Protein AF-A0A8J2H6S5-F1 (afdb_monomer)

Structure (mmCIF, N/CA/C/O backbone):
data_AF-A0A8J2H6S5-F1
#
_entry.id   AF-A0A8J2H6S5-F1
#
loop_
_atom_site.group_PDB
_atom_site.id
_atom_site.type_symbol
_atom_site.label_atom_id
_atom_site.label_alt_id
_atom_site.label_comp_id
_atom_site.label_asym_id
_atom_site.label_entity_id
_atom_site.label_seq_id
_atom_site.pdbx_PDB_ins_code
_atom_site.Cartn_x
_atom_site.Cartn_y
_atom_site.Cartn_z
_atom_site.occupancy
_atom_site.B_iso_or_equiv
_atom_site.auth_seq_id
_atom_site.auth_comp_id
_atom_site.auth_asym_id
_atom_site.auth_atom_id
_atom_site.pdbx_PDB_model_num
ATOM 1 N N . MET A 1 1 ? 31.602 -41.693 37.699 1.00 39.41 1 MET A N 1
ATOM 2 C CA . MET A 1 1 ? 32.352 -42.307 36.583 1.00 39.41 1 MET A CA 1
ATOM 3 C C . MET A 1 1 ? 31.848 -41.700 35.277 1.00 39.41 1 MET A C 1
ATOM 5 O O . MET A 1 1 ? 31.032 -42.323 34.613 1.00 39.41 1 MET A O 1
ATOM 9 N N . ALA A 1 2 ? 32.236 -40.463 34.949 1.00 42.19 2 ALA A N 1
ATOM 10 C CA . ALA A 1 2 ? 31.738 -39.774 33.745 1.00 42.19 2 ALA A CA 1
ATOM 11 C C . ALA A 1 2 ? 32.781 -38.849 33.075 1.00 42.19 2 ALA A C 1
ATOM 13 O O . ALA A 1 2 ? 32.456 -38.093 32.164 1.00 42.19 2 ALA A O 1
ATOM 14 N N . ASP A 1 3 ? 34.038 -38.912 33.518 1.00 46.69 3 ASP A N 1
ATOM 15 C CA . ASP A 1 3 ? 34.960 -37.771 33.472 1.00 46.69 3 ASP A CA 1
ATOM 16 C C . ASP A 1 3 ? 36.115 -37.959 32.470 1.00 46.69 3 ASP A C 1
ATOM 18 O O . ASP A 1 3 ? 37.206 -37.430 32.660 1.00 46.69 3 ASP A O 1
ATOM 22 N N . ASN A 1 4 ? 35.904 -38.759 31.412 1.00 59.97 4 ASN A N 1
ATOM 23 C CA . ASN A 1 4 ? 36.888 -38.946 30.330 1.00 59.97 4 ASN A CA 1
ATOM 24 C C . ASN A 1 4 ? 36.289 -39.444 28.987 1.00 59.97 4 ASN A C 1
ATOM 26 O O . ASN A 1 4 ? 36.904 -40.220 28.255 1.00 59.97 4 ASN A O 1
ATOM 30 N N . LEU A 1 5 ? 35.069 -39.012 28.641 1.00 70.00 5 LEU A N 1
ATOM 31 C CA . LEU A 1 5 ? 34.443 -39.340 27.349 1.00 70.00 5 LEU A CA 1
ATOM 32 C C . LEU A 1 5 ? 35.153 -38.621 26.189 1.00 70.00 5 LEU A C 1
ATOM 34 O O . LEU A 1 5 ? 35.110 -37.396 26.103 1.00 70.00 5 LEU A O 1
ATOM 38 N N . LYS A 1 6 ? 35.753 -39.374 25.257 1.00 75.38 6 LYS A N 1
ATOM 39 C CA . LYS A 1 6 ? 36.427 -38.819 24.066 1.00 75.38 6 LYS A CA 1
ATOM 40 C C . LYS A 1 6 ? 35.506 -38.735 22.843 1.00 75.38 6 LYS A C 1
ATOM 42 O O . LYS A 1 6 ? 34.565 -39.514 22.686 1.00 75.38 6 LYS A O 1
ATOM 47 N N . CYS A 1 7 ? 35.791 -37.774 21.960 1.00 85.00 7 CYS A N 1
ATOM 48 C CA . CYS A 1 7 ? 35.035 -37.532 20.729 1.00 85.00 7 CYS A CA 1
ATOM 49 C C . CYS A 1 7 ? 35.547 -38.390 19.559 1.00 85.00 7 CYS A C 1
ATOM 51 O O . CYS A 1 7 ? 36.599 -38.092 18.987 1.00 85.00 7 CYS A O 1
ATOM 53 N N . VAL A 1 8 ? 34.774 -39.393 19.129 1.00 85.19 8 VAL A N 1
ATOM 54 C CA . VAL A 1 8 ? 35.199 -40.351 18.078 1.00 85.19 8 VAL A CA 1
ATOM 55 C C . VAL A 1 8 ? 35.451 -39.728 16.702 1.00 85.19 8 VAL A C 1
ATOM 57 O O . VAL A 1 8 ? 36.177 -40.284 15.886 1.00 85.19 8 VAL A O 1
ATOM 60 N N . ILE A 1 9 ? 34.868 -38.558 16.426 1.00 84.38 9 ILE A N 1
ATOM 61 C CA . ILE A 1 9 ? 34.928 -37.916 15.102 1.00 84.38 9 ILE A CA 1
ATOM 62 C C . ILE A 1 9 ? 36.233 -37.126 14.896 1.00 84.38 9 ILE A C 1
ATOM 64 O O . ILE A 1 9 ? 36.659 -36.938 13.754 1.00 84.38 9 ILE A O 1
ATOM 68 N N . CYS A 1 10 ? 36.859 -36.628 15.970 1.00 83.38 10 CYS A N 1
ATOM 69 C CA . CYS A 1 10 ? 38.106 -35.856 15.878 1.00 83.38 10 CYS A CA 1
ATOM 70 C C . CYS A 1 10 ? 39.283 -36.417 16.679 1.00 83.38 10 CYS A C 1
ATOM 72 O O . CYS A 1 10 ? 40.400 -35.997 16.397 1.00 83.38 10 CYS A O 1
ATOM 74 N N . ALA A 1 11 ? 39.056 -37.321 17.641 1.00 70.00 11 ALA A N 1
ATOM 75 C CA . ALA A 1 11 ? 40.040 -37.897 18.573 1.00 70.00 11 ALA A CA 1
ATOM 76 C C . ALA A 1 11 ? 40.820 -36.895 19.460 1.00 70.00 11 ALA A C 1
ATOM 78 O O . ALA A 1 11 ? 41.312 -37.281 20.516 1.00 70.00 11 ALA A O 1
ATOM 79 N N . SER A 1 12 ? 40.885 -35.615 19.081 1.00 63.41 12 SER A N 1
ATOM 80 C CA . SER A 1 12 ? 41.415 -34.518 19.885 1.00 63.41 12 SER A CA 1
ATOM 81 C C . SER A 1 12 ? 40.428 -34.062 20.959 1.00 63.41 12 SER A C 1
ATOM 83 O O . SER A 1 12 ? 39.209 -34.050 20.748 1.00 63.41 12 SER A O 1
ATOM 85 N N . GLU A 1 13 ? 40.979 -33.572 22.063 1.00 59.38 13 GLU A N 1
ATOM 86 C CA . GLU A 1 13 ? 40.270 -32.721 23.017 1.00 59.38 13 GLU A CA 1
ATOM 87 C C . GLU A 1 13 ? 39.914 -31.361 22.378 1.00 59.38 13 GLU A C 1
ATOM 89 O O . GLU A 1 13 ? 40.477 -30.966 21.347 1.00 59.38 13 GLU A O 1
ATOM 94 N N . LYS A 1 14 ? 38.902 -30.695 22.945 1.00 64.88 14 LYS A N 1
ATOM 95 C CA . LYS A 1 14 ? 38.407 -29.351 22.605 1.00 64.88 14 LYS A CA 1
ATOM 96 C C . LYS A 1 14 ? 37.646 -28.784 23.806 1.00 64.88 14 LYS A C 1
ATOM 98 O O . LYS A 1 14 ? 37.027 -29.556 24.534 1.00 64.88 14 LYS A O 1
ATOM 103 N N . ASP A 1 15 ? 37.531 -27.461 23.891 1.00 66.19 15 ASP A N 1
ATOM 104 C CA . ASP A 1 15 ? 36.617 -26.760 24.812 1.00 66.19 15 ASP A CA 1
ATOM 105 C C . ASP A 1 15 ? 35.136 -26.847 24.371 1.00 66.19 15 ASP A C 1
ATOM 107 O O . ASP A 1 15 ? 34.416 -25.855 24.269 1.00 66.19 15 ASP A O 1
ATOM 111 N N . GLU A 1 16 ? 34.657 -28.052 24.054 1.00 74.88 16 GLU A N 1
ATOM 112 C CA . GLU A 1 16 ? 33.266 -28.319 23.690 1.00 74.88 16 GLU A CA 1
ATOM 113 C C . GLU A 1 16 ? 32.785 -29.586 24.404 1.00 74.88 16 GLU A C 1
ATOM 115 O O . GLU A 1 16 ? 33.409 -30.638 24.301 1.00 74.88 16 GLU A O 1
ATOM 120 N N . LYS A 1 17 ? 31.655 -29.519 25.120 1.00 80.38 17 LYS A N 1
ATOM 121 C CA . LYS A 1 17 ? 31.150 -30.672 25.881 1.00 80.38 17 LYS A CA 1
ATOM 122 C C . LYS A 1 17 ? 30.851 -31.862 24.959 1.00 80.38 17 LYS A C 1
ATOM 124 O O . LYS A 1 17 ? 30.017 -31.762 24.057 1.00 80.38 17 LYS A O 1
ATOM 129 N N . VAL A 1 18 ? 31.492 -32.999 25.232 1.00 82.56 18 VAL A N 1
ATOM 130 C CA . VAL A 1 18 ? 31.218 -34.277 24.563 1.00 82.56 18 VAL A CA 1
ATOM 131 C C . VAL A 1 18 ? 29.822 -34.773 24.951 1.00 82.56 18 VAL A C 1
ATOM 133 O O . VAL A 1 18 ? 29.458 -34.811 26.126 1.00 82.56 18 VAL A O 1
ATOM 136 N N . LEU A 1 19 ? 29.027 -35.132 23.944 1.00 85.12 19 LEU A N 1
ATOM 137 C CA . LEU A 1 19 ? 27.677 -35.672 24.080 1.00 85.12 19 LEU A CA 1
ATOM 138 C C . LEU A 1 19 ? 27.692 -37.170 23.766 1.00 85.12 19 LEU A C 1
ATOM 140 O O . LEU A 1 19 ? 28.264 -37.567 22.753 1.00 85.12 19 LEU A O 1
ATOM 144 N N . LEU A 1 20 ? 27.047 -37.985 24.603 1.00 85.25 20 LEU A N 1
ATOM 145 C CA . LEU A 1 20 ? 26.824 -39.405 24.315 1.00 85.25 20 LEU A CA 1
ATOM 146 C C . LEU A 1 20 ? 25.934 -39.595 23.079 1.00 85.25 20 LEU A C 1
ATOM 148 O O . LEU A 1 20 ? 25.151 -38.713 22.706 1.00 85.25 20 LEU A O 1
ATOM 152 N N . PHE A 1 21 ? 26.039 -40.767 22.458 1.00 81.88 21 PHE A N 1
ATOM 153 C CA . PHE A 1 21 ? 25.150 -41.149 21.369 1.00 81.88 21 PHE A CA 1
ATOM 154 C C . PHE A 1 21 ? 23.755 -41.522 21.887 1.00 81.88 21 PHE A C 1
ATOM 156 O O . PHE A 1 21 ? 23.602 -42.163 22.923 1.00 81.88 21 PHE A O 1
ATOM 163 N N . SER A 1 22 ? 22.724 -41.157 21.124 1.00 85.25 22 SER A N 1
ATOM 164 C CA . SER A 1 22 ? 21.419 -41.810 21.204 1.00 85.25 22 SER A CA 1
ATOM 165 C C . SER A 1 22 ? 21.315 -42.846 20.090 1.00 85.25 22 SER A C 1
ATOM 167 O O . SER A 1 22 ? 22.048 -42.788 19.100 1.00 85.25 22 SER A O 1
ATOM 169 N N . GLU A 1 23 ? 20.373 -43.777 20.217 1.00 79.44 23 GLU A N 1
ATOM 170 C CA . GLU A 1 23 ? 20.145 -44.813 19.206 1.00 79.44 23 GLU A CA 1
ATOM 171 C C . GLU A 1 23 ? 19.901 -44.215 17.802 1.00 79.44 23 GLU A C 1
ATOM 173 O O . GLU A 1 23 ? 20.399 -44.726 16.799 1.00 79.44 23 GLU A O 1
ATOM 178 N N . GLU A 1 24 ? 19.194 -43.081 17.727 1.00 81.50 24 GLU A N 1
ATOM 179 C CA . GLU A 1 24 ? 18.944 -42.351 16.481 1.00 81.50 24 GLU A CA 1
ATOM 180 C C . GLU A 1 24 ? 20.205 -41.650 15.943 1.00 81.50 24 GLU A C 1
ATOM 182 O O . GLU A 1 24 ? 20.480 -41.716 14.739 1.00 81.50 24 GLU A O 1
ATOM 187 N N . THR A 1 25 ? 21.004 -40.995 16.800 1.00 85.38 25 THR A N 1
ATOM 188 C CA . THR A 1 25 ? 22.212 -40.290 16.335 1.00 85.38 25 THR A CA 1
ATOM 189 C C . THR A 1 25 ? 23.332 -41.254 15.951 1.00 85.38 25 THR A C 1
ATOM 191 O O . THR A 1 25 ? 24.038 -40.976 14.979 1.00 85.38 25 THR A O 1
ATOM 194 N N . LEU A 1 26 ? 23.441 -42.419 16.603 1.00 86.81 26 LEU A N 1
ATOM 195 C CA . LEU A 1 26 ? 24.372 -43.479 16.208 1.00 86.81 26 LEU A CA 1
ATOM 196 C C . LEU A 1 26 ? 23.975 -44.101 14.863 1.00 86.81 26 LEU A C 1
ATOM 198 O O . LEU A 1 26 ? 24.795 -44.102 13.945 1.00 86.81 26 LEU A O 1
ATOM 202 N N . LYS A 1 27 ? 22.710 -44.522 14.687 1.00 85.31 27 LYS A N 1
ATOM 203 C CA . LYS A 1 27 ? 22.200 -45.062 13.407 1.00 85.31 27 LYS A CA 1
ATOM 204 C C . LYS A 1 27 ? 22.370 -44.069 12.252 1.00 85.31 27 LYS A C 1
ATOM 206 O O . LYS A 1 27 ? 22.738 -44.450 11.138 1.00 85.31 27 LYS A O 1
ATOM 211 N N . ARG A 1 28 ? 22.168 -42.770 12.508 1.00 87.69 28 ARG A N 1
ATOM 212 C CA . ARG A 1 28 ? 22.430 -41.712 11.521 1.00 87.69 28 ARG A CA 1
ATOM 213 C C . ARG A 1 28 ? 23.920 -41.551 11.212 1.00 87.69 28 ARG A C 1
ATOM 215 O O . ARG A 1 28 ? 24.263 -41.354 10.047 1.00 87.69 28 ARG A O 1
ATOM 222 N N . CYS A 1 29 ? 24.802 -41.644 12.205 1.00 87.44 29 CYS A N 1
ATOM 223 C CA . CYS A 1 29 ? 26.246 -41.626 11.979 1.00 87.44 29 CYS A CA 1
ATOM 224 C C . CYS A 1 29 ? 26.729 -42.857 11.199 1.00 87.44 29 CYS A C 1
ATOM 226 O O . CYS A 1 29 ? 27.503 -42.679 10.265 1.00 87.44 29 CYS A O 1
ATOM 228 N N . GLN A 1 30 ? 26.230 -44.060 11.496 1.00 88.69 30 GLN A N 1
ATOM 229 C CA . GLN A 1 30 ? 26.542 -45.292 10.756 1.00 88.69 30 GLN A CA 1
ATOM 230 C C . GLN A 1 30 ? 26.182 -45.145 9.268 1.00 88.69 30 GLN A C 1
ATOM 232 O O . GLN A 1 30 ? 27.064 -45.200 8.415 1.00 88.69 30 GLN A O 1
ATOM 237 N N . ARG A 1 31 ? 24.933 -44.774 8.948 1.00 89.69 31 ARG A N 1
ATOM 238 C CA . ARG A 1 31 ? 24.493 -44.571 7.553 1.00 89.69 31 ARG A CA 1
ATOM 239 C C . ARG A 1 31 ? 25.319 -43.524 6.789 1.00 89.69 31 ARG A C 1
ATOM 241 O O . ARG A 1 31 ? 25.508 -43.645 5.581 1.00 89.69 31 ARG A O 1
ATOM 248 N N . ILE A 1 32 ? 25.801 -42.480 7.467 1.00 90.88 32 ILE A N 1
ATOM 249 C CA . ILE A 1 32 ? 26.680 -41.472 6.854 1.00 90.88 32 ILE A CA 1
ATOM 250 C C . ILE A 1 32 ? 28.122 -41.984 6.721 1.00 90.88 32 ILE A C 1
ATOM 252 O O . ILE A 1 32 ? 28.782 -41.657 5.735 1.00 90.88 32 ILE A O 1
ATOM 256 N N . LEU A 1 33 ? 28.612 -42.790 7.666 1.00 90.56 33 LEU A N 1
ATOM 257 C CA . LEU A 1 33 ? 29.915 -43.448 7.584 1.00 90.56 33 LEU A CA 1
ATOM 258 C C . LEU A 1 33 ? 29.981 -44.366 6.359 1.00 90.56 33 LEU A C 1
ATOM 260 O O . LEU A 1 33 ? 30.965 -44.319 5.627 1.00 90.56 33 LEU A O 1
ATOM 264 N N . ASP A 1 34 ? 28.922 -45.128 6.089 1.00 87.69 34 ASP A N 1
ATOM 265 C CA . ASP A 1 34 ? 28.856 -46.043 4.946 1.00 87.69 34 ASP A CA 1
ATOM 266 C C . ASP A 1 34 ? 28.871 -45.289 3.609 1.00 87.69 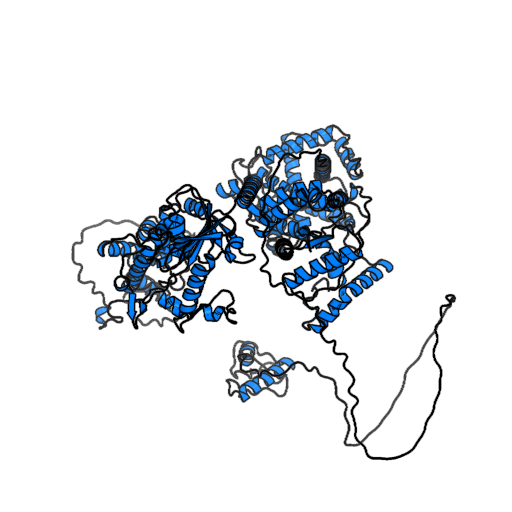34 ASP A C 1
ATOM 268 O O . ASP A 1 34 ? 29.664 -45.617 2.727 1.00 87.69 34 ASP A O 1
ATOM 272 N N . LEU A 1 35 ? 28.103 -44.198 3.485 1.00 87.75 35 LEU A N 1
ATOM 273 C CA . LEU A 1 35 ? 28.170 -43.304 2.318 1.00 87.75 35 LEU A CA 1
ATOM 274 C C . LEU A 1 35 ? 29.552 -42.640 2.171 1.00 87.75 35 LEU A C 1
ATOM 276 O O . LEU A 1 35 ? 30.043 -42.468 1.053 1.00 87.75 35 LEU A O 1
ATOM 280 N N . ARG A 1 36 ? 30.216 -42.290 3.283 1.00 89.56 36 ARG A N 1
ATOM 281 C CA . ARG A 1 36 ? 31.590 -41.757 3.269 1.00 89.56 36 ARG A CA 1
ATOM 282 C C . ARG A 1 36 ? 32.614 -42.813 2.856 1.00 89.56 36 ARG A C 1
ATOM 284 O O . ARG A 1 36 ? 33.522 -42.469 2.107 1.00 89.56 36 ARG A O 1
ATOM 291 N N . LYS A 1 37 ? 32.467 -44.072 3.278 1.00 90.06 37 LYS A N 1
ATOM 292 C CA . LYS A 1 37 ? 33.302 -45.205 2.843 1.00 90.06 37 LYS A CA 1
ATOM 293 C C . LYS A 1 37 ? 33.109 -45.492 1.359 1.00 90.06 37 LYS A C 1
ATOM 295 O O . LYS A 1 37 ? 34.084 -45.461 0.614 1.00 90.06 37 LYS A O 1
ATOM 300 N N . HIS A 1 38 ? 31.864 -45.671 0.922 1.00 87.81 38 HIS A N 1
ATOM 301 C CA . HIS A 1 38 ? 31.512 -45.980 -0.464 1.00 87.81 38 HIS A CA 1
ATOM 302 C C . HIS A 1 38 ? 32.001 -44.906 -1.455 1.00 87.81 38 HIS A C 1
ATOM 304 O O . HIS A 1 38 ? 32.544 -45.236 -2.504 1.00 87.81 38 HIS A O 1
ATOM 310 N N . HIS A 1 39 ? 31.897 -43.620 -1.100 1.00 85.31 39 HIS A N 1
ATOM 311 C CA . HIS A 1 39 ? 32.401 -42.512 -1.923 1.00 85.31 39 HIS A CA 1
ATOM 312 C C . HIS A 1 39 ? 33.826 -42.034 -1.556 1.00 85.31 39 HIS A C 1
ATOM 314 O O . HIS A 1 39 ? 34.235 -40.964 -2.007 1.00 85.31 39 HIS A O 1
ATOM 320 N N . ASN A 1 40 ? 34.585 -42.792 -0.749 1.00 87.25 40 ASN A N 1
ATOM 321 C CA . ASN A 1 40 ? 35.975 -42.504 -0.347 1.00 87.25 40 ASN A CA 1
ATOM 322 C C . ASN A 1 40 ? 36.208 -41.066 0.191 1.00 87.25 40 ASN A C 1
ATOM 324 O O . ASN A 1 40 ? 37.179 -40.392 -0.153 1.00 87.25 40 ASN A O 1
ATOM 328 N N . LEU A 1 41 ? 35.288 -40.568 1.021 1.00 87.38 41 LEU A N 1
ATOM 329 C CA . LEU A 1 41 ? 35.264 -39.193 1.531 1.00 87.38 41 LEU A CA 1
ATOM 330 C C . LEU A 1 41 ? 36.010 -39.041 2.867 1.00 87.38 41 LEU A C 1
ATOM 332 O O . LEU A 1 41 ? 36.186 -39.994 3.625 1.00 87.38 41 LEU A O 1
ATOM 336 N N . LYS A 1 42 ? 36.369 -37.798 3.225 1.00 84.00 42 LYS A N 1
ATOM 337 C CA . LYS A 1 42 ? 36.911 -37.468 4.558 1.00 84.00 42 LYS A CA 1
ATOM 338 C C . LYS A 1 42 ? 35.999 -38.021 5.667 1.00 84.00 42 LYS A C 1
ATOM 340 O O . LYS A 1 42 ? 34.774 -37.917 5.559 1.00 84.00 42 LYS A O 1
ATOM 345 N N . TYR A 1 43 ? 36.608 -38.548 6.731 1.00 88.00 43 TYR A N 1
ATOM 346 C CA . TYR A 1 43 ? 35.964 -39.243 7.858 1.00 88.00 43 TYR A CA 1
ATOM 347 C C . TYR A 1 43 ? 35.385 -40.643 7.554 1.00 88.00 43 TYR A C 1
ATOM 349 O O . TYR A 1 43 ? 34.677 -41.186 8.396 1.00 88.00 43 TYR A O 1
ATOM 357 N N . LYS A 1 44 ? 35.697 -41.263 6.405 1.00 86.25 44 LYS A N 1
ATOM 358 C CA . LYS A 1 44 ? 35.366 -42.677 6.117 1.00 86.25 44 LYS A CA 1
ATOM 359 C C . LYS A 1 44 ? 35.952 -43.679 7.133 1.00 86.25 44 LYS A C 1
ATOM 361 O O . LYS A 1 44 ? 35.377 -44.744 7.332 1.00 86.25 44 LYS A O 1
ATOM 366 N N . ASP A 1 45 ? 37.073 -43.325 7.764 1.00 85.75 45 ASP A N 1
ATOM 367 C CA . ASP A 1 45 ? 37.843 -44.185 8.676 1.00 85.75 45 ASP A CA 1
ATOM 368 C C . ASP A 1 45 ? 37.462 -43.982 10.159 1.00 85.75 45 ASP A C 1
ATOM 370 O O . ASP A 1 45 ? 38.110 -44.526 11.049 1.00 85.75 45 ASP A O 1
ATOM 374 N N . VAL A 1 46 ? 36.420 -43.188 10.452 1.00 88.12 46 VAL A N 1
ATOM 375 C CA . VAL A 1 46 ? 35.927 -42.991 11.826 1.00 88.12 46 VAL A CA 1
ATOM 376 C C . VAL A 1 46 ? 35.326 -44.293 12.354 1.00 88.12 46 VAL A C 1
ATOM 378 O O . VAL A 1 46 ? 34.389 -44.837 11.771 1.00 88.12 46 VAL A O 1
ATOM 381 N N . ILE A 1 47 ? 35.838 -44.757 13.492 1.00 84.62 47 ILE A N 1
ATOM 382 C CA . ILE A 1 47 ? 35.278 -45.884 14.237 1.00 84.62 47 ILE A CA 1
ATOM 383 C C . ILE A 1 47 ? 34.160 -45.341 15.135 1.00 84.62 47 ILE A C 1
ATOM 385 O O . ILE A 1 47 ? 34.382 -44.446 15.948 1.00 84.62 47 ILE A O 1
ATOM 389 N N . LEU A 1 48 ? 32.948 -45.863 14.956 1.00 86.56 48 LEU A N 1
ATOM 390 C CA . LEU A 1 48 ? 31.798 -45.605 15.827 1.00 86.56 48 LEU A CA 1
ATOM 391 C C . LEU A 1 48 ? 31.687 -46.748 16.853 1.00 86.56 48 LEU A C 1
ATOM 393 O O . LEU A 1 48 ? 32.089 -47.866 16.522 1.00 86.56 48 LEU A O 1
ATOM 397 N N . PRO A 1 49 ? 31.162 -46.502 18.066 1.00 80.19 49 PRO A N 1
ATOM 398 C CA . PRO A 1 49 ? 31.035 -47.545 19.081 1.00 80.19 49 PRO A CA 1
ATOM 399 C C . PRO A 1 49 ? 29.992 -48.604 18.702 1.00 80.19 49 PRO A C 1
ATOM 401 O O . PRO A 1 49 ? 29.081 -48.344 17.908 1.00 80.19 49 PRO A O 1
ATOM 404 N N . SER A 1 50 ? 30.105 -49.779 19.325 1.00 67.94 50 SER A N 1
ATOM 405 C CA . SER A 1 50 ? 29.019 -50.760 19.413 1.00 67.94 50 SER A CA 1
ATOM 406 C C . SER A 1 50 ? 27.905 -50.275 20.345 1.00 67.94 50 SER A C 1
ATOM 408 O O . SER A 1 50 ? 26.729 -50.398 20.006 1.00 67.94 50 SER A O 1
ATOM 410 N N . ASP A 1 51 ? 28.281 -49.662 21.470 1.00 68.31 51 ASP A N 1
ATOM 411 C CA . ASP A 1 51 ? 27.395 -49.361 22.591 1.00 68.31 51 ASP A CA 1
ATOM 412 C C . ASP A 1 51 ? 27.271 -47.852 22.862 1.00 68.31 51 ASP A C 1
ATOM 414 O O . ASP A 1 51 ? 28.191 -47.061 22.648 1.00 68.31 51 ASP A O 1
ATOM 418 N N . LEU A 1 52 ? 26.094 -47.419 23.324 1.00 71.69 52 LEU A N 1
ATOM 419 C CA . LEU A 1 52 ? 25.720 -45.995 23.379 1.00 71.69 52 LEU A CA 1
ATOM 420 C C . LEU A 1 52 ? 26.459 -45.167 24.448 1.00 71.69 52 LEU A C 1
ATOM 422 O O . LEU A 1 52 ? 26.384 -43.936 24.420 1.00 71.69 52 LEU A O 1
ATOM 426 N N . TYR A 1 53 ? 27.141 -45.824 25.388 1.00 69.12 53 TYR A N 1
ATOM 427 C CA . TYR A 1 53 ? 27.661 -45.208 26.614 1.00 69.12 53 TYR A CA 1
ATOM 428 C C . TYR A 1 53 ? 29.191 -45.049 26.644 1.00 69.12 53 TYR A C 1
ATOM 430 O O . TYR A 1 53 ? 29.697 -44.273 27.453 1.00 69.12 53 TYR A O 1
ATOM 438 N N . ASP A 1 54 ? 29.920 -45.729 25.756 1.00 65.69 54 ASP A N 1
ATOM 439 C CA . ASP A 1 54 ? 31.385 -45.854 25.827 1.00 65.69 54 ASP A CA 1
ATOM 440 C C . ASP A 1 54 ? 32.133 -44.585 25.393 1.00 65.69 54 ASP A C 1
ATOM 442 O O . ASP A 1 54 ? 33.254 -44.313 25.828 1.00 65.69 54 ASP A O 1
ATOM 446 N N . CYS A 1 55 ? 31.537 -43.808 24.489 1.00 74.62 55 CYS A N 1
ATOM 447 C CA . CYS A 1 55 ? 32.139 -42.607 23.920 1.00 74.62 55 CYS A CA 1
ATOM 448 C C . CYS A 1 55 ? 31.074 -41.670 23.331 1.00 74.62 55 CYS A C 1
ATOM 450 O O . CYS A 1 55 ? 29.877 -41.963 23.330 1.00 74.62 55 CYS A O 1
ATOM 452 N N . GLY A 1 56 ? 31.503 -40.508 22.834 1.00 80.94 56 GLY A N 1
ATOM 453 C CA . GLY A 1 56 ? 30.578 -39.489 22.349 1.00 80.94 56 GLY A CA 1
ATOM 454 C C . GLY A 1 56 ? 31.109 -38.647 21.196 1.00 80.94 56 GLY A C 1
ATOM 455 O O . GLY A 1 56 ? 32.050 -39.013 20.487 1.00 80.94 56 GLY A O 1
ATOM 456 N N . TYR A 1 57 ? 30.488 -37.485 21.006 1.00 87.25 57 TYR A N 1
ATOM 457 C CA . TYR A 1 57 ? 30.843 -36.515 19.980 1.00 87.25 57 TYR A CA 1
ATOM 458 C C . TYR A 1 57 ? 30.715 -35.061 20.451 1.00 87.25 57 TYR A C 1
ATOM 460 O O . TYR A 1 57 ? 29.818 -34.694 21.206 1.00 87.25 57 TYR A O 1
ATOM 468 N N . HIS A 1 58 ? 31.571 -34.196 19.911 1.00 89.44 58 HIS A N 1
ATOM 469 C CA . HIS A 1 58 ? 31.358 -32.748 19.904 1.00 89.44 58 HIS A CA 1
ATOM 470 C C . HIS A 1 58 ? 30.217 -32.405 18.928 1.00 89.44 58 HIS A C 1
ATOM 472 O O . HIS A 1 58 ? 30.156 -32.951 17.818 1.00 89.44 58 HIS A O 1
ATOM 478 N N . ARG A 1 59 ? 29.322 -31.482 19.294 1.00 86.38 59 ARG A N 1
ATOM 479 C CA . ARG A 1 59 ? 28.166 -31.066 18.474 1.00 86.38 59 ARG A CA 1
ATOM 480 C C . ARG A 1 59 ? 28.611 -30.421 17.153 1.00 86.38 59 ARG A C 1
ATOM 482 O O . ARG A 1 59 ? 27.963 -30.637 16.124 1.00 86.38 59 ARG A O 1
ATOM 489 N N . SER A 1 60 ? 29.735 -29.699 17.157 1.00 83.56 60 SER A N 1
ATOM 490 C CA . SER A 1 60 ? 30.411 -29.200 15.952 1.00 83.56 60 SER A CA 1
ATOM 491 C C . SER A 1 60 ? 30.852 -30.344 15.032 1.00 83.56 60 SER A C 1
ATOM 493 O O . SER A 1 60 ? 30.496 -30.367 13.852 1.00 83.56 60 SER A O 1
ATOM 495 N N . CYS A 1 61 ? 31.553 -31.341 15.577 1.00 83.69 61 CYS A N 1
ATOM 496 C CA . CYS A 1 61 ? 32.049 -32.490 14.826 1.00 83.69 61 CYS A CA 1
ATOM 497 C C . CYS A 1 61 ? 30.906 -33.331 14.236 1.00 83.69 61 CYS A C 1
ATOM 499 O O . CYS A 1 61 ? 30.984 -33.707 13.071 1.00 83.69 61 CYS A O 1
ATOM 501 N N . TYR A 1 62 ? 29.811 -33.551 14.973 1.00 89.25 62 TYR A N 1
ATOM 502 C CA . TYR A 1 62 ? 28.622 -34.247 14.459 1.00 89.25 62 TYR A CA 1
ATOM 503 C C . TYR A 1 62 ? 27.973 -33.512 13.277 1.00 89.25 62 TYR A C 1
ATOM 505 O O . TYR A 1 62 ? 27.608 -34.145 12.284 1.00 89.25 62 TYR A O 1
ATOM 513 N N . ARG A 1 63 ? 27.870 -32.175 13.326 1.00 87.19 63 ARG A N 1
ATOM 514 C CA . ARG A 1 63 ? 27.381 -31.369 12.190 1.00 87.19 63 ARG A CA 1
ATOM 515 C C . ARG A 1 63 ? 28.275 -31.514 10.956 1.00 87.19 63 ARG A C 1
ATOM 517 O O . ARG A 1 63 ? 27.759 -31.749 9.869 1.00 87.19 63 ARG A O 1
ATOM 524 N N . VAL A 1 64 ? 29.597 -31.424 11.117 1.00 86.56 64 VAL A N 1
ATOM 525 C CA . VAL A 1 64 ? 30.559 -31.581 10.007 1.00 86.56 64 VAL A CA 1
ATOM 526 C C . VAL A 1 64 ? 30.536 -33.007 9.444 1.00 86.56 64 VAL A C 1
ATOM 528 O O . VAL A 1 64 ? 30.536 -33.196 8.228 1.00 86.56 64 VAL A O 1
ATOM 531 N N . PHE A 1 65 ? 30.451 -34.018 10.309 1.00 87.75 65 PHE A N 1
ATOM 532 C CA . PHE A 1 65 ? 30.396 -35.423 9.913 1.00 87.75 65 PHE A CA 1
ATOM 533 C C . PHE A 1 65 ? 29.089 -35.784 9.197 1.00 87.75 65 PHE A C 1
ATOM 535 O O . PHE A 1 65 ? 29.126 -36.474 8.182 1.00 87.75 65 PHE A O 1
ATOM 542 N N . THR A 1 66 ? 27.938 -35.286 9.655 1.00 88.44 66 THR A N 1
ATOM 543 C CA . THR A 1 66 ? 26.633 -35.568 9.021 1.00 88.44 66 THR A CA 1
ATOM 544 C C . THR A 1 66 ? 26.338 -34.719 7.776 1.00 88.44 66 THR A C 1
ATOM 546 O O . THR A 1 66 ? 25.369 -34.997 7.068 1.00 88.44 66 THR A O 1
ATOM 549 N N . ALA A 1 67 ? 27.175 -33.726 7.453 1.00 86.81 67 ALA A N 1
ATOM 550 C CA . ALA A 1 67 ? 27.042 -32.908 6.248 1.00 86.81 67 ALA A CA 1
ATOM 551 C C . ALA A 1 67 ? 27.625 -33.600 4.996 1.00 86.81 67 ALA A C 1
ATOM 553 O O . ALA A 1 67 ? 28.843 -33.690 4.817 1.00 86.81 67 ALA A O 1
ATOM 554 N N . LEU A 1 68 ? 26.743 -34.031 4.089 1.00 81.06 68 LEU A N 1
ATOM 555 C CA . LEU A 1 68 ? 27.070 -34.489 2.733 1.00 81.06 68 LEU A CA 1
ATOM 556 C C . LEU A 1 68 ? 26.287 -33.670 1.698 1.00 81.06 68 LEU A C 1
ATOM 558 O O . LEU A 1 68 ? 25.116 -33.357 1.911 1.00 81.06 68 LEU A O 1
ATOM 562 N N . LYS A 1 69 ? 26.918 -33.342 0.560 1.00 75.44 69 LYS A N 1
ATOM 563 C CA . LYS A 1 69 ? 26.229 -32.718 -0.585 1.00 75.44 69 LYS A CA 1
ATOM 564 C C . LYS A 1 69 ? 25.200 -33.695 -1.168 1.00 75.44 69 LYS A C 1
ATOM 566 O O . LYS A 1 69 ? 25.486 -34.884 -1.269 1.00 75.44 69 LYS A O 1
ATOM 571 N N . THR A 1 70 ? 24.056 -33.190 -1.632 1.00 74.56 70 THR A N 1
ATOM 572 C CA . THR A 1 70 ? 22.896 -33.988 -2.086 1.00 74.56 70 THR A CA 1
ATOM 573 C C . THR A 1 70 ? 23.232 -35.053 -3.137 1.00 74.56 70 THR A C 1
ATOM 575 O O . THR A 1 70 ? 22.588 -36.092 -3.175 1.00 74.56 70 THR A O 1
ATOM 578 N N . LYS A 1 71 ? 24.281 -34.837 -3.947 1.00 75.06 71 LYS A N 1
ATOM 579 C CA . LYS A 1 71 ? 24.772 -35.794 -4.955 1.00 75.06 71 LYS A CA 1
ATOM 580 C C . LYS A 1 71 ? 25.342 -37.114 -4.403 1.00 75.06 71 LYS A C 1
ATOM 582 O O . LYS A 1 71 ? 25.606 -38.006 -5.194 1.00 75.06 71 LYS A O 1
ATOM 587 N N . PHE A 1 72 ? 25.577 -37.215 -3.093 1.00 74.25 72 PHE A N 1
ATOM 588 C CA . PHE A 1 72 ? 26.063 -38.428 -2.412 1.00 74.25 72 PHE A CA 1
ATOM 589 C C . PHE A 1 72 ? 24.933 -39.237 -1.749 1.00 74.25 72 PHE A C 1
ATOM 591 O O . PHE A 1 72 ? 25.193 -40.094 -0.911 1.00 74.25 72 PHE A O 1
ATOM 598 N N . TYR A 1 73 ? 23.676 -38.937 -2.083 1.00 75.69 73 TYR A N 1
ATOM 599 C CA . TYR A 1 73 ? 22.522 -39.761 -1.737 1.00 75.69 73 TYR A CA 1
ATOM 600 C C . TYR A 1 73 ? 21.933 -40.299 -3.039 1.00 75.69 73 TYR A C 1
ATOM 602 O O . TYR A 1 73 ? 21.527 -39.520 -3.905 1.00 75.69 73 TYR A O 1
ATOM 610 N N . GLU A 1 74 ? 21.909 -41.621 -3.197 1.00 59.16 74 GLU A N 1
ATOM 611 C CA . GLU A 1 74 ? 21.365 -42.249 -4.399 1.00 59.16 74 GLU A CA 1
ATOM 612 C C . GLU A 1 74 ? 19.871 -41.940 -4.566 1.00 59.16 74 GLU A C 1
ATOM 614 O O . GLU A 1 74 ? 19.089 -41.986 -3.613 1.00 59.16 74 GLU A O 1
ATOM 619 N N . LYS A 1 75 ? 19.449 -41.647 -5.801 1.00 47.69 75 LYS A N 1
ATOM 620 C CA . LYS A 1 75 ? 18.033 -41.457 -6.140 1.00 47.69 75 LYS A CA 1
ATOM 621 C C . LYS A 1 75 ? 17.319 -42.808 -6.293 1.00 47.69 75 LYS A C 1
ATOM 623 O O . LYS A 1 75 ? 16.977 -43.188 -7.411 1.00 47.69 75 LYS A O 1
ATOM 628 N N . LYS A 1 76 ? 17.043 -43.493 -5.181 1.00 35.47 76 LYS A N 1
ATOM 629 C CA . LYS A 1 76 ? 16.034 -44.564 -5.119 1.00 35.47 76 LYS A CA 1
ATOM 630 C C . LYS A 1 76 ? 15.216 -44.533 -3.825 1.00 35.47 76 LYS A C 1
ATOM 632 O O . LYS A 1 76 ? 15.765 -44.380 -2.742 1.00 35.47 76 LYS A O 1
ATOM 637 N N . ASP A 1 77 ? 13.906 -44.674 -4.026 1.00 32.00 77 ASP A N 1
ATOM 638 C CA . ASP A 1 77 ? 12.838 -45.158 -3.139 1.00 32.00 77 ASP A CA 1
ATOM 639 C C . ASP A 1 77 ? 12.676 -44.493 -1.749 1.00 32.00 77 ASP A C 1
ATOM 641 O O . ASP A 1 77 ? 13.552 -44.489 -0.893 1.00 32.00 77 ASP A O 1
ATOM 645 N N . THR A 1 78 ? 11.587 -43.779 -1.443 1.00 30.98 78 THR A N 1
ATOM 646 C CA . THR A 1 78 ? 10.157 -44.177 -1.354 1.00 30.98 78 THR A CA 1
ATOM 647 C C . THR A 1 78 ? 9.815 -45.213 -0.266 1.00 30.98 78 THR A C 1
ATOM 649 O O . THR A 1 78 ? 9.615 -46.390 -0.531 1.00 30.98 78 THR A O 1
ATOM 652 N N . LYS A 1 79 ? 9.647 -44.702 0.964 1.00 32.53 79 LYS A N 1
ATOM 653 C CA . LYS A 1 79 ? 8.786 -45.173 2.080 1.00 32.53 79 LYS A CA 1
ATOM 654 C C . LYS A 1 79 ? 8.364 -46.662 2.151 1.00 32.53 79 LYS A C 1
ATOM 656 O O . LYS A 1 79 ? 7.280 -47.020 1.691 1.00 32.53 79 LYS A O 1
ATOM 661 N N . ILE A 1 80 ? 9.056 -47.419 3.004 1.00 29.92 80 ILE A N 1
ATOM 662 C CA . ILE A 1 80 ? 8.522 -48.483 3.889 1.00 29.92 80 ILE A CA 1
ATOM 663 C C . ILE A 1 80 ? 9.297 -48.287 5.220 1.00 29.92 80 ILE A C 1
ATOM 665 O O . ILE A 1 80 ? 10.508 -48.121 5.138 1.00 29.92 80 ILE A O 1
ATOM 669 N N . LYS A 1 81 ? 8.763 -48.111 6.444 1.00 29.27 81 LYS A N 1
ATOM 670 C CA . LYS A 1 81 ? 7.480 -48.415 7.125 1.00 29.27 81 LYS A CA 1
ATOM 671 C C . LYS A 1 81 ? 7.295 -49.895 7.485 1.00 29.27 81 LYS A C 1
ATOM 673 O O . LYS A 1 81 ? 6.567 -50.626 6.818 1.00 29.27 81 LYS A O 1
ATOM 678 N N . ASP A 1 82 ? 7.952 -50.267 8.576 1.00 26.27 82 ASP A N 1
ATOM 679 C CA . ASP A 1 82 ? 8.012 -51.587 9.203 1.00 26.27 82 ASP A CA 1
ATOM 680 C C . ASP A 1 82 ? 6.639 -52.195 9.518 1.00 26.27 82 ASP A C 1
ATOM 682 O O . ASP A 1 82 ? 5.674 -51.495 9.843 1.00 26.27 82 ASP A O 1
ATOM 686 N N . VAL A 1 83 ? 6.596 -53.528 9.499 1.00 27.88 83 VAL A N 1
ATOM 687 C CA . VAL A 1 83 ? 5.635 -54.361 10.232 1.00 27.88 83 VAL A CA 1
ATOM 688 C C . VAL A 1 83 ? 6.428 -55.526 10.835 1.00 27.88 83 VAL A C 1
ATOM 690 O O . VAL A 1 83 ? 7.334 -56.049 10.191 1.00 27.88 83 VAL A O 1
ATOM 693 N N . ALA A 1 84 ? 6.106 -55.889 12.078 1.00 27.20 84 ALA A N 1
ATOM 694 C CA . ALA A 1 84 ? 6.798 -56.909 12.870 1.00 27.20 84 ALA A CA 1
ATOM 695 C C . ALA A 1 84 ? 6.736 -58.329 12.243 1.00 27.20 84 ALA A C 1
ATOM 697 O O . ALA A 1 84 ? 5.860 -58.592 11.412 1.00 27.20 84 ALA A O 1
ATOM 698 N N . PRO A 1 85 ? 7.661 -59.243 12.606 1.00 32.41 85 PRO A N 1
ATOM 699 C CA . PRO A 1 85 ? 7.871 -60.497 11.883 1.00 32.41 85 PRO A CA 1
ATOM 700 C C . PRO A 1 85 ? 6.864 -61.602 12.233 1.00 32.41 85 PRO A C 1
ATOM 702 O O . PRO A 1 85 ? 6.221 -61.594 13.279 1.00 32.41 85 PRO A O 1
ATOM 705 N N . SER A 1 86 ? 6.819 -62.616 11.366 1.00 24.33 86 SER A N 1
ATOM 706 C CA . SER A 1 86 ? 6.255 -63.940 11.652 1.00 24.33 86 SER A CA 1
ATOM 707 C C . SER A 1 86 ? 7.311 -64.989 11.301 1.00 24.33 86 SER A C 1
ATOM 709 O O . SER A 1 86 ? 7.893 -64.938 10.219 1.00 24.33 86 SER A O 1
ATOM 711 N N . THR A 1 87 ? 7.626 -65.863 12.253 1.00 27.61 87 THR A N 1
ATOM 712 C CA . THR A 1 87 ? 8.753 -66.807 12.217 1.00 27.61 87 THR A CA 1
ATOM 713 C C . THR A 1 87 ? 8.299 -68.230 11.911 1.00 27.61 87 THR A C 1
ATOM 715 O O . THR A 1 87 ? 7.169 -68.607 12.213 1.00 27.61 87 THR A O 1
ATOM 718 N N . SER A 1 88 ? 9.213 -69.063 11.404 1.00 22.91 88 SER A N 1
ATOM 719 C CA . SER A 1 88 ? 9.047 -70.518 11.449 1.00 22.91 88 SER A CA 1
ATOM 720 C C . SER A 1 88 ? 10.389 -71.265 11.454 1.00 22.91 88 SER A C 1
ATOM 722 O O . SER A 1 88 ? 10.986 -71.457 10.399 1.00 22.91 88 SER A O 1
ATOM 724 N N . GLN A 1 89 ? 10.762 -71.765 12.640 1.00 26.09 89 GLN A N 1
ATOM 725 C CA . GLN A 1 89 ? 11.711 -72.872 12.880 1.00 26.09 89 GLN A CA 1
ATOM 726 C C . GLN A 1 89 ? 13.204 -72.582 12.557 1.00 26.09 89 GLN A C 1
ATOM 728 O O . GLN A 1 89 ? 13.522 -71.657 11.821 1.00 26.09 89 GLN A O 1
ATOM 733 N N . SER A 1 90 ? 14.184 -73.276 13.156 1.00 23.06 90 SER A N 1
ATOM 734 C CA . SER A 1 90 ? 14.134 -74.512 13.967 1.00 23.06 90 SER A CA 1
ATOM 735 C C . SER A 1 90 ? 15.113 -74.522 15.159 1.00 23.06 90 SER A C 1
ATOM 737 O O . SER A 1 90 ? 16.210 -73.990 15.026 1.00 23.06 90 SER A O 1
ATOM 739 N N . ASN A 1 91 ? 14.772 -75.298 16.203 1.00 23.66 91 ASN A N 1
ATOM 740 C CA . ASN A 1 91 ? 15.645 -75.820 17.284 1.00 23.66 91 ASN A CA 1
ATOM 741 C C . ASN A 1 91 ? 16.116 -74.793 18.358 1.00 23.66 91 ASN A C 1
ATOM 743 O O . ASN A 1 91 ? 16.383 -73.644 18.035 1.00 23.66 91 ASN A O 1
ATOM 747 N N . THR A 1 92 ? 16.210 -75.115 19.664 1.00 23.80 92 THR A N 1
ATOM 748 C CA . THR A 1 92 ? 16.065 -76.421 20.365 1.00 23.80 92 THR A CA 1
ATOM 749 C C . THR A 1 92 ? 15.617 -76.274 21.841 1.00 23.80 92 THR A C 1
ATOM 751 O O . THR A 1 92 ? 16.068 -75.354 22.506 1.00 23.80 92 THR A O 1
ATOM 754 N N . LEU A 1 93 ? 14.833 -77.252 22.334 1.00 24.55 93 LEU A N 1
ATOM 755 C CA . LEU A 1 93 ? 14.748 -77.803 23.716 1.00 24.55 93 LEU A CA 1
ATOM 756 C C . LEU A 1 93 ? 14.506 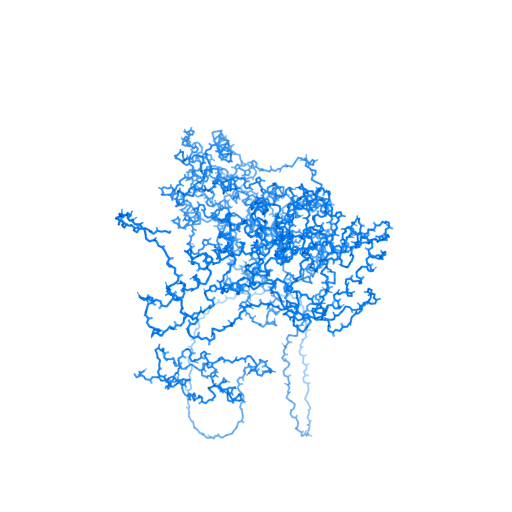-76.922 24.982 1.00 24.55 93 LEU A C 1
ATOM 758 O O . LEU A 1 93 ? 15.376 -76.163 25.385 1.00 24.55 93 LEU A O 1
ATOM 762 N N . SER A 1 94 ? 13.446 -77.301 25.736 1.00 23.50 94 SER A N 1
ATOM 763 C CA . SER A 1 94 ? 13.297 -77.321 27.230 1.00 23.50 94 SER A CA 1
ATOM 764 C C . SER A 1 94 ? 13.347 -76.002 28.045 1.00 23.50 94 SER A C 1
ATOM 766 O O . SER A 1 94 ? 14.021 -75.069 27.638 1.00 23.50 94 SER A O 1
ATOM 768 N N . THR A 1 95 ? 12.687 -75.825 29.208 1.00 23.80 95 THR A N 1
ATOM 769 C CA . THR A 1 95 ? 11.789 -76.642 30.086 1.00 23.80 95 THR A CA 1
ATOM 770 C C . THR A 1 95 ? 10.690 -75.743 30.734 1.00 23.80 95 THR A C 1
ATOM 772 O O . THR A 1 95 ? 10.782 -74.529 30.634 1.00 23.80 95 THR A O 1
ATOM 775 N N . GLU A 1 96 ? 9.657 -76.354 31.356 1.00 24.47 96 GLU A N 1
ATOM 776 C CA . GLU A 1 96 ? 8.936 -76.011 32.631 1.00 24.47 96 GLU A CA 1
ATOM 777 C C . GLU A 1 96 ? 8.776 -74.537 33.130 1.00 24.47 96 GLU A C 1
ATOM 779 O O . GLU A 1 96 ? 9.691 -73.736 33.032 1.00 24.47 96 GLU A O 1
ATOM 784 N N . SER A 1 97 ? 7.714 -74.100 33.841 1.00 24.05 97 SER A N 1
ATOM 785 C CA . SER A 1 97 ? 6.394 -74.656 34.241 1.00 24.05 97 SER A CA 1
ATOM 786 C C . SER A 1 97 ? 5.527 -73.566 34.949 1.00 24.05 97 SER A C 1
ATOM 788 O O . SER A 1 97 ? 6.097 -72.584 35.409 1.00 24.05 97 SER A O 1
ATOM 790 N N . LEU A 1 98 ? 4.199 -73.786 35.120 1.00 24.59 98 LEU A N 1
ATOM 791 C CA . LEU A 1 98 ? 3.278 -73.121 36.102 1.00 24.59 98 LEU A CA 1
ATOM 792 C C . LEU A 1 98 ? 3.089 -71.565 36.005 1.00 24.59 98 LEU A C 1
ATOM 794 O O . LEU A 1 98 ? 3.869 -70.877 35.366 1.00 24.59 98 LEU A O 1
ATOM 798 N N . SER A 1 99 ? 2.079 -70.890 36.596 1.00 23.97 99 SER A N 1
ATOM 799 C CA . SER A 1 99 ? 0.660 -71.238 36.861 1.00 23.97 99 SER A CA 1
ATOM 800 C C . SER A 1 99 ? -0.221 -70.009 37.228 1.00 23.97 99 SER A C 1
ATOM 802 O O . SER A 1 99 ? 0.116 -69.291 38.159 1.00 23.97 99 SER A O 1
ATOM 804 N N . ALA A 1 100 ? -1.412 -69.912 36.611 1.00 25.06 100 ALA A N 1
ATOM 805 C CA . ALA A 1 100 ? -2.728 -69.551 37.200 1.00 25.06 100 ALA A CA 1
ATOM 806 C C . ALA A 1 100 ? -3.085 -68.151 37.810 1.00 25.06 100 ALA A C 1
ATOM 808 O O . ALA A 1 100 ? -2.249 -67.376 38.249 1.00 25.06 100 ALA A O 1
ATOM 809 N N . GLN A 1 101 ? -4.420 -67.965 37.917 1.00 24.86 101 GLN A N 1
ATOM 810 C CA . GLN A 1 101 ? -5.243 -67.076 38.781 1.00 24.86 101 GLN A CA 1
ATOM 811 C C . GLN A 1 101 ? -5.766 -65.697 38.289 1.00 24.86 101 GLN A C 1
ATOM 813 O O . GLN A 1 101 ? -5.027 -64.775 37.963 1.00 24.86 101 GLN A O 1
ATOM 818 N N . GLN A 1 102 ? -7.103 -65.568 38.370 1.00 24.47 102 GLN A N 1
ATOM 819 C CA . GLN A 1 102 ? -7.918 -64.347 38.535 1.00 24.47 102 GLN A CA 1
ATOM 820 C C . GLN A 1 102 ? -8.691 -64.443 39.872 1.00 24.47 102 GLN A C 1
ATOM 822 O O . GLN A 1 102 ? -8.910 -65.557 40.354 1.00 24.47 102 GLN A O 1
ATOM 827 N N . PRO A 1 103 ? -9.168 -63.311 40.425 1.00 30.47 103 PRO A N 1
ATOM 828 C CA . PRO A 1 103 ? -10.514 -63.225 41.049 1.00 30.47 103 PRO A CA 1
ATOM 829 C C . PRO A 1 103 ? -11.355 -62.051 40.456 1.00 30.47 103 PRO A C 1
ATOM 831 O O . PRO A 1 103 ? -10.794 -61.002 40.155 1.00 30.47 103 PRO A O 1
ATOM 834 N N . SER A 1 104 ? -12.634 -62.209 40.059 1.00 24.55 104 SER A N 1
ATOM 835 C CA . SER A 1 104 ? -13.907 -62.178 40.846 1.00 24.55 104 SER A CA 1
ATOM 836 C C . SER A 1 104 ? -14.284 -60.778 41.418 1.00 24.55 104 SER A C 1
ATOM 838 O O . SER A 1 104 ? -13.557 -60.308 42.285 1.00 24.55 104 SER A O 1
ATOM 840 N N . THR A 1 105 ? -15.268 -59.970 40.960 1.00 25.70 105 THR A N 1
ATOM 841 C CA . THR A 1 105 ? -16.748 -60.079 40.707 1.00 25.70 105 THR A CA 1
ATOM 842 C C . THR A 1 105 ? -17.674 -59.613 41.858 1.00 25.70 105 THR A C 1
ATOM 844 O O . THR A 1 105 ? -17.722 -60.279 42.888 1.00 25.70 105 THR A O 1
ATOM 847 N N . SER A 1 106 ? -18.492 -58.570 41.611 1.00 24.55 106 SER A N 1
ATOM 848 C CA . SER A 1 106 ? -19.762 -58.185 42.298 1.00 24.55 106 SER A CA 1
ATOM 849 C C . SER A 1 106 ? -20.425 -57.005 41.520 1.00 24.55 106 SER A C 1
ATOM 851 O O . SER A 1 106 ? -19.704 -56.079 41.162 1.00 24.55 106 SER A O 1
ATOM 853 N N . THR A 1 107 ? -21.654 -57.051 40.959 1.00 26.62 107 THR A N 1
ATOM 854 C CA . THR A 1 107 ? -23.052 -57.068 41.508 1.00 26.62 107 THR A CA 1
ATOM 855 C C . THR A 1 107 ? -23.493 -55.744 42.184 1.00 26.62 107 THR A C 1
ATOM 857 O O . THR A 1 107 ? -22.778 -55.287 43.069 1.00 26.62 107 THR A O 1
ATOM 860 N N . ASP A 1 108 ? -24.657 -55.113 41.916 1.00 27.20 108 ASP A N 1
ATOM 861 C CA . ASP A 1 108 ? -25.752 -55.408 40.954 1.00 27.20 108 ASP A CA 1
ATOM 862 C C . ASP A 1 108 ? -26.803 -54.258 40.815 1.00 27.20 108 ASP A C 1
ATOM 864 O O . ASP A 1 108 ? -26.774 -53.318 41.607 1.00 27.20 108 ASP A O 1
ATOM 868 N N . ASN A 1 109 ? -27.799 -54.436 39.916 1.00 28.47 109 ASN A N 1
ATOM 869 C CA . ASN A 1 109 ? -29.152 -53.797 39.867 1.00 28.47 109 ASN A CA 1
ATOM 870 C C . ASN A 1 109 ? -29.310 -52.310 39.417 1.00 28.47 109 ASN A C 1
ATOM 872 O O . ASN A 1 109 ? -28.434 -51.488 39.653 1.00 28.47 109 ASN A O 1
ATOM 876 N N . SER A 1 110 ? -30.419 -51.869 38.775 1.00 24.12 110 SER A N 1
ATOM 877 C CA . SER A 1 110 ? -31.675 -52.548 38.336 1.00 24.12 110 SER A CA 1
ATOM 878 C C . SER A 1 110 ? -32.415 -51.839 37.168 1.00 24.12 110 SER A C 1
ATOM 880 O O . SER A 1 110 ? -32.442 -50.615 37.152 1.00 24.12 110 SER A O 1
ATOM 882 N N . MET A 1 111 ? -33.106 -52.630 36.321 1.00 24.31 111 MET A N 1
ATOM 883 C CA . MET A 1 111 ? -34.332 -52.383 35.496 1.00 24.31 111 MET A CA 1
ATOM 884 C C . MET A 1 111 ? -34.497 -51.059 34.695 1.00 24.31 111 MET A C 1
ATOM 886 O O . MET A 1 111 ? -34.429 -49.979 35.262 1.00 24.31 111 MET A O 1
ATOM 890 N N . ILE A 1 112 ? -34.688 -51.023 33.361 1.00 25.14 112 ILE A N 1
ATOM 891 C CA . ILE A 1 112 ? -35.554 -51.757 32.386 1.00 25.14 112 ILE A CA 1
ATOM 892 C C . ILE A 1 112 ? -36.971 -51.161 32.218 1.00 25.14 112 ILE A C 1
ATOM 894 O O . ILE A 1 112 ? -37.798 -51.238 33.121 1.00 25.14 112 ILE A O 1
ATOM 898 N N . ALA A 1 113 ? -37.255 -50.686 30.996 1.00 21.88 113 ALA A N 1
ATOM 899 C CA . ALA A 1 113 ? -38.576 -50.617 30.355 1.00 21.88 113 ALA A CA 1
ATOM 900 C C . ALA A 1 113 ? -38.376 -50.644 28.820 1.00 21.88 113 ALA A C 1
ATOM 902 O O . ALA A 1 113 ? -37.409 -50.058 28.331 1.00 21.88 113 ALA A O 1
ATOM 903 N N . GLU A 1 114 ? -39.236 -51.334 28.063 1.00 23.23 114 GLU A N 1
ATOM 904 C CA . GLU A 1 114 ? -38.959 -51.716 26.663 1.00 23.23 114 GLU A CA 1
ATOM 905 C C . GLU A 1 114 ? -39.846 -51.033 25.597 1.00 23.23 114 GLU A C 1
ATOM 907 O O . GLU A 1 114 ? -41.060 -50.928 25.739 1.00 23.23 114 GLU A O 1
ATOM 912 N N . THR A 1 115 ? -39.191 -50.631 24.499 1.00 23.06 115 THR A N 1
ATOM 913 C CA . THR A 1 115 ? -39.501 -50.968 23.089 1.00 23.06 115 THR A CA 1
ATOM 914 C C . THR A 1 115 ? -40.941 -50.897 22.547 1.00 23.06 115 THR A C 1
ATOM 916 O O . THR A 1 115 ? -41.737 -51.784 22.823 1.00 23.06 115 THR A O 1
ATOM 919 N N . VAL A 1 116 ? -41.167 -50.026 21.541 1.00 21.67 116 VAL A N 1
ATOM 920 C CA . VAL A 1 116 ? -41.812 -50.387 20.247 1.00 21.67 116 VAL A CA 1
ATOM 921 C C . VAL A 1 116 ? -41.281 -49.492 19.111 1.00 21.67 116 VAL A C 1
ATOM 923 O O . VAL A 1 116 ? -41.494 -48.285 19.154 1.00 21.67 116 VAL A O 1
ATOM 926 N N . THR A 1 117 ? -40.713 -50.090 18.053 1.00 22.89 117 THR A N 1
ATOM 927 C CA . THR A 1 117 ? -40.697 -49.532 16.675 1.00 22.89 117 THR A CA 1
ATOM 928 C C . THR A 1 117 ? -40.449 -50.636 15.634 1.00 22.89 117 THR A C 1
ATOM 930 O O . THR A 1 117 ? -39.369 -50.779 15.070 1.00 22.89 117 THR A O 1
ATOM 933 N N . GLN A 1 118 ? -41.489 -51.430 15.370 1.00 25.53 118 GLN A N 1
ATOM 934 C CA . GLN A 1 118 ? -41.669 -52.119 14.083 1.00 25.53 118 GLN A CA 1
ATOM 935 C C . GLN A 1 118 ? -42.231 -51.118 13.049 1.00 25.53 118 GLN A C 1
ATOM 937 O O . GLN A 1 118 ? -42.850 -50.134 13.449 1.00 25.53 118 GLN A O 1
ATOM 942 N N . ASN A 1 119 ? -42.141 -51.293 11.728 1.00 24.17 119 ASN A N 1
ATOM 943 C CA . ASN A 1 119 ? -41.325 -52.175 10.879 1.00 24.17 119 ASN A CA 1
ATOM 944 C C . ASN A 1 119 ? -41.334 -51.569 9.461 1.00 24.17 119 ASN A C 1
ATOM 946 O O . ASN A 1 119 ? -42.384 -51.104 9.020 1.00 24.17 119 ASN A O 1
ATOM 950 N N . VAL A 1 120 ? -40.242 -51.705 8.704 1.00 23.08 120 VAL A N 1
ATOM 951 C CA . VAL A 1 120 ? -40.320 -51.971 7.255 1.00 23.08 120 VAL A CA 1
ATOM 952 C C . VAL A 1 120 ? -39.253 -53.014 6.937 1.00 23.08 120 VAL A C 1
ATOM 954 O O . VAL A 1 120 ? -38.075 -52.806 7.218 1.00 23.08 120 VAL A O 1
ATOM 957 N N . ASP A 1 121 ? -39.688 -54.145 6.395 1.00 22.66 121 ASP A N 1
ATOM 958 C CA . ASP A 1 121 ? -38.832 -55.266 6.014 1.00 22.66 121 ASP A CA 1
ATOM 959 C C . ASP A 1 121 ? -37.982 -54.972 4.770 1.00 22.66 121 ASP A C 1
ATOM 961 O O . ASP A 1 121 ? -38.395 -54.223 3.884 1.00 22.66 121 ASP A O 1
ATOM 965 N N . LEU A 1 122 ? -36.854 -55.680 4.652 1.00 23.77 122 LEU A N 1
ATOM 966 C CA . LEU A 1 122 ? -36.681 -56.635 3.549 1.00 23.77 122 LEU A CA 1
ATOM 967 C C . LEU A 1 122 ? -35.529 -57.610 3.846 1.00 23.77 122 LEU A C 1
ATOM 969 O O . LEU A 1 122 ? -34.349 -57.264 3.822 1.00 23.77 122 LEU A O 1
ATOM 973 N N . SER A 1 123 ? -35.915 -58.848 4.140 1.00 24.47 123 SER A N 1
ATOM 974 C CA . SER A 1 123 ? -35.058 -59.995 4.448 1.00 24.47 123 SER A CA 1
ATOM 975 C C . SER A 1 123 ? -34.142 -60.439 3.302 1.00 24.47 123 SER A C 1
ATOM 977 O O . SER A 1 123 ? -34.544 -60.356 2.144 1.00 24.47 123 SER A O 1
ATOM 979 N N . ILE A 1 124 ? -33.024 -61.092 3.647 1.00 25.20 124 ILE A N 1
ATOM 980 C CA . ILE A 1 124 ? -32.646 -62.445 3.174 1.00 25.20 124 ILE A CA 1
ATOM 981 C C . ILE A 1 124 ? -31.548 -62.993 4.104 1.00 25.20 124 ILE A C 1
ATOM 983 O O . ILE A 1 124 ? -30.536 -62.330 4.311 1.00 25.20 124 ILE A O 1
ATOM 987 N N . ASP A 1 125 ? -31.743 -64.207 4.627 1.00 25.61 125 ASP A N 1
ATOM 988 C CA . ASP A 1 125 ? -30.693 -65.088 5.167 1.00 25.61 125 ASP A CA 1
ATOM 989 C C . ASP A 1 125 ? -31.210 -66.550 5.188 1.00 25.61 125 ASP A C 1
ATOM 991 O O . ASP A 1 125 ? -32.367 -66.798 4.839 1.00 25.61 125 ASP A O 1
ATOM 995 N N . SER A 1 126 ? -30.373 -67.499 5.624 1.00 24.00 126 SER A N 1
ATOM 996 C CA . SER A 1 126 ? -30.531 -68.965 5.630 1.00 24.00 126 SER A CA 1
ATOM 997 C C . SER A 1 126 ? -30.388 -69.604 4.234 1.00 24.00 126 SER A C 1
ATOM 999 O O . SER A 1 126 ? -31.249 -69.492 3.373 1.00 24.00 126 SER A O 1
ATOM 1001 N N . SER A 1 127 ? -29.258 -70.263 3.945 1.00 23.97 127 SER A N 1
ATOM 1002 C CA . SER A 1 127 ? -29.033 -71.712 4.174 1.00 23.97 127 SER A CA 1
ATOM 1003 C C . SER A 1 127 ? -29.063 -72.474 2.825 1.00 23.97 127 SER A C 1
ATOM 1005 O O . SER A 1 127 ? -29.646 -71.969 1.874 1.00 23.97 127 SER A O 1
ATOM 1007 N N . VAL A 1 128 ? -28.431 -73.637 2.617 1.00 25.80 128 VAL A N 1
ATOM 1008 C CA . VAL A 1 128 ? -27.480 -74.421 3.432 1.00 25.80 128 VAL A CA 1
ATOM 1009 C C . VAL A 1 128 ? -26.554 -75.236 2.491 1.00 25.80 128 VAL A C 1
ATOM 1011 O O . VAL A 1 128 ? -26.824 -75.280 1.298 1.00 25.80 128 VAL A O 1
ATOM 1014 N N . LEU A 1 129 ? -25.470 -75.805 3.042 1.00 24.92 129 LEU A N 1
ATOM 1015 C CA . LEU A 1 129 ? -24.564 -76.879 2.551 1.00 24.92 129 LEU A CA 1
ATOM 1016 C C . LEU A 1 129 ? -24.657 -77.399 1.094 1.00 24.92 129 LEU A C 1
ATOM 1018 O O . LEU A 1 129 ? -25.725 -77.759 0.617 1.00 24.92 129 LEU A O 1
ATOM 1022 N N . ASP A 1 130 ? -23.486 -77.683 0.507 1.00 25.34 130 ASP A N 1
ATOM 1023 C CA . ASP A 1 130 ? -23.109 -79.092 0.273 1.00 25.34 130 ASP A CA 1
ATOM 1024 C C . ASP A 1 130 ? -21.581 -79.284 0.169 1.00 25.34 130 ASP A C 1
ATOM 1026 O O . ASP A 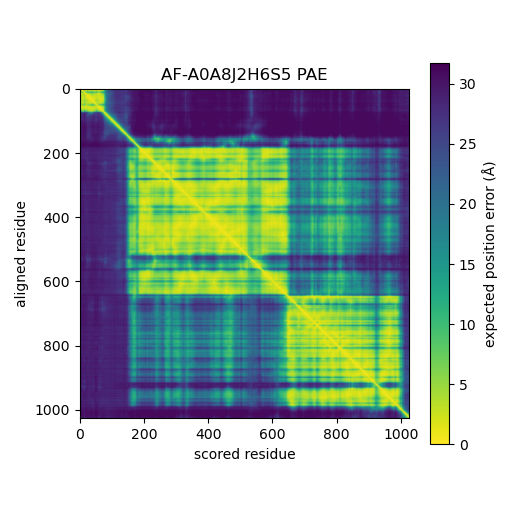1 130 ? -20.854 -78.397 -0.287 1.00 25.34 130 ASP A O 1
ATOM 1030 N N . GLU A 1 131 ? -21.092 -80.444 0.622 1.00 29.45 131 GLU A N 1
ATOM 1031 C CA . GLU A 1 131 ? -19.684 -80.876 0.565 1.00 29.45 131 GLU A CA 1
ATOM 1032 C C . GLU A 1 131 ? -19.513 -82.033 -0.434 1.00 29.45 131 GLU A C 1
ATOM 1034 O O . GLU A 1 131 ? -20.307 -82.971 -0.427 1.00 29.45 131 GLU A O 1
ATOM 1039 N N . VAL A 1 132 ? -18.438 -82.035 -1.238 1.00 26.91 132 VAL A N 1
ATOM 1040 C CA . VAL A 1 132 ? -17.999 -83.215 -2.016 1.00 26.91 132 VAL A CA 1
ATOM 1041 C C . VAL A 1 132 ? -16.466 -83.312 -2.033 1.00 26.91 132 VAL A C 1
ATOM 1043 O O . VAL A 1 132 ? -15.772 -82.299 -2.103 1.00 26.91 132 VAL A O 1
ATOM 1046 N N . VAL A 1 133 ? -15.958 -84.548 -1.980 1.00 26.59 133 VAL A N 1
ATOM 1047 C CA . VAL A 1 133 ? -14.541 -84.972 -1.981 1.00 26.59 133 VAL A CA 1
ATOM 1048 C C . VAL A 1 133 ? -14.402 -86.281 -2.791 1.00 26.59 133 VAL A C 1
ATOM 1050 O O . VAL A 1 133 ? -15.409 -86.941 -3.035 1.00 26.59 133 VAL A O 1
ATOM 1053 N N . ILE A 1 134 ? -13.224 -86.732 -3.247 1.00 25.42 134 ILE A N 1
ATOM 1054 C CA . ILE A 1 134 ? -11.846 -86.316 -2.901 1.00 25.42 134 ILE A CA 1
ATOM 1055 C C . ILE A 1 134 ? -11.284 -85.313 -3.951 1.00 25.42 134 ILE A C 1
ATOM 1057 O O . ILE A 1 134 ? -11.983 -84.336 -4.195 1.00 25.42 134 ILE A O 1
ATOM 1061 N N . GLU A 1 135 ? -10.105 -85.350 -4.588 1.00 25.58 135 GLU A N 1
ATOM 1062 C CA . GLU A 1 135 ? -8.947 -86.266 -4.634 1.00 25.58 135 GLU A CA 1
ATOM 1063 C C . GLU A 1 135 ? -7.655 -85.464 -4.949 1.00 25.58 135 GLU A C 1
ATOM 1065 O O . GLU A 1 135 ? -7.708 -84.242 -5.119 1.00 25.58 135 GLU A O 1
ATOM 1070 N N . ASP A 1 136 ? -6.488 -86.113 -4.952 1.00 28.11 136 ASP A N 1
ATOM 1071 C CA . ASP A 1 136 ? -5.166 -85.461 -4.994 1.00 28.11 136 ASP A CA 1
ATOM 1072 C C . ASP A 1 136 ? -4.772 -84.869 -6.371 1.00 28.11 136 ASP A C 1
ATOM 1074 O O . ASP A 1 136 ? -5.016 -85.489 -7.403 1.00 28.11 136 ASP A O 1
ATOM 1078 N N . ASP A 1 137 ? -4.085 -83.706 -6.401 1.00 29.16 137 ASP A N 1
ATOM 1079 C CA . ASP A 1 137 ? -2.604 -83.724 -6.474 1.00 29.16 137 ASP A CA 1
ATOM 1080 C C . ASP A 1 137 ? -1.858 -82.360 -6.329 1.00 29.16 137 ASP A C 1
ATOM 1082 O O . ASP A 1 137 ? -2.352 -81.275 -6.633 1.00 29.16 137 ASP A O 1
ATOM 1086 N N . LEU A 1 138 ? -0.596 -82.452 -5.882 1.00 31.92 138 LEU A N 1
ATOM 1087 C CA . LEU A 1 138 ? 0.569 -81.568 -6.145 1.00 31.92 138 LEU A CA 1
ATOM 1088 C C . LEU A 1 138 ? 0.458 -80.011 -6.127 1.00 31.92 138 LEU A C 1
ATOM 1090 O O . LEU A 1 138 ? 0.691 -79.315 -7.113 1.00 31.92 138 LEU A O 1
ATOM 1094 N N . ARG A 1 139 ? 0.346 -79.455 -4.911 1.00 33.88 139 ARG A N 1
ATOM 1095 C CA . ARG A 1 139 ? 1.072 -78.260 -4.381 1.00 33.88 139 ARG A CA 1
ATOM 1096 C C . ARG A 1 139 ? 1.626 -77.188 -5.366 1.00 33.88 139 ARG A C 1
ATOM 1098 O O . ARG A 1 139 ? 2.800 -77.230 -5.734 1.00 33.88 139 ARG A O 1
ATOM 1105 N N . VAL A 1 140 ? 0.912 -76.062 -5.519 1.00 31.22 140 VAL A N 1
ATOM 1106 C CA . VAL A 1 140 ? 1.519 -74.733 -5.799 1.00 31.22 140 VAL A CA 1
ATOM 1107 C C . VAL A 1 140 ? 0.894 -73.662 -4.893 1.00 31.22 140 VAL A C 1
ATOM 1109 O O . VAL A 1 140 ? -0.309 -73.416 -4.943 1.00 31.22 140 VAL A O 1
ATOM 1112 N N . ILE A 1 141 ? 1.696 -72.997 -4.049 1.00 32.44 141 ILE A N 1
ATOM 1113 C CA . ILE A 1 141 ? 1.182 -72.027 -3.062 1.00 32.44 141 ILE A CA 1
ATOM 1114 C C . ILE A 1 141 ? 1.048 -70.624 -3.676 1.00 32.44 141 ILE A C 1
ATOM 1116 O O . ILE A 1 141 ? 1.962 -69.799 -3.615 1.00 32.44 141 ILE A O 1
ATOM 1120 N N . HIS A 1 142 ? -0.139 -70.310 -4.196 1.00 32.56 142 HIS A N 1
ATOM 1121 C CA . HIS A 1 142 ? -0.544 -68.925 -4.452 1.00 32.56 142 HIS A CA 1
ATOM 1122 C C . HIS A 1 142 ? -0.831 -68.187 -3.134 1.00 32.56 142 HIS A C 1
ATOM 1124 O O . HIS A 1 142 ? -1.856 -68.412 -2.486 1.00 32.56 142 HIS A O 1
ATOM 1130 N N . SER A 1 143 ? 0.021 -67.232 -2.752 1.00 30.66 143 SER A N 1
ATOM 1131 C CA . SER A 1 143 ? -0.287 -66.331 -1.637 1.00 30.66 143 SER A CA 1
ATOM 1132 C C . SER A 1 143 ? -1.363 -65.311 -2.044 1.00 30.66 143 SER A C 1
ATOM 1134 O O . SER A 1 143 ? -1.167 -64.461 -2.918 1.00 30.66 143 SER A O 1
ATOM 1136 N N . LYS A 1 144 ? -2.541 -65.386 -1.407 1.00 36.53 144 LYS A N 1
ATOM 1137 C CA . LYS A 1 144 ? -3.659 -64.459 -1.652 1.00 36.53 144 LYS A CA 1
ATOM 1138 C C . LYS A 1 144 ? -3.246 -63.027 -1.284 1.00 36.53 144 LYS A C 1
ATOM 1140 O O . LYS A 1 144 ? -3.243 -62.655 -0.110 1.00 36.53 144 LYS A O 1
ATOM 1145 N N . ARG A 1 145 ? -2.935 -62.191 -2.285 1.00 34.00 145 ARG A N 1
ATOM 1146 C CA . ARG A 1 145 ? -2.697 -60.749 -2.095 1.00 34.00 145 ARG A CA 1
ATOM 1147 C C . ARG A 1 145 ? -3.922 -60.107 -1.432 1.00 34.00 145 ARG A C 1
ATOM 1149 O O . ARG A 1 145 ? -4.934 -59.874 -2.091 1.00 34.00 145 ARG A O 1
ATOM 1156 N N . ARG A 1 146 ? -3.811 -59.726 -0.152 1.00 36.38 146 ARG A N 1
ATOM 1157 C CA . ARG A 1 146 ? -4.715 -58.735 0.457 1.00 36.38 146 ARG A CA 1
ATOM 1158 C C . ARG A 1 146 ? -4.699 -57.485 -0.431 1.00 36.38 146 ARG A C 1
ATOM 1160 O O . ARG A 1 146 ? -3.670 -56.812 -0.501 1.00 36.38 146 ARG A O 1
ATOM 1167 N N . ARG A 1 147 ? -5.827 -57.147 -1.072 1.00 38.84 147 ARG A N 1
ATOM 1168 C CA . ARG A 1 147 ? -6.031 -55.822 -1.682 1.00 38.84 147 ARG A CA 1
ATOM 1169 C C . ARG A 1 147 ? -5.878 -54.772 -0.576 1.00 38.84 147 ARG A C 1
ATOM 1171 O O . ARG A 1 147 ? -6.814 -54.526 0.184 1.00 38.84 147 ARG A O 1
ATOM 1178 N N . ARG A 1 148 ? -4.697 -54.149 -0.466 1.00 42.44 148 ARG A N 1
ATOM 1179 C CA . ARG A 1 148 ? -4.571 -52.863 0.231 1.00 42.44 148 ARG A CA 1
ATOM 1180 C C . ARG A 1 148 ? -5.548 -51.919 -0.466 1.00 42.44 148 ARG A C 1
ATOM 1182 O O . ARG A 1 148 ? -5.454 -51.752 -1.676 1.00 42.44 148 ARG A O 1
ATOM 1189 N N . ARG A 1 149 ? -6.463 -51.304 0.287 1.00 49.94 149 ARG A N 1
ATOM 1190 C CA . ARG A 1 149 ? -7.284 -50.194 -0.215 1.00 49.94 149 ARG A CA 1
ATOM 1191 C C . ARG A 1 149 ? -6.397 -48.948 -0.321 1.00 49.94 149 ARG A C 1
ATOM 1193 O O . ARG A 1 149 ? -6.475 -48.046 0.510 1.00 49.94 149 ARG A O 1
ATOM 1200 N N . SER A 1 150 ? -5.478 -48.942 -1.285 1.00 46.50 150 SER A N 1
ATOM 1201 C CA . SER A 1 150 ? -4.830 -47.717 -1.738 1.00 46.50 150 SER A CA 1
ATOM 1202 C C . SER A 1 150 ? -5.919 -46.824 -2.313 1.00 46.50 150 SER A C 1
ATOM 1204 O O . SER A 1 150 ? -6.532 -47.165 -3.317 1.00 46.50 150 SER A O 1
ATOM 1206 N N . PHE A 1 151 ? -6.189 -45.711 -1.635 1.00 47.44 151 PHE A N 1
ATOM 1207 C CA . PHE A 1 151 ? -7.003 -44.646 -2.202 1.00 47.44 151 PHE A CA 1
ATOM 1208 C C . PHE A 1 151 ? -6.214 -44.049 -3.370 1.00 47.44 151 PHE A C 1
ATOM 1210 O O . PHE A 1 151 ? -5.207 -43.374 -3.145 1.00 47.44 151 PHE A O 1
ATOM 1217 N N . GLU A 1 152 ? -6.627 -44.374 -4.590 1.00 48.12 152 GLU A N 1
ATOM 1218 C CA . GLU A 1 152 ? -6.100 -43.764 -5.806 1.00 48.12 152 GLU A CA 1
ATOM 1219 C C . GLU A 1 152 ? -6.604 -42.320 -5.889 1.00 48.12 152 GLU A C 1
ATOM 1221 O O . GLU A 1 152 ? -7.744 -42.014 -5.528 1.00 48.12 152 GLU A O 1
ATOM 1226 N N . ALA A 1 153 ? -5.715 -41.408 -6.278 1.00 45.31 153 ALA A N 1
ATOM 1227 C CA . ALA A 1 153 ? -6.005 -39.984 -6.277 1.00 45.31 153 ALA A CA 1
ATOM 1228 C C . ALA A 1 153 ? -6.872 -39.619 -7.488 1.00 45.31 153 ALA A C 1
ATOM 1230 O O . ALA A 1 153 ? -6.359 -39.279 -8.548 1.00 45.31 153 ALA A O 1
ATOM 1231 N N . ILE A 1 154 ? -8.192 -39.661 -7.303 1.00 51.41 154 ILE A N 1
ATOM 1232 C CA . ILE A 1 154 ? -9.125 -38.922 -8.157 1.00 51.41 154 ILE A CA 1
ATOM 1233 C C . ILE A 1 154 ? -9.063 -37.457 -7.710 1.00 51.41 154 ILE A C 1
ATOM 1235 O O . ILE A 1 154 ? -9.840 -37.021 -6.846 1.00 51.41 154 ILE A O 1
ATOM 1239 N N . ASP A 1 155 ? -8.087 -36.727 -8.246 1.00 51.59 155 ASP A N 1
ATOM 1240 C CA . ASP A 1 155 ? -8.129 -35.267 -8.270 1.00 51.59 155 ASP A CA 1
ATOM 1241 C C . ASP A 1 155 ? -9.242 -34.823 -9.243 1.00 51.59 155 ASP A C 1
ATOM 1243 O O . ASP A 1 155 ? -9.468 -35.496 -10.251 1.00 51.59 155 ASP A O 1
ATOM 1247 N N . PRO A 1 156 ? -9.977 -33.734 -8.956 1.00 54.47 156 PRO A N 1
ATOM 1248 C CA . PRO A 1 156 ? -10.871 -33.144 -9.944 1.00 54.47 156 PRO A CA 1
ATOM 1249 C C . PRO A 1 156 ? -10.040 -32.607 -11.116 1.00 54.47 156 PRO A C 1
ATOM 1251 O O . PRO A 1 156 ? -9.014 -31.956 -10.899 1.00 54.47 156 PRO A O 1
ATOM 1254 N N . GLU A 1 157 ? -10.484 -32.850 -12.350 1.00 61.69 157 GLU A N 1
ATOM 1255 C CA . GLU A 1 157 ? -9.873 -32.261 -13.546 1.00 61.69 157 GLU A CA 1
ATOM 1256 C C . GLU A 1 157 ? -10.146 -30.752 -13.566 1.00 61.69 157 GLU A C 1
ATOM 1258 O O . GLU A 1 157 ? -11.151 -30.286 -14.096 1.00 61.69 157 GLU A O 1
ATOM 1263 N N . LEU A 1 158 ? -9.264 -29.982 -12.920 1.00 72.25 158 LEU A N 1
ATOM 1264 C CA . LEU A 1 158 ? -9.406 -28.533 -12.811 1.00 72.25 158 LEU A CA 1
ATOM 1265 C C . LEU A 1 158 ? -9.438 -27.892 -14.212 1.00 72.25 158 LEU A C 1
ATOM 1267 O O . LEU A 1 158 ? -8.520 -28.135 -15.004 1.00 72.25 158 LEU A O 1
ATOM 1271 N N . PRO A 1 159 ? -10.437 -27.043 -14.517 1.00 65.19 159 PRO A N 1
ATOM 1272 C CA . PRO A 1 159 ? -10.667 -26.550 -15.869 1.00 65.19 159 PRO A CA 1
ATOM 1273 C C . PRO A 1 159 ? -9.475 -25.739 -16.390 1.00 65.19 159 PRO A C 1
ATOM 1275 O O . PRO A 1 159 ? -9.038 -24.751 -15.790 1.00 65.19 159 PRO A O 1
ATOM 1278 N N . PHE A 1 160 ? -8.939 -26.152 -17.541 1.00 65.00 160 PHE A N 1
ATOM 1279 C CA . PHE A 1 160 ? -7.831 -25.456 -18.186 1.00 65.00 160 PHE A CA 1
ATOM 1280 C C . PHE A 1 160 ? -8.296 -24.101 -18.734 1.00 65.00 160 PHE A C 1
ATOM 1282 O O . PHE A 1 160 ? -9.138 -24.035 -19.627 1.00 65.00 160 PHE A O 1
ATOM 1289 N N . PHE A 1 161 ? -7.713 -23.016 -18.221 1.00 62.50 161 PHE A N 1
ATOM 1290 C CA . PHE A 1 161 ? -8.001 -21.651 -18.658 1.00 62.50 161 PHE A CA 1
ATOM 1291 C C . PHE A 1 161 ? -6.864 -21.119 -19.555 1.00 62.50 161 PHE A C 1
ATOM 1293 O O . PHE A 1 161 ? -5.871 -20.605 -19.036 1.00 62.50 161 PHE A O 1
ATOM 1300 N N . PRO A 1 162 ? -6.964 -21.230 -20.898 1.00 54.31 162 PRO A N 1
ATOM 1301 C CA . PRO A 1 162 ? -5.910 -20.785 -21.818 1.00 54.31 162 PRO A CA 1
ATOM 1302 C C . PRO A 1 162 ? -5.830 -19.259 -21.972 1.00 54.31 162 PRO A C 1
ATOM 1304 O O . PRO A 1 162 ? -4.829 -18.732 -22.461 1.00 54.31 162 PRO A O 1
ATOM 1307 N N . LYS A 1 163 ? -6.891 -18.528 -21.607 1.00 60.53 163 LYS A N 1
ATOM 1308 C CA . LYS A 1 163 ? -6.984 -17.077 -21.807 1.00 60.53 163 LYS A CA 1
ATOM 1309 C C . LYS A 1 163 ? -6.112 -16.349 -20.778 1.00 60.53 163 LYS A C 1
ATOM 1311 O O . LYS A 1 163 ? -6.155 -16.649 -19.590 1.00 60.53 163 LYS A O 1
ATOM 1316 N N . LYS A 1 164 ? -5.361 -15.325 -21.200 1.00 56.38 164 LYS A N 1
ATOM 1317 C CA . LYS A 1 164 ? -4.672 -14.433 -20.251 1.00 56.38 164 LYS A CA 1
ATOM 1318 C C . LYS A 1 164 ? -5.683 -13.470 -19.626 1.00 56.38 164 LYS A C 1
ATOM 1320 O O . LYS A 1 164 ? -6.078 -12.497 -20.270 1.00 56.38 164 LYS A O 1
ATOM 1325 N N . SER A 1 165 ? -6.063 -13.749 -18.384 1.00 56.19 165 SER A N 1
ATOM 1326 C CA . SER A 1 165 ? -6.965 -12.949 -17.549 1.00 56.19 165 SER A CA 1
ATOM 1327 C C . SER A 1 165 ? -6.526 -11.484 -17.496 1.00 56.19 165 SER A C 1
ATOM 1329 O O . SER A 1 165 ? -5.376 -11.176 -17.174 1.00 56.19 165 SER A O 1
ATOM 1331 N N . LYS A 1 166 ? -7.443 -10.572 -17.817 1.00 60.19 166 LYS A N 1
ATOM 1332 C CA . LYS A 1 166 ? -7.280 -9.117 -17.722 1.00 60.19 166 LYS A CA 1
ATOM 1333 C C . LYS A 1 166 ? -8.626 -8.479 -17.376 1.00 60.19 166 LYS A C 1
ATOM 1335 O O . LYS A 1 166 ? -9.670 -9.000 -17.754 1.00 60.19 166 LYS A O 1
ATOM 1340 N N . MET A 1 167 ? -8.600 -7.307 -16.745 1.00 64.50 167 MET A N 1
ATOM 1341 C CA . MET A 1 167 ? -9.744 -6.396 -16.848 1.00 64.50 167 MET A CA 1
ATOM 1342 C C . MET A 1 167 ? -9.810 -5.889 -18.294 1.00 64.50 167 MET A C 1
ATOM 1344 O O . MET A 1 167 ? -8.785 -5.474 -18.837 1.00 64.50 167 MET A O 1
ATOM 1348 N N . ARG A 1 168 ? -10.987 -5.980 -18.922 1.00 53.22 168 ARG A N 1
ATOM 1349 C CA . ARG A 1 168 ? -11.244 -5.499 -20.295 1.00 53.22 168 ARG A CA 1
ATOM 1350 C C . ARG A 1 168 ? -12.297 -4.395 -20.373 1.00 53.22 168 ARG A C 1
ATOM 1352 O O . ARG A 1 168 ? -12.352 -3.689 -21.370 1.00 53.22 168 ARG A O 1
ATOM 1359 N N . SER A 1 169 ? -13.136 -4.265 -19.349 1.00 51.34 169 SER A N 1
ATOM 1360 C CA . SER A 1 169 ? -14.123 -3.195 -19.236 1.00 51.34 169 SER A CA 1
ATOM 1361 C C . SER A 1 169 ? -13.426 -1.848 -19.071 1.00 51.34 169 SER A C 1
ATOM 1363 O O . SER A 1 169 ? -12.589 -1.713 -18.173 1.00 51.34 169 SER A O 1
ATOM 1365 N N . GLY A 1 170 ? -13.820 -0.849 -19.862 1.00 50.19 170 GLY A N 1
ATOM 1366 C CA . GLY A 1 170 ? -13.524 0.541 -19.532 1.00 50.19 170 GLY A CA 1
ATOM 1367 C C . GLY A 1 170 ? -14.097 0.854 -18.152 1.00 50.19 170 GLY A C 1
ATOM 1368 O O . GLY A 1 170 ? -15.281 0.616 -17.902 1.00 50.19 170 GLY A O 1
ATOM 1369 N N . PHE A 1 171 ? -13.256 1.332 -17.238 1.00 47.34 171 PHE A N 1
ATOM 1370 C CA . PHE A 1 171 ? -13.734 1.869 -15.974 1.00 47.34 171 PHE A CA 1
ATOM 1371 C C . PHE A 1 171 ? -14.307 3.250 -16.286 1.00 47.34 171 PHE A C 1
ATOM 1373 O O . PHE A 1 171 ? -13.571 4.225 -16.347 1.00 47.34 171 PHE A O 1
ATOM 1380 N N . GLN A 1 172 ? -15.612 3.306 -16.557 1.00 51.78 172 GLN A N 1
ATOM 1381 C CA . GLN A 1 172 ? -16.354 4.552 -16.751 1.00 51.78 172 GLN A CA 1
ATOM 1382 C C . GLN A 1 172 ? -17.178 4.861 -15.493 1.00 51.78 172 GLN A C 1
ATOM 1384 O O . GLN A 1 172 ? -18.367 4.530 -15.419 1.00 51.78 172 GLN A O 1
ATOM 1389 N N . PRO A 1 173 ? -16.548 5.470 -14.472 1.00 48.47 173 PRO A N 1
ATOM 1390 C CA . PRO A 1 173 ? -17.231 6.102 -13.366 1.00 48.47 173 PRO A CA 1
ATOM 1391 C C . PRO A 1 173 ? -17.867 7.393 -13.890 1.00 48.47 173 PRO A C 1
ATOM 1393 O O . PRO A 1 173 ? -17.382 8.496 -13.657 1.00 48.47 173 PRO A O 1
ATOM 1396 N N . GLU A 1 174 ? -18.994 7.251 -14.581 1.00 42.44 174 GLU A N 1
ATOM 1397 C CA . GLU A 1 174 ? -19.997 8.311 -14.614 1.00 42.44 174 GLU A CA 1
ATOM 1398 C C . GLU A 1 174 ? -20.457 8.530 -13.169 1.00 42.44 174 GLU A C 1
ATOM 1400 O O . GLU A 1 174 ? -21.400 7.901 -12.688 1.00 42.44 174 GLU A O 1
ATOM 1405 N N . VAL A 1 175 ? -19.714 9.363 -12.436 1.00 39.19 175 VAL A N 1
ATOM 1406 C CA . VAL A 1 175 ? -20.091 9.828 -11.105 1.00 39.19 175 VAL A CA 1
ATOM 1407 C C . VAL A 1 175 ? -21.096 10.952 -11.303 1.00 39.19 175 VAL A C 1
ATOM 1409 O O . VAL A 1 175 ? -20.799 12.134 -11.146 1.00 39.19 175 VAL A O 1
ATOM 1412 N N . SER A 1 176 ? -22.313 10.572 -11.677 1.00 35.69 176 SER A N 1
ATOM 1413 C CA . SER A 1 176 ? -23.474 11.408 -11.430 1.00 35.69 176 SER A CA 1
ATOM 1414 C C . SER A 1 176 ? -23.653 11.515 -9.915 1.00 35.69 176 SER A C 1
ATOM 1416 O O . SER A 1 176 ? -24.332 10.696 -9.300 1.00 35.69 176 SER A O 1
ATOM 1418 N N . GLU A 1 177 ? -23.081 12.559 -9.311 1.00 42.16 177 GLU A N 1
ATOM 1419 C CA . GLU A 1 177 ? -23.399 13.041 -7.951 1.00 42.16 177 GLU A CA 1
ATOM 1420 C C . GLU A 1 177 ? -24.839 13.619 -7.901 1.00 42.16 177 GLU A C 1
ATOM 1422 O O . GLU A 1 177 ? -25.077 14.694 -7.361 1.00 42.16 177 GLU A O 1
ATOM 1427 N N . ARG A 1 178 ? -25.780 12.981 -8.616 1.00 36.19 178 ARG A N 1
ATOM 1428 C CA . ARG A 1 178 ? -27.087 13.510 -9.043 1.00 36.19 178 ARG A CA 1
ATOM 1429 C C . ARG A 1 178 ? -28.157 12.431 -9.251 1.00 36.19 178 ARG A C 1
ATOM 1431 O O . ARG A 1 178 ? -29.084 12.629 -10.028 1.00 36.19 178 ARG A O 1
ATOM 1438 N N . GLU A 1 179 ? -28.052 11.320 -8.534 1.00 39.75 179 GLU A N 1
ATOM 1439 C CA . GLU A 1 179 ? -29.224 10.499 -8.196 1.00 39.75 179 GLU A CA 1
ATOM 1440 C C . GLU A 1 179 ? -29.383 10.497 -6.670 1.00 39.75 179 GLU A C 1
ATOM 1442 O O . GLU A 1 179 ? -29.371 9.466 -6.001 1.00 39.75 179 GLU A O 1
ATOM 1447 N N . GLU A 1 180 ? -29.512 11.710 -6.118 1.00 39.22 180 GLU A N 1
ATOM 1448 C CA . GLU A 1 180 ? -30.050 11.948 -4.776 1.00 39.22 180 GLU A CA 1
ATOM 1449 C C . GLU A 1 180 ? -31.560 11.653 -4.778 1.00 39.22 180 GLU A C 1
ATOM 1451 O O . GLU A 1 180 ? -32.410 12.536 -4.656 1.00 39.22 180 GLU A O 1
ATOM 1456 N N . GLU A 1 181 ? -31.906 10.372 -4.917 1.00 42.50 181 GLU A N 1
ATOM 1457 C CA . GLU A 1 181 ? -33.145 9.876 -4.324 1.00 42.50 181 GLU A CA 1
ATOM 1458 C C . GLU A 1 181 ? -33.088 10.067 -2.794 1.00 42.50 181 GLU A C 1
ATOM 1460 O O . GLU A 1 181 ? -32.033 10.340 -2.217 1.00 42.50 181 GLU A O 1
ATOM 1465 N N . ASN A 1 182 ? -34.220 9.921 -2.101 1.00 42.06 182 ASN A N 1
ATOM 1466 C CA . ASN A 1 182 ? -34.290 10.123 -0.648 1.00 42.06 182 ASN A CA 1
ATOM 1467 C C . ASN A 1 182 ? -33.625 8.960 0.126 1.00 42.06 182 ASN A C 1
ATOM 1469 O O . ASN A 1 182 ? -34.305 8.126 0.727 1.00 42.06 182 ASN A O 1
ATOM 1473 N N . ILE A 1 183 ? -32.290 8.894 0.102 1.00 55.84 183 ILE A N 1
ATOM 1474 C CA . ILE A 1 183 ? -31.478 7.882 0.787 1.00 55.84 183 ILE A CA 1
ATOM 1475 C C . ILE A 1 183 ? -31.543 8.126 2.301 1.00 55.84 183 ILE A C 1
ATOM 1477 O O . ILE A 1 183 ? -30.847 8.979 2.852 1.00 55.84 183 ILE A O 1
ATOM 1481 N N . VAL A 1 184 ? -32.369 7.342 2.995 1.00 59.25 184 VAL A N 1
ATOM 1482 C CA . VAL A 1 184 ? -32.488 7.390 4.459 1.00 59.25 184 VAL A CA 1
ATOM 1483 C C . VAL A 1 184 ? -31.299 6.672 5.106 1.00 59.25 184 VAL A C 1
ATOM 1485 O O . VAL A 1 184 ? -31.378 5.494 5.449 1.00 59.25 184 VAL A O 1
ATOM 1488 N N . ILE A 1 185 ? -30.188 7.387 5.299 1.00 69.00 185 ILE A N 1
ATOM 1489 C CA . ILE A 1 185 ? -29.103 6.935 6.181 1.00 69.00 185 ILE A CA 1
ATOM 1490 C C . ILE A 1 185 ? -29.482 7.287 7.624 1.00 69.00 185 ILE A C 1
ATOM 1492 O O . ILE A 1 185 ? -29.688 8.453 7.955 1.00 69.00 185 ILE A O 1
ATOM 1496 N N . HIS A 1 186 ? -29.525 6.301 8.521 1.00 77.75 186 HIS A N 1
ATOM 1497 C CA . HIS A 1 186 ? -29.822 6.513 9.947 1.00 77.75 186 HIS A CA 1
ATOM 1498 C C . HIS A 1 186 ? -28.628 7.095 10.748 1.00 77.75 186 HIS A C 1
ATOM 1500 O O . HIS A 1 186 ? -28.424 6.749 11.911 1.00 77.75 186 HIS A O 1
ATOM 1506 N N . GLU A 1 187 ? -27.826 7.976 10.138 1.00 77.12 187 GLU A N 1
ATOM 1507 C CA . GLU A 1 187 ? -26.562 8.491 10.693 1.00 77.12 187 GLU A CA 1
ATOM 1508 C C . GLU A 1 187 ? -26.775 9.272 12.005 1.00 77.12 187 GLU A C 1
ATOM 1510 O O . GLU A 1 187 ? -26.064 9.016 12.972 1.00 77.12 187 GLU A O 1
ATOM 1515 N N . ASP A 1 188 ? -27.825 10.100 12.113 1.00 82.88 188 ASP A N 1
ATOM 1516 C CA . ASP A 1 188 ? -28.230 10.763 13.374 1.00 82.88 188 ASP A CA 1
ATOM 1517 C C . ASP A 1 188 ? -28.509 9.759 14.510 1.00 82.88 188 ASP A C 1
ATOM 1519 O O . ASP A 1 188 ? -27.990 9.912 15.616 1.00 82.88 188 ASP A O 1
ATOM 1523 N N . LEU A 1 189 ? -29.269 8.689 14.244 1.00 88.94 189 LEU A N 1
ATOM 1524 C CA . LEU A 1 189 ? -29.565 7.658 15.246 1.00 88.94 189 LEU A CA 1
ATOM 1525 C C . LEU A 1 189 ? -28.290 6.932 15.696 1.00 88.94 189 LEU A C 1
ATOM 1527 O O . LEU A 1 189 ? -28.118 6.659 16.884 1.00 88.94 189 LEU A O 1
ATOM 1531 N N . TYR A 1 190 ? -27.395 6.612 14.762 1.00 91.62 190 TYR A N 1
ATOM 1532 C CA . TYR A 1 190 ? -26.151 5.907 15.063 1.00 91.62 190 TYR A CA 1
ATOM 1533 C C . TYR A 1 190 ? -25.160 6.781 15.834 1.00 91.62 190 TYR A C 1
ATOM 1535 O O . TYR A 1 190 ? -24.602 6.313 16.827 1.00 91.62 190 TYR A O 1
ATOM 1543 N N . ASN A 1 191 ? -25.011 8.047 15.438 1.00 90.06 191 ASN A N 1
ATOM 1544 C CA . ASN A 1 191 ? -24.204 9.030 16.151 1.00 90.06 191 ASN A CA 1
ATOM 1545 C C . ASN A 1 191 ? -24.754 9.229 17.569 1.00 90.06 191 ASN A C 1
ATOM 1547 O O . ASN A 1 191 ? -24.011 9.079 18.531 1.00 90.06 191 ASN A O 1
ATOM 1551 N N . ARG A 1 192 ? -26.071 9.424 17.727 1.00 91.19 192 ARG A N 1
ATOM 1552 C CA . ARG A 1 192 ? -26.739 9.541 19.035 1.00 91.19 192 ARG A CA 1
ATOM 1553 C C . ARG A 1 192 ? -26.499 8.328 19.939 1.00 91.19 192 ARG A C 1
ATOM 1555 O O . ARG A 1 192 ? -26.236 8.507 21.126 1.00 91.19 192 ARG A O 1
ATOM 1562 N N . ILE A 1 193 ? -26.576 7.106 19.403 1.00 94.56 193 ILE A N 1
ATOM 1563 C CA . ILE A 1 193 ? -26.287 5.873 20.156 1.00 94.56 193 ILE A CA 1
ATOM 1564 C C . ILE A 1 193 ? -24.830 5.851 20.639 1.00 94.56 193 ILE A C 1
ATOM 1566 O O . ILE A 1 193 ? -24.585 5.526 21.801 1.00 94.56 193 ILE A O 1
ATOM 1570 N N . ASP A 1 194 ? -23.873 6.219 19.784 1.00 95.19 194 ASP A N 1
ATOM 1571 C CA . ASP A 1 194 ? -22.450 6.166 20.128 1.00 95.19 194 ASP A CA 1
ATOM 1572 C C . ASP A 1 194 ? -22.004 7.346 21.021 1.00 95.19 194 ASP A C 1
ATOM 1574 O O . ASP A 1 194 ? -21.193 7.139 21.925 1.00 95.19 194 ASP A O 1
ATOM 1578 N N . THR A 1 195 ? -22.613 8.533 20.899 1.00 94.50 195 THR A N 1
ATOM 1579 C CA . THR A 1 195 ? -22.465 9.634 21.870 1.00 94.50 195 THR A CA 1
ATOM 1580 C C . THR A 1 195 ? -23.009 9.232 23.241 1.00 94.50 195 THR A C 1
ATOM 1582 O O . THR A 1 195 ? -22.305 9.377 24.236 1.00 94.50 195 THR A O 1
ATOM 1585 N N . VAL A 1 196 ? -24.220 8.665 23.325 1.00 95.56 196 VAL A N 1
ATOM 1586 C CA . VAL A 1 196 ? -24.800 8.190 24.599 1.00 95.56 196 VAL A CA 1
ATOM 1587 C C . VAL A 1 196 ? -23.950 7.073 25.219 1.00 95.56 196 VAL A C 1
ATOM 1589 O O . VAL A 1 196 ? -23.771 7.044 26.438 1.00 95.56 196 VAL A O 1
ATOM 1592 N N . TRP A 1 197 ? -23.372 6.184 24.405 1.00 96.44 197 TRP A N 1
ATOM 1593 C CA . TRP A 1 197 ? -22.417 5.169 24.860 1.00 96.44 197 TRP A CA 1
ATOM 1594 C C . TRP A 1 197 ? -21.133 5.785 25.439 1.00 96.44 197 TRP A C 1
ATOM 1596 O O . TRP A 1 197 ? -20.713 5.386 26.528 1.00 96.44 197 TRP A O 1
ATOM 1606 N N . MET A 1 198 ? -20.537 6.770 24.757 1.00 97.06 198 MET A N 1
ATOM 1607 C CA . MET A 1 198 ? -19.352 7.490 25.239 1.00 97.06 198 MET A CA 1
ATOM 1608 C C . MET A 1 198 ? -19.646 8.221 26.553 1.00 97.06 198 MET A C 1
ATOM 1610 O O . MET A 1 198 ? -18.941 8.002 27.539 1.00 97.06 198 MET A O 1
ATOM 1614 N N . LEU A 1 199 ? -20.732 9.002 26.603 1.00 96.19 199 LEU A N 1
ATOM 1615 C CA . LEU A 1 199 ? -21.162 9.733 27.799 1.00 96.19 199 LEU A CA 1
ATOM 1616 C C . LEU A 1 199 ? -21.391 8.791 28.987 1.00 96.19 199 LEU A C 1
ATOM 1618 O O . LEU A 1 199 ? -20.938 9.084 30.090 1.00 96.19 199 LEU A O 1
ATOM 1622 N N . SER A 1 200 ? -22.011 7.629 28.758 1.00 96.12 200 SER A N 1
ATOM 1623 C CA . SER A 1 200 ? -22.225 6.609 29.795 1.00 96.12 200 SER A CA 1
ATOM 1624 C C . SER A 1 200 ? -20.913 6.120 30.428 1.00 96.12 200 SER A C 1
ATOM 1626 O O . SER A 1 200 ? -20.860 5.912 31.638 1.00 96.12 200 SER A O 1
ATOM 1628 N N . HIS A 1 201 ? -19.841 5.967 29.640 1.00 96.94 201 HIS A N 1
ATOM 1629 C CA . HIS A 1 201 ? -18.506 5.658 30.172 1.00 96.94 201 HIS A CA 1
ATOM 1630 C C . HIS A 1 201 ? -17.843 6.875 30.828 1.00 96.94 201 HIS A C 1
ATOM 1632 O O . HIS A 1 201 ? -17.221 6.730 31.877 1.00 96.94 201 HIS A O 1
ATOM 1638 N N . ALA A 1 202 ? -18.000 8.075 30.260 1.00 95.44 202 ALA A N 1
ATOM 1639 C CA . ALA A 1 202 ? -17.412 9.304 30.793 1.00 95.44 202 ALA A CA 1
ATOM 1640 C C . ALA A 1 202 ? -17.920 9.660 32.203 1.00 95.44 202 ALA A C 1
ATOM 1642 O O . ALA A 1 202 ? -17.129 10.118 33.031 1.00 95.44 202 ALA A O 1
ATOM 1643 N N . VAL A 1 203 ? -19.206 9.404 32.487 1.00 93.38 203 VAL A N 1
ATOM 1644 C CA . VAL A 1 203 ? -19.839 9.597 33.809 1.00 93.38 203 VAL A CA 1
ATOM 1645 C C . VAL A 1 203 ? -19.736 8.369 34.730 1.00 93.38 203 VAL A C 1
ATOM 1647 O O . VAL A 1 203 ? -20.363 8.343 35.785 1.00 93.38 203 VAL A O 1
ATOM 1650 N N . HIS A 1 204 ? -18.958 7.346 34.350 1.00 93.19 204 HIS A N 1
ATOM 1651 C CA . HIS A 1 204 ? -18.772 6.094 35.102 1.00 93.19 204 HIS A CA 1
ATOM 1652 C C . HIS A 1 204 ? -20.095 5.372 35.471 1.00 93.19 204 HIS A C 1
ATOM 1654 O O . HIS A 1 204 ? -20.219 4.775 36.543 1.00 93.19 204 HIS A O 1
ATOM 1660 N N . LEU A 1 205 ? -21.089 5.391 34.572 1.00 93.44 205 LEU A N 1
ATOM 1661 C CA . LEU A 1 205 ? -22.355 4.665 34.738 1.00 93.44 205 LEU A CA 1
ATOM 1662 C C . LEU A 1 205 ? -22.068 3.143 34.863 1.00 93.44 205 LEU A C 1
ATOM 1664 O O . LEU A 1 205 ? -21.245 2.614 34.110 1.00 93.44 205 LEU A O 1
ATOM 1668 N N . PRO A 1 206 ? -22.697 2.400 35.799 1.00 91.38 206 PRO A N 1
ATOM 1669 C CA . PRO A 1 206 ? -22.316 1.015 36.071 1.00 91.38 206 PRO A CA 1
ATOM 1670 C C . PRO A 1 206 ? -22.770 0.048 34.971 1.00 91.38 206 PRO A C 1
ATOM 1672 O O . PRO A 1 206 ? -23.768 0.269 34.281 1.00 91.38 206 PRO A O 1
ATOM 1675 N N . ASP A 1 207 ? -22.049 -1.069 34.840 1.00 91.38 207 ASP A N 1
ATOM 1676 C CA . ASP A 1 207 ? -22.319 -2.181 33.915 1.00 91.38 207 ASP A CA 1
ATOM 1677 C C . ASP A 1 207 ? -22.558 -1.755 32.451 1.00 91.38 207 ASP A C 1
ATOM 1679 O O . ASP A 1 207 ? -23.492 -2.239 31.803 1.00 91.38 207 ASP A O 1
ATOM 1683 N N . ILE A 1 208 ? -21.753 -0.823 31.926 1.00 95.12 208 ILE A N 1
ATOM 1684 C CA . ILE A 1 208 ? -21.794 -0.416 30.512 1.00 95.12 208 ILE A CA 1
ATOM 1685 C C . ILE A 1 208 ? -20.795 -1.259 29.706 1.00 95.12 208 ILE A C 1
ATOM 1687 O O . ILE A 1 208 ? -19.585 -1.138 29.904 1.00 95.12 208 ILE A O 1
ATOM 1691 N N . PRO A 1 209 ? -21.250 -2.119 28.778 1.00 95.19 209 PRO A N 1
ATOM 1692 C CA . PRO A 1 209 ? -20.349 -2.892 27.931 1.00 95.19 209 PRO A CA 1
ATOM 1693 C C . PRO A 1 209 ? -19.564 -2.022 26.933 1.00 95.19 209 PRO A C 1
ATOM 1695 O O . PRO A 1 209 ? -19.879 -0.860 26.654 1.00 95.19 209 PRO A O 1
ATOM 1698 N N . MET A 1 210 ? -18.537 -2.625 26.333 1.00 95.00 210 MET A N 1
ATOM 1699 C CA . MET A 1 210 ? -17.855 -2.054 25.168 1.00 95.00 210 MET A CA 1
ATOM 1700 C C . MET A 1 210 ? -18.807 -1.978 23.961 1.00 95.00 210 MET A C 1
ATOM 1702 O O . MET A 1 210 ? -19.786 -2.723 23.889 1.00 95.00 210 MET A O 1
ATOM 1706 N N . TRP A 1 211 ? -18.491 -1.105 22.998 1.00 95.94 211 TRP A N 1
ATOM 1707 C CA . TRP A 1 211 ? -19.336 -0.686 21.867 1.00 95.94 211 TRP A CA 1
ATOM 1708 C C . TRP A 1 211 ? -20.219 -1.779 21.243 1.00 95.94 211 TRP A C 1
ATOM 1710 O O . TRP A 1 211 ? -21.416 -1.575 21.044 1.00 95.94 211 TRP A O 1
ATOM 1720 N N . ALA A 1 212 ? -19.651 -2.957 20.958 1.00 93.88 212 ALA A N 1
ATOM 1721 C CA . ALA A 1 212 ? -20.386 -4.059 20.338 1.00 93.88 212 ALA A CA 1
ATOM 1722 C C . ALA A 1 212 ? -21.458 -4.655 21.268 1.00 93.88 212 ALA A C 1
ATOM 1724 O O . ALA A 1 212 ? -22.564 -4.939 20.817 1.00 93.88 212 ALA A O 1
ATOM 1725 N N . GLY A 1 213 ? -21.155 -4.814 22.559 1.00 94.25 213 GLY A N 1
ATOM 1726 C CA . GLY A 1 213 ? -22.129 -5.248 23.558 1.00 94.25 213 GLY A CA 1
ATOM 1727 C C . GLY A 1 213 ? -23.210 -4.192 23.795 1.00 94.25 213 GLY A C 1
ATOM 1728 O O . GLY A 1 213 ? -24.382 -4.542 23.856 1.00 94.25 213 GLY A O 1
ATOM 1729 N N . PHE A 1 214 ? -22.848 -2.904 23.836 1.00 95.19 214 PHE A N 1
ATOM 1730 C CA . PHE A 1 214 ? -23.824 -1.821 24.027 1.00 95.19 214 PHE A CA 1
ATOM 1731 C C . PHE A 1 214 ? -24.825 -1.771 22.871 1.00 95.19 214 PHE A C 1
ATOM 1733 O O . PHE A 1 214 ? -26.030 -1.892 23.079 1.00 95.19 214 PHE A O 1
ATOM 1740 N N . ASN A 1 215 ? -24.318 -1.738 21.637 1.00 94.69 215 ASN A N 1
ATOM 1741 C CA . ASN A 1 215 ? -25.154 -1.801 20.444 1.00 94.69 215 ASN A CA 1
ATOM 1742 C C . ASN A 1 215 ? -25.972 -3.109 20.373 1.00 94.69 215 ASN A C 1
ATOM 1744 O O . ASN A 1 215 ? -27.110 -3.075 19.922 1.00 94.69 215 ASN A O 1
ATOM 1748 N N . SER A 1 216 ? -25.475 -4.242 20.886 1.00 93.25 216 SER A N 1
ATOM 1749 C CA . SER A 1 216 ? -26.260 -5.487 21.003 1.00 93.25 216 SER A CA 1
ATOM 1750 C C . SER A 1 216 ? -27.384 -5.448 22.046 1.00 93.25 216 SER A C 1
ATOM 1752 O O . SER A 1 216 ? -28.278 -6.290 21.962 1.00 93.25 216 SER A O 1
ATOM 1754 N N . ALA A 1 217 ? -27.333 -4.548 23.030 1.00 91.50 217 ALA A N 1
ATOM 1755 C CA . ALA A 1 217 ? -28.387 -4.382 24.030 1.00 91.50 217 ALA A CA 1
ATOM 1756 C C . ALA A 1 217 ? -29.501 -3.449 23.524 1.00 91.50 217 ALA A C 1
ATOM 1758 O O . ALA A 1 217 ? -30.682 -3.758 23.696 1.00 91.50 217 ALA A O 1
ATOM 1759 N N . VAL A 1 218 ? -29.116 -2.354 22.853 1.00 92.44 218 VAL A N 1
ATOM 1760 C CA . VAL A 1 218 ? -30.044 -1.325 22.347 1.00 92.44 218 VAL A CA 1
ATOM 1761 C C . VAL A 1 218 ? -30.569 -1.596 20.928 1.00 92.44 218 VAL A C 1
ATOM 1763 O O . VAL A 1 218 ? -31.533 -0.969 20.506 1.00 92.44 218 VAL A O 1
ATOM 1766 N N . THR A 1 219 ? -29.988 -2.525 20.164 1.00 91.62 219 THR A N 1
ATOM 1767 C CA . THR A 1 219 ? -30.514 -2.900 18.835 1.00 91.62 219 THR A CA 1
ATOM 1768 C C . THR A 1 219 ? -31.642 -3.922 18.960 1.00 91.62 219 THR A C 1
ATOM 1770 O O . THR A 1 219 ? -31.428 -5.002 19.510 1.00 91.62 219 THR A O 1
ATOM 1773 N N . LYS A 1 220 ? -32.798 -3.658 18.340 1.00 88.56 220 LYS A N 1
ATOM 1774 C CA . LYS A 1 220 ? -33.762 -4.704 17.959 1.00 88.56 220 LYS A CA 1
ATOM 1775 C C . LYS A 1 220 ? -33.437 -5.231 16.558 1.00 88.56 220 LYS A C 1
ATOM 1777 O O . LYS A 1 220 ? -33.170 -4.447 15.653 1.00 88.56 220 LYS A O 1
ATOM 1782 N N . ASP A 1 221 ? -33.431 -6.551 16.377 1.00 87.12 221 ASP A N 1
ATOM 1783 C CA . ASP A 1 221 ? -33.107 -7.200 15.098 1.00 87.12 221 ASP A CA 1
ATOM 1784 C C . ASP A 1 221 ? -33.764 -8.587 15.006 1.00 87.12 221 ASP A C 1
ATOM 1786 O O . ASP A 1 221 ? -33.178 -9.606 15.385 1.00 87.12 221 ASP A O 1
ATOM 1790 N N . ASP A 1 222 ? -34.984 -8.613 14.469 1.00 83.69 222 ASP A N 1
ATOM 1791 C CA . ASP A 1 222 ? -35.824 -9.814 14.349 1.00 83.69 222 ASP A CA 1
ATOM 1792 C C . ASP A 1 222 ? -35.493 -10.671 13.104 1.00 83.69 222 ASP A C 1
ATOM 1794 O O . ASP A 1 222 ? -36.217 -11.608 12.774 1.00 83.69 222 ASP A O 1
ATOM 1798 N N . SER A 1 223 ? -34.411 -10.355 12.380 1.00 86.31 223 SER A N 1
ATOM 1799 C CA . SER A 1 223 ? -34.026 -11.072 11.153 1.00 86.31 223 SER A CA 1
ATOM 1800 C C . SER A 1 223 ? -33.659 -12.548 11.397 1.00 86.31 223 SER A C 1
ATOM 1802 O O . SER A 1 223 ? -33.097 -12.872 12.454 1.00 86.31 223 SER A O 1
ATOM 1804 N N . PRO A 1 224 ? -33.915 -13.450 10.427 1.00 86.75 224 PRO A N 1
ATOM 1805 C CA . PRO A 1 224 ? -33.600 -14.870 10.555 1.00 86.75 224 PRO A CA 1
ATOM 1806 C C . PRO A 1 224 ? -32.089 -15.139 10.600 1.00 86.75 224 PRO A C 1
ATOM 1808 O O . PRO A 1 224 ? -31.279 -14.390 10.053 1.00 86.75 224 PRO A O 1
ATOM 1811 N N . GLN A 1 225 ? -31.711 -16.255 11.226 1.00 89.81 225 GLN A N 1
ATOM 1812 C CA . GLN A 1 225 ? -30.351 -16.794 11.151 1.00 89.81 225 GLN A CA 1
ATOM 1813 C C . GLN A 1 225 ? -30.140 -17.496 9.803 1.00 89.81 225 GLN A C 1
ATOM 1815 O O . GLN A 1 225 ? -31.011 -18.246 9.361 1.00 89.81 225 GLN A O 1
ATOM 1820 N N . GLN A 1 226 ? -28.980 -17.315 9.169 1.00 88.38 226 GLN A N 1
ATOM 1821 C CA . GLN A 1 226 ? -28.632 -18.090 7.974 1.00 88.38 226 GLN A CA 1
ATOM 1822 C C . GLN A 1 226 ? -28.157 -19.502 8.341 1.00 88.38 226 GLN A C 1
ATOM 1824 O O . GLN A 1 226 ? -27.371 -19.696 9.274 1.00 88.38 226 GLN A O 1
ATOM 1829 N N . LEU A 1 227 ? -28.590 -20.482 7.546 1.00 85.19 227 LEU A N 1
ATOM 1830 C CA . LEU A 1 227 ? -28.014 -21.825 7.540 1.00 85.19 227 LEU A CA 1
ATOM 1831 C C . LEU A 1 227 ? -26.620 -21.793 6.902 1.00 85.19 227 LEU A C 1
ATOM 1833 O O . LEU A 1 227 ? -26.350 -20.999 6.002 1.00 85.19 227 LEU A O 1
ATOM 1837 N N . ILE A 1 228 ? -25.732 -22.671 7.367 1.00 83.56 228 ILE A N 1
ATOM 1838 C CA . ILE A 1 228 ? -24.371 -22.810 6.843 1.00 83.56 228 ILE A CA 1
ATOM 1839 C C . ILE A 1 228 ? -24.197 -24.243 6.350 1.00 83.56 228 ILE A C 1
ATOM 1841 O O . ILE A 1 228 ? -24.558 -25.199 7.032 1.00 83.56 228 ILE A O 1
ATOM 1845 N N . SER A 1 229 ? -23.650 -24.386 5.150 1.00 82.31 229 SER A N 1
ATOM 1846 C CA . SER A 1 229 ? -23.294 -25.663 4.535 1.00 82.31 229 SER A CA 1
ATOM 1847 C C . SER A 1 229 ? -21.925 -25.535 3.876 1.00 82.31 229 SER A C 1
ATOM 1849 O O . SER A 1 229 ? -21.467 -24.427 3.590 1.00 82.31 229 SER A O 1
ATOM 1851 N N . TYR A 1 230 ? -21.253 -26.664 3.674 1.00 79.06 230 TYR A N 1
ATOM 1852 C CA . TYR A 1 230 ? -19.871 -26.711 3.206 1.00 79.06 230 TYR A CA 1
ATOM 1853 C C . TYR A 1 230 ? -19.784 -27.497 1.901 1.00 79.06 230 TYR A C 1
ATOM 1855 O O . TYR A 1 230 ? -20.387 -28.559 1.779 1.00 79.06 230 TYR A O 1
ATOM 1863 N N . LEU A 1 231 ? -19.007 -26.987 0.948 1.00 79.25 231 LEU A N 1
ATOM 1864 C CA . LEU A 1 231 ? -18.651 -27.705 -0.275 1.00 79.25 231 LEU A CA 1
ATOM 1865 C C . LEU A 1 231 ? -17.348 -28.487 -0.063 1.00 79.25 231 LEU A C 1
ATOM 1867 O O . LEU A 1 231 ? -16.539 -28.146 0.805 1.00 79.25 231 LEU A O 1
ATOM 1871 N N . THR A 1 232 ? -17.110 -29.512 -0.883 1.00 74.38 232 THR A N 1
ATOM 1872 C CA . THR A 1 232 ? -15.871 -30.299 -0.817 1.00 74.38 232 THR A CA 1
ATOM 1873 C C . THR A 1 232 ? -14.637 -29.411 -1.088 1.00 74.38 232 THR A C 1
ATOM 1875 O O . THR A 1 232 ? -14.563 -28.784 -2.146 1.00 74.38 232 THR A O 1
ATOM 1878 N N . PRO A 1 233 ? -13.632 -29.358 -0.188 1.00 74.38 233 PRO A N 1
ATOM 1879 C CA . PRO A 1 233 ? -12.471 -28.483 -0.356 1.00 74.38 233 PRO A CA 1
ATOM 1880 C C . PRO A 1 233 ? -11.571 -28.875 -1.538 1.00 74.38 233 PRO A C 1
ATOM 1882 O O . PRO A 1 233 ? -11.138 -30.026 -1.653 1.00 74.38 233 PRO A O 1
ATOM 1885 N N . ILE A 1 234 ? -11.196 -27.892 -2.361 1.00 78.19 234 ILE A N 1
ATOM 1886 C CA . ILE A 1 234 ? -10.244 -28.069 -3.466 1.00 78.19 234 ILE A CA 1
ATOM 1887 C C . ILE A 1 234 ? -8.810 -28.084 -2.908 1.00 78.19 234 ILE A C 1
ATOM 1889 O O . ILE A 1 234 ? -8.325 -27.091 -2.369 1.00 78.19 234 ILE A O 1
ATOM 1893 N N . ASN A 1 235 ? -8.100 -29.207 -3.052 1.00 75.12 235 ASN A N 1
ATOM 1894 C CA . ASN A 1 235 ? -6.732 -29.407 -2.543 1.00 75.12 235 ASN A CA 1
ATOM 1895 C C . ASN A 1 235 ? -5.655 -28.795 -3.476 1.00 75.12 235 ASN A C 1
ATOM 1897 O O . ASN A 1 235 ? -4.738 -29.478 -3.930 1.00 75.12 235 ASN A O 1
ATOM 1901 N N . ALA A 1 236 ? -5.769 -27.500 -3.774 1.00 79.19 236 ALA A N 1
ATOM 1902 C CA . ALA A 1 236 ? -4.839 -26.735 -4.609 1.00 79.19 236 ALA A CA 1
ATOM 1903 C C . ALA A 1 236 ? -4.682 -25.291 -4.082 1.00 79.19 236 ALA A C 1
ATOM 1905 O O . ALA A 1 236 ? -5.332 -24.908 -3.112 1.00 79.19 236 ALA A O 1
ATOM 1906 N N . SER A 1 237 ? -3.800 -24.480 -4.682 1.00 83.12 237 SER A N 1
ATOM 1907 C CA . SER A 1 237 ? -3.642 -23.077 -4.257 1.00 83.12 237 SER A CA 1
ATOM 1908 C C . SER A 1 237 ? -4.907 -22.274 -4.587 1.00 83.12 237 SER A C 1
ATOM 1910 O O . SER A 1 237 ? -5.282 -22.247 -5.760 1.00 83.12 237 SER A O 1
ATOM 1912 N N . PRO A 1 238 ? -5.533 -21.560 -3.632 1.00 85.31 238 PRO A N 1
ATOM 1913 C CA . PRO A 1 238 ? -6.764 -20.805 -3.890 1.00 85.31 238 PRO A CA 1
ATOM 1914 C C . PRO A 1 238 ? -6.558 -19.647 -4.882 1.00 85.31 238 PRO A C 1
ATOM 1916 O O . PRO A 1 238 ? -7.494 -19.209 -5.536 1.00 85.31 238 PRO A O 1
ATOM 1919 N N . THR A 1 239 ? -5.316 -19.186 -5.048 1.00 87.19 239 THR A N 1
ATOM 1920 C CA . THR A 1 239 ? -4.905 -18.167 -6.028 1.00 87.19 239 THR A CA 1
ATOM 1921 C C . THR A 1 239 ? -4.516 -18.737 -7.400 1.00 87.19 239 THR A C 1
ATOM 1923 O O . THR A 1 239 ? -4.023 -18.002 -8.257 1.00 87.19 239 THR A O 1
ATOM 1926 N N . ALA A 1 240 ? -4.691 -20.041 -7.643 1.00 86.62 240 ALA A N 1
ATOM 1927 C CA . ALA A 1 240 ? -4.478 -20.628 -8.964 1.00 86.62 240 ALA A CA 1
ATOM 1928 C C . ALA A 1 240 ? -5.711 -20.408 -9.853 1.00 86.62 240 ALA A C 1
ATOM 1930 O O . ALA A 1 240 ? -6.829 -20.729 -9.460 1.00 86.62 240 ALA A O 1
ATOM 1931 N N . HIS A 1 241 ? -5.507 -19.918 -11.078 1.00 86.25 241 HIS A N 1
ATOM 1932 C CA . HIS A 1 241 ? -6.593 -19.593 -12.012 1.00 86.25 241 HIS A CA 1
ATOM 1933 C C . HIS A 1 241 ? -7.630 -20.721 -12.218 1.00 86.25 241 HIS A C 1
ATOM 1935 O O . HIS A 1 241 ? -8.818 -20.414 -12.130 1.00 86.25 241 HIS A O 1
ATOM 1941 N N . PRO A 1 242 ? -7.243 -22.004 -12.398 1.00 87.50 242 PRO A N 1
ATOM 1942 C CA . PRO A 1 242 ? -8.209 -23.104 -12.506 1.00 87.50 242 PRO A CA 1
ATOM 1943 C C . PRO A 1 242 ? -9.054 -23.325 -11.244 1.00 87.50 242 PRO A C 1
ATOM 1945 O O . PRO A 1 242 ? -10.189 -23.770 -11.345 1.00 87.50 242 PRO A O 1
ATOM 1948 N N . VAL A 1 243 ? -8.530 -22.999 -10.056 1.00 89.38 243 VAL A N 1
ATOM 1949 C CA . VAL A 1 243 ? -9.254 -23.132 -8.779 1.00 89.38 243 VAL A CA 1
ATOM 1950 C C . VAL A 1 243 ? -10.284 -22.017 -8.630 1.00 89.38 243 VAL A C 1
ATOM 1952 O O . VAL A 1 243 ? -11.421 -22.284 -8.255 1.00 89.38 243 VAL A O 1
ATOM 1955 N N . VAL A 1 244 ? -9.920 -20.778 -8.977 1.00 91.12 244 VAL A N 1
ATOM 1956 C CA . VAL A 1 244 ? -10.876 -19.658 -8.977 1.00 91.12 244 VAL A CA 1
ATOM 1957 C C . VAL A 1 244 ? -11.992 -19.919 -9.990 1.00 91.12 244 VAL A C 1
ATOM 1959 O O . VAL A 1 244 ? -13.164 -19.795 -9.638 1.00 91.12 244 VAL A O 1
ATOM 1962 N N . LEU A 1 245 ? -11.640 -20.377 -11.197 1.00 90.31 245 LEU A N 1
ATOM 1963 C CA . LEU A 1 245 ? -12.599 -20.781 -12.225 1.00 90.31 245 LEU A CA 1
ATOM 1964 C C . LEU A 1 245 ? -13.533 -21.898 -11.734 1.00 90.31 245 LEU A C 1
ATOM 1966 O O . LEU A 1 245 ? -14.745 -21.733 -11.813 1.00 90.31 245 LEU A O 1
ATOM 1970 N N . GLU A 1 246 ? -12.996 -22.977 -11.154 1.00 91.06 246 GLU A N 1
ATOM 1971 C CA . GLU A 1 246 ? -13.798 -24.068 -10.583 1.00 91.06 246 GLU A CA 1
ATOM 1972 C C . GLU A 1 246 ? -14.777 -23.558 -9.515 1.00 91.06 246 GLU A C 1
ATOM 1974 O O . GLU A 1 246 ? -15.956 -23.897 -9.563 1.00 91.06 246 GLU A O 1
ATOM 1979 N N . THR A 1 247 ? -14.351 -22.682 -8.591 1.00 92.06 247 THR A N 1
ATOM 1980 C CA . THR A 1 247 ? -15.288 -22.120 -7.597 1.00 92.06 247 THR A CA 1
ATOM 1981 C C . THR A 1 247 ? -16.402 -21.290 -8.241 1.00 92.06 247 THR A C 1
ATOM 1983 O O . THR A 1 247 ? -17.549 -21.402 -7.822 1.00 92.06 247 THR A O 1
ATOM 1986 N N . MET A 1 248 ? -16.106 -20.521 -9.295 1.00 92.62 248 MET A N 1
ATOM 1987 C CA . MET A 1 248 ? -17.121 -19.765 -10.036 1.00 92.62 248 MET A CA 1
ATOM 1988 C C . MET A 1 248 ? -18.083 -20.692 -10.797 1.00 92.62 248 MET A C 1
ATOM 1990 O O . MET A 1 248 ? -19.281 -20.423 -10.844 1.00 92.62 248 MET A O 1
ATOM 1994 N N . GLU A 1 249 ? -17.601 -21.803 -11.359 1.00 91.94 249 GLU A N 1
ATOM 1995 C CA . GLU A 1 249 ? -18.444 -22.791 -12.043 1.00 91.94 249 GLU A CA 1
ATOM 1996 C C . GLU A 1 249 ? -19.315 -23.602 -11.077 1.00 91.94 249 GLU A C 1
ATOM 1998 O O . GLU A 1 249 ? -20.481 -23.845 -11.378 1.00 91.94 249 GLU A O 1
ATOM 2003 N N . GLN A 1 250 ? -18.808 -23.962 -9.897 1.00 91.38 250 GLN A N 1
ATOM 2004 C CA . GLN A 1 250 ? -19.614 -24.579 -8.838 1.00 91.38 250 GLN A CA 1
ATOM 2005 C C . GLN A 1 250 ? -20.709 -23.626 -8.335 1.00 91.38 250 GLN A C 1
ATOM 2007 O O . GLN A 1 250 ? -21.851 -24.046 -8.172 1.00 91.38 250 GLN A O 1
ATOM 2012 N N . CYS A 1 251 ? -20.416 -22.329 -8.188 1.00 92.56 251 CYS A N 1
ATOM 2013 C CA . CYS A 1 251 ? -21.436 -21.331 -7.860 1.00 92.56 251 CYS A CA 1
ATOM 2014 C C . CYS A 1 251 ? -22.532 -21.204 -8.933 1.00 92.56 251 CYS A C 1
ATOM 2016 O O . CYS A 1 251 ? -23.679 -20.960 -8.574 1.00 92.56 251 CYS A O 1
ATOM 2018 N N . MET A 1 252 ? -22.219 -21.403 -10.220 1.00 92.25 252 MET A N 1
ATOM 2019 C CA . MET A 1 252 ? -23.236 -21.431 -11.283 1.00 92.25 252 MET A CA 1
ATOM 2020 C C . MET A 1 252 ? -24.109 -22.697 -11.231 1.00 92.25 252 MET A C 1
ATOM 2022 O O . MET A 1 252 ? -25.320 -22.584 -11.385 1.00 92.25 252 MET A O 1
ATOM 2026 N N . LYS A 1 253 ? -23.531 -23.875 -10.948 1.00 92.56 253 LYS A N 1
ATOM 2027 C CA . LYS A 1 253 ? -24.295 -25.131 -10.770 1.00 92.56 253 LYS A CA 1
ATOM 2028 C C . LYS A 1 253 ? -25.274 -25.019 -9.598 1.00 92.56 253 LYS A C 1
ATOM 2030 O O . LYS A 1 253 ? -26.461 -25.268 -9.760 1.00 92.56 253 LYS A O 1
ATOM 2035 N N . ILE A 1 254 ? -24.791 -24.538 -8.450 1.00 92.19 254 ILE A N 1
ATOM 2036 C CA . ILE A 1 254 ? -25.614 -24.304 -7.252 1.00 92.19 254 ILE A CA 1
ATOM 2037 C C . ILE A 1 254 ? -26.740 -23.305 -7.548 1.00 92.19 254 ILE A C 1
ATOM 2039 O O . ILE A 1 254 ? -27.870 -23.524 -7.128 1.00 92.19 254 ILE A O 1
ATOM 2043 N N . LEU A 1 255 ? -26.456 -22.233 -8.299 1.00 92.38 255 LEU A N 1
ATOM 2044 C CA . LEU A 1 255 ? -27.449 -21.232 -8.697 1.00 92.38 255 LEU A CA 1
ATOM 2045 C C . LEU A 1 255 ? -28.587 -21.823 -9.551 1.00 92.38 255 LEU A C 1
ATOM 2047 O O . LEU A 1 255 ? -29.742 -21.420 -9.402 1.00 92.38 255 LEU A O 1
ATOM 2051 N N . GLU A 1 256 ? -28.262 -22.777 -10.425 1.00 92.12 256 GLU A N 1
ATOM 2052 C CA . GLU A 1 256 ? -29.230 -23.524 -11.235 1.00 92.12 256 GLU A CA 1
ATOM 2053 C C . GLU A 1 256 ? -30.025 -24.530 -10.381 1.00 92.12 256 GLU A C 1
ATOM 2055 O O . GLU A 1 256 ? -31.249 -24.574 -10.490 1.00 92.12 256 GLU A O 1
ATOM 2060 N N . GLU A 1 257 ? -29.371 -25.259 -9.469 1.00 93.25 257 GLU A N 1
ATOM 2061 C CA . GLU A 1 257 ? -30.012 -26.208 -8.540 1.00 93.25 257 GLU A CA 1
ATOM 2062 C C . GLU A 1 257 ? -31.016 -25.538 -7.583 1.00 93.25 257 GLU A C 1
ATOM 2064 O O . GLU A 1 257 ? -32.093 -26.084 -7.341 1.00 93.25 257 GLU A O 1
ATOM 2069 N N . ILE A 1 258 ? -30.700 -24.347 -7.057 1.00 91.44 258 ILE A N 1
ATOM 2070 C CA . ILE A 1 258 ? -31.591 -23.587 -6.156 1.00 91.44 258 ILE A CA 1
ATOM 2071 C C . ILE A 1 258 ? -32.573 -22.663 -6.898 1.00 91.44 258 ILE A C 1
ATOM 2073 O O . ILE A 1 258 ? -33.371 -21.983 -6.253 1.00 91.44 258 ILE A O 1
ATOM 2077 N N . ASN A 1 259 ? -32.511 -22.619 -8.235 1.00 91.38 259 ASN A N 1
ATOM 2078 C CA . ASN A 1 259 ? -33.346 -21.787 -9.109 1.00 91.38 259 ASN A CA 1
ATOM 2079 C C . ASN A 1 259 ? -33.407 -20.296 -8.695 1.00 91.38 259 ASN A C 1
ATOM 2081 O O . ASN A 1 259 ? -34.474 -19.678 -8.681 1.00 91.38 259 ASN A O 1
ATOM 2085 N N . GLN A 1 260 ? -32.259 -19.704 -8.347 1.00 89.44 260 GLN A N 1
ATOM 2086 C CA . GLN A 1 260 ? -32.150 -18.266 -8.064 1.00 89.44 260 GLN A CA 1
ATOM 2087 C C . GLN A 1 260 ? -31.669 -17.477 -9.304 1.00 89.44 260 GLN A C 1
ATOM 2089 O O . GLN A 1 260 ? -31.036 -18.036 -10.205 1.00 89.44 260 GLN A O 1
ATOM 2094 N N . PRO A 1 261 ? -31.961 -16.164 -9.397 1.00 90.25 261 PRO A N 1
ATOM 2095 C CA . PRO A 1 261 ? -31.558 -15.358 -10.552 1.00 90.25 261 PRO A CA 1
ATOM 2096 C C . PRO A 1 261 ? -30.068 -14.973 -10.527 1.00 90.25 261 PRO A C 1
ATOM 2098 O O . PRO A 1 261 ? -29.433 -14.922 -11.583 1.00 90.25 261 PRO A O 1
ATOM 2101 N N . TYR A 1 262 ? -29.508 -14.745 -9.333 1.00 93.81 262 TYR A N 1
ATOM 2102 C CA . TYR A 1 262 ? -28.138 -14.280 -9.092 1.00 93.81 262 TYR A CA 1
ATOM 2103 C C . TYR A 1 262 ? -27.511 -15.027 -7.914 1.00 93.81 262 TYR A C 1
ATOM 2105 O O . TYR A 1 262 ? -28.216 -15.409 -6.985 1.00 93.81 262 TYR A O 1
ATOM 2113 N N . MET A 1 263 ? -26.186 -15.191 -7.928 1.00 92.56 263 MET A N 1
ATOM 2114 C CA . MET A 1 263 ? -25.423 -15.786 -6.825 1.00 92.56 263 MET A CA 1
ATOM 2115 C C . MET A 1 263 ? -24.385 -14.792 -6.309 1.00 92.56 263 MET A C 1
ATOM 2117 O O . MET A 1 263 ? -23.649 -14.185 -7.092 1.00 92.56 263 MET A O 1
ATOM 2121 N N . GLN A 1 264 ? -24.293 -14.650 -4.990 1.00 93.56 264 GLN A N 1
ATOM 2122 C CA . GLN A 1 264 ? -23.247 -13.862 -4.344 1.00 93.56 264 GLN A CA 1
ATOM 2123 C C . GLN A 1 264 ? -22.017 -14.733 -4.076 1.00 93.56 264 GLN A C 1
ATOM 2125 O O . GLN A 1 264 ? -22.136 -15.842 -3.557 1.00 93.56 264 GLN A O 1
ATOM 2130 N N . VAL A 1 265 ? -20.823 -14.217 -4.365 1.00 93.94 265 VAL A N 1
ATOM 2131 C CA . VAL A 1 265 ? -19.552 -14.868 -4.018 1.00 93.94 265 VAL A CA 1
ATOM 2132 C C . VAL A 1 265 ? -18.646 -13.884 -3.284 1.00 93.94 265 VAL A C 1
ATOM 2134 O O . VAL A 1 265 ? -18.399 -12.781 -3.765 1.00 93.94 265 VAL A O 1
ATOM 2137 N N . THR A 1 266 ? -18.158 -14.250 -2.097 1.00 94.81 266 THR A N 1
ATOM 2138 C CA . THR A 1 266 ? -17.212 -13.428 -1.323 1.00 94.81 266 THR A CA 1
ATOM 2139 C C . THR A 1 266 ? -15.826 -14.050 -1.356 1.00 94.81 266 THR A C 1
ATOM 2141 O O . THR A 1 266 ? -15.655 -15.217 -1.013 1.00 94.81 266 THR A O 1
ATOM 2144 N N . TYR A 1 267 ? -14.828 -13.250 -1.722 1.00 93.75 267 TYR A N 1
ATOM 2145 C CA . TYR A 1 267 ? -13.441 -13.684 -1.853 1.00 93.75 267 TYR A CA 1
ATOM 2146 C C . TYR A 1 267 ? -12.487 -12.727 -1.127 1.00 93.75 267 TYR A C 1
ATOM 2148 O O . TYR A 1 267 ? -12.740 -11.521 -1.059 1.00 93.75 267 TYR A O 1
ATOM 2156 N N . ASP A 1 268 ? -11.348 -13.232 -0.637 1.00 92.19 268 ASP A N 1
ATOM 2157 C CA . ASP A 1 268 ? -10.229 -12.352 -0.277 1.00 92.19 268 ASP A CA 1
ATOM 2158 C C . ASP A 1 268 ? -9.731 -11.580 -1.514 1.00 92.19 268 ASP A C 1
ATOM 2160 O O . ASP A 1 268 ? -10.008 -11.957 -2.655 1.00 92.19 268 ASP A O 1
ATOM 2164 N N . LEU A 1 269 ? -8.982 -10.491 -1.320 1.00 91.50 269 LEU A N 1
ATOM 2165 C CA . LEU A 1 269 ? -8.564 -9.651 -2.445 1.00 91.50 269 LEU A CA 1
ATOM 2166 C C . LEU A 1 269 ? -7.662 -10.374 -3.470 1.00 91.50 269 LEU A C 1
ATOM 2168 O O . LEU A 1 269 ? -7.722 -10.055 -4.657 1.00 91.50 269 LEU A O 1
ATOM 2172 N N . ALA A 1 270 ? -6.820 -11.325 -3.061 1.00 89.69 270 ALA A N 1
ATOM 2173 C CA . ALA A 1 270 ? -5.956 -12.053 -3.990 1.00 89.69 270 ALA A CA 1
ATOM 2174 C C . ALA A 1 270 ? -6.769 -12.971 -4.918 1.00 89.69 270 ALA A C 1
ATOM 2176 O O . ALA A 1 270 ? -6.446 -13.067 -6.103 1.00 89.69 270 ALA A O 1
ATOM 2177 N N . ILE A 1 271 ? -7.837 -13.584 -4.403 1.00 92.75 271 ILE A N 1
ATOM 2178 C CA . ILE A 1 271 ? -8.773 -14.406 -5.181 1.00 92.75 271 ILE A CA 1
ATOM 2179 C C . ILE A 1 271 ? -9.733 -13.518 -5.993 1.00 92.75 271 ILE A C 1
ATOM 2181 O O . ILE A 1 271 ? -9.898 -13.727 -7.195 1.00 92.75 271 ILE A O 1
ATOM 2185 N N . ALA A 1 272 ? -10.306 -12.474 -5.385 1.00 92.75 272 ALA A N 1
ATOM 2186 C CA . ALA A 1 272 ? -11.266 -11.573 -6.027 1.00 92.75 272 ALA A CA 1
ATOM 2187 C C . ALA A 1 272 ? -10.686 -10.886 -7.271 1.00 92.75 272 ALA A C 1
ATOM 2189 O O . ALA A 1 272 ? -11.354 -10.811 -8.300 1.00 92.75 272 ALA A O 1
ATOM 2190 N N . LYS A 1 273 ? -9.416 -10.452 -7.214 1.00 89.00 273 LYS A N 1
ATOM 2191 C CA . LYS A 1 273 ? -8.676 -9.919 -8.373 1.00 89.00 273 LYS A CA 1
ATOM 2192 C C . LYS A 1 273 ? -8.721 -10.868 -9.574 1.00 89.00 273 LYS A C 1
ATOM 2194 O O . LYS A 1 273 ? -8.895 -10.414 -10.701 1.00 89.00 273 LYS A O 1
ATOM 2199 N N . ILE A 1 274 ? -8.573 -12.170 -9.333 1.00 88.88 274 ILE A N 1
ATOM 2200 C CA . ILE A 1 274 ? -8.602 -13.202 -10.374 1.00 88.88 274 ILE A CA 1
ATOM 2201 C C . ILE A 1 274 ? -10.043 -13.441 -10.841 1.00 88.88 274 ILE A C 1
ATOM 2203 O O . ILE A 1 274 ? -10.283 -13.471 -12.044 1.00 88.88 274 ILE A O 1
ATOM 2207 N N . ALA A 1 275 ? -11.011 -13.527 -9.923 1.00 90.44 275 ALA A N 1
ATOM 2208 C CA . ALA A 1 275 ? -12.425 -13.722 -10.256 1.00 90.44 275 ALA A CA 1
ATOM 2209 C C . ALA A 1 275 ? -12.984 -12.587 -11.139 1.00 90.44 275 ALA A C 1
ATOM 2211 O O . ALA A 1 275 ? -13.626 -12.852 -12.157 1.00 90.44 275 ALA A O 1
ATOM 2212 N N . PHE A 1 276 ? -12.666 -11.325 -10.823 1.00 87.56 276 PHE A N 1
ATOM 2213 C CA . PHE A 1 276 ? -13.001 -10.177 -11.673 1.00 87.56 276 PHE A CA 1
ATOM 2214 C C . PHE A 1 276 ? -12.321 -10.256 -13.047 1.00 87.56 276 PHE A C 1
ATOM 2216 O O . PHE A 1 276 ? -12.976 -10.035 -14.064 1.00 87.56 276 PHE A O 1
ATOM 2223 N N . GLN A 1 277 ? -11.034 -10.617 -13.107 1.00 84.69 277 GLN A N 1
ATOM 2224 C CA . GLN A 1 277 ? -10.317 -10.770 -14.378 1.00 84.69 277 GLN A CA 1
ATOM 2225 C C . GLN A 1 277 ? -10.867 -11.919 -15.235 1.00 84.69 277 GLN A C 1
ATOM 2227 O O . GLN A 1 277 ? -10.884 -11.785 -16.456 1.00 84.69 277 GLN A O 1
ATOM 2232 N N . ILE A 1 278 ? -11.340 -13.017 -14.634 1.00 85.81 278 ILE A N 1
ATOM 2233 C CA . ILE A 1 278 ? -12.036 -14.108 -15.335 1.00 85.81 278 ILE A CA 1
ATOM 2234 C C . ILE A 1 278 ? -13.391 -13.606 -15.857 1.00 85.81 278 ILE A C 1
ATOM 2236 O O . ILE A 1 278 ? -13.619 -13.666 -17.066 1.00 85.81 278 ILE A O 1
ATOM 2240 N N . LYS A 1 279 ? -14.242 -13.015 -14.997 1.00 85.75 279 LYS A N 1
ATOM 2241 C CA . LYS A 1 279 ? -15.553 -12.450 -15.389 1.00 85.75 279 LYS A CA 1
ATOM 2242 C C . LYS A 1 279 ? -15.427 -11.406 -16.512 1.00 85.75 279 LYS A C 1
ATOM 2244 O O . LYS A 1 279 ? -16.282 -11.370 -17.386 1.00 85.75 279 LYS A O 1
ATOM 2249 N N . ALA A 1 280 ? -14.354 -10.610 -16.527 1.00 78.75 280 ALA A N 1
ATOM 2250 C CA . ALA A 1 280 ? -14.079 -9.604 -17.559 1.00 78.75 280 ALA A CA 1
ATOM 2251 C C . ALA A 1 280 ? -13.309 -10.124 -18.795 1.00 78.75 280 ALA A C 1
ATOM 2253 O O . ALA A 1 280 ? -13.154 -9.386 -19.767 1.00 78.75 280 ALA A O 1
ATOM 2254 N N . THR A 1 281 ? -12.791 -11.359 -18.776 1.00 73.69 281 THR A N 1
ATOM 2255 C CA . THR A 1 281 ? -12.077 -11.974 -19.917 1.00 73.69 281 THR A CA 1
ATOM 2256 C C . THR A 1 281 ? -12.954 -12.939 -20.707 1.00 73.69 281 THR A C 1
ATOM 2258 O O . THR A 1 281 ? -12.653 -13.210 -21.874 1.00 73.69 281 THR A O 1
ATOM 2261 N N . GLU A 1 282 ? -14.028 -13.457 -20.110 1.00 72.19 282 GLU A N 1
ATOM 2262 C CA . GLU A 1 282 ? -14.966 -14.306 -20.831 1.00 72.19 282 GLU A CA 1
ATOM 2263 C C . GLU A 1 282 ? -15.814 -13.524 -21.838 1.00 72.19 282 GLU A C 1
ATOM 2265 O O . GLU A 1 282 ? -16.411 -12.496 -21.539 1.00 72.19 282 GLU A O 1
ATOM 2270 N N . THR A 1 283 ? -15.855 -14.040 -23.066 1.00 54.12 283 THR A N 1
ATOM 2271 C CA . THR A 1 283 ? -16.522 -13.438 -24.235 1.00 54.12 283 THR A CA 1
ATOM 2272 C C . THR A 1 283 ? -17.996 -13.835 -24.353 1.00 54.12 283 THR A C 1
ATOM 2274 O O . THR A 1 283 ? -18.646 -13.537 -25.348 1.00 54.12 283 THR A O 1
ATOM 2277 N N . SER A 1 284 ? -18.516 -14.532 -23.345 1.00 57.53 284 SER A N 1
ATOM 2278 C CA . SER A 1 284 ? -19.906 -14.954 -23.196 1.00 57.53 284 SER A CA 1
ATOM 2279 C C . SER A 1 284 ? -20.330 -14.665 -21.752 1.00 57.53 284 SER A C 1
ATOM 2281 O O . SER A 1 284 ? -19.497 -14.824 -20.852 1.00 57.53 284 SER A O 1
ATOM 2283 N N . PRO A 1 285 ? -21.589 -14.273 -21.478 1.00 68.31 285 PRO A N 1
ATOM 2284 C CA . PRO A 1 285 ? -22.061 -13.890 -20.144 1.00 68.31 285 PRO A CA 1
ATOM 2285 C C . PRO A 1 285 ? -22.163 -15.052 -19.128 1.00 68.31 285 PRO A C 1
ATOM 2287 O O . PRO A 1 285 ? -22.942 -14.964 -18.185 1.00 68.31 285 PRO A O 1
ATOM 2290 N N . LYS A 1 286 ? -21.353 -16.117 -19.253 1.00 81.44 286 LYS A N 1
ATOM 2291 C CA . LYS A 1 286 ? -21.314 -17.306 -18.372 1.00 81.44 286 LYS A CA 1
ATOM 2292 C C . LYS A 1 286 ? -21.321 -16.962 -16.878 1.00 81.44 286 LYS A C 1
ATOM 2294 O O . LYS A 1 286 ? -21.987 -17.631 -16.102 1.00 81.44 286 LYS A O 1
ATOM 2299 N N . PHE A 1 287 ? -20.600 -15.909 -16.490 1.00 89.19 287 PHE A N 1
ATOM 2300 C CA . PHE A 1 287 ? -20.488 -15.449 -15.102 1.00 89.19 287 PHE A CA 1
ATOM 2301 C C . PHE A 1 287 ? -21.189 -14.105 -14.845 1.00 89.19 287 PHE A C 1
ATOM 2303 O O . PHE A 1 287 ? -20.907 -13.455 -13.837 1.00 89.19 287 PHE A O 1
ATOM 2310 N N . SER A 1 288 ? -22.093 -13.656 -15.729 1.00 87.19 288 SER A N 1
ATOM 2311 C CA . SER A 1 288 ? -22.850 -12.408 -15.532 1.00 87.19 288 SER A CA 1
ATOM 2312 C C . SER A 1 288 ? -23.627 -12.441 -14.216 1.00 87.19 288 SER A C 1
ATOM 2314 O O . SER A 1 288 ? -23.509 -11.496 -13.440 1.00 87.19 288 SER A O 1
ATOM 2316 N N . LYS A 1 289 ? -24.283 -13.574 -13.925 1.00 91.19 289 LYS A N 1
ATOM 2317 C CA . LYS A 1 289 ? -25.104 -13.823 -12.731 1.00 91.19 289 LYS A CA 1
ATOM 2318 C C . LYS A 1 289 ? -24.350 -13.817 -11.386 1.00 91.19 289 LYS A C 1
ATOM 2320 O O . LYS A 1 289 ? -25.000 -13.823 -10.343 1.00 91.19 289 LYS A O 1
ATOM 2325 N N . LEU A 1 290 ? -23.011 -13.840 -11.383 1.00 93.81 290 LEU A N 1
ATOM 2326 C CA . LEU A 1 290 ? -22.206 -13.867 -10.152 1.00 93.81 290 LEU A CA 1
ATOM 2327 C C . LEU A 1 290 ? -21.871 -12.449 -9.666 1.00 93.81 290 LEU A C 1
ATOM 2329 O O . LEU A 1 290 ? -21.052 -11.771 -10.296 1.00 93.81 290 LEU A O 1
ATOM 2333 N N . PHE A 1 291 ? -22.414 -12.019 -8.527 1.00 94.38 291 PHE A N 1
ATOM 2334 C CA . PHE A 1 291 ? -21.981 -10.783 -7.870 1.00 94.38 291 PHE A CA 1
ATOM 2335 C C . PHE A 1 291 ? -20.769 -11.056 -6.968 1.00 94.38 291 PHE A C 1
ATOM 2337 O O . PHE A 1 291 ? -20.832 -11.889 -6.064 1.00 94.38 291 PHE A O 1
ATOM 2344 N N . ILE A 1 292 ? -19.653 -10.361 -7.212 1.00 94.75 292 ILE A N 1
ATOM 2345 C CA . ILE A 1 292 ? -18.379 -10.594 -6.514 1.00 94.75 292 ILE A CA 1
ATOM 2346 C C . ILE A 1 292 ? -18.188 -9.552 -5.405 1.00 94.75 292 ILE A C 1
ATOM 2348 O O . ILE A 1 292 ? -17.948 -8.374 -5.678 1.00 94.75 292 ILE A O 1
ATOM 2352 N N . HIS A 1 293 ? -18.221 -10.009 -4.154 1.00 95.62 293 HIS A N 1
ATOM 2353 C CA . HIS A 1 293 ? -17.875 -9.225 -2.973 1.00 95.62 293 HIS A CA 1
ATOM 2354 C C . HIS A 1 293 ? -16.389 -9.333 -2.626 1.00 95.62 293 HIS A C 1
ATOM 2356 O O . HIS A 1 293 ? -15.812 -10.425 -2.604 1.00 95.62 293 HIS A O 1
ATOM 2362 N N . LEU A 1 294 ? -15.790 -8.201 -2.246 1.00 95.81 294 LEU A N 1
ATOM 2363 C CA . LEU A 1 294 ? -14.531 -8.204 -1.504 1.00 95.81 294 LEU A CA 1
ATOM 2364 C C . LEU A 1 294 ? -14.782 -8.589 -0.040 1.00 95.81 294 LEU A C 1
ATOM 2366 O O . LEU A 1 294 ? -15.666 -8.035 0.618 1.00 95.81 294 LEU A O 1
ATOM 2370 N N . GLY A 1 295 ? -13.965 -9.510 0.472 1.00 94.75 295 GLY A N 1
ATOM 2371 C CA . GLY A 1 295 ? -13.985 -9.961 1.860 1.00 94.75 295 GLY A CA 1
ATOM 2372 C C . GLY A 1 295 ? -13.883 -8.794 2.838 1.00 94.75 295 GLY A C 1
ATOM 2373 O O . GLY A 1 295 ? -12.855 -8.121 2.932 1.00 94.75 295 GLY A O 1
ATOM 2374 N N . SER A 1 296 ? -14.969 -8.529 3.560 1.00 95.12 296 SER A N 1
ATOM 2375 C CA . SER A 1 296 ? -15.082 -7.339 4.402 1.00 95.12 296 SER A CA 1
ATOM 2376 C C . SER A 1 296 ? -14.291 -7.468 5.705 1.00 95.12 296 SER A C 1
ATOM 2378 O O . SER A 1 296 ? -13.802 -6.461 6.215 1.00 95.12 296 SER A O 1
ATOM 2380 N N . PHE A 1 297 ? -14.051 -8.686 6.202 1.00 94.81 297 PHE A N 1
ATOM 2381 C CA . PHE A 1 297 ? -13.067 -8.905 7.266 1.00 94.81 297 PHE A CA 1
ATOM 2382 C C . PHE A 1 297 ? -11.637 -8.626 6.773 1.00 94.81 297 PHE A C 1
ATOM 2384 O O . PHE A 1 297 ? -10.868 -7.988 7.491 1.00 94.81 297 PHE A O 1
ATOM 2391 N N . HIS A 1 298 ? -11.295 -8.985 5.532 1.00 94.69 298 HIS A N 1
ATOM 2392 C CA . HIS A 1 298 ? -9.999 -8.641 4.932 1.00 94.69 298 HIS A CA 1
ATOM 2393 C C . HIS A 1 298 ? -9.835 -7.134 4.635 1.00 94.69 298 HIS A C 1
ATOM 2395 O O . HIS A 1 298 ? -8.723 -6.606 4.761 1.00 94.69 298 HIS A O 1
ATOM 2401 N N . ILE A 1 299 ? -10.925 -6.416 4.325 1.00 96.62 299 ILE A N 1
ATOM 2402 C CA . ILE A 1 299 ? -10.950 -4.941 4.284 1.00 96.62 299 ILE A CA 1
ATOM 2403 C C . ILE A 1 299 ? -10.675 -4.368 5.682 1.00 96.62 299 ILE A C 1
ATOM 2405 O O . ILE A 1 299 ? -9.770 -3.549 5.822 1.00 96.62 299 ILE A O 1
ATOM 2409 N N . MET A 1 300 ? -11.373 -4.828 6.729 1.00 96.94 300 MET A N 1
ATOM 2410 C CA . MET A 1 300 ? -11.137 -4.374 8.111 1.00 96.94 300 MET A CA 1
ATOM 2411 C C . MET A 1 300 ? -9.705 -4.666 8.593 1.00 96.94 300 MET A C 1
ATOM 2413 O O . MET A 1 300 ? -9.068 -3.798 9.183 1.00 96.94 300 MET A O 1
ATOM 2417 N N . LEU A 1 301 ? -9.175 -5.863 8.318 1.00 95.00 301 LEU A N 1
ATOM 2418 C CA . LEU A 1 301 ? -7.793 -6.254 8.629 1.00 95.00 301 LEU A CA 1
ATOM 2419 C C . LEU A 1 301 ? -6.785 -5.311 7.952 1.00 95.00 301 LEU A C 1
ATOM 2421 O O . LEU A 1 301 ? -5.836 -4.840 8.580 1.00 95.00 301 LEU A O 1
ATOM 2425 N N . SER A 1 302 ? -7.024 -4.999 6.677 1.00 96.06 302 SER A N 1
ATOM 2426 C CA . SER A 1 302 ? -6.226 -4.034 5.922 1.00 96.06 302 SER A CA 1
ATOM 2427 C C . SER A 1 302 ? -6.337 -2.625 6.490 1.00 96.06 302 SER A C 1
ATOM 2429 O O . SER A 1 302 ? -5.326 -1.936 6.574 1.00 96.06 302 SER A O 1
ATOM 2431 N N . TYR A 1 303 ? -7.530 -2.204 6.910 1.00 97.81 303 TYR A N 1
ATOM 2432 C CA . TYR A 1 303 ? -7.771 -0.880 7.474 1.00 97.81 303 TYR A CA 1
ATOM 2433 C C . TYR A 1 303 ? -7.106 -0.702 8.846 1.00 97.81 303 TYR A C 1
ATOM 2435 O O . TYR A 1 303 ? -6.475 0.325 9.080 1.00 97.81 303 TYR A O 1
ATOM 2443 N N . PHE A 1 304 ? -7.093 -1.730 9.704 1.00 97.88 304 PHE A N 1
ATOM 2444 C CA . PHE A 1 304 ? -6.311 -1.704 10.947 1.00 97.88 304 PHE A CA 1
ATOM 2445 C C . PHE A 1 304 ? -4.812 -1.512 10.709 1.00 97.88 304 PHE A C 1
ATOM 2447 O O . PHE A 1 304 ? -4.173 -0.787 11.464 1.00 97.88 304 PHE A O 1
ATOM 2454 N N . LYS A 1 305 ? -4.249 -2.083 9.637 1.00 96.31 305 LYS A N 1
ATOM 2455 C CA . LYS A 1 305 ? -2.857 -1.808 9.249 1.00 96.31 305 LYS A CA 1
ATOM 2456 C C . LYS A 1 305 ? -2.637 -0.346 8.831 1.00 96.31 305 LYS A C 1
ATOM 2458 O O . LYS A 1 305 ? -1.524 0.158 8.946 1.00 96.31 305 LYS A O 1
ATOM 2463 N N . ILE A 1 306 ? -3.669 0.344 8.343 1.00 96.81 306 ILE A N 1
ATOM 2464 C CA . ILE A 1 306 ? -3.584 1.772 8.016 1.00 96.81 306 ILE A CA 1
ATOM 2465 C C . ILE A 1 306 ? -3.669 2.631 9.278 1.00 96.81 306 ILE A C 1
ATOM 2467 O O . ILE A 1 306 ? -2.805 3.478 9.483 1.00 96.81 306 ILE A O 1
ATOM 2471 N N . ILE A 1 307 ? -4.635 2.361 10.161 1.00 97.25 307 ILE A N 1
ATOM 2472 C CA . ILE A 1 307 ? -4.733 3.037 11.465 1.00 97.25 307 ILE A CA 1
ATOM 2473 C C . ILE A 1 307 ? -3.437 2.828 12.268 1.00 97.25 307 ILE A C 1
ATOM 2475 O O . ILE A 1 307 ? -2.903 3.777 12.832 1.00 97.25 307 ILE A O 1
ATOM 2479 N N . GLY A 1 308 ? -2.886 1.610 12.261 1.00 96.69 308 GLY A N 1
ATOM 2480 C CA . GLY A 1 308 ? -1.612 1.281 12.897 1.00 96.69 308 GLY A CA 1
ATOM 2481 C C . GLY A 1 308 ? -0.424 2.079 12.351 1.00 96.69 308 GLY A C 1
ATOM 2482 O O . GLY A 1 308 ? 0.395 2.529 13.142 1.00 96.69 308 GLY A O 1
ATOM 2483 N N . LYS A 1 309 ? -0.359 2.336 11.034 1.00 95.75 309 LYS A N 1
ATOM 2484 C CA . LYS A 1 309 ? 0.626 3.264 10.443 1.00 95.75 309 LYS A CA 1
ATOM 2485 C C . LYS A 1 309 ? 0.412 4.719 10.870 1.00 95.75 309 LYS A C 1
ATOM 2487 O O . LYS A 1 309 ? 1.390 5.435 11.025 1.00 95.75 309 LYS A O 1
ATOM 2492 N N . PHE A 1 310 ? -0.838 5.165 11.005 1.00 97.12 310 PHE A N 1
ATOM 2493 C CA . PHE A 1 310 ? -1.163 6.552 11.360 1.00 97.12 310 PHE A CA 1
ATOM 2494 C C . PHE A 1 310 ? -0.761 6.900 12.802 1.00 97.12 310 PHE A C 1
ATOM 2496 O O . PHE A 1 310 ? -0.325 8.017 13.057 1.00 97.12 310 PHE A O 1
ATOM 2503 N N . ILE A 1 311 ? -0.855 5.938 13.727 1.00 96.31 311 ILE A N 1
ATOM 2504 C CA . ILE A 1 311 ? -0.438 6.112 15.131 1.00 96.31 311 ILE A CA 1
ATOM 2505 C C . ILE A 1 311 ? 0.998 5.654 15.422 1.00 96.31 311 ILE A C 1
ATOM 2507 O O . ILE A 1 311 ? 1.433 5.724 16.576 1.00 96.31 311 ILE A O 1
ATOM 2511 N N . ASP A 1 312 ? 1.739 5.162 14.428 1.00 95.00 312 ASP A N 1
ATOM 2512 C CA . ASP A 1 312 ? 3.123 4.742 14.645 1.00 95.00 312 ASP A CA 1
ATOM 2513 C C . ASP A 1 312 ? 3.984 5.958 15.021 1.00 95.00 312 ASP A C 1
ATOM 2515 O O . ASP A 1 312 ? 3.874 7.032 14.432 1.00 95.00 312 ASP A O 1
ATOM 2519 N N . GLY A 1 313 ? 4.794 5.824 16.068 1.00 92.69 313 GLY A N 1
ATOM 2520 C CA . GLY A 1 313 ? 5.597 6.927 16.599 1.00 92.69 313 GLY A CA 1
ATOM 2521 C C . GLY A 1 313 ? 4.838 8.113 17.230 1.00 92.69 313 GLY A C 1
ATOM 2522 O O . GLY A 1 313 ? 5.508 9.061 17.631 1.00 92.69 313 GLY A O 1
ATOM 2523 N N . CYS A 1 314 ? 3.503 8.102 17.386 1.00 95.19 314 CYS A N 1
ATOM 2524 C CA . CYS A 1 314 ? 2.780 9.219 18.038 1.00 95.19 314 CYS A CA 1
ATOM 2525 C C . CYS A 1 314 ? 2.852 9.203 19.583 1.00 95.19 314 CYS A C 1
ATOM 2527 O O . CYS A 1 314 ? 2.761 10.246 20.227 1.00 95.19 314 CYS A O 1
ATOM 2529 N N . GLY A 1 315 ? 3.055 8.021 20.177 1.00 96.00 315 GLY A N 1
ATOM 2530 C CA . GLY A 1 315 ? 3.162 7.805 21.627 1.00 96.00 315 GLY A CA 1
ATOM 2531 C C . GLY A 1 315 ? 2.071 6.914 22.232 1.00 96.00 315 GLY A C 1
ATOM 2532 O O . GLY A 1 315 ? 2.300 6.319 23.284 1.00 96.00 315 GLY A O 1
ATOM 2533 N N . LEU A 1 316 ? 0.935 6.719 21.546 1.00 96.62 316 LEU A N 1
ATOM 2534 C CA . LEU A 1 316 ? -0.130 5.810 22.005 1.00 96.62 316 LEU A CA 1
ATOM 2535 C C . LEU A 1 316 ? 0.380 4.385 22.258 1.00 96.62 316 LEU A C 1
ATOM 2537 O O . LEU A 1 316 ? -0.012 3.763 23.238 1.00 96.62 316 LEU A O 1
ATOM 2541 N N . SER A 1 317 ? 1.286 3.875 21.420 1.00 95.44 317 SER A N 1
ATOM 2542 C CA . SER A 1 317 ? 1.877 2.540 21.578 1.00 95.44 317 SER A CA 1
ATOM 2543 C C . SER A 1 317 ? 2.660 2.363 22.884 1.00 95.44 317 SER A C 1
ATOM 2545 O O . SER A 1 317 ? 2.643 1.263 23.431 1.00 95.44 317 SER A O 1
ATOM 2547 N N . THR A 1 318 ? 3.293 3.420 23.401 1.00 95.69 318 THR A N 1
ATOM 2548 C CA . THR A 1 318 ? 3.940 3.442 24.725 1.00 95.69 318 THR A CA 1
ATOM 2549 C C . THR A 1 318 ? 2.881 3.399 25.821 1.00 95.69 318 THR A C 1
ATOM 2551 O O . THR A 1 318 ? 2.891 2.520 26.677 1.00 95.69 318 THR A O 1
ATOM 2554 N N . ILE A 1 319 ? 1.892 4.291 25.731 1.00 96.56 319 ILE A N 1
ATOM 2555 C CA . ILE A 1 319 ? 0.811 4.427 26.713 1.00 96.56 319 ILE A CA 1
ATOM 2556 C C . ILE A 1 319 ? -0.002 3.127 26.841 1.00 96.56 319 ILE A C 1
ATOM 2558 O O . ILE A 1 319 ? -0.358 2.724 27.946 1.00 96.56 319 ILE A O 1
ATOM 2562 N N . MET A 1 320 ? -0.236 2.404 25.740 1.00 95.31 320 MET A N 1
ATOM 2563 C CA . MET A 1 320 ? -0.862 1.072 25.735 1.00 95.31 320 MET A CA 1
ATOM 2564 C C . MET A 1 320 ? -0.090 0.005 26.527 1.00 95.31 320 MET A C 1
ATOM 2566 O O . MET A 1 320 ? -0.702 -0.969 26.971 1.00 95.31 320 MET A O 1
ATOM 2570 N N . VAL A 1 321 ? 1.235 0.131 26.639 1.00 95.62 321 VAL A N 1
ATOM 2571 C CA . VAL A 1 321 ? 2.077 -0.817 27.381 1.00 95.62 321 VAL A CA 1
ATOM 2572 C C . VAL A 1 321 ? 1.991 -0.515 28.872 1.00 95.62 321 VAL A C 1
ATOM 2574 O O . VAL A 1 321 ? 1.627 -1.404 29.640 1.00 95.62 321 VAL A O 1
ATOM 2577 N N . GLU A 1 322 ? 2.204 0.743 29.262 1.00 94.44 322 GLU A N 1
ATOM 2578 C CA . GLU A 1 322 ? 2.180 1.164 30.671 1.00 94.44 322 GLU A CA 1
ATOM 2579 C C . GLU A 1 322 ? 0.779 1.059 31.306 1.00 94.44 322 GLU A C 1
ATOM 2581 O O . GLU A 1 322 ? 0.643 0.708 32.474 1.00 94.44 322 GLU A O 1
ATOM 2586 N N . SER A 1 323 ? -0.290 1.259 30.525 1.00 94.44 323 SER A N 1
ATOM 2587 C CA . SER A 1 323 ? -1.682 1.039 30.968 1.00 94.44 323 SER A CA 1
ATOM 2588 C C . SER A 1 323 ? -2.142 -0.432 30.940 1.00 94.44 323 SER A C 1
ATOM 2590 O O . SER A 1 323 ? -3.327 -0.720 31.125 1.00 94.44 323 SER A O 1
ATOM 2592 N N . GLU A 1 324 ? -1.228 -1.381 30.702 1.00 93.69 324 GLU A N 1
ATOM 2593 C CA . GLU A 1 324 ? -1.480 -2.830 30.607 1.00 93.69 324 GLU A CA 1
ATOM 2594 C C . GLU A 1 324 ? -2.500 -3.252 29.522 1.00 93.69 324 GLU A C 1
ATOM 2596 O O . GLU A 1 324 ? -3.018 -4.377 29.537 1.00 93.69 324 GLU A O 1
ATOM 2601 N N . LEU A 1 325 ? -2.803 -2.393 28.540 1.00 92.44 325 LEU A N 1
ATOM 2602 C CA . LEU A 1 325 ? -3.665 -2.756 27.406 1.00 92.44 325 LEU A CA 1
ATOM 2603 C C . LEU A 1 325 ? -3.000 -3.782 26.479 1.00 92.44 325 LEU A C 1
ATOM 2605 O O . LEU A 1 325 ? -3.694 -4.610 25.872 1.00 92.44 325 LEU A O 1
ATOM 2609 N N . LEU A 1 326 ? -1.671 -3.713 26.341 1.00 93.38 326 LEU A N 1
ATOM 2610 C CA . LEU A 1 326 ? -0.896 -4.483 25.375 1.00 93.38 326 LEU A CA 1
ATOM 2611 C C . LEU A 1 326 ? 0.535 -4.752 25.861 1.00 93.38 326 LEU A C 1
ATOM 2613 O O . LEU A 1 326 ? 1.292 -3.829 26.108 1.00 93.38 326 LEU A O 1
ATOM 2617 N N . ALA A 1 327 ? 0.963 -6.016 25.900 1.00 91.81 327 ALA A N 1
ATOM 2618 C CA . ALA A 1 327 ? 2.366 -6.338 26.177 1.00 91.81 327 ALA A CA 1
ATOM 2619 C C . ALA A 1 327 ? 3.301 -5.813 25.065 1.00 91.81 327 ALA A C 1
ATOM 2621 O O . ALA A 1 327 ? 2.998 -5.973 23.879 1.00 91.81 327 ALA A O 1
ATOM 2622 N N . SER A 1 328 ? 4.469 -5.275 25.434 1.00 91.38 328 SER A N 1
ATOM 2623 C CA . SER A 1 328 ? 5.456 -4.662 24.522 1.00 91.38 328 SER A CA 1
ATOM 2624 C C . SER A 1 328 ? 5.798 -5.526 23.297 1.00 91.38 328 SER A C 1
ATOM 2626 O O . SER A 1 328 ? 5.677 -5.077 22.157 1.00 91.38 328 SER A O 1
ATOM 2628 N N . GLY A 1 329 ? 6.094 -6.815 23.501 1.00 91.62 329 GLY A N 1
ATOM 2629 C CA . GLY A 1 329 ? 6.367 -7.787 22.428 1.00 91.62 329 GLY A CA 1
ATOM 2630 C C . GLY A 1 329 ? 5.202 -8.049 21.456 1.00 91.62 329 GLY A C 1
ATOM 2631 O O . GLY A 1 329 ? 5.364 -8.778 20.482 1.00 91.62 329 GLY A O 1
ATOM 2632 N N . SER A 1 330 ? 4.022 -7.470 21.696 1.00 93.06 330 SER A N 1
ATOM 2633 C CA . SER A 1 330 ? 2.863 -7.514 20.801 1.00 93.06 330 SER A CA 1
ATOM 2634 C C . SER A 1 330 ? 2.604 -6.209 20.030 1.00 93.06 330 SER A C 1
ATOM 2636 O O . SER A 1 330 ? 1.780 -6.240 19.113 1.00 93.06 330 SER A O 1
ATOM 2638 N N . VAL A 1 331 ? 3.303 -5.103 20.325 1.00 92.94 331 VAL A N 1
ATOM 2639 C CA . VAL A 1 331 ? 3.080 -3.774 19.711 1.00 92.94 331 VAL A CA 1
ATOM 2640 C C . VAL A 1 331 ? 3.226 -3.807 18.189 1.00 92.94 331 VAL A C 1
ATOM 2642 O O . VAL A 1 331 ? 2.267 -3.500 17.484 1.00 92.94 331 VAL A O 1
ATOM 2645 N N . ALA A 1 332 ? 4.357 -4.285 17.659 1.00 92.94 332 ALA A N 1
ATOM 2646 C CA . ALA A 1 332 ? 4.578 -4.354 16.208 1.00 92.94 332 ALA A CA 1
ATOM 2647 C C . ALA A 1 332 ? 3.471 -5.146 15.483 1.00 92.94 332 ALA A C 1
ATOM 2649 O O . ALA A 1 332 ? 2.964 -4.728 14.449 1.00 92.94 332 ALA A O 1
ATOM 2650 N N . SER A 1 333 ? 3.019 -6.257 16.075 1.00 90.81 333 SER A N 1
ATOM 2651 C CA . SER A 1 333 ? 1.955 -7.110 15.522 1.00 90.81 333 SER A CA 1
ATOM 2652 C C . SER A 1 333 ? 0.533 -6.525 15.628 1.00 90.81 333 SER A C 1
ATOM 2654 O O . SER A 1 333 ? -0.396 -7.051 15.011 1.00 90.81 333 SER A O 1
ATOM 2656 N N . PHE A 1 334 ? 0.355 -5.463 16.419 1.00 94.50 334 PHE A N 1
ATOM 2657 C CA . PHE A 1 334 ? -0.857 -4.647 16.489 1.00 94.50 334 PHE A CA 1
ATOM 2658 C C . PHE A 1 334 ? -0.819 -3.529 15.434 1.00 94.50 334 PHE A C 1
ATOM 2660 O O . PHE A 1 334 ? -1.762 -3.428 14.653 1.00 94.50 334 PHE A O 1
ATOM 2667 N N . LEU A 1 335 ? 0.294 -2.790 15.326 1.00 94.25 335 LEU A N 1
ATOM 2668 C CA . LEU A 1 335 ? 0.499 -1.744 14.307 1.00 94.25 335 LEU A CA 1
ATOM 2669 C C . LEU A 1 335 ? 0.459 -2.309 12.869 1.00 94.25 335 LEU A C 1
ATOM 2671 O O . LEU A 1 335 ? -0.105 -1.703 11.965 1.00 94.25 335 LEU A O 1
ATOM 2675 N N . ASP A 1 336 ? 0.967 -3.527 12.661 1.00 92.31 336 ASP A N 1
ATOM 2676 C CA . ASP A 1 336 ? 0.861 -4.262 11.390 1.00 92.31 336 ASP A CA 1
ATOM 2677 C C . ASP A 1 336 ? -0.576 -4.696 11.013 1.00 92.31 336 ASP A C 1
ATOM 2679 O O . ASP A 1 336 ? -0.775 -5.264 9.935 1.00 92.31 336 ASP A O 1
ATOM 2683 N N . GLY A 1 337 ? -1.562 -4.547 11.907 1.00 89.94 337 GLY A N 1
ATOM 2684 C CA . GLY A 1 337 ? -2.931 -5.059 11.742 1.00 89.94 337 GLY A CA 1
ATOM 2685 C C . GLY A 1 337 ? -3.075 -6.591 11.816 1.00 89.94 337 GLY A C 1
ATOM 2686 O O . GLY A 1 337 ? -4.178 -7.113 11.672 1.00 89.94 337 GLY A O 1
ATOM 2687 N N . LYS A 1 338 ? -1.984 -7.339 12.051 1.00 85.12 338 LYS A N 1
ATOM 2688 C CA . LYS A 1 338 ? -1.921 -8.814 11.923 1.00 85.12 338 LYS A CA 1
ATOM 2689 C C . LYS A 1 338 ? -2.864 -9.581 12.856 1.00 85.12 338 LYS A C 1
ATOM 2691 O O . LYS A 1 338 ? -3.325 -10.659 12.490 1.00 85.12 338 LYS A O 1
ATOM 2696 N N . HIS A 1 339 ? -3.161 -9.065 14.050 1.00 87.81 339 HIS A N 1
ATOM 2697 C CA . HIS A 1 339 ? -4.058 -9.726 15.006 1.00 87.81 339 HIS A CA 1
ATOM 2698 C C . HIS A 1 339 ? -5.432 -9.050 15.064 1.00 87.81 339 HIS A C 1
ATOM 2700 O O . HIS A 1 339 ? -5.717 -8.303 15.999 1.00 87.81 339 HIS A O 1
ATOM 2706 N N . PHE A 1 340 ? -6.313 -9.378 14.113 1.00 90.62 340 PHE A N 1
ATOM 2707 C CA . PHE A 1 340 ? -7.664 -8.805 13.993 1.00 90.62 340 PHE A CA 1
ATOM 2708 C C . PHE A 1 340 ? -8.411 -8.641 15.327 1.00 90.62 340 PHE A C 1
ATOM 2710 O O . PHE A 1 340 ? -8.813 -7.534 15.664 1.00 90.62 340 PHE A O 1
ATOM 2717 N N . ASN A 1 341 ? -8.550 -9.709 16.125 1.00 90.12 341 ASN A N 1
ATOM 2718 C CA . ASN A 1 341 ? -9.290 -9.665 17.398 1.00 90.12 341 ASN A CA 1
ATOM 2719 C C . ASN A 1 341 ? -8.666 -8.719 18.443 1.00 90.12 341 ASN A C 1
ATOM 2721 O O . ASN A 1 341 ? -9.374 -8.210 19.308 1.00 90.12 341 ASN A O 1
ATOM 2725 N N . ARG A 1 342 ? -7.355 -8.457 18.363 1.00 92.75 342 ARG A N 1
ATOM 2726 C CA . ARG A 1 342 ? -6.668 -7.473 19.207 1.00 92.75 342 ARG A CA 1
ATOM 2727 C C . ARG A 1 342 ? -6.956 -6.056 18.715 1.00 92.75 342 ARG A C 1
ATOM 2729 O O . ARG A 1 342 ? -7.353 -5.219 19.517 1.00 92.75 342 ARG A O 1
ATOM 2736 N N . CYS A 1 343 ? -6.817 -5.804 17.414 1.00 95.75 343 CYS A N 1
ATOM 2737 C CA . CYS A 1 343 ? -7.099 -4.503 16.801 1.00 95.75 343 CYS A CA 1
ATOM 2738 C C . CYS A 1 343 ? -8.575 -4.092 16.993 1.00 95.75 343 CYS A C 1
ATOM 2740 O O . CYS A 1 343 ? -8.846 -2.991 17.468 1.00 95.75 343 CYS A O 1
ATOM 2742 N N . LYS A 1 344 ? -9.506 -5.034 16.773 1.00 93.50 344 LYS A N 1
ATOM 2743 C CA . LYS A 1 344 ? -10.959 -4.938 17.022 1.00 93.50 344 LYS A CA 1
ATOM 2744 C C . LYS A 1 344 ? -11.333 -4.569 18.461 1.00 93.50 344 LYS A C 1
ATOM 2746 O O . LYS A 1 344 ? -12.382 -3.966 18.654 1.00 93.50 344 LYS A O 1
ATOM 2751 N N . ARG A 1 345 ? -10.501 -4.907 19.456 1.00 94.06 345 ARG A N 1
ATOM 2752 C CA . ARG A 1 345 ? -10.715 -4.513 20.861 1.00 94.06 345 ARG A CA 1
ATOM 2753 C C . ARG A 1 345 ? -10.018 -3.199 21.211 1.00 94.06 345 ARG A C 1
ATOM 2755 O O . ARG A 1 345 ? -10.624 -2.327 21.822 1.00 94.06 345 ARG A O 1
ATOM 2762 N N . LEU A 1 346 ? -8.738 -3.073 20.859 1.00 96.56 346 LEU A N 1
ATOM 2763 C CA . LEU A 1 346 ? -7.874 -2.018 21.392 1.00 96.56 346 LEU A CA 1
ATOM 2764 C C . LEU A 1 346 ? -8.030 -0.669 20.684 1.00 96.56 346 LEU A C 1
ATOM 2766 O O . LEU A 1 346 ? -7.938 0.350 21.360 1.00 96.56 346 LEU A O 1
ATOM 2770 N N . HIS A 1 347 ? -8.309 -0.629 19.375 1.00 97.75 347 HIS A N 1
ATOM 2771 C CA . HIS A 1 347 ? -8.538 0.658 18.707 1.00 97.75 347 HIS A CA 1
ATOM 2772 C C . HIS A 1 347 ? -9.788 1.378 19.249 1.00 97.75 347 HIS A C 1
ATOM 2774 O O . HIS A 1 347 ? -9.634 2.526 19.664 1.00 97.75 347 HIS A O 1
ATOM 2780 N N . PRO A 1 348 ? -10.975 0.733 19.357 1.00 97.81 348 PRO A N 1
ATOM 2781 C CA . PRO A 1 348 ? -12.154 1.365 19.960 1.00 97.81 348 PRO A CA 1
ATOM 2782 C C . PRO A 1 348 ? -11.971 1.730 21.436 1.00 97.81 348 PRO A C 1
ATOM 2784 O O . PRO A 1 348 ? -12.456 2.768 21.864 1.00 97.81 348 PRO A O 1
ATOM 2787 N N . MET A 1 349 ? -11.243 0.916 22.211 1.00 97.62 349 MET A N 1
ATOM 2788 C CA . MET A 1 349 ? -10.957 1.202 23.624 1.00 97.62 349 MET A CA 1
ATOM 2789 C C . MET A 1 349 ? -10.071 2.446 23.801 1.00 97.62 349 MET A C 1
ATOM 2791 O O . MET A 1 349 ? -10.355 3.272 24.662 1.00 97.62 349 MET A O 1
ATOM 2795 N N . MET A 1 350 ? -9.042 2.623 22.963 1.00 97.69 350 MET A N 1
ATOM 2796 C CA . MET A 1 350 ? -8.238 3.852 22.964 1.00 97.69 350 MET A CA 1
ATOM 2797 C C . MET A 1 350 ? -9.012 5.064 22.445 1.00 97.69 350 MET A C 1
ATOM 2799 O O . MET A 1 350 ? -8.876 6.144 23.008 1.00 97.69 350 MET A O 1
ATOM 2803 N N . ALA A 1 351 ? -9.813 4.899 21.386 1.00 98.44 351 ALA A N 1
ATOM 2804 C CA . ALA A 1 351 ? -10.621 5.987 20.841 1.00 98.44 351 ALA A CA 1
ATOM 2805 C C . ALA A 1 351 ? -11.629 6.498 21.882 1.00 98.44 351 ALA A C 1
ATOM 2807 O O . ALA A 1 351 ? -11.677 7.695 22.132 1.00 98.44 351 ALA A O 1
ATOM 2808 N N . LEU A 1 352 ? -12.324 5.591 22.579 1.00 98.56 352 LEU A N 1
ATOM 2809 C CA . LEU A 1 352 ? -13.184 5.927 23.715 1.00 98.56 352 LEU A CA 1
ATOM 2810 C C . LEU A 1 352 ? -12.412 6.654 24.827 1.00 98.56 352 LEU A C 1
ATOM 2812 O O . LEU A 1 352 ? -12.871 7.681 25.312 1.00 98.56 352 LEU A O 1
ATOM 2816 N N . GLY A 1 353 ? -11.237 6.156 25.225 1.00 98.19 353 GLY A N 1
ATOM 2817 C CA . GLY A 1 353 ? -10.431 6.795 26.271 1.00 98.19 353 GLY A CA 1
ATOM 2818 C C . GLY A 1 353 ? -9.983 8.217 25.912 1.00 98.19 353 GLY A C 1
ATOM 2819 O O . GLY A 1 353 ? -10.041 9.109 26.754 1.00 98.19 353 GLY A O 1
ATOM 2820 N N . LEU A 1 354 ? -9.607 8.448 24.650 1.00 98.62 354 LEU A N 1
ATOM 2821 C CA . LEU A 1 354 ? -9.306 9.783 24.129 1.00 98.62 354 LEU A CA 1
ATOM 2822 C C . LEU A 1 354 ? -10.564 10.661 24.066 1.00 98.62 354 LEU A C 1
ATOM 2824 O O . LEU A 1 354 ? -10.519 11.801 24.514 1.00 98.62 354 LEU A O 1
ATOM 2828 N N . GLN A 1 355 ? -11.698 10.137 23.594 1.00 98.25 355 GLN A N 1
ATOM 2829 C CA . GLN A 1 355 ? -12.953 10.891 23.513 1.00 98.25 355 GLN A CA 1
ATOM 2830 C C . GLN A 1 355 ? -13.486 11.277 24.910 1.00 98.25 355 GLN A C 1
ATOM 2832 O O . GLN A 1 355 ? -14.014 12.372 25.079 1.00 98.25 355 GLN A O 1
ATOM 2837 N N . ILE A 1 356 ? -13.250 10.454 25.943 1.00 98.38 356 ILE A N 1
ATOM 2838 C CA . ILE A 1 356 ? -13.522 10.792 27.354 1.00 98.38 356 ILE A CA 1
ATOM 2839 C C . ILE A 1 356 ? -12.622 11.938 27.845 1.00 98.38 356 ILE A C 1
ATOM 2841 O O . ILE A 1 356 ? -13.109 12.841 28.522 1.00 98.38 356 ILE A O 1
ATOM 2845 N N . LEU A 1 357 ? -11.326 11.944 27.508 1.00 98.25 357 LEU A N 1
ATOM 2846 C CA . LEU A 1 357 ? -10.420 13.054 27.852 1.00 98.25 357 LEU A CA 1
ATOM 2847 C C . LEU A 1 357 ? -10.808 14.351 27.120 1.00 98.25 357 LEU A C 1
ATOM 2849 O O . LEU A 1 357 ? -10.821 15.421 27.725 1.00 98.25 357 LEU A O 1
ATOM 2853 N N . HIS A 1 358 ? -11.200 14.243 25.850 1.00 98.19 358 HIS A N 1
ATOM 2854 C CA . HIS A 1 358 ? -11.737 15.338 25.042 1.00 98.19 358 HIS A CA 1
ATOM 2855 C C . HIS A 1 358 ? -13.047 15.892 25.633 1.00 98.19 358 HIS A C 1
ATOM 2857 O O . HIS A 1 358 ? -13.196 17.102 25.784 1.00 98.19 358 HIS A O 1
ATOM 2863 N N . PHE A 1 359 ? -13.969 15.018 26.057 1.00 97.75 359 PHE A N 1
ATOM 2864 C CA . PHE A 1 359 ? -15.215 15.404 26.728 1.00 97.75 359 PHE A CA 1
ATOM 2865 C C . PHE A 1 359 ? -14.976 16.070 28.090 1.00 97.75 359 PHE A C 1
ATOM 2867 O O . PHE A 1 359 ? -15.646 17.044 28.417 1.00 97.75 359 PHE A O 1
ATOM 2874 N N . ARG A 1 360 ? -13.983 15.620 28.867 1.00 96.31 360 ARG A N 1
ATOM 2875 C CA . ARG A 1 360 ? -13.587 16.294 30.116 1.00 96.31 360 ARG A CA 1
ATOM 2876 C C . ARG A 1 360 ? -13.047 17.703 29.863 1.00 96.31 360 ARG A C 1
ATOM 2878 O O . ARG A 1 360 ? -13.446 18.619 30.571 1.00 96.31 360 ARG A O 1
ATOM 2885 N N . SER A 1 361 ? -12.222 17.885 28.828 1.00 96.12 361 SER A N 1
ATOM 2886 C CA . SER A 1 361 ? -11.727 19.210 28.421 1.00 96.12 361 SER A CA 1
ATOM 2887 C C . SER A 1 361 ? -12.866 20.140 27.971 1.00 96.12 361 SER A C 1
ATOM 2889 O O . SER A 1 361 ? -12.895 21.302 28.364 1.00 96.12 361 SER A O 1
ATOM 2891 N N . PHE A 1 362 ? -13.861 19.622 27.240 1.00 96.88 362 PHE A N 1
ATOM 2892 C CA . PHE A 1 362 ? -15.096 20.348 26.910 1.00 96.88 362 PHE A CA 1
ATOM 2893 C C . PHE A 1 362 ? -15.866 20.811 28.160 1.00 96.88 362 PHE A C 1
ATOM 2895 O O . PHE A 1 362 ? -16.174 21.996 28.278 1.00 96.88 362 PHE A O 1
ATOM 2902 N N . LEU A 1 363 ? -16.135 19.909 29.115 1.00 96.06 363 LEU A N 1
ATOM 2903 C CA . LEU A 1 363 ? -16.844 20.261 30.355 1.00 96.06 363 LEU A CA 1
ATOM 2904 C C . LEU A 1 363 ? -16.085 21.305 31.190 1.00 96.06 363 LEU A C 1
ATOM 2906 O O . LEU A 1 363 ? -16.714 22.184 31.775 1.00 96.06 363 LEU A O 1
ATOM 2910 N N . GLU A 1 364 ? -14.752 21.229 31.239 1.00 94.25 364 GLU A N 1
ATOM 2911 C CA . GLU A 1 364 ? -13.902 22.184 31.959 1.00 94.25 364 GLU A CA 1
ATOM 2912 C C . GLU A 1 364 ? -13.893 23.573 31.295 1.00 94.25 364 GLU A C 1
ATOM 2914 O O . GLU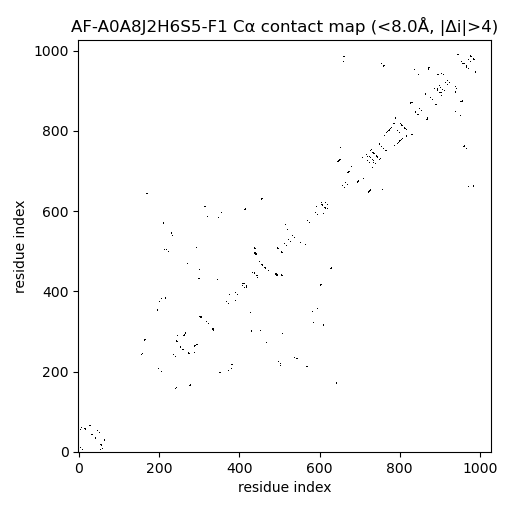 A 1 364 ? -14.019 24.587 31.985 1.00 94.25 364 GLU A O 1
ATOM 2919 N N . GLN A 1 365 ? -13.793 23.631 29.962 1.00 92.38 365 GLN A N 1
ATOM 2920 C CA . GLN A 1 365 ? -13.767 24.887 29.202 1.00 92.38 365 GLN A CA 1
ATOM 2921 C C . GLN A 1 365 ? -15.121 25.612 29.228 1.00 92.38 365 GLN A C 1
ATOM 2923 O O . GLN A 1 365 ? -15.174 26.798 29.562 1.00 92.38 365 GLN A O 1
ATOM 2928 N N . GLU A 1 366 ? -16.214 24.896 28.948 1.00 92.88 366 GLU A N 1
ATOM 2929 C CA . GLU A 1 366 ? -17.582 25.442 28.943 1.00 92.88 366 GLU A CA 1
ATOM 2930 C C . GLU A 1 366 ? -18.206 25.527 30.352 1.00 92.88 366 GLU A C 1
ATOM 2932 O O . GLU A 1 366 ? -19.275 26.109 30.529 1.00 92.88 366 GLU A O 1
ATOM 2937 N N . LYS A 1 367 ? -17.528 24.983 31.376 1.00 93.38 367 LYS A N 1
ATOM 2938 C CA . LYS A 1 367 ? -17.941 24.964 32.797 1.00 93.38 367 LYS A CA 1
ATOM 2939 C C . LYS A 1 367 ? -19.297 24.289 33.022 1.00 93.38 367 LYS A C 1
ATOM 2941 O O . LYS A 1 367 ? -20.142 24.782 33.770 1.00 93.38 367 LYS A O 1
ATOM 2946 N N . ILE A 1 368 ? -19.494 23.151 32.363 1.00 93.12 368 ILE A N 1
ATOM 2947 C CA . ILE A 1 368 ? -20.741 22.383 32.394 1.00 93.12 368 ILE A CA 1
ATOM 2948 C C . ILE A 1 368 ? -20.663 21.305 33.482 1.00 93.12 368 ILE A C 1
ATOM 2950 O O . ILE A 1 368 ? -19.827 20.403 33.423 1.00 93.12 368 ILE A O 1
ATOM 2954 N N . GLU A 1 369 ? -21.589 21.351 34.440 1.00 89.69 369 GLU A N 1
ATOM 2955 C CA . GLU A 1 369 ? -21.800 20.281 35.420 1.00 89.69 369 GLU A CA 1
ATOM 2956 C C . GLU A 1 369 ? -22.859 19.280 34.921 1.00 89.69 369 GLU A C 1
ATOM 2958 O O . GLU A 1 369 ? -23.913 19.662 34.408 1.00 89.69 369 GLU A O 1
ATOM 2963 N N . ILE A 1 370 ? -22.599 17.978 35.082 1.00 89.31 370 ILE A N 1
ATOM 2964 C CA . ILE A 1 370 ? -23.557 16.916 34.735 1.00 89.31 370 ILE A CA 1
ATOM 2965 C C . ILE A 1 370 ? -24.580 16.779 35.867 1.00 89.31 370 ILE A C 1
ATOM 2967 O O . ILE A 1 370 ? -24.226 16.412 36.984 1.00 89.31 370 ILE A O 1
ATOM 2971 N N . THR A 1 371 ? -25.855 17.043 35.572 1.00 88.75 371 THR A N 1
ATOM 2972 C CA . THR A 1 371 ? -26.940 16.955 36.567 1.00 88.75 371 THR A CA 1
ATOM 2973 C C . THR A 1 371 ? -27.466 15.528 36.762 1.00 88.75 371 THR A C 1
ATOM 2975 O O . THR A 1 371 ? -27.421 14.715 35.836 1.00 88.75 371 THR A O 1
ATOM 2978 N N . ASP A 1 372 ? -28.037 15.233 37.936 1.00 88.31 372 ASP A N 1
ATOM 2979 C CA . ASP A 1 372 ? -28.643 13.924 38.246 1.00 88.31 372 ASP A CA 1
ATOM 2980 C C . ASP A 1 372 ? -29.735 13.509 37.240 1.00 88.31 372 ASP A C 1
ATOM 2982 O O . ASP A 1 372 ? -29.879 12.322 36.943 1.00 88.31 372 ASP A O 1
ATOM 2986 N N . ASP A 1 373 ? -30.476 14.472 36.677 1.00 88.12 373 ASP A N 1
ATOM 2987 C CA . ASP A 1 373 ? -31.470 14.238 35.616 1.00 88.12 373 ASP A CA 1
ATOM 2988 C C . ASP A 1 373 ? -30.820 13.581 34.385 1.00 88.12 373 ASP A C 1
ATOM 2990 O O . ASP A 1 373 ? -31.306 12.586 33.846 1.00 88.12 373 ASP A O 1
ATOM 2994 N N . THR A 1 374 ? -29.662 14.110 33.980 1.00 88.12 374 THR A N 1
ATOM 2995 C CA . THR A 1 374 ? -28.863 13.643 32.843 1.00 88.12 374 THR A CA 1
ATOM 2996 C C . THR A 1 374 ? -28.321 12.233 33.094 1.00 88.12 374 THR A C 1
ATOM 2998 O O . THR A 1 374 ? -28.336 11.391 32.196 1.00 88.12 374 THR A O 1
ATOM 3001 N N . PHE A 1 375 ? -27.889 11.938 34.325 1.00 90.94 375 PHE A N 1
ATOM 3002 C CA . PHE A 1 375 ? -27.436 10.601 34.720 1.00 90.94 375 PHE A CA 1
ATOM 3003 C C . PHE A 1 375 ? -28.581 9.573 34.688 1.00 90.94 375 PHE A C 1
ATOM 3005 O O . PHE A 1 375 ? -28.419 8.478 34.141 1.00 90.94 375 PHE A O 1
ATOM 3012 N N . GLN A 1 376 ? -29.761 9.936 35.203 1.00 92.25 376 GLN A N 1
ATOM 3013 C CA . GLN A 1 376 ? -30.964 9.096 35.155 1.00 92.25 376 GLN A CA 1
ATOM 3014 C C . GLN A 1 376 ? -31.428 8.832 33.715 1.00 92.25 376 GLN A C 1
ATOM 3016 O O . GLN A 1 376 ? -31.797 7.703 33.381 1.00 92.25 376 GLN A O 1
ATOM 3021 N N . GLU A 1 377 ? -31.357 9.831 32.835 1.00 94.19 377 GLU A N 1
ATOM 3022 C CA . GLU A 1 377 ? -31.700 9.676 31.420 1.00 94.19 377 GLU A CA 1
ATOM 3023 C C . GLU A 1 377 ? -30.725 8.738 30.686 1.00 94.19 377 GLU A C 1
ATOM 3025 O O . GLU A 1 377 ? -31.163 7.846 29.954 1.00 94.19 377 GLU A O 1
ATOM 3030 N N . LEU A 1 378 ? -29.411 8.848 30.928 1.00 93.75 378 LEU A N 1
ATOM 3031 C CA . LEU A 1 378 ? -28.425 7.885 30.413 1.00 93.75 378 LEU A CA 1
ATOM 3032 C C . LEU A 1 378 ? -28.711 6.459 30.929 1.00 93.75 378 LEU A C 1
ATOM 3034 O O . LEU A 1 378 ? -28.650 5.490 30.164 1.00 93.75 378 LEU A O 1
ATOM 3038 N N . GLN A 1 379 ? -29.107 6.316 32.199 1.00 92.62 379 GLN A N 1
ATOM 3039 C CA . GLN A 1 379 ? -29.497 5.032 32.791 1.00 92.62 379 GLN A CA 1
ATOM 3040 C C . GLN A 1 379 ? -30.779 4.446 32.166 1.00 92.62 379 GLN A C 1
ATOM 3042 O O . GLN A 1 379 ? -30.864 3.226 31.979 1.00 92.62 379 GLN A O 1
ATOM 3047 N N . ARG A 1 380 ? -31.749 5.285 31.776 1.00 93.06 380 ARG A N 1
ATOM 3048 C CA . ARG A 1 380 ? -32.924 4.866 30.994 1.00 93.06 380 ARG A CA 1
ATOM 3049 C C . ARG A 1 380 ? -32.519 4.431 29.585 1.00 93.06 380 ARG A C 1
ATOM 3051 O O . ARG A 1 380 ? -32.907 3.347 29.150 1.00 93.06 380 ARG A O 1
ATOM 3058 N N . LEU A 1 381 ? -31.721 5.240 28.885 1.00 92.50 381 LEU A N 1
ATOM 3059 C CA . LEU A 1 381 ? -31.281 4.986 27.509 1.00 92.50 381 LEU A CA 1
ATOM 3060 C C . LEU A 1 381 ? -30.486 3.681 27.377 1.00 92.50 381 LEU A C 1
ATOM 3062 O O . LEU A 1 381 ? -30.713 2.939 26.426 1.00 92.50 381 LEU A O 1
ATOM 3066 N N . LYS A 1 382 ? -29.655 3.333 28.370 1.00 87.81 382 LYS A N 1
ATOM 3067 C CA . LYS A 1 382 ? -28.978 2.024 28.482 1.00 87.81 382 LYS A CA 1
ATOM 3068 C C . LYS A 1 382 ? -29.928 0.826 28.305 1.00 87.81 382 LYS A C 1
ATOM 3070 O O . LYS A 1 382 ? -29.516 -0.214 27.798 1.00 87.81 382 LYS A O 1
ATOM 3075 N N . SER A 1 383 ? -31.179 0.968 28.745 1.00 84.81 383 SER A N 1
ATOM 3076 C CA . SER A 1 383 ? -32.209 -0.082 28.721 1.00 84.81 383 SER A CA 1
ATOM 3077 C C . SER A 1 383 ? -33.212 0.081 27.568 1.00 84.81 383 SER A C 1
ATOM 3079 O O . SER A 1 383 ? -34.161 -0.693 27.463 1.00 84.81 383 SER A O 1
ATOM 3081 N N . CYS A 1 384 ? -33.033 1.097 26.720 1.00 89.38 384 CYS A N 1
ATOM 3082 C CA . CYS A 1 384 ? -33.929 1.426 25.618 1.00 89.38 384 CYS A CA 1
ATOM 3083 C C . CYS A 1 384 ? -33.516 0.702 24.327 1.00 89.38 384 CYS A C 1
ATOM 3085 O O . CYS A 1 384 ? -32.329 0.485 24.089 1.00 89.38 384 CYS A O 1
ATOM 3087 N N . GLN A 1 385 ? -34.481 0.345 23.473 1.00 87.44 385 GLN A N 1
ATOM 3088 C CA . GLN A 1 385 ? -34.224 -0.371 22.218 1.00 87.44 385 GLN A CA 1
ATOM 3089 C C . GLN A 1 385 ? -34.659 0.421 20.983 1.00 87.44 385 GLN A C 1
ATOM 3091 O O . GLN A 1 385 ? -35.622 1.184 21.019 1.00 87.44 385 GLN A O 1
ATOM 3096 N N . THR A 1 386 ? -33.982 0.216 19.855 1.00 84.44 386 THR A N 1
ATOM 3097 C CA . THR A 1 386 ? -34.415 0.748 18.560 1.00 84.44 386 THR A CA 1
ATOM 3098 C C . THR A 1 386 ? -35.768 0.139 18.145 1.00 84.44 386 THR A C 1
ATOM 3100 O O . THR A 1 386 ? -36.030 -1.034 18.420 1.00 84.44 386 THR A O 1
ATOM 3103 N N . PRO A 1 387 ? -36.664 0.908 17.495 1.00 78.06 387 PRO A N 1
ATOM 3104 C CA . PRO A 1 387 ? -36.490 2.286 17.025 1.00 78.06 387 PRO A CA 1
ATOM 3105 C C . PRO A 1 387 ? -36.753 3.378 18.081 1.00 78.06 387 PRO A C 1
ATOM 3107 O O . PRO A 1 387 ? -36.543 4.546 17.783 1.00 78.06 387 PRO A O 1
ATOM 3110 N N . ILE A 1 388 ? -37.179 3.047 19.306 1.00 82.06 388 ILE A N 1
ATOM 3111 C CA . ILE A 1 388 ? -37.603 4.034 20.324 1.00 82.06 388 ILE A CA 1
ATOM 3112 C C . ILE A 1 388 ? -36.444 4.707 21.094 1.00 82.06 388 ILE A C 1
ATOM 3114 O O . ILE A 1 388 ? -36.646 5.265 22.174 1.00 82.06 388 ILE A O 1
ATOM 3118 N N . PHE A 1 389 ? -35.229 4.703 20.533 1.00 87.94 389 PHE A N 1
ATOM 3119 C CA . PHE A 1 389 ? -34.026 5.296 21.131 1.00 87.94 389 PHE A CA 1
ATOM 3120 C C . PHE A 1 389 ? -34.001 6.829 20.951 1.00 87.94 389 PHE A C 1
ATOM 3122 O O . PHE A 1 389 ? -33.269 7.403 20.138 1.00 87.94 389 PHE A O 1
ATOM 3129 N N . PHE A 1 390 ? -34.849 7.500 21.725 1.00 88.81 390 PHE A N 1
ATOM 3130 C CA . PHE A 1 390 ? -34.950 8.955 21.794 1.00 88.81 390 PHE A CA 1
ATOM 3131 C C . PHE A 1 390 ? -34.446 9.460 23.141 1.00 88.81 390 PHE A C 1
ATOM 3133 O O . PHE A 1 390 ? -34.852 8.943 24.184 1.00 88.81 390 PHE A O 1
ATOM 3140 N N . ILE A 1 391 ? -33.607 10.497 23.107 1.00 89.44 391 ILE A N 1
ATOM 3141 C CA . ILE A 1 391 ? -33.341 11.341 24.273 1.00 89.44 391 ILE A CA 1
ATOM 3142 C C . ILE A 1 391 ? -34.604 12.185 24.504 1.00 89.44 391 ILE A C 1
ATOM 3144 O O . ILE A 1 391 ? -35.136 12.773 23.559 1.00 89.44 391 ILE A O 1
ATOM 3148 N N . HIS A 1 392 ? -35.099 12.218 25.735 1.00 87.88 392 HIS A N 1
ATOM 3149 C CA . HIS A 1 392 ? -36.253 13.007 26.163 1.00 87.88 392 HIS A CA 1
ATOM 3150 C C . HIS A 1 392 ? -35.840 14.214 27.010 1.00 87.88 392 HIS A C 1
ATOM 3152 O O . HIS A 1 392 ? -36.475 15.255 26.885 1.00 87.88 392 HIS A O 1
ATOM 3158 N N . ASP A 1 393 ? -34.771 14.105 27.806 1.00 91.06 393 ASP A N 1
ATOM 3159 C CA . ASP A 1 393 ? -34.203 15.246 28.536 1.00 91.06 393 ASP A CA 1
ATOM 3160 C C . ASP A 1 393 ? -33.606 16.281 27.569 1.00 91.06 393 ASP A C 1
ATOM 3162 O O . ASP A 1 393 ? -32.724 15.966 26.769 1.00 91.06 393 ASP A O 1
ATOM 3166 N N . GLU A 1 394 ? -34.075 17.528 27.642 1.00 91.31 394 GLU A N 1
ATOM 3167 C CA . GLU A 1 394 ? -33.575 18.607 26.783 1.00 91.31 394 GLU A CA 1
ATOM 3168 C C . GLU A 1 394 ? -32.126 18.987 27.130 1.00 91.31 394 GLU A C 1
ATOM 3170 O O . GLU A 1 394 ? -31.354 19.278 26.217 1.00 91.31 394 GLU A O 1
ATOM 3175 N N . LYS A 1 395 ? -31.711 18.896 28.409 1.00 91.31 395 LYS A N 1
ATOM 3176 C CA . LYS A 1 395 ? -30.324 19.203 28.808 1.00 91.31 395 LYS A CA 1
ATOM 3177 C C . LYS A 1 395 ? -29.343 18.229 28.159 1.00 91.31 395 LYS A C 1
ATOM 3179 O O . LYS A 1 395 ? -28.319 18.652 27.633 1.00 91.31 395 LYS A O 1
ATOM 3184 N N . LEU A 1 396 ? -29.652 16.928 28.150 1.00 92.94 396 LEU A N 1
ATOM 3185 C CA . LEU A 1 396 ? -28.828 15.919 27.484 1.00 92.94 396 LEU A CA 1
ATOM 3186 C C . LEU A 1 396 ? -28.791 16.115 25.959 1.00 92.94 396 LEU A C 1
ATOM 3188 O O . LEU A 1 396 ? -27.740 15.903 25.359 1.00 92.94 396 LEU A O 1
ATOM 3192 N N . LYS A 1 397 ? -29.882 16.560 25.315 1.00 92.81 397 LYS A N 1
ATOM 3193 C CA . LYS A 1 397 ? -29.842 16.917 23.881 1.00 92.81 397 LYS A CA 1
ATOM 3194 C C . LYS A 1 397 ? -28.910 18.098 23.622 1.00 92.81 397 LYS A C 1
ATOM 3196 O O . LYS A 1 397 ? -28.078 18.016 22.721 1.00 92.81 397 LYS A O 1
ATOM 3201 N N . GLU A 1 398 ? -29.036 19.166 24.408 1.00 93.25 398 GLU A N 1
ATOM 3202 C CA . GLU A 1 398 ? -28.187 20.357 24.317 1.00 93.25 398 GLU A CA 1
ATOM 3203 C C . GLU A 1 398 ? -26.712 20.006 24.568 1.00 93.25 398 GLU A C 1
ATOM 3205 O O . GLU A 1 398 ? -25.849 20.368 23.771 1.00 93.25 398 GLU A O 1
ATOM 3210 N N . LEU A 1 399 ? -26.427 19.197 25.593 1.00 94.44 399 LEU A N 1
ATOM 3211 C CA . LEU A 1 399 ? -25.096 18.665 25.890 1.00 94.44 399 LEU A CA 1
ATOM 3212 C C . LEU A 1 399 ? -24.513 17.869 24.711 1.00 94.44 399 LEU A C 1
ATOM 3214 O O . LEU A 1 399 ? -23.363 18.089 24.332 1.00 94.44 399 LEU A O 1
ATOM 3218 N N . CYS A 1 400 ? -25.295 16.965 24.108 1.00 94.19 400 CYS A N 1
ATOM 3219 C CA . CYS A 1 400 ? -24.866 16.200 22.937 1.00 94.19 400 CYS A CA 1
ATOM 3220 C C . CYS A 1 400 ? -24.597 17.099 21.720 1.00 94.19 400 CYS A C 1
ATOM 3222 O O . CYS A 1 400 ? -23.605 16.884 21.026 1.00 94.19 400 CYS A O 1
ATOM 3224 N N . ALA A 1 401 ? -25.443 18.101 21.465 1.00 93.88 401 ALA A N 1
ATOM 3225 C CA . ALA A 1 401 ? -25.282 19.027 20.344 1.00 93.88 401 ALA A CA 1
ATOM 3226 C C . ALA A 1 401 ? -24.057 19.943 20.520 1.00 93.88 401 ALA A C 1
ATOM 3228 O O . ALA A 1 401 ? -23.249 20.081 19.600 1.00 93.88 401 ALA A O 1
ATOM 3229 N N . ASN A 1 402 ? -23.875 20.506 21.717 1.00 95.56 402 ASN A N 1
ATOM 3230 C CA . ASN A 1 402 ? -22.735 21.360 22.045 1.00 95.56 402 ASN A CA 1
ATOM 3231 C C . ASN A 1 402 ? -21.416 20.572 22.002 1.00 95.56 402 ASN A C 1
ATOM 3233 O O . ASN A 1 402 ? -20.431 21.067 21.454 1.00 95.56 402 ASN A O 1
ATOM 3237 N N . TYR A 1 403 ? -21.400 19.320 22.477 1.00 96.56 403 TYR A N 1
ATOM 3238 C CA . TYR A 1 403 ? -20.215 18.468 22.360 1.00 96.56 403 TYR A CA 1
ATOM 3239 C C . TYR A 1 403 ? -19.913 18.044 20.915 1.00 96.56 403 TYR A C 1
ATOM 3241 O O . TYR A 1 403 ? -18.751 18.034 20.519 1.00 96.56 403 TYR A O 1
ATOM 3249 N N . ALA A 1 404 ? -20.930 17.736 20.101 1.00 95.44 404 ALA A N 1
ATOM 3250 C CA . ALA A 1 404 ? -20.728 17.409 18.687 1.00 95.44 404 ALA A CA 1
ATOM 3251 C C . ALA A 1 404 ? -20.091 18.582 17.919 1.00 95.44 404 ALA A C 1
ATOM 3253 O O . ALA A 1 404 ? -19.159 18.379 17.141 1.00 95.44 404 ALA A O 1
ATOM 3254 N N . LYS A 1 405 ? -20.527 19.816 18.207 1.00 96.50 405 LYS A N 1
ATOM 3255 C CA . LYS A 1 405 ? -19.896 21.039 17.696 1.00 96.50 405 LYS A CA 1
ATOM 3256 C C . LYS A 1 405 ? -18.448 21.187 18.186 1.00 96.50 405 LYS A C 1
ATOM 3258 O O . LYS A 1 405 ? -17.572 21.523 17.396 1.00 96.50 405 LYS A O 1
ATOM 3263 N N . PHE A 1 406 ? -18.172 20.909 19.460 1.00 97.50 406 PHE A N 1
ATOM 3264 C CA . PHE A 1 406 ? -16.810 20.948 20.007 1.00 97.50 406 PHE A CA 1
ATOM 3265 C C . PHE A 1 406 ? -15.887 19.898 19.346 1.00 97.50 406 PHE A C 1
ATOM 3267 O O . PHE A 1 406 ? -14.736 20.200 19.042 1.00 97.50 406 PHE A O 1
ATOM 3274 N N . GLU A 1 407 ? -16.388 18.697 19.028 1.00 97.25 407 GLU A N 1
ATOM 3275 C CA . GLU A 1 407 ? -15.663 17.688 18.231 1.00 97.25 407 GLU A CA 1
ATOM 3276 C C . GLU A 1 407 ? -15.374 18.162 16.797 1.00 97.25 407 GLU A C 1
ATOM 3278 O O . GLU A 1 407 ? -14.248 17.997 16.325 1.00 97.25 407 GLU A O 1
ATOM 3283 N N . GLU A 1 408 ? -16.325 18.821 16.131 1.00 96.88 408 GLU A N 1
ATOM 3284 C CA . GLU A 1 408 ? -16.108 19.446 14.817 1.00 96.88 408 GLU A CA 1
ATOM 3285 C C . GLU A 1 408 ? -15.034 20.551 14.874 1.00 96.88 408 GLU A C 1
ATOM 3287 O O . GLU A 1 408 ? -14.097 20.549 14.074 1.00 96.88 408 GLU A O 1
ATOM 3292 N N . GLN A 1 409 ? -15.088 21.433 15.874 1.00 97.44 409 GLN A N 1
ATOM 3293 C CA . GLN A 1 409 ? -14.089 22.486 16.095 1.00 97.44 409 GLN A CA 1
ATOM 3294 C C . GLN A 1 409 ? -12.684 21.924 16.392 1.00 97.44 409 GLN A C 1
ATOM 3296 O O . GLN A 1 409 ? -11.695 22.382 15.811 1.00 97.44 409 GLN A O 1
ATOM 3301 N N . THR A 1 410 ? -12.562 20.871 17.210 1.00 97.44 410 THR A N 1
ATOM 3302 C CA . THR A 1 410 ? -11.274 20.184 17.420 1.00 97.44 410 THR A CA 1
ATOM 3303 C C . THR A 1 410 ? -10.755 19.539 16.134 1.00 97.44 410 THR A C 1
ATOM 3305 O O . THR A 1 410 ? -9.556 19.604 15.866 1.00 97.44 410 THR A O 1
ATOM 3308 N N . LEU A 1 411 ? -11.627 18.964 15.300 1.00 96.88 411 LEU A N 1
ATOM 3309 C CA . LEU A 1 411 ? -11.253 18.411 13.991 1.00 96.88 411 LEU A CA 1
ATOM 3310 C C . LEU A 1 411 ? -10.812 19.491 12.986 1.00 96.88 411 LEU A C 1
ATOM 3312 O O . LEU A 1 411 ? -9.967 19.206 12.135 1.00 96.88 411 LEU A O 1
ATOM 3316 N N . HIS A 1 412 ? -11.310 20.725 13.101 1.00 95.56 412 HIS A N 1
ATOM 3317 C CA . HIS A 1 412 ? -10.814 21.878 12.339 1.00 95.56 412 HIS A CA 1
ATOM 3318 C C . HIS A 1 412 ? -9.486 22.447 12.865 1.00 95.56 412 HIS A C 1
ATOM 3320 O O . HIS A 1 412 ? -8.731 23.031 12.086 1.00 95.56 412 HIS A O 1
ATOM 3326 N N . GLY A 1 413 ? -9.153 22.188 14.132 1.00 94.94 413 GLY A N 1
ATOM 3327 C CA . GLY A 1 413 ? -7.890 22.584 14.759 1.00 94.94 413 GLY A CA 1
ATOM 3328 C C . GLY A 1 413 ? -7.991 23.786 15.698 1.00 94.94 413 GLY A C 1
ATOM 3329 O O . GLY A 1 413 ? -6.953 24.252 16.167 1.00 94.94 413 GLY A O 1
ATOM 3330 N N . ASP A 1 414 ? -9.205 24.250 16.017 1.00 95.19 414 ASP A N 1
ATOM 3331 C CA . ASP A 1 414 ? -9.472 25.404 16.892 1.00 95.19 414 ASP A CA 1
ATOM 3332 C C . ASP A 1 414 ? -8.760 25.283 18.254 1.00 95.19 414 ASP A C 1
ATOM 3334 O O . ASP A 1 414 ? -8.212 26.256 18.772 1.00 95.19 414 ASP A O 1
ATOM 3338 N N . PHE A 1 415 ? -8.704 24.063 18.800 1.00 95.12 415 PHE A N 1
ATOM 3339 C CA . PHE A 1 415 ? -8.065 23.730 20.081 1.00 95.12 415 PHE A CA 1
ATOM 3340 C C . PHE A 1 415 ? -6.622 23.203 19.933 1.00 95.12 415 PHE A C 1
ATOM 3342 O O . PHE A 1 415 ? -6.078 22.566 20.835 1.00 95.12 415 PHE A O 1
ATOM 3349 N N . GLY A 1 416 ? -5.981 23.477 18.794 1.00 95.75 416 GLY A N 1
ATOM 3350 C CA . GLY A 1 416 ? -4.577 23.173 18.531 1.00 95.75 416 GLY A CA 1
ATOM 3351 C C . GLY A 1 416 ? -4.318 21.828 17.846 1.00 95.75 416 GLY A C 1
ATOM 3352 O O . GLY A 1 416 ? -5.063 20.853 17.965 1.00 95.75 416 GLY A O 1
ATOM 3353 N N . LYS A 1 417 ? -3.189 21.764 17.135 1.00 96.81 417 LYS A N 1
ATOM 3354 C CA . LYS A 1 417 ? -2.824 20.656 16.232 1.00 96.81 417 LYS A CA 1
ATOM 3355 C C . LYS A 1 417 ? -2.684 19.298 16.921 1.00 96.81 417 LYS A C 1
ATOM 3357 O O . LYS A 1 417 ? -2.953 18.263 16.315 1.00 96.81 417 LYS A O 1
ATOM 3362 N N . THR A 1 418 ? -2.278 19.282 18.192 1.00 97.56 418 THR A N 1
ATOM 3363 C CA . THR A 1 418 ? -2.188 18.034 18.964 1.00 97.56 418 THR A CA 1
ATOM 3364 C C . THR A 1 418 ? -3.581 17.467 19.255 1.00 97.56 418 THR A C 1
ATOM 3366 O O . THR A 1 418 ? -3.822 16.302 18.947 1.00 97.56 418 THR A O 1
ATOM 3369 N N . ALA A 1 419 ? -4.524 18.282 19.739 1.00 97.75 419 ALA A N 1
ATOM 3370 C CA . ALA A 1 419 ? -5.915 17.869 19.941 1.00 97.75 419 ALA A CA 1
ATOM 3371 C C . ALA A 1 419 ? -6.558 17.385 18.626 1.00 97.75 419 ALA A C 1
ATOM 3373 O O . ALA A 1 419 ? -7.159 16.307 18.584 1.00 97.75 419 ALA A O 1
ATOM 3374 N N . GLN A 1 420 ? -6.336 18.128 17.535 1.00 98.00 420 GLN A N 1
ATOM 3375 C CA . GLN A 1 420 ? -6.799 17.785 16.190 1.00 98.00 420 GLN A CA 1
ATOM 3376 C C . GLN A 1 420 ? -6.342 16.389 15.747 1.00 98.00 420 GLN A C 1
ATOM 3378 O O . GLN A 1 420 ? -7.173 15.570 15.359 1.00 98.00 420 GLN A O 1
ATOM 3383 N N . PHE A 1 421 ? -5.047 16.071 15.854 1.00 98.25 421 PHE A N 1
ATOM 3384 C CA . PHE A 1 421 ? -4.515 14.760 15.462 1.00 98.25 421 PHE A CA 1
ATOM 3385 C C . PHE A 1 421 ? -5.179 13.594 16.215 1.00 98.25 421 PHE A C 1
ATOM 3387 O O . PHE A 1 421 ? -5.514 12.573 15.605 1.00 98.25 421 PHE A O 1
ATOM 3394 N N . TYR A 1 422 ? -5.418 13.733 17.524 1.00 98.19 422 TYR A N 1
ATOM 3395 C CA . TYR A 1 422 ? -6.049 12.663 18.301 1.00 98.19 422 TYR A CA 1
ATOM 3396 C C . TYR A 1 422 ? -7.556 12.541 18.044 1.00 98.19 422 TYR A C 1
ATOM 3398 O O . TYR A 1 422 ? -8.052 11.412 18.035 1.00 98.19 422 TYR A O 1
ATOM 3406 N N . MET A 1 423 ? -8.271 13.626 17.719 1.00 98.31 423 MET A N 1
ATOM 3407 C CA . MET A 1 423 ? -9.655 13.509 17.232 1.00 98.31 423 MET A CA 1
ATOM 3408 C C . MET A 1 423 ? -9.739 12.964 15.803 1.00 98.31 423 MET A C 1
ATOM 3410 O O . MET A 1 423 ? -10.633 12.167 15.520 1.00 98.31 423 MET A O 1
ATOM 3414 N N . VAL A 1 424 ? -8.771 13.257 14.926 1.00 98.31 424 VAL A N 1
ATOM 3415 C CA . VAL A 1 424 ? -8.645 12.558 13.635 1.00 98.31 424 VAL A CA 1
ATOM 3416 C C . VAL A 1 424 ? -8.464 11.056 13.879 1.00 98.31 424 VAL A C 1
ATOM 3418 O O . VAL A 1 424 ? -9.196 10.266 13.291 1.00 98.31 424 VAL A O 1
ATOM 3421 N N . TYR A 1 425 ? -7.593 10.627 14.802 1.00 98.62 425 TYR A N 1
ATOM 3422 C CA . TYR A 1 425 ? -7.482 9.205 15.166 1.00 98.62 425 TYR A CA 1
ATOM 3423 C C . TYR A 1 425 ? -8.820 8.602 15.636 1.00 98.62 425 TYR A C 1
ATOM 3425 O O . TYR A 1 425 ? -9.202 7.533 15.152 1.00 98.62 425 TYR A O 1
ATOM 3433 N N . VAL A 1 426 ? -9.545 9.281 16.533 1.00 98.56 426 VAL A N 1
ATOM 3434 C CA . VAL A 1 426 ? -10.877 8.855 17.006 1.00 98.56 426 VAL A CA 1
ATOM 3435 C C . VAL A 1 426 ? -11.836 8.673 15.821 1.00 98.56 426 VAL A C 1
ATOM 3437 O O . VAL A 1 426 ? -12.403 7.592 15.656 1.00 98.56 426 VAL A O 1
ATOM 3440 N N . LYS A 1 427 ? -11.919 9.657 14.919 1.00 97.81 427 LYS A N 1
ATOM 3441 C CA . LYS A 1 427 ? -12.733 9.624 13.694 1.00 97.81 427 LYS A CA 1
ATOM 3442 C C . LYS A 1 427 ? -12.356 8.471 12.750 1.00 97.81 427 LYS A C 1
ATOM 3444 O O . LYS A 1 427 ? -13.236 7.784 12.230 1.00 97.81 427 LYS A O 1
ATOM 3449 N N . LEU A 1 428 ? -11.064 8.177 12.580 1.00 98.31 428 LEU A N 1
ATOM 3450 C CA . LEU A 1 428 ? -10.608 7.026 11.786 1.00 98.31 428 LEU A CA 1
ATOM 3451 C C . LEU A 1 428 ? -10.983 5.679 12.429 1.00 98.31 428 LEU A C 1
ATOM 3453 O O . LEU A 1 428 ? -11.295 4.715 11.727 1.00 98.31 428 LEU A O 1
ATOM 3457 N N . VAL A 1 429 ? -11.018 5.591 13.760 1.00 98.50 429 VAL A N 1
ATOM 3458 C CA . VAL A 1 429 ? -11.563 4.411 14.450 1.00 98.50 429 VAL A CA 1
ATOM 3459 C C . VAL A 1 429 ? -13.088 4.348 14.316 1.00 98.50 429 VAL A C 1
ATOM 3461 O O . VAL A 1 429 ? -13.623 3.257 14.105 1.00 98.50 429 VAL A O 1
ATOM 3464 N N . HIS A 1 430 ? -13.792 5.482 14.347 1.00 97.38 430 HIS A N 1
ATOM 3465 C CA . HIS A 1 430 ? -15.231 5.536 14.079 1.00 97.38 430 HIS A CA 1
ATOM 3466 C C . HIS A 1 430 ? -15.563 5.024 12.672 1.00 97.38 430 HIS A C 1
ATOM 3468 O O . HIS A 1 430 ? -16.506 4.254 12.530 1.00 97.38 430 HIS A O 1
ATOM 3474 N N . TYR A 1 431 ? -14.735 5.277 11.653 1.00 97.94 431 TYR A N 1
ATOM 3475 C CA . TYR A 1 431 ? -14.935 4.666 10.331 1.00 97.94 431 TYR A CA 1
ATOM 3476 C C . TYR A 1 431 ? -14.860 3.128 10.335 1.00 97.94 431 TYR A C 1
ATOM 3478 O O . TYR A 1 431 ? -15.644 2.469 9.645 1.00 97.94 431 TYR A O 1
ATOM 3486 N N . TYR A 1 432 ? -13.994 2.528 11.160 1.00 98.00 432 TYR A N 1
ATOM 3487 C CA . TYR A 1 432 ? -14.021 1.080 11.395 1.00 98.00 432 TYR A CA 1
ATOM 3488 C C . TYR A 1 432 ? -15.320 0.638 12.099 1.00 98.00 432 TYR A C 1
ATOM 3490 O O . TYR A 1 432 ? -15.915 -0.375 11.714 1.00 98.00 432 TYR A O 1
ATOM 3498 N N . LEU A 1 433 ? -15.780 1.388 13.107 1.00 97.75 433 LEU A N 1
ATOM 3499 C CA . LEU A 1 433 ? -17.034 1.100 13.807 1.00 97.75 433 LEU A CA 1
ATOM 3500 C C . LEU A 1 433 ? -18.242 1.193 12.865 1.00 97.75 433 LEU A C 1
ATOM 3502 O O . LEU A 1 433 ? -19.082 0.301 12.897 1.00 97.75 433 LEU A O 1
ATOM 3506 N N . THR A 1 434 ? -18.287 2.159 11.949 1.00 97.31 434 THR A N 1
ATOM 3507 C CA . THR A 1 434 ? -19.346 2.311 10.937 1.00 97.31 434 THR A CA 1
ATOM 3508 C C . THR A 1 434 ? -19.363 1.159 9.920 1.00 97.31 434 THR A C 1
ATOM 3510 O O . THR A 1 434 ? -20.429 0.611 9.619 1.00 97.31 434 THR A O 1
ATOM 3513 N N . LEU A 1 435 ? -18.200 0.685 9.451 1.00 97.44 435 LEU A N 1
ATOM 3514 C CA . LEU A 1 435 ? -18.118 -0.528 8.617 1.00 97.44 435 LEU A CA 1
ATOM 3515 C C . LEU A 1 435 ? -18.508 -1.802 9.398 1.00 97.44 435 LEU A C 1
ATOM 3517 O O . LEU A 1 435 ? -19.094 -2.729 8.847 1.00 97.44 435 LEU A O 1
ATOM 3521 N N . SER A 1 436 ? -18.218 -1.857 10.699 1.00 96.75 436 SER A N 1
ATOM 3522 C CA . SER A 1 436 ? -18.686 -2.929 11.588 1.00 96.75 436 SER A CA 1
ATOM 3523 C C . SER A 1 436 ? -20.205 -2.851 11.816 1.00 96.75 436 SER A C 1
ATOM 3525 O O . SER A 1 436 ? -20.878 -3.878 11.783 1.00 96.75 436 SER A O 1
ATOM 3527 N N . ARG A 1 437 ? -20.763 -1.647 11.993 1.00 96.12 437 ARG A N 1
ATOM 3528 C CA . ARG A 1 437 ? -22.187 -1.366 12.237 1.00 96.12 437 ARG A CA 1
ATOM 3529 C C . ARG A 1 437 ? -23.048 -1.763 11.044 1.00 96.12 437 ARG A C 1
ATOM 3531 O O . ARG A 1 437 ? -24.009 -2.506 11.226 1.00 96.12 437 ARG A O 1
ATOM 3538 N N . SER A 1 438 ? -22.674 -1.323 9.843 1.00 96.00 438 SER A N 1
ATOM 3539 C CA . SER A 1 438 ? -23.406 -1.620 8.604 1.00 96.00 438 SER A CA 1
ATOM 3540 C C . SER A 1 438 ? -23.559 -3.125 8.376 1.00 96.00 438 SER A C 1
ATOM 3542 O O . SER A 1 438 ? -24.678 -3.609 8.233 1.00 96.00 438 SER A O 1
ATOM 3544 N N . ILE A 1 439 ? -22.473 -3.897 8.483 1.00 95.62 439 ILE A N 1
ATOM 3545 C CA . ILE A 1 439 ? -22.517 -5.368 8.373 1.00 95.62 439 ILE A CA 1
ATOM 3546 C C . ILE A 1 439 ? -23.331 -6.007 9.509 1.00 95.62 439 ILE A C 1
ATOM 3548 O O . ILE A 1 439 ? -24.045 -6.979 9.273 1.00 95.62 439 ILE A O 1
ATOM 3552 N N . ARG A 1 440 ? -23.246 -5.486 10.742 1.00 94.19 440 ARG A N 1
ATOM 3553 C CA . ARG A 1 440 ? -23.943 -6.042 11.919 1.00 94.19 440 ARG A CA 1
ATOM 3554 C C . ARG A 1 440 ? -25.460 -5.871 11.870 1.00 94.19 440 ARG A C 1
ATOM 3556 O O . ARG A 1 440 ? -26.187 -6.783 12.275 1.00 94.19 440 ARG A O 1
ATOM 3563 N N . LEU A 1 441 ? -25.918 -4.726 11.368 1.00 92.62 441 LEU A N 1
ATOM 3564 C CA . LEU A 1 441 ? -27.333 -4.410 11.161 1.00 92.62 441 LEU A CA 1
ATOM 3565 C C . LEU A 1 441 ? -27.866 -4.977 9.837 1.00 92.62 441 LEU A C 1
ATOM 3567 O O . LEU A 1 441 ? -29.024 -5.372 9.773 1.00 92.62 441 LEU A O 1
ATOM 3571 N N . GLY A 1 442 ? -27.020 -5.069 8.808 1.00 92.88 442 GLY A N 1
ATOM 3572 C CA . GLY A 1 442 ? -27.456 -5.285 7.427 1.00 92.88 442 GLY A CA 1
ATOM 3573 C C . GLY A 1 442 ? -27.823 -3.984 6.699 1.00 92.88 442 GLY A C 1
ATOM 3574 O O . GLY A 1 442 ? -28.588 -4.023 5.744 1.00 92.88 442 GLY A O 1
ATOM 3575 N N . ASP A 1 443 ? -27.300 -2.842 7.151 1.00 93.44 443 ASP A N 1
ATOM 3576 C CA . ASP A 1 443 ? -27.554 -1.519 6.570 1.00 93.44 443 ASP A CA 1
ATOM 3577 C C . ASP A 1 443 ? -26.684 -1.311 5.317 1.00 93.44 443 ASP A C 1
ATOM 3579 O O . ASP A 1 443 ? -25.472 -1.082 5.406 1.00 93.44 443 ASP A O 1
ATOM 3583 N N . PHE A 1 444 ? -27.304 -1.450 4.143 1.00 94.06 444 PHE A N 1
ATOM 3584 C CA . PHE A 1 444 ? -26.630 -1.373 2.845 1.00 94.06 444 PHE A CA 1
ATOM 3585 C C . PHE A 1 444 ? -26.220 0.055 2.450 1.00 94.06 444 PHE A C 1
ATOM 3587 O O . PHE A 1 444 ? -25.182 0.237 1.811 1.00 94.06 444 PHE A O 1
ATOM 3594 N N . GLU A 1 445 ? -26.979 1.074 2.855 1.00 92.88 445 GLU A N 1
ATOM 3595 C CA . GLU A 1 445 ? -26.668 2.471 2.532 1.00 92.88 445 GLU A CA 1
ATOM 3596 C C . GLU A 1 445 ? -25.462 2.955 3.342 1.00 92.88 445 GLU A C 1
ATOM 3598 O O . GLU A 1 445 ? -24.514 3.517 2.786 1.00 92.88 445 GLU A O 1
ATOM 3603 N N . LEU A 1 446 ? -25.413 2.612 4.634 1.00 94.00 446 LEU A N 1
ATOM 3604 C CA . LEU A 1 446 ? -24.245 2.846 5.479 1.00 94.00 446 LEU A CA 1
ATOM 3605 C C . LEU A 1 446 ? -23.016 2.055 4.991 1.00 94.00 446 LEU A C 1
ATOM 3607 O O . LEU A 1 446 ? -21.893 2.554 5.074 1.00 94.00 446 LEU A O 1
ATOM 3611 N N . PHE A 1 447 ? -23.211 0.845 4.444 1.00 95.50 447 PHE A N 1
ATOM 3612 C CA . PHE A 1 447 ? -22.134 0.051 3.838 1.00 95.50 447 PHE A CA 1
ATOM 3613 C C . PHE A 1 447 ? -21.569 0.703 2.565 1.00 95.50 447 PHE A C 1
ATOM 3615 O O . PHE A 1 447 ? -20.349 0.755 2.402 1.00 95.50 447 PHE A O 1
ATOM 3622 N N . LYS A 1 448 ? -22.426 1.248 1.686 1.00 93.56 448 LYS A N 1
ATOM 3623 C CA . LYS A 1 448 ? -21.994 2.037 0.519 1.00 93.56 448 LYS A CA 1
ATOM 3624 C C . LYS A 1 448 ? -21.235 3.296 0.964 1.00 93.56 448 LYS A C 1
ATOM 3626 O O . LYS A 1 448 ? -20.080 3.465 0.581 1.00 93.56 448 LYS A O 1
ATOM 3631 N N . ASN A 1 449 ? -21.821 4.112 1.846 1.00 92.88 449 ASN A N 1
ATOM 3632 C CA . ASN A 1 449 ? -21.265 5.398 2.299 1.00 92.88 449 ASN A CA 1
ATOM 3633 C C . ASN A 1 449 ? -19.858 5.289 2.928 1.00 92.88 449 ASN A C 1
ATOM 3635 O O . ASN A 1 449 ? -19.001 6.144 2.694 1.00 92.88 449 ASN A O 1
ATOM 3639 N N . ILE A 1 450 ? -19.590 4.238 3.713 1.00 95.25 450 ILE A N 1
ATOM 3640 C CA . ILE A 1 450 ? -18.326 4.121 4.458 1.00 95.25 450 ILE A CA 1
ATOM 3641 C C . ILE A 1 450 ? -17.142 3.611 3.620 1.00 95.25 450 ILE A C 1
ATOM 3643 O O . ILE A 1 450 ? -15.984 3.894 3.944 1.00 95.25 450 ILE A O 1
ATOM 3647 N N . LEU A 1 451 ? -17.394 2.880 2.529 1.00 96.12 451 LEU A N 1
ATOM 3648 C CA . LEU A 1 451 ? -16.325 2.294 1.714 1.00 96.12 451 LEU A CA 1
ATOM 3649 C C . LEU A 1 451 ? -15.413 3.349 1.052 1.00 96.12 451 LEU A C 1
ATOM 3651 O O . LEU A 1 451 ? -14.195 3.163 1.128 1.00 96.12 451 LEU A O 1
ATOM 3655 N N . PRO A 1 452 ? -15.906 4.464 0.472 1.00 95.12 452 PRO A N 1
ATOM 3656 C CA . PRO A 1 452 ? -15.060 5.559 -0.011 1.00 95.12 452 PRO A CA 1
ATOM 3657 C C . PRO A 1 452 ? -14.180 6.179 1.084 1.00 95.12 452 PRO A C 1
ATOM 3659 O O . PRO A 1 452 ? -12.969 6.275 0.892 1.00 95.12 452 PRO A O 1
ATOM 3662 N N . LYS A 1 453 ? -14.753 6.497 2.258 1.00 95.94 453 LYS A N 1
ATOM 3663 C CA . LYS A 1 453 ? -14.037 7.071 3.419 1.00 95.94 453 LYS A CA 1
ATOM 3664 C C . LYS A 1 453 ? -12.846 6.189 3.844 1.00 95.94 453 LYS A C 1
ATOM 3666 O O . LYS A 1 453 ? -11.735 6.679 4.035 1.00 95.94 453 LYS A O 1
ATOM 3671 N N . ILE A 1 454 ? -13.039 4.868 3.892 1.00 97.44 454 ILE A N 1
ATOM 3672 C CA . ILE A 1 454 ? -11.971 3.879 4.149 1.00 97.44 454 ILE A CA 1
ATOM 3673 C C . ILE A 1 454 ? -10.970 3.782 2.982 1.00 97.44 454 ILE A C 1
ATOM 3675 O O . ILE A 1 454 ? -9.761 3.665 3.196 1.00 97.44 454 ILE A O 1
ATOM 3679 N N . THR A 1 455 ? -11.457 3.855 1.742 1.00 95.88 455 THR A N 1
ATOM 3680 C CA . THR A 1 455 ? -10.647 3.736 0.519 1.00 95.88 455 THR A CA 1
ATOM 3681 C C . THR A 1 455 ? -9.655 4.887 0.354 1.00 95.88 455 THR A C 1
ATOM 3683 O O . THR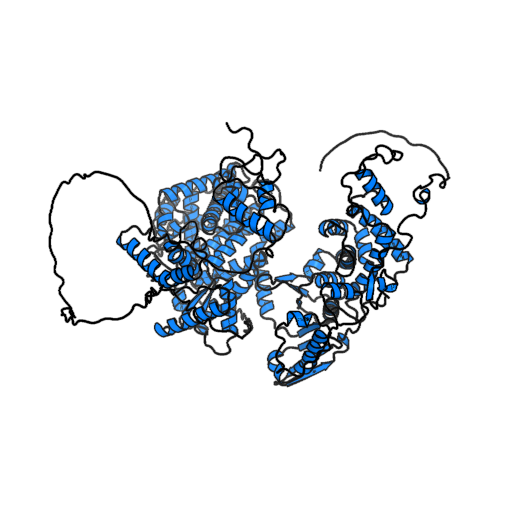 A 1 455 ? -8.523 4.646 -0.070 1.00 95.88 455 THR A O 1
ATOM 3686 N N . ASN A 1 456 ? -10.027 6.106 0.752 1.00 95.00 456 ASN A N 1
ATOM 3687 C CA . ASN A 1 456 ? -9.158 7.288 0.741 1.00 95.00 456 ASN A CA 1
ATOM 3688 C C . ASN A 1 456 ? -7.824 7.024 1.460 1.00 95.00 456 ASN A C 1
ATOM 3690 O O . ASN A 1 456 ? -6.745 7.302 0.931 1.00 95.00 456 ASN A O 1
ATOM 3694 N N . LEU A 1 457 ? -7.865 6.376 2.629 1.00 96.31 457 LEU A N 1
ATOM 3695 C CA . LEU A 1 457 ? -6.644 6.062 3.372 1.00 96.31 457 LEU A CA 1
ATOM 3696 C C . LEU A 1 457 ? -5.854 4.877 2.792 1.00 96.31 457 LEU A C 1
ATOM 3698 O O . LEU A 1 457 ? -4.641 4.799 2.999 1.00 96.31 457 LEU A O 1
ATOM 3702 N N . PHE A 1 458 ? -6.483 3.983 2.017 1.00 95.31 458 PHE A N 1
ATOM 3703 C CA . PHE A 1 458 ? -5.740 2.976 1.249 1.00 95.31 458 PHE A CA 1
ATOM 3704 C C . PHE A 1 458 ? -4.894 3.605 0.135 1.00 95.31 458 PHE A C 1
ATOM 3706 O O . PHE A 1 458 ? -3.805 3.090 -0.135 1.00 95.31 458 PHE A O 1
ATOM 3713 N N . PHE A 1 459 ? -5.346 4.704 -0.484 1.00 87.56 459 PHE A N 1
ATOM 3714 C CA . PHE A 1 459 ? -4.513 5.483 -1.406 1.00 87.56 459 PHE A CA 1
ATOM 3715 C C . PHE A 1 459 ? -3.351 6.141 -0.659 1.00 87.56 459 PHE A C 1
ATOM 3717 O O . PHE A 1 459 ? -2.192 5.859 -0.975 1.00 87.56 459 PHE A O 1
ATOM 3724 N N . LEU A 1 460 ? -3.652 6.934 0.376 1.00 90.19 460 LEU A N 1
ATOM 3725 C CA . LEU A 1 460 ? -2.656 7.721 1.106 1.00 90.19 460 LEU A CA 1
ATOM 3726 C C . LEU A 1 460 ? -1.512 6.871 1.678 1.00 90.19 460 LEU A C 1
ATOM 3728 O O . LEU A 1 460 ? -0.338 7.141 1.438 1.00 90.19 460 LEU A O 1
ATOM 3732 N N . PHE A 1 461 ? -1.838 5.794 2.396 1.00 88.62 461 PHE A N 1
ATOM 3733 C CA . PHE A 1 461 ? -0.842 4.943 3.054 1.00 88.62 461 PHE A CA 1
ATOM 3734 C C . PHE A 1 461 ? -0.272 3.844 2.139 1.00 88.62 461 PHE A C 1
ATOM 3736 O O . PHE A 1 461 ? 0.268 2.838 2.622 1.00 88.62 461 PHE A O 1
ATOM 3743 N N . ASN A 1 462 ? -0.355 4.050 0.820 1.00 80.88 462 ASN A N 1
ATOM 3744 C CA . ASN A 1 462 ? 0.230 3.228 -0.237 1.00 80.88 462 ASN A CA 1
ATOM 3745 C C . ASN A 1 462 ? -0.192 1.742 -0.190 1.00 80.88 462 ASN A C 1
ATOM 3747 O O . ASN A 1 462 ? 0.611 0.837 -0.423 1.00 80.88 462 ASN A O 1
ATOM 3751 N N . HIS A 1 463 ? -1.465 1.467 0.108 1.00 88.19 463 HIS A N 1
ATOM 3752 C CA . HIS A 1 463 ? -2.052 0.117 0.111 1.00 88.19 463 HIS A CA 1
ATOM 3753 C C . HIS A 1 463 ? -2.773 -0.164 -1.218 1.00 88.19 463 HIS A C 1
ATOM 3755 O O . HIS A 1 463 ? -3.927 -0.592 -1.267 1.00 88.19 463 HIS A O 1
ATOM 3761 N N . GLN A 1 464 ? -2.053 0.101 -2.314 1.00 81.69 464 GLN A N 1
ATOM 3762 C CA . GLN A 1 464 ? -2.531 0.212 -3.704 1.00 81.69 464 GLN A CA 1
ATOM 3763 C C . GLN A 1 464 ? -3.497 -0.891 -4.151 1.00 81.69 464 GLN A C 1
ATOM 3765 O O . GLN A 1 464 ? -4.468 -0.623 -4.855 1.00 81.69 464 GLN A O 1
ATOM 3770 N N . ASN A 1 465 ? -3.246 -2.138 -3.745 1.00 86.00 465 ASN A N 1
ATOM 3771 C CA . ASN A 1 465 ? -4.116 -3.256 -4.099 1.00 86.00 465 ASN A CA 1
ATOM 3772 C C . ASN A 1 465 ? -5.526 -3.080 -3.507 1.00 86.00 465 ASN A C 1
ATOM 3774 O O . ASN A 1 465 ? -6.497 -3.255 -4.234 1.00 86.00 465 ASN A O 1
ATOM 3778 N N . TYR A 1 466 ? -5.662 -2.693 -2.235 1.00 92.44 466 TYR A N 1
ATOM 3779 C CA . TYR A 1 466 ? -6.982 -2.425 -1.654 1.00 92.44 466 TYR A CA 1
ATOM 3780 C C . TYR A 1 466 ? -7.579 -1.123 -2.185 1.00 92.44 466 TYR A C 1
ATOM 3782 O O . TYR A 1 466 ? -8.768 -1.100 -2.486 1.00 92.44 466 TYR A O 1
ATOM 3790 N N . ALA A 1 467 ? -6.766 -0.084 -2.385 1.00 90.38 467 ALA A N 1
ATOM 3791 C CA . ALA A 1 467 ? -7.212 1.203 -2.918 1.00 90.38 467 ALA A CA 1
ATOM 3792 C C . ALA A 1 467 ? -7.985 1.053 -4.247 1.00 90.38 467 ALA A C 1
ATOM 3794 O O . ALA A 1 467 ? -9.178 1.346 -4.328 1.00 90.38 467 ALA A O 1
ATOM 3795 N N . ARG A 1 468 ? -7.335 0.489 -5.273 1.00 87.50 468 ARG A N 1
ATOM 3796 C CA . ARG A 1 468 ? -7.883 0.384 -6.640 1.00 87.50 468 ARG A CA 1
ATOM 3797 C C . ARG A 1 468 ? -9.073 -0.575 -6.739 1.00 87.50 468 ARG A C 1
ATOM 3799 O O . ARG A 1 468 ? -10.045 -0.312 -7.446 1.00 87.50 468 ARG A O 1
ATOM 3806 N N . TRP A 1 469 ? -9.011 -1.697 -6.023 1.00 90.38 469 TRP A N 1
ATOM 3807 C CA . TRP A 1 469 ? -10.056 -2.718 -6.096 1.00 90.38 469 TRP A CA 1
ATOM 3808 C C . TRP A 1 469 ? -11.262 -2.402 -5.208 1.00 90.38 469 TRP A C 1
ATOM 3810 O O . TRP A 1 469 ? -12.369 -2.779 -5.581 1.00 90.38 469 TRP A O 1
ATOM 3820 N N . THR A 1 470 ? -11.106 -1.638 -4.119 1.00 93.44 470 THR A N 1
ATOM 3821 C CA . THR A 1 470 ? -12.263 -1.149 -3.343 1.00 93.44 470 THR A CA 1
ATOM 3822 C C . THR A 1 470 ? -13.025 -0.061 -4.106 1.00 93.44 470 THR A C 1
ATOM 3824 O O . THR A 1 470 ? -14.250 -0.079 -4.081 1.00 93.44 470 THR A O 1
ATOM 3827 N N . VAL A 1 471 ? -12.348 0.788 -4.899 1.00 91.00 471 VAL A N 1
ATOM 3828 C CA . VAL A 1 471 ? -13.013 1.674 -5.884 1.00 91.00 471 VAL A CA 1
ATOM 3829 C C . VAL A 1 471 ? -13.861 0.867 -6.879 1.00 91.00 471 VAL A C 1
ATOM 3831 O O . VAL A 1 471 ? -15.033 1.177 -7.086 1.00 91.00 471 VAL A O 1
ATOM 3834 N N . THR A 1 472 ? -13.300 -0.206 -7.450 1.00 87.56 472 THR A N 1
ATOM 3835 C CA . THR A 1 472 ? -14.020 -1.086 -8.396 1.00 87.56 472 THR A CA 1
ATOM 3836 C C . THR A 1 472 ? -15.211 -1.790 -7.730 1.00 87.56 472 THR A C 1
ATOM 3838 O O . THR A 1 472 ? -16.294 -1.871 -8.304 1.00 87.56 472 THR A O 1
ATOM 3841 N N . TYR A 1 473 ? -15.037 -2.277 -6.499 1.00 93.56 473 TYR A N 1
ATOM 3842 C CA . TYR A 1 473 ? -16.094 -2.925 -5.723 1.00 93.56 473 TYR A CA 1
ATOM 3843 C C . TYR A 1 473 ? -17.223 -1.951 -5.359 1.00 93.56 473 TYR A C 1
ATOM 3845 O O . TYR A 1 473 ? -18.385 -2.276 -5.577 1.00 93.56 473 TYR A O 1
ATOM 3853 N N . HIS A 1 474 ? -16.895 -0.740 -4.901 1.00 93.62 474 HIS A N 1
ATOM 3854 C CA . HIS A 1 474 ? -17.876 0.311 -4.625 1.00 93.62 474 HIS A CA 1
ATOM 3855 C C . HIS A 1 474 ? -18.698 0.666 -5.873 1.00 93.62 474 HIS A C 1
ATOM 3857 O O . HIS A 1 474 ? -19.922 0.690 -5.810 1.00 93.62 474 HIS A O 1
ATOM 3863 N N . TYR A 1 475 ? -18.051 0.845 -7.030 1.00 88.06 475 TYR A N 1
ATOM 3864 C CA . TYR A 1 475 ? -18.737 1.068 -8.309 1.00 88.06 475 TYR A CA 1
ATOM 3865 C C . TYR A 1 475 ? -19.730 -0.061 -8.654 1.00 88.06 475 TYR A C 1
ATOM 3867 O O . TYR A 1 475 ? -20.861 0.210 -9.058 1.00 88.06 475 TYR A O 1
ATOM 3875 N N . ASN A 1 476 ? -19.352 -1.324 -8.422 1.00 90.31 476 ASN A N 1
ATOM 3876 C CA . ASN A 1 476 ? -20.241 -2.471 -8.634 1.00 90.31 476 ASN A CA 1
ATOM 3877 C C . ASN A 1 476 ? -21.427 -2.505 -7.651 1.00 90.31 476 ASN A C 1
ATOM 3879 O O . ASN A 1 476 ? -22.511 -2.927 -8.043 1.00 90.31 476 ASN A O 1
ATOM 3883 N N . LEU A 1 477 ? -21.245 -2.060 -6.399 1.00 93.25 477 LEU A N 1
ATOM 3884 C CA . LEU A 1 477 ? -22.336 -1.926 -5.422 1.00 93.25 477 LEU A CA 1
ATOM 3885 C C . LEU A 1 477 ? -23.311 -0.812 -5.829 1.00 93.25 477 LEU A C 1
ATOM 3887 O O . LEU A 1 477 ? -24.515 -1.025 -5.764 1.00 93.25 477 LEU A O 1
ATOM 3891 N N . MET A 1 478 ? -22.811 0.336 -6.304 1.00 89.81 478 MET A N 1
ATOM 3892 C CA . MET A 1 478 ? -23.661 1.431 -6.799 1.00 89.81 478 MET A CA 1
ATOM 3893 C C . MET A 1 478 ? -24.497 1.004 -8.014 1.00 89.81 478 MET A C 1
ATOM 3895 O O . MET A 1 478 ? -25.678 1.319 -8.085 1.00 89.81 478 MET A O 1
ATOM 3899 N N . LYS A 1 479 ? -23.919 0.239 -8.952 1.00 89.38 479 LYS A N 1
ATOM 3900 C CA . LYS A 1 479 ? -24.630 -0.252 -10.147 1.00 89.38 479 LYS A CA 1
ATOM 3901 C C . LYS A 1 479 ? -25.307 -1.621 -9.955 1.00 89.38 479 LYS A C 1
ATOM 3903 O O . LYS A 1 479 ? -25.651 -2.266 -10.947 1.00 89.38 479 LYS A O 1
ATOM 3908 N N . VAL A 1 480 ? -25.527 -2.105 -8.724 1.00 92.00 480 VAL A N 1
ATOM 3909 C CA . VAL A 1 480 ? -26.131 -3.441 -8.522 1.00 92.00 480 VAL A CA 1
ATOM 3910 C C . VAL A 1 480 ? -27.586 -3.509 -8.996 1.00 92.00 480 VAL A C 1
ATOM 3912 O O . VAL A 1 480 ? -27.947 -4.487 -9.642 1.00 92.00 480 VAL A O 1
ATOM 3915 N N . ALA A 1 481 ? -28.393 -2.464 -8.781 1.00 90.44 481 ALA A N 1
ATOM 3916 C CA . ALA A 1 481 ? -29.807 -2.451 -9.170 1.00 90.44 481 ALA A CA 1
ATOM 3917 C C . ALA A 1 481 ? -30.021 -2.657 -10.685 1.00 90.44 481 ALA A C 1
ATOM 3919 O O . ALA A 1 481 ? -30.931 -3.376 -11.087 1.00 90.44 481 ALA A O 1
ATOM 3920 N N . SER A 1 482 ? -29.150 -2.086 -11.525 1.00 89.62 482 SER A N 1
ATOM 3921 C CA . SER A 1 482 ? -29.217 -2.215 -12.988 1.00 89.62 482 SER A CA 1
ATOM 3922 C C . SER A 1 482 ? -28.449 -3.419 -13.545 1.00 89.62 482 SER A C 1
ATOM 3924 O O . SER A 1 482 ? -28.814 -3.936 -14.598 1.00 89.62 482 SER A O 1
ATOM 3926 N N . THR A 1 483 ? -27.405 -3.900 -12.859 1.00 88.50 483 THR A N 1
ATOM 3927 C CA . THR A 1 483 ? -26.603 -5.052 -13.325 1.00 88.50 483 THR A CA 1
ATOM 3928 C C . THR A 1 483 ? -27.091 -6.407 -12.808 1.00 88.50 483 THR A C 1
ATOM 3930 O O . THR A 1 483 ? -26.859 -7.419 -13.466 1.00 88.50 483 THR A O 1
ATOM 3933 N N . HIS A 1 484 ? -27.748 -6.437 -11.645 1.00 92.44 484 HIS A N 1
ATOM 3934 C CA . HIS A 1 484 ? -28.308 -7.627 -10.998 1.00 92.44 484 HIS A CA 1
ATOM 3935 C C . HIS A 1 484 ? -29.680 -7.285 -10.346 1.00 92.44 484 HIS A C 1
ATOM 3937 O O . HIS A 1 484 ? -29.786 -7.291 -9.117 1.00 92.44 484 HIS A O 1
ATOM 3943 N N . PRO A 1 485 ? -30.734 -6.940 -11.123 1.00 92.94 485 PRO A N 1
ATOM 3944 C CA . PRO A 1 485 ? -32.047 -6.542 -10.591 1.00 92.94 485 PRO A CA 1
ATOM 3945 C C . PRO A 1 485 ? -32.599 -7.435 -9.467 1.00 92.94 485 PRO A C 1
ATOM 3947 O O . PRO A 1 485 ? -32.545 -8.660 -9.550 1.00 92.94 485 PRO A O 1
ATOM 3950 N N . GLY A 1 486 ? -33.131 -6.817 -8.410 1.00 91.81 486 GLY A N 1
ATOM 3951 C CA . GLY A 1 486 ? -33.610 -7.494 -7.195 1.00 91.81 486 GLY A CA 1
ATOM 3952 C C . GLY A 1 486 ? -32.521 -7.810 -6.157 1.00 91.81 486 GLY A C 1
ATOM 3953 O O . GLY A 1 486 ? -32.811 -7.824 -4.963 1.00 91.81 486 GLY A O 1
ATOM 3954 N N . LEU A 1 487 ? -31.247 -7.959 -6.551 1.00 93.25 487 LEU A N 1
ATOM 3955 C CA . LEU A 1 487 ? -30.155 -8.212 -5.595 1.00 93.25 487 LEU A CA 1
ATOM 3956 C C . LEU A 1 487 ? -29.927 -7.028 -4.636 1.00 93.25 487 LEU A C 1
ATOM 3958 O O . LEU A 1 487 ? -29.512 -7.226 -3.496 1.00 93.25 487 LEU A O 1
ATOM 3962 N N . GLU A 1 488 ? -30.250 -5.802 -5.062 1.00 92.94 488 GLU A N 1
ATOM 3963 C CA . GLU A 1 488 ? -30.209 -4.631 -4.178 1.00 92.94 488 GLU A CA 1
ATOM 3964 C C . GLU A 1 488 ? -31.223 -4.729 -3.024 1.00 92.94 488 GLU A C 1
ATOM 3966 O O . GLU A 1 488 ? -30.933 -4.326 -1.900 1.00 92.94 488 GLU A O 1
ATOM 3971 N N . GLU A 1 489 ? -32.401 -5.302 -3.274 1.00 93.06 489 GLU A N 1
ATOM 3972 C CA . GLU A 1 489 ? -33.436 -5.492 -2.255 1.00 93.06 489 GLU A CA 1
ATOM 3973 C C . GLU A 1 489 ? -32.977 -6.512 -1.210 1.00 93.06 489 GLU A C 1
ATOM 3975 O O . GLU A 1 489 ? -33.215 -6.341 -0.017 1.00 93.06 489 GLU A O 1
ATOM 3980 N N . ASP A 1 490 ? -32.283 -7.563 -1.646 1.00 92.50 490 ASP A N 1
ATOM 3981 C CA . ASP A 1 490 ? -31.653 -8.550 -0.769 1.00 92.50 490 ASP A CA 1
ATOM 3982 C C . ASP A 1 490 ? -30.500 -7.946 0.043 1.00 92.50 490 ASP A C 1
ATOM 3984 O O . ASP A 1 490 ? -30.389 -8.201 1.246 1.00 92.50 490 ASP A O 1
ATOM 3988 N N . PHE A 1 491 ? -29.694 -7.056 -0.544 1.00 93.44 491 PHE A N 1
ATOM 3989 C CA . PHE A 1 491 ? -28.730 -6.271 0.228 1.00 93.44 491 PHE A CA 1
ATOM 3990 C C . PHE A 1 491 ? -29.418 -5.356 1.253 1.00 93.44 491 PHE A C 1
ATOM 3992 O O . PHE A 1 491 ? -28.973 -5.313 2.398 1.00 93.44 491 PHE A O 1
ATOM 3999 N N . LYS A 1 492 ? -30.541 -4.712 0.907 1.00 91.69 492 LYS A N 1
ATOM 4000 C CA . LYS A 1 492 ? -31.367 -3.902 1.827 1.00 91.69 492 LYS A CA 1
ATOM 4001 C C . LYS A 1 492 ? -32.064 -4.741 2.920 1.00 91.69 492 LYS A C 1
ATOM 4003 O O . LYS A 1 492 ? -32.360 -4.212 3.986 1.00 91.69 492 LYS A O 1
ATOM 4008 N N . LYS A 1 493 ? -32.235 -6.059 2.727 1.00 90.75 493 LYS A N 1
ATOM 4009 C CA . LYS A 1 493 ? -32.608 -7.048 3.775 1.00 90.75 493 LYS A CA 1
ATOM 4010 C C . LYS A 1 493 ? -31.408 -7.492 4.638 1.00 90.75 493 LYS A C 1
ATOM 4012 O O . LYS A 1 493 ? -31.557 -8.296 5.563 1.00 90.75 493 LYS A O 1
ATOM 4017 N N . GLY A 1 494 ? -30.207 -6.990 4.350 1.00 90.31 494 GLY A N 1
ATOM 4018 C CA . GLY A 1 494 ? -28.968 -7.323 5.044 1.00 90.31 494 GLY A CA 1
ATOM 4019 C C . GLY A 1 494 ? -28.278 -8.599 4.564 1.00 90.31 494 GLY A C 1
ATOM 4020 O O . GLY A 1 494 ? -27.444 -9.135 5.297 1.00 90.31 494 GLY A O 1
ATOM 4021 N N . PHE A 1 495 ? -28.593 -9.109 3.367 1.00 91.19 495 PHE A N 1
ATOM 4022 C CA . PHE A 1 495 ? -27.987 -10.326 2.806 1.00 91.19 495 PHE A CA 1
ATOM 4023 C C . PHE A 1 495 ? -26.587 -10.049 2.225 1.00 91.19 495 PHE A C 1
ATOM 4025 O O . PHE A 1 495 ? -26.307 -10.375 1.081 1.00 91.19 495 PHE A O 1
ATOM 4032 N N . PHE A 1 496 ? -25.710 -9.432 3.020 1.00 92.88 496 PHE A N 1
ATOM 4033 C CA . PHE A 1 496 ? -24.269 -9.278 2.760 1.00 92.88 496 PHE A CA 1
ATOM 4034 C C . PHE A 1 496 ? -23.412 -9.563 4.019 1.00 92.88 496 PHE A C 1
ATOM 4036 O O . PHE A 1 496 ? -22.196 -9.361 4.030 1.00 92.88 496 PHE A O 1
ATOM 4043 N N . GLY A 1 497 ? -24.038 -10.067 5.092 1.00 93.19 497 GLY A N 1
ATOM 4044 C CA . GLY A 1 497 ? -23.401 -10.504 6.337 1.00 93.19 497 GLY A CA 1
ATOM 4045 C C . GLY A 1 497 ? -24.173 -11.659 6.989 1.00 93.19 497 GLY A C 1
ATOM 4046 O O . GLY A 1 497 ? -25.380 -11.790 6.801 1.00 93.19 497 GLY A O 1
ATOM 4047 N N . ILE A 1 498 ? -23.483 -12.511 7.754 1.00 92.19 498 ILE A N 1
ATOM 4048 C CA . ILE A 1 498 ? -24.033 -13.779 8.268 1.00 92.19 498 ILE A CA 1
ATOM 4049 C C . ILE A 1 498 ? -24.399 -13.668 9.754 1.00 92.19 498 ILE A C 1
ATOM 4051 O O . ILE A 1 498 ? -23.523 -13.519 10.612 1.00 92.19 498 ILE A O 1
ATOM 4055 N N . LYS A 1 499 ? -25.692 -13.797 10.071 1.00 90.88 499 LYS A N 1
ATOM 4056 C CA . LYS A 1 499 ? -26.270 -13.900 11.418 1.00 90.88 499 LYS A CA 1
ATOM 4057 C C . LYS A 1 499 ? -26.307 -15.364 11.861 1.00 90.88 499 LYS A C 1
ATOM 4059 O O . LYS A 1 499 ? -27.146 -16.148 11.428 1.00 90.88 499 LYS A O 1
ATOM 4064 N N . ARG A 1 500 ? -25.386 -15.742 12.752 1.00 87.31 500 ARG A N 1
ATOM 4065 C CA . ARG A 1 500 ? -25.261 -17.124 13.264 1.00 87.31 500 ARG A CA 1
ATOM 4066 C C . ARG A 1 500 ? -26.017 -17.390 14.563 1.00 87.31 500 ARG A C 1
ATOM 4068 O O . ARG A 1 500 ? -26.187 -18.552 14.930 1.00 87.31 500 ARG A O 1
ATOM 4075 N N . THR A 1 501 ? -26.451 -16.349 15.267 1.00 84.50 501 THR A N 1
ATOM 4076 C CA . THR A 1 501 ? -27.110 -16.445 16.576 1.00 84.50 501 THR A CA 1
ATOM 4077 C C . THR A 1 501 ? -28.371 -15.588 16.609 1.00 84.50 501 THR A C 1
ATOM 4079 O O . THR A 1 501 ? -28.481 -14.595 15.895 1.00 84.50 501 THR A O 1
ATOM 4082 N N . GLY A 1 502 ? -29.327 -15.949 17.468 1.00 85.69 502 GLY A N 1
ATOM 4083 C CA . GLY A 1 502 ? -30.540 -15.158 17.709 1.00 85.69 502 GLY A CA 1
ATOM 4084 C C . GLY A 1 502 ? -30.308 -13.866 18.507 1.00 85.69 502 GLY A C 1
ATOM 4085 O O . GLY A 1 502 ? -31.263 -13.300 19.028 1.00 85.69 502 GLY A O 1
ATOM 4086 N N . LYS A 1 503 ? -29.058 -13.408 18.670 1.00 88.12 503 LYS A N 1
ATOM 4087 C CA . LYS A 1 503 ? -28.755 -12.123 19.313 1.00 88.12 503 LYS A CA 1
ATOM 4088 C C . LYS A 1 503 ? -28.814 -10.985 18.286 1.00 88.12 503 LYS A C 1
ATOM 4090 O O . LYS A 1 503 ? -28.358 -11.189 17.156 1.00 88.12 503 LYS A O 1
ATOM 4095 N N . PRO A 1 504 ? -29.302 -9.789 18.658 1.00 91.00 504 PRO A N 1
ATOM 4096 C CA . PRO A 1 504 ? -29.161 -8.597 17.830 1.00 91.00 504 PRO A CA 1
ATOM 4097 C C . PRO A 1 504 ? -27.698 -8.229 17.563 1.00 91.00 504 PRO A C 1
ATOM 4099 O O . PRO A 1 504 ? -26.793 -8.672 18.269 1.00 91.00 504 PRO A O 1
ATOM 4102 N N . PHE A 1 505 ? -27.463 -7.401 16.540 1.00 92.12 505 PHE A N 1
ATOM 4103 C CA . PHE A 1 505 ? -26.142 -6.834 16.211 1.00 92.12 505 PHE A CA 1
ATOM 4104 C C . PHE A 1 505 ? -25.029 -7.884 15.959 1.00 92.12 505 PHE A C 1
ATOM 4106 O O . PHE A 1 505 ? -23.830 -7.582 16.003 1.00 92.12 505 PHE A O 1
ATOM 4113 N N . SER A 1 506 ? -25.411 -9.140 15.701 1.00 90.38 506 SER A N 1
ATOM 4114 C CA . SER A 1 506 ? -24.519 -10.306 15.719 1.00 90.38 506 SER A CA 1
ATOM 4115 C C . SER A 1 506 ? -23.952 -10.707 14.354 1.00 90.38 506 SER A C 1
ATOM 4117 O O . SER A 1 506 ? -22.964 -11.449 14.333 1.00 90.38 506 SER A O 1
ATOM 4119 N N . ARG A 1 507 ? -24.497 -10.204 13.229 1.00 92.69 507 ARG A N 1
ATOM 4120 C CA . ARG A 1 507 ? -23.992 -10.512 11.872 1.00 92.69 507 ARG A CA 1
ATOM 4121 C C . ARG A 1 507 ? -22.481 -10.258 11.779 1.00 92.69 507 ARG A C 1
ATOM 4123 O O . ARG A 1 507 ? -21.987 -9.237 12.259 1.00 92.69 507 ARG A O 1
ATOM 4130 N N . GLN A 1 508 ? -21.747 -11.179 11.159 1.00 91.75 508 GLN A N 1
ATOM 4131 C CA . GLN A 1 508 ? -20.312 -11.045 10.870 1.00 91.75 508 GLN A CA 1
ATOM 4132 C C . GLN A 1 508 ? -20.059 -11.031 9.348 1.00 91.75 508 GLN A C 1
ATOM 4134 O O . GLN A 1 508 ? -20.916 -11.488 8.586 1.00 91.75 508 GLN A O 1
ATOM 4139 N N . PRO A 1 509 ? -18.889 -10.547 8.883 1.00 94.00 509 PRO A N 1
ATOM 4140 C CA . PRO A 1 509 ? -18.480 -10.673 7.485 1.00 94.00 509 PRO A CA 1
ATOM 4141 C C . PRO A 1 509 ? -18.528 -12.122 6.978 1.00 94.00 509 PRO A C 1
ATOM 4143 O O . PRO A 1 509 ? -18.167 -13.059 7.699 1.00 94.00 509 PRO A O 1
ATOM 4146 N N . ILE A 1 510 ? -18.931 -12.304 5.718 1.00 92.44 510 ILE A N 1
ATOM 4147 C CA . ILE A 1 510 ? -19.038 -13.626 5.078 1.00 92.44 510 ILE A CA 1
ATOM 4148 C C . ILE A 1 510 ? -17.672 -14.337 5.078 1.00 92.44 510 ILE A C 1
ATOM 4150 O O . ILE A 1 510 ? -17.577 -15.501 5.459 1.00 92.44 510 ILE A O 1
ATOM 4154 N N . ASP A 1 511 ? -16.589 -13.618 4.778 1.00 91.81 511 ASP A N 1
ATOM 4155 C CA . ASP A 1 511 ? -15.222 -14.152 4.756 1.00 91.81 511 ASP A CA 1
ATOM 4156 C C . ASP A 1 511 ? -14.665 -14.518 6.147 1.00 91.81 511 ASP A C 1
ATOM 4158 O O . ASP A 1 511 ? -13.822 -15.406 6.250 1.00 91.81 511 ASP A O 1
ATOM 4162 N N . LEU A 1 512 ? -15.180 -13.922 7.230 1.00 89.88 512 LEU A N 1
ATOM 4163 C CA . LEU A 1 512 ? -14.858 -14.336 8.607 1.00 89.88 512 LEU A CA 1
ATOM 4164 C C . LEU A 1 512 ? -15.617 -15.607 9.031 1.00 89.88 512 LEU A C 1
ATOM 4166 O O . LEU A 1 512 ? -15.196 -16.315 9.948 1.00 89.88 512 LEU A O 1
ATOM 4170 N N . THR A 1 513 ? -16.737 -15.919 8.375 1.00 86.12 513 THR A N 1
ATOM 4171 C CA . THR A 1 513 ? -17.614 -17.026 8.781 1.00 86.12 513 THR A CA 1
ATOM 4172 C C . THR A 1 513 ? -16.922 -18.383 8.647 1.00 86.12 513 THR A C 1
ATOM 4174 O O . THR A 1 513 ? -17.096 -19.228 9.526 1.00 86.12 513 THR A O 1
ATOM 4177 N N . LEU A 1 514 ? -16.083 -18.581 7.623 1.00 80.19 514 LEU A N 1
ATOM 4178 C CA . LEU A 1 514 ? -15.288 -19.805 7.429 1.00 80.19 514 LEU A CA 1
ATOM 4179 C C . LEU A 1 514 ? -14.323 -20.062 8.601 1.00 80.19 514 LEU A C 1
ATOM 4181 O O . LEU A 1 514 ? -14.280 -21.169 9.143 1.00 80.19 514 LEU A O 1
ATOM 4185 N N . GLU A 1 515 ? -13.619 -19.019 9.052 1.00 78.19 515 GLU A N 1
ATOM 4186 C CA . GLU A 1 515 ? -12.687 -19.099 10.185 1.00 78.19 515 GLU A CA 1
ATOM 4187 C C . GLU A 1 515 ? -13.397 -19.423 11.505 1.00 78.19 515 GLU A C 1
ATOM 4189 O O . GLU A 1 515 ? -12.871 -20.159 12.336 1.00 78.19 515 GLU A O 1
ATOM 4194 N N . GLN A 1 516 ? -14.620 -18.919 11.692 1.00 77.75 516 GLN A N 1
ATOM 4195 C CA . GLN A 1 516 ? -15.436 -19.178 12.883 1.00 77.75 516 GLN A CA 1
ATOM 4196 C C . GLN A 1 516 ? -16.313 -20.444 12.786 1.00 77.75 516 GLN A C 1
ATOM 4198 O O . GLN A 1 516 ? -17.161 -20.658 13.662 1.00 77.75 516 GLN A O 1
ATOM 4203 N N . THR A 1 517 ? -16.179 -21.243 11.723 1.00 76.69 517 THR A N 1
ATOM 4204 C CA . THR A 1 517 ? -16.955 -22.473 11.497 1.00 76.69 517 THR A CA 1
ATOM 4205 C C . THR A 1 517 ? -16.041 -23.643 11.141 1.00 76.69 517 THR A C 1
ATOM 4207 O O . THR A 1 517 ? -15.470 -24.271 12.029 1.00 76.69 517 THR A O 1
ATOM 4210 N N . ILE A 1 518 ? -15.872 -23.922 9.848 1.00 72.38 518 ILE A N 1
ATOM 4211 C CA . ILE A 1 518 ? -15.258 -25.143 9.335 1.00 72.38 518 ILE A CA 1
ATOM 4212 C C . ILE A 1 518 ? -13.808 -25.280 9.836 1.00 72.38 518 ILE A C 1
ATOM 4214 O O . ILE A 1 518 ? -13.414 -26.348 10.308 1.00 72.38 518 ILE A O 1
ATOM 4218 N N . ASN A 1 519 ? -13.054 -24.173 9.872 1.00 72.62 519 ASN A N 1
ATOM 4219 C CA . ASN A 1 519 ? -11.682 -24.137 10.383 1.00 72.62 519 ASN A CA 1
ATOM 4220 C C . ASN A 1 519 ? -11.624 -24.315 11.912 1.00 72.62 519 ASN A C 1
ATOM 4222 O O . ASN A 1 519 ? -10.739 -25.009 12.415 1.00 72.62 519 ASN A O 1
ATOM 4226 N N . ALA A 1 520 ? -12.559 -23.710 12.652 1.00 69.75 520 ALA A N 1
ATOM 4227 C CA . ALA A 1 520 ? -12.600 -23.753 14.116 1.00 69.75 520 ALA A CA 1
ATOM 4228 C C . ALA A 1 520 ? -12.980 -25.134 14.677 1.00 69.75 520 ALA A C 1
ATOM 4230 O O . ALA A 1 520 ? -12.462 -25.520 15.731 1.00 69.75 520 ALA A O 1
ATOM 4231 N N . ASP A 1 521 ? -13.853 -25.861 13.972 1.00 63.88 521 ASP A N 1
ATOM 4232 C CA . ASP A 1 521 ? -14.398 -27.151 14.411 1.00 63.88 521 ASP A CA 1
ATOM 4233 C C . ASP A 1 521 ? -13.551 -28.349 13.932 1.00 63.88 521 ASP A C 1
ATOM 4235 O O . ASP A 1 521 ? -13.502 -29.376 14.609 1.00 63.88 521 ASP A O 1
ATOM 4239 N N . ALA A 1 522 ? -12.839 -28.237 12.799 1.00 57.41 522 ALA A N 1
ATOM 4240 C CA . ALA A 1 522 ? -12.069 -29.351 12.223 1.00 57.41 522 ALA A CA 1
ATOM 4241 C C . ALA A 1 522 ? -10.554 -29.332 12.496 1.00 57.41 522 ALA A C 1
ATOM 4243 O O . ALA A 1 522 ? -9.879 -30.339 12.249 1.00 57.41 522 ALA A O 1
ATOM 4244 N N . ALA A 1 523 ? -9.994 -28.213 12.965 1.00 55.06 523 ALA A N 1
ATOM 4245 C CA . ALA A 1 523 ? -8.563 -28.077 13.231 1.00 55.06 523 ALA A CA 1
ATOM 4246 C C . ALA A 1 523 ? -8.239 -28.045 14.732 1.00 55.06 523 ALA A C 1
ATOM 4248 O O . ALA A 1 523 ? -9.024 -27.602 15.570 1.00 55.06 523 ALA A O 1
ATOM 4249 N N . ARG A 1 524 ? -7.005 -28.425 15.095 1.00 54.81 524 ARG A N 1
ATOM 4250 C CA . ARG A 1 524 ? -6.473 -28.071 16.418 1.00 54.81 524 ARG A CA 1
ATOM 4251 C C . ARG A 1 524 ? -6.339 -26.548 16.486 1.00 54.81 524 ARG A C 1
ATOM 4253 O O . ARG A 1 524 ? -5.512 -25.983 15.773 1.00 54.81 524 ARG A O 1
ATOM 4260 N N . ARG A 1 525 ? -7.076 -25.912 17.406 1.00 51.91 525 ARG A N 1
ATOM 4261 C CA . ARG A 1 525 ? -7.126 -24.446 17.639 1.00 51.91 525 ARG A CA 1
ATOM 4262 C C . ARG A 1 525 ? -5.766 -23.743 17.820 1.00 51.91 525 ARG A C 1
ATOM 4264 O O . ARG A 1 525 ? -5.713 -22.523 17.762 1.00 51.91 525 ARG A O 1
ATOM 4271 N N . LEU A 1 526 ? -4.686 -24.496 18.050 1.00 42.72 526 LEU A N 1
ATOM 4272 C CA . LEU A 1 526 ? -3.312 -23.997 18.208 1.00 42.72 526 LEU A CA 1
ATOM 4273 C C . LEU A 1 526 ? -2.404 -24.214 16.981 1.00 42.72 526 LEU A C 1
ATOM 4275 O O . LEU A 1 526 ? -1.324 -23.637 16.936 1.00 42.72 526 LEU A O 1
ATOM 4279 N N . THR A 1 527 ? -2.778 -25.073 16.022 1.00 49.59 527 THR A N 1
ATOM 4280 C CA . THR A 1 527 ? -1.856 -25.549 14.963 1.00 49.59 527 THR A CA 1
ATOM 4281 C C . THR A 1 527 ? -2.466 -25.660 13.564 1.00 49.59 527 THR A C 1
ATOM 4283 O O . THR A 1 527 ? -1.746 -25.992 12.626 1.00 49.59 527 THR A O 1
ATOM 4286 N N . GLY A 1 528 ? -3.772 -25.437 13.391 1.00 53.97 528 GLY A N 1
ATOM 4287 C CA . GLY A 1 528 ? -4.416 -25.532 12.078 1.00 53.97 528 GLY A CA 1
ATOM 4288 C C . GLY A 1 528 ? -4.310 -26.926 11.435 1.00 53.97 528 GLY A C 1
ATOM 4289 O O . GLY A 1 528 ? -4.153 -27.943 12.117 1.00 53.97 528 GLY A O 1
ATOM 4290 N N . ILE A 1 529 ? -4.399 -26.954 10.101 1.00 56.22 529 ILE A N 1
ATOM 4291 C CA . ILE A 1 529 ? -4.345 -28.168 9.260 1.00 56.22 529 ILE A CA 1
ATOM 4292 C C . ILE A 1 529 ? -2.904 -28.461 8.790 1.00 56.22 529 ILE A C 1
ATOM 4294 O O . ILE A 1 529 ? -2.549 -29.607 8.511 1.00 56.22 529 ILE A O 1
ATOM 4298 N N . THR A 1 530 ? -2.041 -27.441 8.738 1.00 49.44 530 THR A N 1
ATOM 4299 C CA . THR A 1 530 ? -0.654 -27.514 8.236 1.00 49.44 530 THR A CA 1
ATOM 4300 C C . THR A 1 530 ? 0.217 -28.522 8.983 1.00 49.44 530 THR A C 1
ATOM 4302 O O . THR A 1 530 ? 1.058 -29.168 8.367 1.00 49.44 530 THR A O 1
ATOM 4305 N N . HIS A 1 531 ? -0.013 -28.715 10.284 1.00 53.47 531 HIS A N 1
ATOM 4306 C CA . HIS A 1 531 ? 0.723 -29.682 11.108 1.00 53.47 531 HIS A CA 1
ATOM 4307 C C . HIS A 1 531 ? 0.052 -31.065 11.210 1.00 53.47 531 HIS A C 1
ATOM 4309 O O . HIS A 1 531 ? 0.483 -31.898 12.003 1.00 53.47 531 HIS A O 1
ATOM 4315 N N . LEU A 1 532 ? -1.004 -31.329 10.429 1.00 55.69 532 LEU A N 1
ATOM 4316 C CA . LEU A 1 532 ? -1.791 -32.562 10.538 1.00 55.69 532 LEU A CA 1
ATOM 4317 C C . LEU A 1 532 ? -1.126 -33.742 9.803 1.00 55.69 532 LEU A C 1
ATOM 4319 O O . LEU A 1 532 ? -1.107 -34.850 10.336 1.00 55.69 532 LEU A O 1
ATOM 4323 N N . THR A 1 533 ? -0.556 -33.530 8.605 1.00 58.81 533 THR A N 1
ATOM 4324 C CA . THR A 1 533 ? 0.247 -34.545 7.885 1.00 58.81 533 THR A CA 1
ATOM 4325 C C . THR A 1 533 ? 0.937 -34.022 6.612 1.00 58.81 533 THR A C 1
ATOM 4327 O O . THR A 1 533 ? 0.328 -33.335 5.788 1.00 58.81 533 THR A O 1
ATOM 4330 N N . ASP A 1 534 ? 2.173 -34.472 6.362 1.00 61.97 534 ASP A N 1
ATOM 4331 C CA . ASP A 1 534 ? 2.876 -34.281 5.081 1.00 61.97 534 ASP A CA 1
ATOM 4332 C C . ASP A 1 534 ? 2.293 -35.112 3.921 1.00 61.97 534 ASP A C 1
ATOM 4334 O O . ASP A 1 534 ? 2.579 -34.845 2.752 1.00 61.97 534 ASP A O 1
ATOM 4338 N N . SER A 1 535 ? 1.474 -36.131 4.201 1.00 68.06 535 SER A N 1
ATOM 4339 C CA . SER A 1 535 ? 0.955 -37.039 3.175 1.00 68.06 535 SER A CA 1
ATOM 4340 C C . SER A 1 535 ? -0.217 -36.429 2.401 1.00 68.06 535 SER A C 1
ATOM 4342 O O . SER A 1 535 ? -1.308 -36.279 2.942 1.00 68.06 535 SER A O 1
ATOM 4344 N N . ILE A 1 536 ? -0.014 -36.180 1.100 1.00 65.62 536 ILE A N 1
ATOM 4345 C CA . ILE A 1 536 ? -1.049 -35.700 0.161 1.00 65.62 536 ILE A CA 1
ATOM 4346 C C . ILE A 1 536 ? -2.324 -36.551 0.258 1.00 65.62 536 ILE A C 1
ATOM 4348 O O . ILE A 1 536 ? -3.382 -36.014 0.557 1.00 65.62 536 ILE A O 1
ATOM 4352 N N . ALA A 1 537 ? -2.217 -37.880 0.149 1.00 64.81 537 ALA A N 1
ATOM 4353 C CA . ALA A 1 537 ? -3.364 -38.790 0.251 1.00 64.81 537 ALA A CA 1
ATOM 4354 C C . ALA A 1 537 ? -4.080 -38.758 1.619 1.00 64.81 537 ALA A C 1
ATOM 4356 O O . ALA A 1 537 ? -5.253 -39.114 1.715 1.00 64.81 537 ALA A O 1
ATOM 4357 N N . ALA A 1 538 ? -3.399 -38.355 2.696 1.00 65.75 538 ALA A N 1
ATOM 4358 C CA . ALA A 1 538 ? -4.038 -38.148 3.993 1.00 65.75 538 ALA A CA 1
ATOM 4359 C C . ALA A 1 538 ? -4.703 -36.762 4.092 1.00 65.75 538 ALA A C 1
ATOM 4361 O O . ALA A 1 538 ? -5.783 -36.677 4.669 1.00 65.75 538 ALA A O 1
ATOM 4362 N N . ARG A 1 539 ? -4.144 -35.717 3.461 1.00 68.00 539 ARG A N 1
ATOM 4363 C CA . ARG A 1 539 ? -4.815 -34.413 3.293 1.00 68.00 539 ARG A CA 1
ATOM 4364 C C . ARG A 1 539 ? -6.047 -34.509 2.382 1.00 68.00 539 ARG A C 1
ATOM 4366 O O . ARG A 1 539 ? -7.095 -34.010 2.763 1.00 68.00 539 ARG A O 1
ATOM 4373 N N . GLN A 1 540 ? -5.977 -35.241 1.266 1.00 66.06 540 GLN A N 1
ATOM 4374 C CA . GLN A 1 540 ? -7.124 -35.531 0.388 1.00 66.06 540 GLN A CA 1
ATOM 4375 C C . GLN A 1 540 ? -8.235 -36.299 1.127 1.00 66.06 540 GLN A C 1
ATOM 4377 O O . GLN A 1 540 ? -9.396 -35.906 1.047 1.00 66.06 540 GLN A O 1
ATOM 4382 N N . ARG A 1 541 ? -7.906 -37.348 1.904 1.00 68.12 541 ARG A N 1
ATOM 4383 C CA . ARG A 1 541 ? -8.896 -38.036 2.762 1.00 68.12 541 ARG A CA 1
ATOM 4384 C C . ARG A 1 541 ? -9.452 -37.143 3.870 1.00 68.12 541 ARG A C 1
ATOM 4386 O O . ARG A 1 541 ? -10.616 -37.279 4.223 1.00 68.12 541 ARG A O 1
ATOM 4393 N N . TRP A 1 542 ? -8.637 -36.250 4.431 1.00 69.62 542 TRP A N 1
ATOM 4394 C CA . TRP A 1 542 ? -9.114 -35.283 5.413 1.00 69.62 542 TRP A CA 1
ATOM 4395 C C . TRP A 1 542 ? -10.102 -34.300 4.765 1.00 69.62 542 TRP A C 1
ATOM 4397 O O . TRP A 1 542 ? -11.174 -34.104 5.330 1.00 69.62 542 TRP A O 1
ATOM 4407 N N . ALA A 1 543 ? -9.794 -33.777 3.573 1.00 67.31 543 ALA A N 1
ATOM 4408 C CA . ALA A 1 543 ? -10.627 -32.844 2.811 1.00 67.31 543 ALA A CA 1
ATOM 4409 C C . ALA A 1 543 ? -11.957 -33.457 2.335 1.00 67.31 543 ALA A C 1
ATOM 4411 O O . ALA A 1 543 ? -13.004 -32.878 2.593 1.00 67.31 543 ALA A O 1
ATOM 4412 N N . ARG A 1 544 ? -11.944 -34.653 1.724 1.00 67.94 544 ARG A N 1
ATOM 4413 C CA . ARG A 1 544 ? -13.140 -35.333 1.164 1.00 67.94 544 ARG A CA 1
ATOM 4414 C C . ARG A 1 544 ? -14.223 -35.747 2.177 1.00 67.94 544 ARG A C 1
ATOM 4416 O O . ARG A 1 544 ? -15.230 -36.314 1.775 1.00 67.94 544 ARG A O 1
ATOM 4423 N N . SER A 1 545 ? -14.005 -35.531 3.471 1.00 70.62 545 SER A N 1
ATOM 4424 C CA . SER A 1 545 ? -15.063 -35.625 4.486 1.00 70.62 545 SER A CA 1
ATOM 4425 C C . SER A 1 545 ? -14.907 -34.527 5.553 1.00 70.62 545 SER A C 1
ATOM 4427 O O . SER A 1 545 ? -15.195 -34.744 6.732 1.00 70.62 545 SER A O 1
ATOM 4429 N N . HIS A 1 546 ? -14.317 -33.389 5.182 1.00 71.06 546 HIS A N 1
ATOM 4430 C CA . HIS A 1 546 ? -14.080 -32.260 6.080 1.00 71.06 546 HIS A CA 1
ATOM 4431 C C . HIS A 1 546 ? -15.391 -31.581 6.457 1.00 71.06 546 HIS A C 1
ATOM 4433 O O . HIS A 1 546 ? -15.690 -31.480 7.642 1.00 71.06 546 HIS A O 1
ATOM 4439 N N . ASP A 1 547 ? -16.136 -31.184 5.434 1.00 69.94 547 ASP A N 1
ATOM 4440 C CA . ASP A 1 547 ? -17.549 -30.831 5.431 1.00 69.94 547 ASP A CA 1
ATOM 4441 C C . ASP A 1 547 ? -18.380 -31.744 6.344 1.00 69.94 547 ASP A C 1
ATOM 4443 O O . ASP A 1 547 ? -18.885 -31.296 7.372 1.00 69.94 547 ASP A O 1
ATOM 4447 N N . ILE A 1 548 ? -18.434 -33.044 6.036 1.00 76.25 548 ILE A N 1
ATOM 4448 C CA . ILE A 1 548 ? -19.286 -34.013 6.740 1.00 76.25 548 ILE A CA 1
ATOM 4449 C C . ILE A 1 548 ? -18.876 -34.141 8.215 1.00 76.25 548 ILE A C 1
ATOM 4451 O O . ILE A 1 548 ? -19.732 -34.149 9.099 1.00 76.25 548 ILE A O 1
ATOM 4455 N N . ARG A 1 549 ? -17.568 -34.207 8.516 1.00 74.38 549 ARG A N 1
ATOM 4456 C CA . ARG A 1 549 ? -17.093 -34.259 9.911 1.00 74.38 549 ARG A CA 1
ATOM 4457 C C . ARG A 1 549 ? -17.393 -32.968 10.662 1.00 74.38 549 ARG A C 1
ATOM 4459 O O . ARG A 1 549 ? -17.767 -33.062 11.824 1.00 74.38 549 ARG A O 1
ATOM 4466 N N . SER A 1 550 ? -17.233 -31.800 10.037 1.00 75.25 550 SER A N 1
ATOM 4467 C CA . SER A 1 550 ? -17.583 -30.516 10.652 1.00 75.25 550 SER A CA 1
ATOM 4468 C C . SER A 1 550 ? -19.067 -30.490 11.003 1.00 75.25 550 SER A C 1
ATOM 4470 O O . SER A 1 550 ? -19.382 -30.320 12.171 1.00 75.25 550 SER A O 1
ATOM 4472 N N . THR A 1 551 ? -19.963 -30.789 10.057 1.00 76.31 551 THR A N 1
ATOM 4473 C CA . THR A 1 551 ? -21.415 -30.836 10.307 1.00 76.31 551 THR A CA 1
ATOM 4474 C C . THR A 1 551 ? -21.792 -31.800 11.438 1.00 76.31 551 THR A C 1
ATOM 4476 O O . THR A 1 551 ? -22.556 -31.422 12.324 1.00 76.31 551 THR A O 1
ATOM 4479 N N . ILE A 1 552 ? -21.220 -33.012 11.471 1.00 80.44 552 ILE A N 1
ATOM 4480 C CA . ILE A 1 552 ? -21.461 -33.979 12.559 1.00 80.44 552 ILE A CA 1
ATOM 4481 C C . ILE A 1 552 ? -20.943 -33.447 13.905 1.00 80.44 552 ILE A C 1
ATOM 4483 O O . ILE A 1 552 ? -21.639 -33.564 14.910 1.00 80.44 552 ILE A O 1
ATOM 4487 N N . ILE A 1 553 ? -19.748 -32.846 13.946 1.00 78.38 553 ILE A N 1
ATOM 4488 C CA . ILE A 1 553 ? -19.177 -32.268 15.173 1.00 78.38 553 ILE A CA 1
ATOM 4489 C C . ILE A 1 553 ? -20.036 -31.101 15.673 1.00 78.38 553 ILE A C 1
ATOM 4491 O O . ILE A 1 553 ? -20.353 -31.062 16.860 1.00 78.38 553 ILE A O 1
ATOM 4495 N N . THR A 1 554 ? -20.443 -30.179 14.796 1.00 75.88 554 THR A N 1
ATOM 4496 C CA . THR A 1 554 ? -21.288 -29.037 15.166 1.00 75.88 554 THR A CA 1
ATOM 4497 C C . THR A 1 554 ? -22.635 -29.513 15.719 1.00 75.88 554 THR A C 1
ATOM 4499 O O . THR A 1 554 ? -23.011 -29.075 16.802 1.00 75.88 554 THR A O 1
ATOM 4502 N N . HIS A 1 555 ? -23.308 -30.460 15.050 1.00 81.94 555 HIS A N 1
ATOM 4503 C CA . HIS A 1 555 ? -24.577 -31.038 15.512 1.00 81.94 555 HIS A CA 1
ATOM 4504 C C . HIS A 1 555 ? -24.433 -31.747 16.868 1.00 81.94 555 HIS A C 1
ATOM 4506 O O . HIS A 1 555 ? -25.151 -31.418 17.806 1.00 81.94 555 HIS A O 1
ATOM 4512 N N . VAL A 1 556 ? -23.450 -32.642 17.028 1.00 82.38 556 VAL A N 1
ATOM 4513 C CA . VAL A 1 556 ? -23.222 -33.349 18.304 1.00 82.38 556 VAL A CA 1
ATOM 4514 C C . VAL A 1 556 ? -22.906 -32.374 19.443 1.00 82.38 556 VAL A C 1
ATOM 4516 O O . VAL A 1 556 ? -23.391 -32.570 20.553 1.00 82.38 556 VAL A O 1
ATOM 4519 N N . LEU A 1 557 ? -22.139 -31.305 19.194 1.00 80.00 557 LEU A N 1
ATOM 4520 C CA . LEU A 1 557 ? -21.863 -30.268 20.198 1.00 80.00 557 LEU A CA 1
ATOM 4521 C C . LEU A 1 557 ? -23.106 -29.442 20.573 1.00 80.00 557 LEU A C 1
ATOM 4523 O O . LEU A 1 557 ? -23.144 -28.892 21.677 1.00 80.00 557 LEU A O 1
ATOM 4527 N N . GLU A 1 558 ? -24.082 -29.316 19.672 1.00 79.94 558 GLU A N 1
ATOM 4528 C CA . GLU A 1 558 ? -25.355 -28.627 19.912 1.00 79.94 558 GLU A CA 1
ATOM 4529 C C . GLU A 1 558 ? -26.311 -29.493 20.737 1.00 79.94 558 GLU A C 1
ATOM 4531 O O . GLU A 1 558 ? -26.759 -29.028 21.783 1.00 79.94 558 GLU A O 1
ATOM 4536 N N . GLU A 1 559 ? -26.524 -30.755 20.351 1.00 84.00 559 GLU A N 1
ATOM 4537 C CA . GLU A 1 559 ? -27.377 -31.711 21.081 1.00 84.00 559 GLU A CA 1
ATOM 4538 C C . GLU A 1 559 ? -26.935 -31.898 22.542 1.00 84.00 559 GLU A C 1
ATOM 4540 O O . GLU A 1 559 ? -27.758 -31.925 23.453 1.00 84.00 559 GLU A O 1
ATOM 4545 N N . ILE A 1 560 ? -25.622 -31.969 22.799 1.00 85.94 560 ILE A N 1
ATOM 4546 C CA . ILE A 1 560 ? -25.084 -32.113 24.165 1.00 85.94 560 ILE A CA 1
ATOM 4547 C C . ILE A 1 560 ? -24.926 -30.775 24.914 1.00 85.94 560 ILE A C 1
ATOM 4549 O O . ILE A 1 560 ? -24.379 -30.751 26.016 1.00 85.94 560 ILE A O 1
ATOM 4553 N N . GLY A 1 561 ? -25.336 -29.645 24.325 1.00 74.88 561 GLY A N 1
ATOM 4554 C CA . GLY A 1 561 ? -25.296 -28.317 24.954 1.00 74.88 561 GLY A CA 1
ATOM 4555 C C . GLY A 1 561 ? -23.897 -27.725 25.197 1.00 74.88 561 GLY A C 1
ATOM 4556 O O . GLY A 1 561 ? -23.766 -26.715 25.889 1.00 74.88 561 GLY A O 1
ATOM 4557 N N . ILE A 1 562 ? -22.833 -28.318 24.642 1.00 73.12 562 ILE A N 1
ATOM 4558 C CA . ILE A 1 562 ? -21.433 -27.898 24.867 1.00 73.12 562 ILE A CA 1
ATOM 4559 C C . ILE A 1 562 ? -20.968 -26.835 23.846 1.00 73.12 562 ILE A C 1
ATOM 4561 O O . ILE A 1 562 ? -19.920 -26.207 24.038 1.00 73.12 562 ILE A O 1
ATOM 4565 N N . ASN A 1 563 ? -21.735 -26.574 22.778 1.00 63.84 563 ASN A N 1
ATOM 4566 C CA . ASN A 1 563 ? -21.355 -25.641 21.713 1.00 63.84 563 ASN A CA 1
ATOM 4567 C C . ASN A 1 563 ? -21.239 -24.174 22.183 1.00 63.84 563 ASN A C 1
ATOM 4569 O O . ASN A 1 563 ? -22.192 -23.392 22.158 1.00 63.84 563 ASN A O 1
ATOM 4573 N N . LYS A 1 564 ? -20.011 -23.760 22.517 1.00 58.38 564 LYS A N 1
ATOM 4574 C CA . LYS A 1 564 ? -19.636 -22.357 22.746 1.00 58.38 564 LYS A CA 1
ATOM 4575 C C . LYS A 1 564 ? -19.484 -21.602 21.418 1.00 58.38 564 LYS A C 1
ATOM 4577 O O . LYS A 1 564 ? -18.369 -21.227 21.046 1.00 58.38 564 LYS A O 1
ATOM 4582 N N . LYS A 1 565 ? -20.603 -21.360 20.722 1.00 60.78 565 LYS A N 1
ATOM 4583 C CA . LYS A 1 565 ? -20.662 -20.457 19.558 1.00 60.78 565 LYS A CA 1
ATOM 4584 C C . LYS A 1 565 ? -20.042 -19.109 19.937 1.00 60.78 565 LYS A C 1
ATOM 4586 O O . LYS A 1 565 ? -20.381 -18.542 20.975 1.00 60.78 565 LYS A O 1
ATOM 4591 N N . GLN A 1 566 ? -19.119 -18.600 19.117 1.00 61.59 566 GLN A N 1
ATOM 4592 C CA . GLN A 1 566 ? -18.490 -17.304 19.377 1.00 61.59 566 GLN A CA 1
ATOM 4593 C C . GLN A 1 566 ? -19.507 -16.189 19.105 1.00 61.59 566 GLN A C 1
ATOM 4595 O O . GLN A 1 566 ? -19.753 -15.828 17.957 1.00 61.59 566 GLN A O 1
ATOM 4600 N N . ASP A 1 567 ? -20.106 -15.684 20.179 1.00 69.38 567 ASP A N 1
ATOM 4601 C CA . ASP A 1 567 ? -21.283 -14.823 20.152 1.00 69.38 567 ASP A CA 1
ATOM 4602 C C . ASP A 1 567 ? -21.078 -13.536 20.965 1.00 69.38 567 ASP A C 1
ATOM 4604 O O . ASP A 1 567 ? -20.234 -13.460 21.861 1.00 69.38 567 ASP A O 1
ATOM 4608 N N . ILE A 1 568 ? -21.894 -12.525 20.671 1.00 79.31 568 ILE A N 1
ATOM 4609 C CA . ILE A 1 568 ? -21.859 -11.212 21.319 1.00 79.31 568 ILE A CA 1
ATOM 4610 C C . ILE A 1 568 ? -22.216 -11.263 22.814 1.00 79.31 568 ILE A C 1
ATOM 4612 O O . ILE A 1 568 ? -21.785 -10.398 23.574 1.00 79.31 568 ILE A O 1
ATOM 4616 N N . SER A 1 569 ? -22.867 -12.343 23.268 1.00 78.31 569 SER A N 1
ATOM 4617 C CA . SER A 1 569 ? -23.045 -12.680 24.689 1.00 78.31 569 SER A CA 1
ATOM 4618 C C . SER A 1 569 ? -21.741 -12.696 25.503 1.00 78.31 569 SER A C 1
ATOM 4620 O O . SER A 1 569 ? -21.801 -12.584 26.726 1.00 78.31 569 SER A O 1
ATOM 4622 N N . ALA A 1 570 ? -20.568 -12.819 24.864 1.00 82.88 570 ALA A N 1
ATOM 4623 C CA . ALA A 1 570 ? -19.266 -12.696 25.522 1.00 82.88 570 ALA A CA 1
ATOM 4624 C C . ALA A 1 570 ? -18.935 -11.250 25.951 1.00 82.88 570 ALA A C 1
ATOM 4626 O O . ALA A 1 570 ? -18.382 -11.058 27.032 1.00 82.88 570 ALA A O 1
ATOM 4627 N N . GLU A 1 571 ? -19.301 -10.241 25.152 1.00 84.94 571 GLU A N 1
ATOM 4628 C CA . GLU A 1 571 ? -19.109 -8.812 25.478 1.00 84.94 571 GLU A CA 1
ATOM 4629 C C . GLU A 1 571 ? -20.058 -8.350 26.600 1.00 84.94 571 GLU A C 1
ATOM 4631 O O . GLU A 1 571 ? -19.791 -7.366 27.283 1.00 84.94 571 GLU A O 1
ATOM 4636 N N . LEU A 1 572 ? -21.158 -9.087 26.796 1.00 87.44 572 LEU A N 1
ATOM 4637 C CA . LEU A 1 572 ? -22.190 -8.846 27.807 1.00 87.44 572 LEU A CA 1
ATOM 4638 C C . LEU A 1 572 ? -21.940 -9.584 29.139 1.00 87.44 572 LEU A C 1
ATOM 4640 O O . LEU A 1 572 ? -22.760 -9.491 30.049 1.00 87.44 572 LEU A O 1
ATOM 4644 N N . GLN A 1 573 ? -20.839 -10.334 29.283 1.00 89.94 573 GLN A N 1
ATOM 4645 C CA . GLN A 1 573 ? -20.512 -10.993 30.555 1.00 89.94 573 GLN A CA 1
ATOM 4646 C C . GLN A 1 573 ? -20.028 -9.962 31.589 1.00 89.94 573 GLN A C 1
ATOM 4648 O O . GLN A 1 573 ? -19.055 -9.265 31.293 1.00 89.94 573 GLN A O 1
ATOM 4653 N N . PRO A 1 574 ? -20.582 -9.911 32.820 1.00 91.94 574 PRO A N 1
ATOM 4654 C CA . PRO A 1 574 ? -20.175 -8.934 33.837 1.00 91.94 574 PRO A CA 1
ATOM 4655 C C . PRO A 1 574 ? -18.667 -8.917 34.130 1.00 91.94 574 PRO A C 1
ATOM 4657 O O . PRO A 1 574 ? -18.080 -7.856 34.319 1.00 91.94 574 PRO A O 1
ATOM 4660 N N . SER A 1 575 ? -18.002 -10.077 34.083 1.00 93.31 575 SER A N 1
ATOM 4661 C CA . SER A 1 575 ? -16.545 -10.190 34.245 1.00 93.31 575 SER A CA 1
ATOM 4662 C C . SER A 1 575 ? -15.744 -9.544 33.106 1.00 93.31 575 SER A C 1
ATOM 4664 O O . SER A 1 575 ? -14.685 -8.970 33.356 1.00 93.31 575 SER A O 1
ATOM 4666 N N . ASN A 1 576 ? -16.245 -9.599 31.868 1.00 91.56 576 ASN A N 1
ATOM 4667 C CA . ASN A 1 576 ? -15.622 -8.946 30.716 1.00 91.56 576 ASN A CA 1
ATOM 4668 C C . ASN A 1 576 ? -15.941 -7.448 30.680 1.00 91.56 576 ASN A C 1
ATOM 4670 O O . ASN A 1 576 ? -15.056 -6.665 30.344 1.00 91.56 576 ASN A O 1
ATOM 4674 N N . ILE A 1 577 ? -17.159 -7.047 31.065 1.00 94.19 577 ILE A N 1
ATOM 4675 C CA . ILE A 1 577 ? -17.539 -5.638 31.232 1.00 94.19 577 ILE A CA 1
ATOM 4676 C C . ILE A 1 577 ? -16.613 -4.990 32.265 1.00 94.19 577 ILE A C 1
ATOM 4678 O O . ILE A 1 577 ? -15.844 -4.102 31.905 1.00 94.19 577 ILE A O 1
ATOM 4682 N N . LYS A 1 578 ? -16.585 -5.515 33.500 1.00 95.06 578 LYS A N 1
ATOM 4683 C CA . LYS A 1 578 ? -15.721 -5.023 34.581 1.00 95.06 578 LYS A CA 1
ATOM 4684 C C . LYS A 1 578 ? -14.257 -4.918 34.146 1.00 95.06 578 LYS A C 1
ATOM 4686 O O . LYS A 1 578 ? -13.676 -3.845 34.255 1.00 95.06 578 LYS A O 1
ATOM 4691 N N . LYS A 1 579 ? -13.689 -5.985 33.572 1.00 94.19 579 LYS A N 1
ATOM 4692 C CA . LYS A 1 579 ? -12.297 -5.985 33.093 1.00 94.19 579 LYS A CA 1
ATOM 4693 C C . LYS A 1 579 ? -12.036 -4.936 32.006 1.00 94.19 579 LYS A C 1
ATOM 4695 O O . LYS A 1 579 ? -10.969 -4.327 31.991 1.00 94.19 579 LYS A O 1
ATOM 4700 N N . ASN A 1 580 ? -12.961 -4.749 31.064 1.00 94.19 580 ASN A N 1
ATOM 4701 C CA . ASN A 1 580 ? -12.800 -3.746 30.014 1.00 94.19 580 ASN A CA 1
ATOM 4702 C C . ASN A 1 580 ? -12.884 -2.321 30.589 1.00 94.19 580 ASN A C 1
ATOM 4704 O O . ASN A 1 580 ? -12.090 -1.481 30.176 1.00 94.19 580 ASN A O 1
ATOM 4708 N N . CYS A 1 581 ? -13.765 -2.060 31.560 1.00 95.06 581 CYS A N 1
ATOM 4709 C CA . CYS A 1 581 ? -13.846 -0.765 32.242 1.00 95.06 581 CYS A CA 1
ATOM 4710 C C . CYS A 1 581 ? -12.601 -0.486 33.103 1.00 95.06 581 CYS A C 1
ATOM 4712 O O . CYS A 1 581 ? -12.022 0.587 32.993 1.00 95.06 581 CYS A O 1
ATOM 4714 N N . GLU A 1 582 ? -12.110 -1.465 33.872 1.00 95.38 582 GLU A N 1
ATOM 4715 C CA . GLU A 1 582 ? -10.849 -1.355 34.628 1.00 95.38 582 GLU A CA 1
ATOM 4716 C C . GLU A 1 582 ? -9.656 -1.023 33.712 1.00 95.38 582 GLU A C 1
ATOM 4718 O O . GLU A 1 582 ? -8.807 -0.204 34.061 1.00 95.38 582 GLU A O 1
ATOM 4723 N N . GLN A 1 583 ? -9.594 -1.627 32.520 1.00 96.06 583 GLN A N 1
ATOM 4724 C CA . GLN A 1 583 ? -8.552 -1.336 31.532 1.00 96.06 583 GLN A CA 1
ATOM 4725 C C . GLN A 1 583 ? -8.729 0.027 30.843 1.00 96.06 583 GLN A C 1
ATOM 4727 O O . GLN A 1 583 ? -7.734 0.707 30.596 1.00 96.06 583 GLN A O 1
ATOM 4732 N N . LEU A 1 584 ? -9.966 0.455 30.574 1.00 97.38 584 LEU A N 1
ATOM 4733 C CA . LEU A 1 584 ? -10.263 1.801 30.076 1.00 97.38 584 LEU A CA 1
ATOM 4734 C C . LEU A 1 584 ? -9.851 2.870 31.098 1.00 97.38 584 LEU A C 1
ATOM 4736 O O . LEU A 1 584 ? -9.190 3.837 30.734 1.00 97.38 584 LEU A O 1
ATOM 4740 N N . GLU A 1 585 ? -10.171 2.676 32.380 1.00 96.25 585 GLU A N 1
ATOM 4741 C CA . GLU A 1 585 ? -9.763 3.595 33.442 1.00 96.25 585 GLU A CA 1
ATOM 4742 C C . GLU A 1 585 ? -8.243 3.667 33.606 1.00 96.25 585 GLU A C 1
ATOM 4744 O O . GLU A 1 585 ? -7.719 4.767 33.761 1.00 96.25 585 GLU A O 1
ATOM 4749 N N . LYS A 1 586 ? -7.523 2.536 33.538 1.00 96.75 586 LYS A N 1
ATOM 4750 C CA . LYS A 1 586 ? -6.047 2.533 33.540 1.00 96.75 586 LYS A CA 1
ATOM 4751 C C . LYS A 1 586 ? -5.472 3.320 32.363 1.00 96.75 586 LYS A C 1
ATOM 4753 O O . LYS A 1 586 ? -4.509 4.059 32.542 1.00 96.75 586 LYS A O 1
ATOM 4758 N N . PHE A 1 587 ? -6.065 3.190 31.176 1.00 97.75 587 PHE A N 1
ATOM 4759 C CA . PHE A 1 587 ? -5.659 3.965 30.005 1.00 97.75 587 PHE A CA 1
ATOM 4760 C C . PHE A 1 587 ? -5.926 5.463 30.195 1.00 97.75 587 PHE A C 1
ATOM 4762 O O . PHE A 1 587 ? -5.012 6.256 30.006 1.00 97.75 587 PHE A O 1
ATOM 4769 N N . VAL A 1 588 ? -7.117 5.864 30.648 1.00 97.62 588 VAL A N 1
ATOM 4770 C CA . VAL A 1 588 ? -7.444 7.283 30.892 1.00 97.62 588 VAL A CA 1
ATOM 4771 C C . VAL A 1 588 ? -6.546 7.893 31.982 1.00 97.62 588 VAL A C 1
ATOM 4773 O O . VAL A 1 588 ? -5.983 8.959 31.760 1.00 97.62 588 VAL A O 1
ATOM 4776 N N . LYS A 1 589 ? -6.328 7.197 33.108 1.00 96.38 589 LYS A N 1
ATOM 4777 C CA . LYS A 1 589 ? -5.462 7.641 34.224 1.00 96.38 589 LYS A CA 1
ATOM 4778 C C . LYS A 1 589 ? -3.968 7.692 33.871 1.00 96.38 589 LYS A C 1
ATOM 4780 O O . LYS A 1 589 ? -3.196 8.372 34.532 1.00 96.38 589 LYS A O 1
ATOM 4785 N N . SER A 1 590 ? -3.522 7.018 32.810 1.00 96.38 590 SER A N 1
ATOM 4786 C CA . SER A 1 590 ? -2.122 7.137 32.367 1.00 96.38 590 SER A CA 1
ATOM 4787 C C . SER A 1 590 ? -1.768 8.549 31.864 1.00 96.38 590 SER A C 1
ATOM 4789 O O . SER A 1 590 ? -0.609 8.958 31.930 1.00 96.38 590 SER A O 1
ATOM 4791 N N . PHE A 1 591 ? -2.765 9.337 31.449 1.00 95.88 591 PHE A N 1
ATOM 4792 C CA . PHE A 1 591 ? -2.611 10.750 31.089 1.00 95.88 591 PHE A CA 1
ATOM 4793 C C . PHE A 1 591 ? -2.492 11.693 32.305 1.00 95.88 591 PHE A C 1
ATOM 4795 O O . PHE A 1 591 ? -2.335 12.895 32.122 1.00 95.88 591 PHE A O 1
ATOM 4802 N N . ASP A 1 592 ? -2.483 11.151 33.530 1.00 92.12 592 ASP A N 1
ATOM 4803 C CA . ASP A 1 592 ? -2.009 11.854 34.731 1.00 92.12 592 ASP A CA 1
ATOM 4804 C C . ASP A 1 592 ? -0.459 11.903 34.778 1.00 92.12 592 ASP A C 1
ATOM 4806 O O . ASP A 1 592 ? 0.125 12.663 35.548 1.00 92.12 592 ASP A O 1
ATOM 4810 N N . GLN A 1 593 ? 0.218 11.071 33.968 1.00 92.56 593 GLN A N 1
ATOM 4811 C CA . GLN A 1 593 ? 1.686 10.956 33.870 1.00 92.56 593 GLN A CA 1
ATOM 4812 C C . GLN A 1 593 ? 2.221 11.309 32.471 1.00 92.56 593 GLN A C 1
ATOM 4814 O O . GLN A 1 593 ? 3.355 11.769 32.335 1.00 92.56 593 GLN A O 1
ATOM 4819 N N . TYR A 1 594 ? 1.411 11.091 31.433 1.00 95.00 594 TYR A N 1
ATOM 4820 C CA . TYR A 1 594 ? 1.699 11.444 30.043 1.00 95.00 594 TYR A CA 1
ATOM 4821 C C . TYR A 1 594 ? 0.987 12.728 29.611 1.00 95.00 594 TYR A C 1
ATOM 4823 O O . TYR A 1 594 ? 0.080 13.214 30.277 1.00 95.00 594 TYR A O 1
ATOM 4831 N N . ILE A 1 595 ? 1.379 13.285 28.464 1.00 94.81 595 ILE A N 1
ATOM 4832 C CA . ILE A 1 595 ? 0.774 14.515 27.947 1.00 94.81 595 ILE A CA 1
ATOM 4833 C C . ILE A 1 595 ? -0.677 14.239 27.533 1.00 94.81 595 ILE A C 1
ATOM 4835 O O . ILE A 1 595 ? -0.918 13.557 26.536 1.00 94.81 595 ILE A O 1
ATOM 4839 N N . ASN A 1 596 ? -1.641 14.812 28.258 1.00 96.19 596 ASN A N 1
ATOM 4840 C CA . ASN A 1 596 ? -3.034 14.889 27.818 1.00 96.19 596 ASN A CA 1
ATOM 4841 C C . ASN A 1 596 ? -3.123 15.760 26.544 1.00 96.19 596 ASN A C 1
ATOM 4843 O O . ASN A 1 596 ? -2.878 16.967 26.630 1.00 96.19 596 ASN A O 1
ATOM 4847 N N . PRO A 1 597 ? -3.490 15.196 25.374 1.00 96.50 597 PRO A N 1
ATOM 4848 C CA . PRO A 1 597 ? -3.510 15.933 24.110 1.00 96.50 597 PRO A CA 1
ATOM 4849 C C . PRO A 1 597 ? -4.585 17.025 24.029 1.00 96.50 597 PRO A C 1
ATOM 4851 O O . PRO A 1 597 ? -4.544 17.830 23.103 1.00 96.50 597 PRO A O 1
ATOM 4854 N N . PHE A 1 598 ? -5.522 17.061 24.982 1.00 96.81 598 PHE A N 1
ATOM 4855 C CA . PHE A 1 598 ? -6.613 18.037 25.068 1.00 96.81 598 PHE A CA 1
ATOM 4856 C C . PHE A 1 598 ? -6.402 19.073 26.187 1.00 96.81 598 PHE A C 1
ATOM 4858 O O . PHE A 1 598 ? -7.345 19.757 26.583 1.00 96.81 598 PHE A O 1
ATOM 4865 N N . SER A 1 599 ? -5.180 19.172 26.725 1.00 91.94 599 SER A N 1
ATOM 4866 C CA . SER A 1 599 ? -4.811 20.187 27.717 1.00 91.94 599 SER A CA 1
ATOM 4867 C C . SER A 1 599 ? -4.599 21.554 27.065 1.00 91.94 599 SER A C 1
ATOM 4869 O O . SER A 1 599 ? -3.742 21.703 26.193 1.00 91.94 599 SER A O 1
ATOM 4871 N N . ALA A 1 600 ? -5.293 22.579 27.568 1.00 86.00 600 ALA A N 1
ATOM 4872 C CA . ALA A 1 600 ? -5.125 23.977 27.152 1.00 86.00 600 ALA A CA 1
ATOM 4873 C C . ALA A 1 600 ? -3.726 24.566 27.457 1.00 86.00 600 ALA A C 1
ATOM 4875 O O . ALA A 1 600 ? -3.428 25.694 27.071 1.00 86.00 600 ALA A O 1
ATOM 4876 N N . GLN A 1 601 ? -2.856 23.817 28.145 1.00 86.62 601 GLN A N 1
ATOM 4877 C CA . GLN A 1 601 ? -1.458 24.185 28.395 1.00 86.62 601 GLN A CA 1
ATOM 4878 C C . GLN A 1 601 ? -0.527 23.850 27.213 1.00 86.62 601 GLN A C 1
ATOM 4880 O O . GLN A 1 601 ? 0.633 24.263 27.215 1.00 86.62 601 GLN A O 1
ATOM 4885 N N . LEU A 1 602 ? -0.993 23.088 26.215 1.00 90.38 602 LEU A N 1
ATOM 4886 C CA . LEU A 1 602 ? -0.187 22.723 25.049 1.00 90.38 602 LEU A CA 1
ATOM 4887 C C . LEU A 1 602 ? -0.081 23.876 24.035 1.00 90.38 602 LEU A C 1
ATOM 4889 O O . LEU A 1 602 ? -1.096 24.485 23.700 1.00 90.38 602 LEU A O 1
ATOM 4893 N N . PRO A 1 603 ? 1.113 24.145 23.464 1.00 90.56 603 PRO A N 1
ATOM 4894 C CA . PRO A 1 603 ? 1.258 25.102 22.371 1.00 90.56 603 PRO A CA 1
ATOM 4895 C C . PRO A 1 603 ? 0.394 24.701 21.157 1.00 90.56 603 PRO A C 1
ATOM 4897 O O . PRO A 1 603 ? 0.666 23.669 20.539 1.00 90.56 603 PRO A O 1
ATOM 4900 N N . PRO A 1 604 ? -0.610 25.502 20.746 1.00 91.44 604 PRO A N 1
ATOM 4901 C CA . PRO A 1 604 ? -1.582 25.083 19.729 1.00 91.44 604 PRO A CA 1
ATOM 4902 C C . PRO A 1 604 ? -0.962 24.931 18.333 1.00 91.44 604 PRO A C 1
ATOM 4904 O O . PRO A 1 604 ? -1.461 24.174 17.502 1.00 91.44 604 PRO A O 1
ATOM 4907 N N . ASN A 1 605 ? 0.154 25.623 18.090 1.00 92.38 605 ASN A N 1
ATOM 4908 C CA . ASN A 1 605 ? 0.825 25.709 16.794 1.00 92.38 605 ASN A CA 1
ATOM 4909 C C . ASN A 1 605 ? 1.684 24.483 16.434 1.00 92.38 605 ASN A C 1
ATOM 4911 O O . ASN A 1 605 ? 2.254 24.483 15.341 1.00 92.38 605 ASN A O 1
ATOM 4915 N N . GLN A 1 606 ? 1.803 23.477 17.312 1.00 92.62 606 GLN A N 1
ATOM 4916 C CA . GLN A 1 606 ? 2.650 22.293 17.111 1.00 92.62 606 GLN A CA 1
ATOM 4917 C C . GLN A 1 606 ? 1.926 20.978 17.456 1.00 92.62 606 GLN A C 1
ATOM 4919 O O . GLN A 1 606 ? 1.176 20.882 18.431 1.00 92.62 606 GLN A O 1
ATOM 4924 N N . LEU A 1 607 ? 2.187 19.941 16.660 1.00 95.75 607 LEU A N 1
ATOM 4925 C CA . LEU A 1 607 ? 1.812 18.553 16.928 1.00 95.75 607 LEU A CA 1
ATOM 4926 C C . LEU A 1 607 ? 2.880 17.851 17.787 1.00 95.75 607 LEU A C 1
ATOM 4928 O O . LEU A 1 607 ? 4.019 17.694 17.351 1.00 95.75 607 LEU A O 1
ATOM 4932 N N . PHE A 1 608 ? 2.512 17.381 18.982 1.00 95.81 608 PHE A N 1
ATOM 4933 C CA . PHE A 1 608 ? 3.417 16.717 19.929 1.00 95.81 608 PHE A CA 1
ATOM 4934 C C . PHE A 1 608 ? 3.220 15.195 20.014 1.00 95.81 608 PHE A C 1
ATOM 4936 O O . PHE A 1 608 ? 2.099 14.680 20.049 1.00 95.81 608 PHE A O 1
ATOM 4943 N N . ASN A 1 609 ? 4.330 14.462 20.155 1.00 96.12 609 ASN A N 1
ATOM 4944 C CA . ASN A 1 609 ? 4.318 13.078 20.625 1.00 96.12 609 ASN A CA 1
ATOM 4945 C C . ASN A 1 609 ? 4.005 13.048 22.133 1.00 96.12 609 ASN A C 1
ATOM 4947 O O . ASN A 1 609 ? 4.806 13.495 22.958 1.00 96.12 609 ASN A O 1
ATOM 4951 N N . ILE A 1 610 ? 2.867 12.456 22.498 1.00 96.06 610 ILE A N 1
ATOM 4952 C CA . ILE A 1 610 ? 2.315 12.484 23.867 1.00 96.06 610 ILE A CA 1
ATOM 4953 C C . ILE A 1 610 ? 3.116 11.675 24.900 1.00 96.06 610 ILE A C 1
ATOM 4955 O O . ILE A 1 610 ? 2.939 11.853 26.103 1.00 96.06 610 ILE A O 1
ATOM 4959 N N . SER A 1 611 ? 4.020 10.805 24.438 1.00 95.06 611 SER A N 1
ATOM 4960 C CA . SER A 1 611 ? 4.882 9.978 25.294 1.00 95.06 611 SER A CA 1
ATOM 4961 C C . SER A 1 611 ? 6.274 10.568 25.554 1.00 95.06 611 SER A C 1
ATOM 4963 O O . SER A 1 611 ? 7.007 10.034 26.379 1.00 95.06 611 SER A O 1
ATOM 4965 N N . SER A 1 612 ? 6.667 11.629 24.836 1.00 93.62 612 SER A N 1
ATOM 4966 C CA . SER A 1 612 ? 8.040 12.165 24.875 1.00 93.62 612 SER A CA 1
ATOM 4967 C C . SER A 1 612 ? 8.163 13.688 24.762 1.00 93.62 612 SER A C 1
ATOM 4969 O O . SER A 1 612 ? 9.278 14.200 24.824 1.00 93.62 612 SER A O 1
ATOM 4971 N N . GLY A 1 613 ? 7.062 14.418 24.549 1.00 91.94 613 GLY A N 1
ATOM 4972 C CA . GLY A 1 613 ? 7.062 15.882 24.437 1.00 91.94 613 GLY A CA 1
ATOM 4973 C C . GLY A 1 613 ? 7.762 16.440 23.194 1.00 91.94 613 GLY A C 1
ATOM 4974 O O . GLY A 1 613 ? 7.886 17.653 23.057 1.00 91.94 613 GLY A O 1
ATOM 4975 N N . LYS A 1 614 ? 8.217 15.587 22.270 1.00 93.12 614 LYS A N 1
ATOM 4976 C CA . LYS A 1 614 ? 8.870 16.023 21.030 1.00 93.12 614 LYS A CA 1
ATOM 4977 C C . LYS A 1 614 ? 7.830 16.473 20.006 1.00 93.12 614 LYS A C 1
ATOM 4979 O O . LYS A 1 614 ? 6.892 15.730 19.715 1.00 93.12 614 LYS A O 1
ATOM 4984 N N . ALA A 1 615 ? 8.016 17.670 19.457 1.00 93.38 615 ALA A N 1
ATOM 4985 C CA . ALA A 1 615 ? 7.217 18.180 18.347 1.00 93.38 615 ALA A CA 1
ATOM 4986 C C . ALA A 1 615 ? 7.542 17.442 17.034 1.00 93.38 615 ALA A C 1
ATOM 4988 O O . ALA A 1 615 ? 8.681 17.027 16.801 1.00 93.38 615 ALA A O 1
ATOM 4989 N N . ALA A 1 616 ? 6.542 17.299 16.166 1.00 93.25 616 ALA A N 1
ATOM 4990 C CA . ALA A 1 616 ? 6.709 16.846 14.791 1.00 93.25 616 ALA A CA 1
ATOM 4991 C C . ALA A 1 616 ? 7.354 17.939 13.916 1.00 93.25 616 ALA A C 1
ATOM 4993 O O . ALA A 1 616 ? 7.293 19.128 14.225 1.00 93.25 616 ALA A O 1
ATOM 4994 N N . SER A 1 617 ? 7.948 17.546 12.785 1.00 91.75 617 SER A N 1
ATOM 4995 C CA . SER A 1 617 ? 8.312 18.510 11.741 1.00 91.75 617 SER A CA 1
ATOM 4996 C C . SER A 1 617 ? 7.070 18.935 10.954 1.00 91.75 617 SER A C 1
ATOM 4998 O O . SER A 1 617 ? 6.149 18.139 10.774 1.00 91.75 617 SER A O 1
ATOM 5000 N N . THR A 1 618 ? 7.067 20.158 10.417 1.00 90.25 618 THR A N 1
ATOM 5001 C CA . THR A 1 618 ? 5.930 20.724 9.665 1.00 90.25 618 THR A CA 1
ATOM 5002 C C . THR A 1 618 ? 5.465 19.809 8.524 1.00 90.25 618 THR A C 1
ATOM 5004 O O . THR A 1 618 ? 4.277 19.585 8.366 1.00 90.25 618 THR A O 1
ATOM 5007 N N . GLN A 1 619 ? 6.389 19.156 7.809 1.00 87.38 619 GLN A N 1
ATOM 5008 C CA . GLN A 1 619 ? 6.052 18.195 6.743 1.00 87.38 619 GLN A CA 1
ATOM 5009 C C . GLN A 1 619 ? 5.276 16.958 7.237 1.00 87.38 619 GLN A C 1
ATOM 5011 O O . GLN A 1 619 ? 4.458 16.406 6.503 1.00 87.38 619 GLN A O 1
ATOM 5016 N N . VAL A 1 620 ? 5.551 16.494 8.461 1.00 89.31 620 VAL A N 1
ATOM 5017 C CA . VAL A 1 620 ? 4.841 15.367 9.089 1.00 89.31 620 VAL A CA 1
ATOM 5018 C C . VAL A 1 620 ? 3.501 15.837 9.649 1.00 89.31 620 VAL A C 1
ATOM 5020 O O . VAL A 1 620 ? 2.499 15.146 9.504 1.00 89.31 620 VAL A O 1
ATOM 5023 N N . GLU A 1 621 ? 3.476 17.026 10.241 1.00 92.81 621 GLU A N 1
ATOM 5024 C CA . GLU A 1 621 ? 2.281 17.690 10.758 1.00 92.81 621 GLU A CA 1
ATOM 5025 C C . GLU A 1 621 ? 1.247 17.959 9.649 1.00 92.81 621 GLU A C 1
ATOM 5027 O O . GLU A 1 621 ? 0.130 17.448 9.724 1.00 92.81 621 GLU A O 1
ATOM 5032 N N . ASP A 1 622 ? 1.638 18.641 8.567 1.00 89.81 622 ASP A N 1
ATOM 5033 C CA . ASP A 1 622 ? 0.786 18.920 7.404 1.00 89.81 622 ASP A CA 1
ATOM 5034 C C . ASP A 1 622 ? 0.195 17.631 6.809 1.00 89.81 622 ASP A C 1
ATOM 5036 O O . ASP A 1 622 ? -0.989 17.583 6.466 1.00 89.81 622 ASP A O 1
ATOM 5040 N N . PHE A 1 623 ? 0.996 16.563 6.726 1.00 91.94 623 PHE A N 1
ATOM 5041 C CA . PHE A 1 623 ? 0.551 15.255 6.243 1.00 91.94 623 PHE A CA 1
ATOM 5042 C C . PHE A 1 623 ? -0.460 14.591 7.191 1.00 91.94 623 PHE A C 1
ATOM 5044 O O . PHE A 1 623 ? -1.498 14.115 6.732 1.00 91.94 623 PHE A O 1
ATOM 5051 N N . LEU A 1 624 ? -0.172 14.543 8.498 1.00 95.19 624 LEU A N 1
ATOM 5052 C CA . LEU A 1 624 ? -0.993 13.827 9.483 1.00 95.19 624 LEU A CA 1
ATOM 5053 C C . LEU A 1 624 ? -2.319 14.535 9.799 1.00 95.19 624 LEU A C 1
ATOM 5055 O O . LEU A 1 624 ? -3.296 13.861 10.117 1.00 95.19 624 LEU A O 1
ATOM 5059 N N . LEU A 1 625 ? -2.386 15.862 9.681 1.00 96.06 625 LEU A N 1
ATOM 5060 C CA . LEU A 1 625 ? -3.625 16.614 9.910 1.00 96.06 625 LEU A CA 1
ATOM 5061 C C . LEU A 1 625 ? -4.561 16.593 8.687 1.00 96.06 625 LEU A C 1
ATOM 5063 O O . LEU A 1 625 ? -5.777 16.641 8.843 1.00 96.06 625 LEU A O 1
ATOM 5067 N N . ASN A 1 626 ? -4.024 16.444 7.468 1.00 94.19 626 ASN A N 1
ATOM 5068 C CA . ASN A 1 626 ? -4.803 16.487 6.220 1.00 94.19 626 ASN A CA 1
ATOM 5069 C C . ASN A 1 626 ? -5.111 15.101 5.609 1.00 94.19 626 ASN A C 1
ATOM 5071 O O . ASN A 1 626 ? -5.534 15.023 4.451 1.00 94.19 626 ASN A O 1
ATOM 5075 N N . VAL A 1 627 ? -4.921 14.000 6.352 1.00 94.69 627 VAL A N 1
ATOM 5076 C CA . VAL A 1 627 ? -4.985 12.620 5.815 1.00 94.69 627 VAL A CA 1
ATOM 5077 C C . VAL A 1 627 ? -6.271 12.285 5.049 1.00 94.69 627 VAL A C 1
ATOM 5079 O O . VAL A 1 627 ? -6.215 11.617 4.016 1.00 94.69 627 VAL A O 1
ATOM 5082 N N . GLU A 1 628 ? -7.432 12.754 5.510 1.00 91.12 628 GLU A N 1
ATOM 5083 C CA . GLU A 1 628 ? -8.707 12.482 4.835 1.00 91.12 628 GLU A CA 1
ATOM 5084 C C . GLU A 1 628 ? -8.799 13.179 3.476 1.00 91.12 628 GLU A C 1
ATOM 5086 O O . GLU A 1 628 ? -9.172 12.545 2.488 1.00 91.12 628 GLU A O 1
ATOM 5091 N N . LYS A 1 629 ? -8.405 14.458 3.423 1.00 92.25 629 LYS A N 1
ATOM 5092 C CA . LYS A 1 629 ? -8.426 15.277 2.209 1.00 92.25 629 LYS A CA 1
ATOM 5093 C C . LYS A 1 629 ? -7.445 14.739 1.172 1.00 92.25 629 LYS A C 1
ATOM 5095 O O . LYS A 1 629 ? -7.857 14.429 0.061 1.00 92.25 629 LYS A O 1
ATOM 5100 N N . ILE A 1 630 ? -6.180 14.538 1.554 1.00 90.25 630 ILE A N 1
ATOM 5101 C CA . ILE A 1 630 ? -5.150 14.023 0.637 1.00 90.25 630 ILE A CA 1
ATOM 5102 C C . ILE A 1 630 ? -5.546 12.624 0.128 1.00 90.25 630 ILE A C 1
ATOM 5104 O O . ILE A 1 630 ? -5.353 12.309 -1.043 1.00 90.25 630 ILE A O 1
ATOM 5108 N N . GLY A 1 631 ? -6.144 11.784 0.981 1.00 90.38 631 GLY A N 1
ATOM 5109 C CA . GLY A 1 631 ? -6.671 10.482 0.572 1.00 90.38 631 GLY A CA 1
ATOM 5110 C C . GLY A 1 631 ? -7.835 10.563 -0.425 1.00 90.38 631 GLY A C 1
ATOM 5111 O O . GLY A 1 631 ? -7.909 9.734 -1.333 1.00 90.38 631 GLY A O 1
ATOM 5112 N N . ASP A 1 632 ? -8.731 11.545 -0.281 1.00 91.00 632 ASP A N 1
ATOM 5113 C CA . ASP A 1 632 ? -9.850 11.766 -1.206 1.00 91.00 632 ASP A CA 1
ATOM 5114 C C . ASP A 1 632 ? -9.392 12.347 -2.547 1.00 91.00 632 ASP A C 1
ATOM 5116 O O . ASP A 1 632 ? -9.807 11.857 -3.597 1.00 91.00 632 ASP A O 1
ATOM 5120 N N . ASP A 1 633 ? -8.478 13.319 -2.516 1.00 85.62 633 ASP A N 1
ATOM 5121 C CA . ASP A 1 633 ? -7.859 13.919 -3.699 1.00 85.62 633 ASP A CA 1
ATOM 5122 C C . ASP A 1 633 ? -7.123 12.842 -4.523 1.00 85.62 633 ASP A C 1
ATOM 5124 O O . ASP A 1 633 ? -7.324 12.740 -5.734 1.00 85.62 633 ASP A O 1
ATOM 5128 N N . LEU A 1 634 ? -6.361 11.951 -3.868 1.00 82.81 634 LEU A N 1
ATOM 5129 C CA . LEU A 1 634 ? -5.713 10.800 -4.515 1.00 82.81 634 LEU A CA 1
ATOM 5130 C C . LEU A 1 634 ? -6.720 9.789 -5.094 1.00 82.81 634 LEU A C 1
ATOM 5132 O O . LEU A 1 634 ? -6.489 9.247 -6.178 1.00 82.81 634 LEU A O 1
ATOM 5136 N N . ARG A 1 635 ? -7.843 9.527 -4.407 1.00 87.56 635 ARG A N 1
ATOM 5137 C CA . ARG A 1 635 ? -8.907 8.648 -4.926 1.00 87.56 635 ARG A CA 1
ATOM 5138 C C . ARG A 1 635 ? -9.583 9.270 -6.152 1.00 87.56 635 ARG A C 1
ATOM 5140 O O . ARG A 1 635 ? -9.820 8.562 -7.129 1.00 87.56 635 ARG A O 1
ATOM 5147 N N . LYS A 1 636 ? -9.891 10.569 -6.110 1.00 84.31 636 LYS A N 1
ATOM 5148 C CA . LYS A 1 636 ? -10.495 11.332 -7.214 1.00 84.31 636 LYS A CA 1
ATOM 5149 C C . LYS A 1 636 ? -9.569 11.393 -8.429 1.00 84.31 636 LYS A C 1
ATOM 5151 O O . LYS A 1 636 ? -10.029 11.116 -9.535 1.00 84.31 636 LYS A O 1
ATOM 5156 N N . ALA A 1 637 ? -8.276 11.649 -8.221 1.00 78.00 637 ALA A N 1
ATOM 5157 C CA . ALA A 1 637 ? -7.260 11.595 -9.272 1.00 78.00 637 ALA A CA 1
ATOM 5158 C C . ALA A 1 637 ? -7.236 10.218 -9.956 1.00 78.00 637 ALA A C 1
ATOM 5160 O O . ALA A 1 637 ? -7.459 10.138 -11.159 1.00 78.00 637 ALA A O 1
ATOM 5161 N N . PHE A 1 638 ? -7.114 9.128 -9.188 1.00 80.56 638 PHE A N 1
ATOM 5162 C CA . PHE A 1 638 ? -7.130 7.762 -9.729 1.00 80.56 638 PHE A CA 1
ATOM 5163 C C . PHE A 1 638 ? -8.416 7.423 -10.509 1.00 80.56 638 PHE A C 1
ATOM 5165 O O . PHE A 1 638 ? -8.363 6.740 -11.534 1.00 80.56 638 PHE A O 1
ATOM 5172 N N . ILE A 1 639 ? -9.579 7.883 -10.035 1.00 76.75 639 ILE A N 1
ATOM 5173 C CA . ILE A 1 639 ? -10.873 7.698 -10.713 1.00 76.75 639 ILE A CA 1
ATOM 5174 C C . ILE A 1 639 ? -10.889 8.441 -12.059 1.00 76.75 639 ILE A C 1
ATOM 5176 O O . ILE A 1 639 ? -11.302 7.860 -13.064 1.00 76.75 639 ILE A O 1
ATOM 5180 N N . SER A 1 640 ? -10.386 9.678 -12.100 1.00 71.06 640 SER A N 1
ATOM 5181 C CA . SER A 1 640 ? -10.243 10.474 -13.327 1.00 71.06 640 SER A CA 1
ATOM 5182 C C . SER A 1 640 ? -9.253 9.839 -14.314 1.00 71.06 640 SER A C 1
ATOM 5184 O O . SER A 1 640 ? -9.597 9.590 -15.468 1.00 71.06 640 SER A O 1
ATOM 5186 N N . GLU A 1 641 ? -8.060 9.458 -13.847 1.00 67.81 641 GLU A N 1
ATOM 5187 C CA . GLU A 1 641 ? -7.032 8.767 -14.639 1.00 67.81 641 GLU A CA 1
ATOM 5188 C C . GLU A 1 641 ? -7.568 7.480 -15.278 1.00 67.81 641 GLU A C 1
ATOM 5190 O O . GLU A 1 641 ? -7.395 7.266 -16.476 1.00 67.81 641 GLU A O 1
ATOM 5195 N N . CYS A 1 642 ? -8.281 6.646 -14.513 1.00 66.38 642 CYS A N 1
ATOM 5196 C CA . CYS A 1 642 ? -8.865 5.403 -15.025 1.00 66.38 642 CYS A CA 1
ATOM 5197 C C . CYS A 1 642 ? -10.048 5.615 -15.986 1.00 66.38 642 CYS A C 1
ATOM 5199 O O . CYS A 1 642 ? -10.437 4.663 -16.661 1.00 66.38 642 CYS A O 1
ATOM 5201 N N . SER A 1 643 ? -10.594 6.834 -16.051 1.00 59.28 643 SER A N 1
ATOM 5202 C CA . SER A 1 643 ? -11.609 7.247 -17.031 1.00 59.28 643 SER A CA 1
ATOM 5203 C C . SER A 1 643 ? -10.990 7.753 -18.340 1.00 59.28 643 SER A C 1
ATOM 5205 O O . SER A 1 643 ? -11.679 7.823 -19.358 1.00 59.28 643 SER A O 1
ATOM 5207 N N . SER A 1 644 ? -9.704 8.120 -18.327 1.00 59.75 644 SER A N 1
ATOM 5208 C CA . SER A 1 644 ? -8.978 8.581 -19.512 1.00 59.75 644 SER A CA 1
ATOM 5209 C C . SER A 1 644 ? -8.532 7.400 -20.374 1.00 59.75 644 SER A C 1
ATOM 5211 O O . SER A 1 644 ? -7.986 6.417 -19.868 1.00 59.75 644 SER A O 1
ATOM 5213 N N . ASP A 1 645 ? -8.762 7.477 -21.687 1.00 63.72 645 ASP A N 1
ATOM 5214 C CA . ASP A 1 645 ? -8.302 6.428 -22.593 1.00 63.72 645 ASP A CA 1
ATOM 5215 C C . ASP A 1 645 ? -6.860 6.676 -23.062 1.00 63.72 645 ASP A C 1
ATOM 5217 O O . ASP A 1 645 ? -6.441 7.797 -23.360 1.00 63.72 645 ASP A O 1
ATOM 5221 N N . ILE A 1 646 ? -6.083 5.597 -23.141 1.00 71.56 646 ILE A N 1
ATOM 5222 C CA . ILE A 1 646 ? -4.682 5.633 -23.562 1.00 71.56 646 ILE A CA 1
ATOM 5223 C C . ILE A 1 646 ? -4.645 5.786 -25.085 1.00 71.56 646 ILE A C 1
ATOM 5225 O O . ILE A 1 646 ? -4.719 4.794 -25.816 1.00 71.56 646 ILE A O 1
ATOM 5229 N N . ASN A 1 647 ? -4.548 7.035 -25.544 1.00 82.25 647 ASN A N 1
ATOM 5230 C CA . ASN A 1 647 ? -4.544 7.412 -26.961 1.00 82.25 647 ASN A CA 1
ATOM 5231 C C . ASN A 1 647 ? -3.308 6.904 -27.728 1.00 82.25 647 ASN A C 1
ATOM 5233 O O . ASN A 1 647 ? -3.398 6.645 -28.929 1.00 82.25 647 ASN A O 1
ATOM 5237 N N . ARG A 1 648 ? -2.161 6.761 -27.048 1.00 91.56 648 ARG A N 1
ATOM 5238 C CA . ARG A 1 648 ? -0.864 6.389 -27.633 1.00 91.56 648 ARG A CA 1
ATOM 5239 C C . ARG A 1 648 ? -0.122 5.375 -26.754 1.00 91.56 648 ARG A C 1
ATOM 5241 O O . ARG A 1 648 ? -0.128 5.506 -25.533 1.00 91.56 648 ARG A O 1
ATOM 5248 N N . ILE A 1 649 ? 0.514 4.379 -27.371 1.00 93.38 649 ILE A N 1
ATOM 5249 C CA . ILE A 1 649 ? 1.350 3.361 -26.715 1.00 93.38 649 ILE A CA 1
ATOM 5250 C C . ILE A 1 649 ? 2.658 3.218 -27.497 1.00 93.38 649 ILE A C 1
ATOM 5252 O O . ILE A 1 649 ? 2.627 2.837 -28.664 1.00 93.38 649 ILE A O 1
ATOM 5256 N N . ASP A 1 650 ? 3.796 3.433 -26.841 1.00 95.50 650 ASP A N 1
ATOM 5257 C CA . ASP A 1 650 ? 5.120 3.250 -27.441 1.00 95.50 650 ASP A CA 1
ATOM 5258 C C . ASP A 1 650 ? 5.766 1.967 -26.891 1.00 95.50 650 ASP A C 1
ATOM 5260 O O . ASP A 1 650 ? 5.938 1.796 -25.684 1.00 95.50 650 ASP A O 1
ATOM 5264 N N . VAL A 1 651 ? 6.099 1.044 -27.793 1.00 95.75 651 VAL A N 1
ATOM 5265 C CA . VAL A 1 651 ? 6.754 -0.242 -27.530 1.00 95.75 651 VAL A CA 1
ATOM 5266 C C . VAL A 1 651 ? 8.184 -0.144 -28.049 1.00 95.75 651 VAL A C 1
ATOM 5268 O O . VAL A 1 651 ? 8.406 0.088 -29.234 1.00 95.75 651 VAL A O 1
ATOM 5271 N N . ILE A 1 652 ? 9.163 -0.271 -27.160 1.00 95.94 652 ILE A N 1
ATOM 5272 C CA . ILE A 1 652 ? 10.546 0.131 -27.435 1.00 95.94 652 ILE A CA 1
ATOM 5273 C C . ILE A 1 652 ? 11.482 -1.040 -27.130 1.00 95.94 652 ILE A C 1
ATOM 5275 O O . ILE A 1 652 ? 11.382 -1.650 -26.065 1.00 95.94 652 ILE A O 1
ATOM 5279 N N . PHE A 1 653 ? 12.379 -1.350 -28.069 1.00 94.75 653 PHE A N 1
ATOM 5280 C CA . PHE A 1 653 ? 13.315 -2.469 -27.979 1.00 94.75 653 PHE A CA 1
ATOM 5281 C C . PHE A 1 653 ? 14.785 -2.035 -28.103 1.00 94.75 653 PHE A C 1
ATOM 5283 O O . PHE A 1 653 ? 15.122 -1.107 -28.850 1.00 94.75 653 PHE A O 1
ATOM 5290 N N . ASP A 1 654 ? 15.651 -2.778 -27.406 1.00 92.31 654 ASP A N 1
ATOM 5291 C CA . ASP A 1 654 ? 17.106 -2.797 -27.603 1.00 92.31 654 ASP A CA 1
ATOM 5292 C C . ASP A 1 654 ? 17.461 -3.029 -29.082 1.00 92.31 654 ASP A C 1
ATOM 5294 O O . ASP A 1 654 ? 16.781 -3.772 -29.794 1.00 92.31 654 ASP A O 1
ATOM 5298 N N . GLN A 1 655 ? 18.575 -2.447 -29.517 1.00 90.56 655 GLN A N 1
ATOM 5299 C CA . GLN A 1 655 ? 19.317 -2.850 -30.708 1.00 90.56 655 GLN A CA 1
ATOM 5300 C C . GLN A 1 655 ? 20.546 -3.679 -30.312 1.00 90.56 655 GLN A C 1
ATOM 5302 O O . GLN A 1 655 ? 20.964 -3.709 -29.153 1.00 90.56 655 GLN A O 1
ATOM 5307 N N . TYR A 1 656 ? 21.110 -4.389 -31.288 1.00 87.56 656 TYR A N 1
ATOM 5308 C CA . TYR A 1 656 ? 22.229 -5.303 -31.080 1.00 87.56 656 TYR A CA 1
ATOM 5309 C C . TYR A 1 656 ? 23.308 -5.056 -32.132 1.00 87.56 656 TYR A C 1
ATOM 5311 O O . TYR A 1 656 ? 23.120 -5.376 -33.305 1.00 87.56 656 TYR A O 1
ATOM 5319 N N . TRP A 1 657 ? 24.444 -4.510 -31.701 1.00 87.38 657 TRP A N 1
ATOM 5320 C CA . TRP A 1 657 ? 25.662 -4.393 -32.499 1.00 87.38 657 TRP A CA 1
ATOM 5321 C C . TRP A 1 657 ? 26.889 -4.856 -31.706 1.00 87.38 657 TRP A C 1
ATOM 5323 O O . TRP A 1 657 ? 26.827 -5.043 -30.488 1.00 87.38 657 TRP A O 1
ATOM 5333 N N . TYR A 1 658 ? 27.984 -5.085 -32.433 1.00 85.25 658 TYR A N 1
ATOM 5334 C CA . TYR A 1 658 ? 29.236 -5.646 -31.931 1.00 85.25 658 TYR A CA 1
ATOM 5335 C C . TYR A 1 658 ? 30.428 -4.976 -32.642 1.00 85.25 658 TYR A C 1
ATOM 5337 O O . TYR A 1 658 ? 30.364 -4.841 -33.867 1.00 85.25 658 TYR A O 1
ATOM 5345 N N . PRO A 1 659 ? 31.518 -4.622 -31.933 1.00 88.88 659 PRO A N 1
ATOM 5346 C CA . PRO A 1 659 ? 31.656 -4.642 -30.472 1.00 88.88 659 PRO A CA 1
ATOM 5347 C C . PRO A 1 659 ? 30.735 -3.622 -29.771 1.00 88.88 659 PRO A C 1
ATOM 5349 O O . PRO A 1 659 ? 30.340 -2.613 -30.352 1.00 88.88 659 PRO A O 1
ATOM 5352 N N . SER A 1 660 ? 30.393 -3.881 -28.509 1.00 89.75 660 SER A N 1
ATOM 5353 C CA . SER A 1 660 ? 29.659 -2.957 -27.632 1.00 89.75 660 SER A CA 1
ATOM 5354 C C . SER A 1 660 ? 30.165 -3.038 -26.189 1.00 89.75 660 SER A C 1
ATOM 5356 O O . SER A 1 660 ? 30.590 -4.093 -25.715 1.00 89.75 660 SER A O 1
ATOM 5358 N N . ILE A 1 661 ? 30.056 -1.935 -25.436 1.00 88.81 661 ILE A N 1
ATOM 5359 C CA . ILE A 1 661 ? 30.316 -1.931 -23.985 1.00 88.81 661 ILE A CA 1
ATOM 5360 C C . ILE A 1 661 ? 29.341 -2.839 -23.206 1.00 88.81 661 ILE A C 1
ATOM 5362 O O . ILE A 1 661 ? 29.653 -3.265 -22.092 1.00 88.81 661 ILE A O 1
ATOM 5366 N N . LYS A 1 662 ? 28.191 -3.195 -23.801 1.00 86.12 662 LYS A N 1
ATOM 5367 C CA . LYS A 1 662 ? 27.201 -4.138 -23.255 1.00 86.12 662 LYS A CA 1
ATOM 5368 C C . LYS A 1 662 ? 27.616 -5.606 -23.423 1.00 86.12 662 LYS A C 1
ATOM 5370 O O . LYS A 1 662 ? 27.003 -6.487 -22.821 1.00 86.12 662 LYS A O 1
ATOM 5375 N N . ASP A 1 663 ? 28.678 -5.908 -24.173 1.00 82.81 663 ASP A N 1
ATOM 5376 C CA . ASP A 1 663 ? 29.091 -7.292 -24.437 1.00 82.81 663 ASP A CA 1
ATOM 5377 C C . ASP A 1 663 ? 29.525 -8.049 -23.181 1.00 82.81 663 ASP A C 1
ATOM 5379 O O . ASP A 1 663 ? 29.214 -9.233 -23.049 1.00 82.81 663 ASP A O 1
ATOM 5383 N N . ASN A 1 664 ? 30.162 -7.389 -22.212 1.00 78.62 664 ASN A N 1
ATOM 5384 C CA . ASN A 1 664 ? 30.495 -8.022 -20.933 1.00 78.62 664 ASN A CA 1
ATOM 5385 C C . ASN A 1 664 ? 29.221 -8.488 -20.189 1.00 78.62 664 ASN A C 1
ATOM 5387 O O . ASN A 1 664 ? 29.131 -9.630 -19.735 1.00 78.62 664 ASN A O 1
ATOM 5391 N N . GLU A 1 665 ? 28.182 -7.647 -20.162 1.00 79.06 665 GLU A N 1
ATOM 5392 C CA . GLU A 1 665 ? 26.882 -7.982 -19.570 1.00 79.06 665 GLU A CA 1
ATOM 5393 C C . GLU A 1 665 ? 26.174 -9.123 -20.326 1.00 79.06 665 GLU A C 1
ATOM 5395 O O . GLU A 1 665 ? 25.697 -10.081 -19.709 1.00 79.06 665 GLU A O 1
ATOM 5400 N N . ARG A 1 666 ? 26.168 -9.071 -21.666 1.00 81.81 666 ARG A N 1
ATOM 5401 C CA . ARG A 1 666 ? 25.626 -10.132 -22.533 1.00 81.81 666 ARG A CA 1
ATOM 5402 C C . ARG A 1 666 ? 26.277 -11.484 -22.224 1.00 81.81 666 ARG A C 1
ATOM 5404 O O . ARG A 1 666 ? 25.566 -12.462 -22.000 1.00 81.81 666 ARG A O 1
ATOM 5411 N N . ASN A 1 667 ? 27.606 -11.538 -22.100 1.00 77.44 667 ASN A N 1
ATOM 5412 C CA . ASN A 1 667 ? 28.328 -12.768 -21.745 1.00 77.44 667 ASN A CA 1
ATOM 5413 C C . ASN A 1 667 ? 27.937 -13.304 -20.350 1.00 77.44 667 ASN A C 1
ATOM 5415 O O . ASN A 1 667 ? 27.716 -14.511 -20.201 1.00 77.44 667 ASN A O 1
ATOM 5419 N N . LEU A 1 668 ? 27.785 -12.430 -19.345 1.00 78.38 668 LEU A N 1
ATOM 5420 C CA . LEU A 1 668 ? 27.324 -12.804 -17.997 1.00 78.38 668 LEU A CA 1
ATOM 5421 C C . LEU A 1 668 ? 25.883 -13.347 -17.989 1.00 78.38 668 LEU A C 1
ATOM 5423 O O . LEU A 1 668 ? 25.567 -14.247 -17.212 1.00 78.38 668 LEU A O 1
ATOM 5427 N N . ARG A 1 669 ? 25.021 -12.849 -18.882 1.00 76.56 669 ARG A N 1
ATOM 5428 C CA . ARG A 1 669 ? 23.654 -13.355 -19.121 1.00 76.56 669 ARG A CA 1
ATOM 5429 C C . ARG A 1 669 ? 23.618 -14.634 -19.981 1.00 76.56 669 ARG A C 1
ATOM 5431 O O . ARG A 1 669 ? 22.551 -15.229 -20.150 1.00 76.56 669 ARG A O 1
ATOM 5438 N N . HIS A 1 670 ? 24.774 -15.080 -20.483 1.00 76.25 670 HIS A N 1
ATOM 5439 C CA . HIS A 1 670 ? 24.937 -16.130 -21.496 1.00 76.25 670 HIS A CA 1
ATOM 5440 C C . HIS A 1 670 ? 24.172 -15.841 -22.798 1.00 76.25 670 HIS A C 1
ATOM 5442 O O . HIS A 1 670 ? 23.652 -16.759 -23.435 1.00 76.25 670 HIS A O 1
ATOM 5448 N N . GLU A 1 671 ? 24.094 -14.565 -23.180 1.00 75.62 671 GLU A N 1
ATOM 5449 C CA . GLU A 1 671 ? 23.591 -14.132 -24.478 1.00 75.62 671 GLU A CA 1
ATOM 5450 C C . GLU A 1 671 ? 24.698 -14.153 -25.533 1.00 75.62 671 GLU A C 1
ATOM 5452 O O . GLU A 1 671 ? 25.806 -13.668 -25.299 1.00 75.62 671 GLU A O 1
ATOM 5457 N N . ALA A 1 672 ? 24.384 -14.693 -26.709 1.00 67.62 672 ALA A N 1
ATOM 5458 C CA . ALA A 1 672 ? 25.280 -14.710 -27.860 1.00 67.62 672 ALA A CA 1
ATOM 5459 C C . ALA A 1 672 ? 24.492 -14.927 -29.169 1.00 67.62 672 ALA A C 1
ATOM 5461 O O . ALA A 1 672 ? 23.416 -15.536 -29.140 1.00 67.62 672 ALA A O 1
ATOM 5462 N N . PRO A 1 673 ? 25.024 -14.488 -30.326 1.00 63.84 673 PRO A N 1
ATOM 5463 C CA . PRO A 1 673 ? 24.492 -14.827 -31.645 1.00 63.84 673 PRO A CA 1
ATOM 5464 C C . PRO A 1 673 ? 24.882 -16.275 -31.998 1.00 63.84 673 PRO A C 1
ATOM 5466 O O . PRO A 1 673 ? 25.807 -16.520 -32.765 1.00 63.84 673 PRO A O 1
ATOM 5469 N N . LEU A 1 674 ? 24.233 -17.248 -31.352 1.00 66.38 674 LEU A N 1
ATOM 5470 C CA . LEU A 1 674 ? 24.644 -18.661 -31.396 1.00 66.38 674 LEU A CA 1
ATOM 5471 C C . LEU A 1 674 ? 24.219 -19.387 -32.677 1.00 66.38 674 LEU A C 1
ATOM 5473 O O . LEU A 1 674 ? 24.921 -20.287 -33.129 1.00 66.38 674 LEU A O 1
ATOM 5477 N N . ILE A 1 675 ? 23.034 -19.059 -33.196 1.00 76.81 675 ILE A N 1
ATOM 5478 C CA . ILE A 1 675 ? 22.395 -19.701 -34.352 1.00 76.81 675 ILE A CA 1
ATOM 5479 C C . ILE A 1 675 ? 21.484 -18.652 -35.000 1.00 76.81 675 ILE A C 1
ATOM 5481 O O . ILE A 1 675 ? 20.758 -17.964 -34.277 1.00 76.81 675 ILE A O 1
ATOM 5485 N N . ASP A 1 676 ? 21.467 -18.535 -36.326 1.00 80.38 676 ASP A N 1
ATOM 5486 C CA . ASP A 1 676 ? 20.448 -17.724 -37.001 1.00 80.38 676 ASP A CA 1
ATOM 5487 C C . ASP A 1 676 ? 19.038 -18.283 -36.757 1.00 80.38 676 ASP A C 1
ATOM 5489 O O . ASP A 1 676 ? 18.833 -19.489 -36.597 1.00 80.38 676 ASP A O 1
ATOM 5493 N N . TYR A 1 677 ? 18.050 -17.392 -36.703 1.00 83.38 677 TYR A N 1
ATOM 5494 C CA . TYR A 1 677 ? 16.662 -17.744 -36.418 1.00 83.38 677 TYR A CA 1
ATOM 5495 C C . TYR A 1 677 ? 15.723 -16.984 -37.355 1.00 83.38 677 TYR A C 1
ATOM 5497 O O . TYR A 1 677 ? 16.008 -15.861 -37.767 1.00 83.38 677 TYR A O 1
ATOM 5505 N N . SER A 1 678 ? 14.583 -17.582 -37.695 1.00 85.88 678 SER A N 1
ATOM 5506 C CA . SER A 1 678 ? 13.560 -16.954 -38.534 1.00 85.88 678 SER A CA 1
ATOM 5507 C C . SER A 1 678 ? 12.159 -17.301 -38.036 1.00 85.88 678 SER A C 1
ATOM 5509 O O . SER A 1 678 ? 11.922 -18.388 -37.499 1.00 85.88 678 SER A O 1
ATOM 5511 N N . ILE A 1 679 ? 11.231 -16.360 -38.210 1.00 88.31 679 ILE A N 1
ATOM 5512 C CA . ILE A 1 679 ? 9.807 -16.554 -37.933 1.00 88.31 679 ILE A CA 1
ATOM 5513 C C . ILE A 1 679 ? 9.050 -16.425 -39.252 1.00 88.31 679 ILE A C 1
ATOM 5515 O O . ILE A 1 679 ? 9.109 -15.387 -39.904 1.00 88.31 679 ILE A O 1
ATOM 5519 N N . TYR A 1 680 ? 8.363 -17.493 -39.649 1.00 86.25 680 TYR A N 1
ATOM 5520 C CA . TYR A 1 680 ? 7.716 -17.623 -40.955 1.00 86.25 680 TYR A CA 1
ATOM 5521 C C . TYR A 1 680 ? 6.262 -17.125 -40.976 1.00 86.25 680 TYR A C 1
ATOM 5523 O O . TYR A 1 680 ? 5.709 -16.919 -42.052 1.00 86.25 680 TYR A O 1
ATOM 5531 N N . GLY A 1 681 ? 5.634 -16.933 -39.811 1.00 83.94 681 GLY A N 1
ATOM 5532 C CA . GLY A 1 681 ? 4.253 -16.458 -39.700 1.00 83.94 681 GLY A CA 1
ATOM 5533 C C . GLY A 1 681 ? 3.662 -16.624 -38.294 1.00 83.94 681 GLY A C 1
ATOM 5534 O O . GLY A 1 681 ? 4.312 -17.210 -37.423 1.00 83.94 681 GLY A O 1
ATOM 5535 N N . PRO A 1 682 ? 2.432 -16.125 -38.057 1.00 84.75 682 PRO A N 1
ATOM 5536 C CA . PRO A 1 682 ? 1.766 -16.189 -36.753 1.00 84.75 682 PRO A CA 1
ATOM 5537 C C . PRO A 1 682 ? 1.432 -17.619 -36.299 1.00 84.75 682 PRO A C 1
ATOM 5539 O O . PRO A 1 682 ? 1.400 -17.880 -35.098 1.00 84.75 682 PRO A O 1
ATOM 5542 N N . ASP A 1 683 ? 1.257 -18.557 -37.234 1.00 86.88 683 ASP A N 1
ATOM 5543 C CA . ASP A 1 683 ? 0.979 -19.973 -36.952 1.00 86.88 683 ASP A CA 1
ATOM 5544 C C . ASP A 1 683 ? 2.208 -20.771 -36.471 1.00 86.88 683 ASP A C 1
ATOM 5546 O O . ASP A 1 683 ? 2.099 -21.952 -36.127 1.00 86.88 683 ASP A O 1
ATOM 5550 N N . GLN A 1 684 ? 3.400 -20.161 -36.443 1.00 85.88 684 GLN A N 1
ATOM 5551 C CA . GLN A 1 684 ? 4.618 -20.843 -36.011 1.00 85.88 684 GLN A CA 1
ATOM 5552 C C . GLN A 1 684 ? 4.550 -21.211 -34.524 1.00 85.88 684 GLN A C 1
ATOM 5554 O O . GLN A 1 684 ? 4.492 -20.352 -33.641 1.00 85.88 684 GLN A O 1
ATOM 5559 N N . ILE A 1 685 ? 4.632 -22.514 -34.236 1.00 83.62 685 ILE A N 1
ATOM 5560 C CA . ILE A 1 685 ? 4.628 -23.036 -32.867 1.00 83.62 685 ILE A CA 1
ATOM 5561 C C . ILE A 1 685 ? 5.788 -22.413 -32.076 1.00 83.62 685 ILE A C 1
ATOM 5563 O O . ILE A 1 685 ? 6.964 -22.610 -32.386 1.00 83.62 685 ILE A O 1
ATOM 5567 N N . ARG A 1 686 ? 5.439 -21.669 -31.021 1.00 83.19 686 ARG A N 1
ATOM 5568 C CA . ARG A 1 686 ? 6.394 -21.029 -30.109 1.00 83.19 686 ARG A CA 1
ATOM 5569 C C . ARG A 1 686 ? 7.353 -22.072 -29.501 1.00 83.19 686 ARG A C 1
ATOM 5571 O O . ARG A 1 686 ? 6.865 -23.091 -29.006 1.00 83.19 686 ARG A O 1
ATOM 5578 N N . PRO A 1 687 ? 8.671 -21.792 -29.413 1.00 82.56 687 PRO A N 1
ATOM 5579 C CA . PRO A 1 687 ? 9.637 -22.657 -28.735 1.00 82.56 687 PRO A CA 1
ATOM 5580 C C . PRO A 1 687 ? 9.188 -23.135 -27.346 1.00 82.56 687 PRO A C 1
ATOM 5582 O O . PRO A 1 687 ? 8.599 -22.380 -26.563 1.00 82.56 687 PRO A O 1
ATOM 5585 N N . SER A 1 688 ? 9.500 -24.397 -27.035 1.00 82.56 688 SER A N 1
ATOM 5586 C CA . SER A 1 688 ? 9.133 -25.050 -25.772 1.00 82.56 688 SER A CA 1
ATOM 5587 C C . SER A 1 688 ? 9.860 -24.460 -24.560 1.00 82.56 688 SER A C 1
ATOM 5589 O O . SER A 1 688 ? 9.263 -24.344 -23.493 1.00 82.56 688 SER A O 1
ATOM 5591 N N . ASP A 1 689 ? 11.118 -24.043 -24.736 1.00 82.69 689 ASP A N 1
ATOM 5592 C CA . ASP A 1 689 ? 11.880 -23.253 -23.763 1.00 82.69 689 ASP A CA 1
ATOM 5593 C C . ASP A 1 689 ? 12.164 -21.857 -24.333 1.00 82.69 689 ASP A C 1
ATOM 5595 O O . ASP A 1 689 ? 13.245 -21.548 -24.833 1.00 82.69 689 ASP A O 1
ATOM 5599 N N . PHE A 1 690 ? 11.150 -20.998 -24.260 1.00 83.56 690 PHE A N 1
ATOM 5600 C CA . PHE A 1 690 ? 11.247 -19.604 -24.692 1.00 83.56 690 PHE A CA 1
ATOM 5601 C C . PHE A 1 690 ? 12.312 -18.814 -23.905 1.00 83.56 690 PHE A C 1
ATOM 5603 O O . PHE A 1 690 ? 12.887 -17.868 -24.432 1.00 83.56 690 PHE A O 1
ATOM 5610 N N . THR A 1 691 ? 12.617 -19.206 -22.662 1.00 83.88 691 THR A N 1
ATOM 5611 C CA . THR A 1 691 ? 13.636 -18.544 -21.827 1.00 83.88 691 THR A CA 1
ATOM 5612 C C . THR A 1 691 ? 15.049 -18.833 -22.331 1.00 83.88 691 THR A C 1
ATOM 5614 O O . THR A 1 691 ? 15.912 -17.958 -22.267 1.00 83.88 691 THR A O 1
ATOM 5617 N N . LYS A 1 692 ? 15.291 -20.041 -22.856 1.00 84.44 692 LYS A N 1
ATOM 5618 C CA . LYS A 1 692 ? 16.530 -20.389 -23.559 1.00 84.44 692 LYS A CA 1
ATOM 5619 C C . LYS A 1 692 ? 16.669 -19.610 -24.866 1.00 84.44 692 LYS A C 1
ATOM 5621 O O . LYS A 1 692 ? 17.715 -19.005 -25.080 1.00 84.44 692 LYS A O 1
ATOM 5626 N N . GLU A 1 693 ? 15.637 -19.587 -25.712 1.00 86.12 693 GLU A N 1
ATOM 5627 C CA . GLU A 1 693 ? 15.724 -18.896 -27.011 1.00 86.12 693 GLU A CA 1
ATOM 5628 C C . GLU A 1 693 ? 15.859 -17.371 -26.861 1.00 86.12 693 GLU A C 1
ATOM 5630 O O . GLU A 1 693 ? 16.599 -16.750 -27.615 1.00 86.12 693 GLU A O 1
ATOM 5635 N N . MET A 1 694 ? 15.293 -16.772 -25.805 1.00 86.44 694 MET A N 1
ATOM 5636 C CA . MET A 1 694 ? 15.521 -15.362 -25.448 1.00 86.44 694 MET A CA 1
ATOM 5637 C C . MET A 1 694 ? 16.982 -15.003 -25.101 1.00 86.44 694 MET A C 1
ATOM 5639 O O . MET A 1 694 ? 17.269 -13.821 -24.921 1.00 86.44 694 MET A O 1
ATOM 5643 N N . ARG A 1 695 ? 17.916 -15.966 -25.027 1.00 86.69 695 ARG A N 1
ATOM 5644 C CA . ARG A 1 695 ? 19.367 -15.692 -24.942 1.00 86.69 695 ARG A CA 1
ATOM 5645 C C . ARG A 1 695 ? 20.047 -15.557 -26.305 1.00 86.69 695 ARG A C 1
ATOM 5647 O O . ARG A 1 695 ? 21.150 -15.027 -26.385 1.00 86.69 695 ARG A O 1
ATOM 5654 N N . ASN A 1 696 ? 19.418 -16.033 -27.374 1.00 87.62 696 ASN A N 1
ATOM 5655 C CA . ASN A 1 696 ? 19.938 -15.868 -28.722 1.00 87.62 696 ASN A CA 1
ATOM 5656 C C . ASN A 1 696 ? 19.560 -14.473 -29.239 1.00 87.62 696 ASN A C 1
ATOM 5658 O O . ASN A 1 696 ? 18.378 -14.175 -29.415 1.00 87.62 696 ASN A O 1
ATOM 5662 N N . THR A 1 697 ? 20.540 -13.608 -29.508 1.00 87.06 697 THR A N 1
ATOM 5663 C CA . THR A 1 697 ? 20.252 -12.256 -30.018 1.00 87.06 697 THR A CA 1
ATOM 5664 C C . THR A 1 697 ? 19.558 -12.294 -31.380 1.00 87.06 697 THR A C 1
ATOM 5666 O O . THR A 1 697 ? 18.639 -11.510 -31.600 1.00 87.06 697 THR A O 1
ATOM 5669 N N . LYS A 1 698 ? 19.854 -13.283 -32.237 1.00 88.75 698 LYS A N 1
ATOM 5670 C CA . LYS A 1 698 ? 19.155 -13.473 -33.523 1.00 88.75 698 LYS A CA 1
ATOM 5671 C C . LYS A 1 698 ? 17.685 -13.867 -33.364 1.00 88.75 698 LYS A C 1
ATOM 5673 O O . LYS A 1 698 ? 16.854 -13.440 -34.160 1.00 88.75 698 LYS A O 1
ATOM 5678 N N . PHE A 1 699 ? 17.334 -14.598 -32.303 1.00 90.31 699 PHE A N 1
ATOM 5679 C CA . PHE A 1 699 ? 15.931 -14.850 -31.955 1.00 90.31 699 PHE A CA 1
ATOM 5680 C C . PHE A 1 699 ? 15.215 -13.558 -31.533 1.00 90.31 699 PHE A C 1
ATOM 5682 O O . PHE A 1 699 ? 14.084 -13.328 -31.958 1.00 90.31 699 PHE A O 1
ATOM 5689 N N . LYS A 1 700 ? 15.874 -12.694 -30.742 1.00 90.75 700 LYS A N 1
ATOM 5690 C CA . LYS A 1 700 ? 15.316 -11.387 -30.351 1.00 90.75 700 LYS A CA 1
ATOM 5691 C C . LYS A 1 700 ? 15.047 -10.508 -31.575 1.00 90.75 700 LYS A C 1
ATOM 5693 O O . LYS A 1 700 ? 13.935 -10.009 -31.708 1.00 90.75 700 LYS A O 1
ATOM 5698 N N . GLU A 1 701 ? 16.026 -10.360 -32.474 1.00 91.88 701 GLU A N 1
ATOM 5699 C CA . GLU A 1 701 ? 15.868 -9.578 -33.710 1.00 91.88 701 GLU A CA 1
ATOM 5700 C C . GLU A 1 701 ? 14.693 -10.095 -34.556 1.00 91.88 701 GLU A C 1
ATOM 5702 O O . GLU A 1 701 ? 13.770 -9.335 -34.845 1.00 91.88 701 GLU A O 1
ATOM 5707 N N . ALA A 1 702 ? 14.669 -11.397 -34.866 1.00 91.75 702 ALA A N 1
ATOM 5708 C CA . ALA A 1 702 ? 13.617 -12.007 -35.681 1.00 91.75 702 ALA A CA 1
ATOM 5709 C C . ALA A 1 702 ? 12.215 -11.891 -35.050 1.00 91.75 702 ALA A C 1
ATOM 5711 O O . ALA A 1 702 ? 11.225 -11.745 -35.766 1.00 91.75 702 ALA A O 1
ATOM 5712 N N . LEU A 1 703 ? 12.112 -11.931 -33.715 1.00 92.12 703 LEU A N 1
ATOM 5713 C CA . LEU A 1 703 ? 10.851 -11.740 -32.992 1.00 92.12 703 LEU A CA 1
ATOM 5714 C C . LEU A 1 703 ? 10.324 -10.303 -33.100 1.00 92.12 703 LEU A C 1
ATOM 5716 O O . LEU A 1 703 ? 9.120 -10.103 -33.263 1.00 92.12 703 LEU A O 1
ATOM 5720 N N . ILE A 1 704 ? 11.211 -9.310 -33.030 1.00 92.94 704 ILE A N 1
ATOM 5721 C CA . ILE A 1 704 ? 10.841 -7.897 -33.150 1.00 92.94 704 ILE A CA 1
ATOM 5722 C C . ILE A 1 704 ? 10.486 -7.561 -34.605 1.00 92.94 704 ILE A C 1
ATOM 5724 O O . ILE A 1 704 ? 9.472 -6.911 -34.857 1.00 92.94 704 ILE A O 1
ATOM 5728 N N . GLU A 1 705 ? 11.261 -8.062 -35.569 1.00 92.38 705 GLU A N 1
ATOM 5729 C CA . GLU A 1 705 ? 10.987 -7.887 -37.000 1.00 92.38 705 GLU A CA 1
ATOM 5730 C C . GLU A 1 705 ? 9.658 -8.553 -37.400 1.00 92.38 705 GLU A C 1
ATOM 5732 O O . GLU A 1 705 ? 8.834 -7.921 -38.066 1.00 92.38 705 GLU A O 1
ATOM 5737 N N . PHE A 1 706 ? 9.360 -9.751 -36.880 1.00 93.12 706 PHE A N 1
ATOM 5738 C CA . PHE A 1 706 ? 8.039 -10.374 -37.014 1.00 93.12 706 PHE A CA 1
ATOM 5739 C C . PHE A 1 706 ? 6.901 -9.480 -36.497 1.00 93.12 706 PHE A C 1
ATOM 5741 O O . PHE A 1 706 ? 5.895 -9.333 -37.192 1.00 93.12 706 PHE A O 1
ATOM 5748 N N . PHE A 1 707 ? 7.042 -8.839 -35.328 1.00 92.88 707 PHE A N 1
ATOM 5749 C CA . PHE A 1 707 ? 6.025 -7.893 -34.850 1.00 92.88 707 PHE A CA 1
ATOM 5750 C C . PHE A 1 707 ? 5.864 -6.697 -35.794 1.00 92.88 707 PHE A C 1
ATOM 5752 O O . PHE A 1 707 ? 4.728 -6.310 -36.061 1.00 92.88 707 PHE A O 1
ATOM 5759 N N . THR A 1 708 ? 6.952 -6.152 -36.356 1.00 91.94 708 THR A N 1
ATOM 5760 C CA . THR A 1 708 ? 6.847 -5.018 -37.296 1.00 91.94 708 THR A CA 1
ATOM 5761 C C . THR A 1 708 ? 6.107 -5.354 -38.593 1.00 91.94 708 THR A C 1
ATOM 5763 O O . THR A 1 708 ? 5.443 -4.493 -39.162 1.00 91.94 708 THR A O 1
ATOM 5766 N N . ILE A 1 709 ? 6.163 -6.612 -39.039 1.00 91.94 709 ILE A N 1
ATOM 5767 C CA . ILE A 1 709 ? 5.443 -7.079 -40.231 1.00 91.94 709 ILE A CA 1
ATOM 5768 C C . ILE A 1 709 ? 3.999 -7.460 -39.873 1.00 91.94 709 ILE A C 1
ATOM 5770 O O . ILE A 1 709 ? 3.056 -6.995 -40.509 1.00 91.94 709 ILE A O 1
ATOM 5774 N N . HIS A 1 710 ? 3.797 -8.275 -38.834 1.00 92.50 710 HIS A N 1
ATOM 5775 C CA . HIS A 1 710 ? 2.467 -8.771 -38.474 1.00 92.50 710 HIS A CA 1
ATOM 5776 C C . HIS A 1 710 ? 1.545 -7.655 -37.964 1.00 92.50 710 HIS A C 1
ATOM 5778 O O . HIS A 1 710 ? 0.365 -7.652 -38.302 1.00 92.50 710 HIS A O 1
ATOM 5784 N N . TRP A 1 711 ? 2.040 -6.667 -37.211 1.00 93.38 711 TRP A N 1
ATOM 5785 C CA . TRP A 1 711 ? 1.180 -5.592 -36.690 1.00 93.38 711 TRP A CA 1
ATOM 5786 C C . TRP A 1 711 ? 0.652 -4.644 -37.777 1.00 93.38 711 TRP A C 1
ATOM 5788 O O . TRP A 1 711 ? -0.264 -3.882 -37.494 1.00 93.38 711 TRP A O 1
ATOM 5798 N N . ALA A 1 712 ? 1.154 -4.730 -39.015 1.00 92.94 712 ALA A N 1
ATOM 5799 C CA . ALA A 1 712 ? 0.586 -4.055 -40.183 1.00 92.94 712 ALA A CA 1
ATOM 5800 C C . ALA A 1 712 ? -0.592 -4.814 -40.841 1.00 92.94 712 ALA A C 1
ATOM 5802 O O . ALA A 1 712 ? -1.179 -4.302 -41.790 1.00 92.94 712 ALA A O 1
ATOM 5803 N N . THR A 1 713 ? -0.936 -6.022 -40.374 1.00 92.38 713 THR A N 1
ATOM 5804 C CA . THR A 1 713 ? -2.035 -6.837 -40.933 1.00 92.38 713 THR A CA 1
ATOM 5805 C C . THR A 1 713 ? -3.383 -6.542 -40.268 1.00 92.38 713 THR A C 1
ATOM 5807 O O . THR A 1 713 ? -3.453 -6.291 -39.063 1.00 92.38 713 THR A O 1
ATOM 5810 N N . ASP A 1 714 ? -4.467 -6.614 -41.049 1.00 91.44 714 ASP A N 1
ATOM 5811 C CA . ASP A 1 714 ? -5.835 -6.309 -40.596 1.00 91.44 714 ASP A CA 1
ATOM 5812 C C . ASP A 1 714 ? -6.303 -7.221 -39.437 1.00 91.44 714 ASP A C 1
ATOM 5814 O O . ASP A 1 714 ? -7.073 -6.783 -38.582 1.00 91.44 714 ASP A O 1
ATOM 5818 N N . ASP A 1 715 ? -5.752 -8.437 -39.312 1.00 86.69 715 ASP A N 1
ATOM 5819 C CA . ASP A 1 715 ? -5.994 -9.363 -38.189 1.00 86.69 715 ASP A CA 1
ATOM 5820 C C . ASP A 1 715 ? -5.684 -8.752 -36.807 1.00 86.69 715 ASP A C 1
ATOM 5822 O O . ASP A 1 715 ? -6.238 -9.165 -35.784 1.00 86.69 715 ASP A O 1
ATOM 5826 N N . VAL A 1 716 ? -4.794 -7.753 -36.760 1.00 87.56 716 VAL A N 1
ATOM 5827 C CA . VAL A 1 716 ? -4.348 -7.094 -35.523 1.00 87.56 716 VAL A CA 1
ATOM 5828 C C . VAL A 1 716 ? -5.197 -5.855 -35.190 1.00 87.56 716 VAL A C 1
ATOM 5830 O O . VAL A 1 716 ? -5.134 -5.346 -34.067 1.00 87.56 716 VAL A O 1
ATOM 5833 N N . ALA A 1 717 ? -6.073 -5.403 -36.099 1.00 85.94 717 ALA A N 1
ATOM 5834 C CA . ALA A 1 717 ? -6.939 -4.239 -35.888 1.00 85.94 717 ALA A CA 1
ATOM 5835 C C . ALA A 1 717 ? -7.776 -4.298 -34.586 1.00 85.94 717 ALA A C 1
ATOM 5837 O O . ALA A 1 717 ? -7.793 -3.295 -33.865 1.00 85.94 717 ALA A O 1
ATOM 5838 N N . PRO A 1 718 ? -8.378 -5.440 -34.175 1.00 79.62 718 PRO A N 1
ATOM 5839 C CA . PRO A 1 718 ? -9.120 -5.535 -32.910 1.00 79.62 718 PRO A CA 1
ATOM 5840 C C . PRO A 1 718 ? -8.256 -5.391 -31.646 1.00 79.62 718 PRO A C 1
ATOM 5842 O O . PRO A 1 718 ? -8.789 -5.141 -30.565 1.00 79.62 718 PRO A O 1
ATOM 5845 N N . PHE A 1 719 ? -6.933 -5.560 -31.754 1.00 80.56 719 PHE A N 1
ATOM 5846 C CA . PHE A 1 719 ? -5.986 -5.384 -30.647 1.00 80.56 719 PHE A CA 1
ATOM 5847 C C . PHE A 1 719 ? -5.423 -3.957 -30.577 1.00 80.56 719 PHE A C 1
ATOM 5849 O O . PHE A 1 719 ? -5.103 -3.491 -29.484 1.00 80.56 719 PHE A O 1
ATOM 5856 N N . ILE A 1 720 ? -5.332 -3.268 -31.720 1.00 85.81 720 ILE A N 1
ATOM 5857 C CA . ILE A 1 720 ? -4.978 -1.842 -31.816 1.00 85.81 720 ILE A CA 1
ATOM 5858 C C . ILE A 1 720 ? -6.166 -0.970 -31.374 1.00 85.81 720 ILE A C 1
ATOM 5860 O O . ILE A 1 720 ? -6.001 -0.020 -30.608 1.00 85.81 720 ILE A O 1
ATOM 5864 N N . GLY A 1 721 ? -7.379 -1.309 -31.822 1.00 83.94 721 GLY A N 1
ATOM 5865 C CA . GLY A 1 721 ? -8.599 -0.569 -31.508 1.00 83.94 721 GLY A CA 1
ATOM 5866 C C . GLY A 1 721 ? -8.545 0.876 -32.011 1.00 83.94 721 GLY A C 1
ATOM 5867 O O . GLY A 1 721 ? -8.230 1.132 -33.170 1.00 83.94 721 GLY A O 1
ATOM 5868 N N . ASN A 1 722 ? -8.844 1.826 -31.127 1.00 84.19 722 ASN A N 1
ATOM 5869 C CA . ASN A 1 722 ? -8.808 3.269 -31.384 1.00 84.19 722 ASN A CA 1
ATOM 5870 C C . ASN A 1 722 ? -7.411 3.910 -31.218 1.00 84.19 722 ASN A C 1
ATOM 5872 O O . ASN A 1 722 ? -7.266 5.120 -31.416 1.00 84.19 722 ASN A O 1
ATOM 5876 N N . LYS A 1 723 ? -6.396 3.129 -30.832 1.00 88.50 723 LYS A N 1
ATOM 5877 C CA . LYS A 1 723 ? -5.119 3.627 -30.299 1.00 88.50 723 LYS A CA 1
ATOM 5878 C C . LYS A 1 723 ? -4.074 3.829 -31.390 1.00 88.50 723 LYS A C 1
ATOM 5880 O O . LYS A 1 723 ? -4.079 3.153 -32.418 1.00 88.50 723 LYS A O 1
ATOM 5885 N N . LEU A 1 724 ? -3.147 4.744 -31.130 1.00 92.31 724 LEU A N 1
ATOM 5886 C CA . LEU A 1 724 ? -1.902 4.885 -31.873 1.00 92.31 724 LEU A CA 1
ATOM 5887 C C . LEU A 1 724 ? -0.838 3.996 -31.216 1.00 92.31 724 LEU A C 1
ATOM 5889 O O . LEU A 1 724 ? -0.504 4.211 -30.051 1.00 92.31 724 LEU A O 1
ATOM 5893 N N . ILE A 1 725 ? -0.306 3.004 -31.927 1.00 95.00 725 ILE A N 1
ATOM 5894 C CA . ILE A 1 725 ? 0.805 2.184 -31.422 1.00 95.00 725 ILE A CA 1
ATOM 5895 C C . ILE A 1 725 ? 2.076 2.554 -32.173 1.00 95.00 725 ILE A C 1
ATOM 5897 O O . ILE A 1 725 ? 2.095 2.509 -33.397 1.00 95.00 725 ILE A O 1
ATOM 5901 N N . HIS A 1 726 ? 3.142 2.882 -31.452 1.00 96.62 726 HIS A N 1
ATOM 5902 C CA . HIS A 1 726 ? 4.492 3.011 -31.991 1.00 96.62 726 HIS A CA 1
ATOM 5903 C C . HIS A 1 726 ? 5.331 1.798 -31.577 1.00 96.62 726 HIS A C 1
ATOM 5905 O O . HIS A 1 726 ? 5.271 1.370 -30.427 1.00 96.62 726 HIS A O 1
ATOM 5911 N N . LEU A 1 727 ? 6.126 1.252 -32.495 1.00 96.31 727 LEU A N 1
ATOM 5912 C CA . LEU A 1 727 ? 7.099 0.189 -32.244 1.00 96.31 727 LEU A CA 1
ATOM 5913 C C . LEU A 1 727 ? 8.473 0.665 -32.726 1.00 96.31 727 LEU A C 1
ATOM 5915 O O . LEU A 1 727 ? 8.690 0.782 -33.932 1.00 96.31 727 LEU A O 1
ATOM 5919 N N . ASN A 1 728 ? 9.395 0.930 -31.799 1.00 95.56 728 ASN A N 1
ATOM 5920 C CA . ASN A 1 728 ? 10.772 1.302 -32.114 1.00 95.56 728 ASN A CA 1
ATOM 5921 C C . ASN A 1 728 ? 11.731 0.105 -31.986 1.00 95.56 728 ASN A C 1
ATOM 5923 O O . ASN A 1 728 ? 11.798 -0.547 -30.940 1.00 95.56 728 ASN A O 1
ATOM 5927 N N . PHE A 1 729 ? 12.506 -0.133 -33.048 1.00 92.12 729 PHE A N 1
ATOM 5928 C CA . PHE A 1 729 ? 13.634 -1.067 -33.075 1.00 92.12 729 PHE A CA 1
ATOM 5929 C C . PHE A 1 729 ? 14.800 -0.491 -33.899 1.00 92.12 729 PHE A C 1
ATOM 5931 O O . PHE A 1 729 ? 15.600 0.258 -33.347 1.00 92.12 729 PHE A O 1
ATOM 5938 N N . LYS A 1 730 ? 14.870 -0.798 -35.204 1.00 87.62 730 LYS A N 1
ATOM 5939 C CA . LYS A 1 730 ? 15.804 -0.198 -36.189 1.00 87.62 730 LYS A CA 1
ATOM 5940 C C . LYS A 1 730 ? 15.219 1.055 -36.867 1.00 87.62 730 LYS A C 1
ATOM 5942 O O . LYS A 1 730 ? 15.943 1.948 -37.290 1.00 87.62 730 LYS A O 1
ATOM 5947 N N . ASN A 1 731 ? 13.891 1.109 -36.952 1.00 93.44 731 ASN A N 1
ATOM 5948 C CA . ASN A 1 731 ? 13.079 2.284 -37.268 1.00 93.44 731 ASN A CA 1
ATOM 5949 C C . ASN A 1 731 ? 11.961 2.371 -36.211 1.00 93.44 731 ASN A C 1
ATOM 5951 O O . ASN A 1 731 ? 11.710 1.387 -35.504 1.00 93.44 731 ASN A O 1
ATOM 5955 N N . CYS A 1 732 ? 11.253 3.499 -36.144 1.00 96.19 732 CYS A N 1
ATOM 5956 C CA . CYS A 1 732 ? 9.977 3.597 -35.440 1.00 96.19 732 CYS A CA 1
ATOM 5957 C C . CYS A 1 732 ? 8.820 3.408 -36.424 1.00 96.19 732 CYS A C 1
ATOM 5959 O O . CYS A 1 732 ? 8.672 4.184 -37.367 1.00 96.19 732 CYS A O 1
ATOM 5961 N N . TYR A 1 733 ? 7.999 2.386 -36.203 1.00 96.56 733 TYR A N 1
ATOM 5962 C CA . TYR A 1 733 ? 6.803 2.100 -36.991 1.00 96.56 733 TYR A CA 1
ATOM 5963 C C . TYR A 1 733 ? 5.553 2.493 -36.207 1.00 96.56 733 TYR A C 1
ATOM 5965 O O . TYR A 1 733 ? 5.408 2.109 -35.049 1.00 96.56 733 TYR A O 1
ATOM 5973 N N . SER A 1 734 ? 4.643 3.224 -36.837 1.00 96.62 734 SER A N 1
ATOM 5974 C CA . SER A 1 734 ? 3.341 3.598 -36.291 1.00 96.62 734 SER A CA 1
ATOM 5975 C C . SER A 1 734 ? 2.236 2.736 -36.889 1.00 96.62 734 SER A C 1
ATOM 5977 O O . SER A 1 734 ? 2.263 2.470 -38.089 1.00 96.62 734 SER A O 1
ATOM 5979 N N . TYR A 1 735 ? 1.270 2.331 -36.065 1.00 96.12 735 TYR A N 1
ATOM 5980 C CA . TYR A 1 735 ? 0.105 1.525 -36.430 1.00 96.12 735 TYR A CA 1
ATOM 5981 C C . TYR A 1 735 ? -1.166 2.177 -35.891 1.00 96.12 735 TYR A C 1
ATOM 5983 O O . TYR A 1 735 ? -1.229 2.575 -34.722 1.00 96.12 735 TYR A O 1
ATOM 5991 N N . ARG A 1 736 ? -2.206 2.239 -36.726 1.00 94.06 736 ARG A N 1
ATOM 5992 C CA . ARG A 1 736 ? -3.547 2.689 -36.333 1.00 94.06 736 ARG A CA 1
ATOM 5993 C C . ARG A 1 736 ? -4.617 1.885 -37.062 1.00 94.06 736 ARG A C 1
ATOM 5995 O O . ARG A 1 736 ? -4.487 1.647 -38.260 1.00 94.06 736 ARG A O 1
ATOM 6002 N N . SER A 1 737 ? -5.670 1.494 -36.349 1.00 90.75 737 SER A N 1
ATOM 6003 C CA . SER A 1 737 ? -6.828 0.805 -36.923 1.00 90.75 737 SER A CA 1
ATOM 6004 C C . SER A 1 737 ? -7.946 1.800 -37.255 1.00 90.75 737 SER A C 1
ATOM 6006 O O . SER A 1 737 ? -8.399 2.549 -36.389 1.00 90.75 737 SER A O 1
ATOM 6008 N N . ASN A 1 738 ? -8.416 1.769 -38.502 1.00 86.06 738 ASN A N 1
ATOM 6009 C CA . ASN A 1 738 ? -9.582 2.496 -38.998 1.00 86.06 738 ASN A CA 1
ATOM 6010 C C . ASN A 1 738 ? -10.518 1.486 -39.678 1.00 86.06 738 ASN A C 1
ATOM 6012 O O . ASN A 1 738 ? -10.094 0.800 -40.605 1.00 86.06 738 ASN A O 1
ATOM 6016 N N . ASP A 1 739 ? -11.776 1.398 -39.241 1.00 84.12 739 ASP A N 1
ATOM 6017 C CA . ASP A 1 739 ? -12.820 0.560 -39.863 1.00 84.12 739 ASP A CA 1
ATOM 6018 C C . ASP A 1 739 ? -12.419 -0.919 -40.059 1.00 84.12 739 ASP A C 1
ATOM 6020 O O . ASP A 1 739 ? -12.759 -1.560 -41.053 1.00 84.12 739 ASP A O 1
ATOM 6024 N N . GLY A 1 740 ? -11.659 -1.460 -39.099 1.00 83.19 740 GLY A N 1
ATOM 6025 C CA . GLY A 1 740 ? -11.141 -2.832 -39.127 1.00 83.19 740 GLY A CA 1
ATOM 6026 C C . GLY A 1 740 ? -9.884 -3.035 -39.978 1.00 83.19 740 GLY A C 1
ATOM 6027 O O . GLY A 1 740 ? -9.405 -4.161 -40.054 1.00 83.19 740 GLY A O 1
ATOM 6028 N N . LYS A 1 741 ? -9.332 -1.975 -40.583 1.00 90.62 741 LYS A N 1
ATOM 6029 C CA . LYS A 1 741 ? -8.088 -2.021 -41.363 1.00 90.62 741 LYS A CA 1
ATOM 6030 C C . LYS A 1 741 ? -6.938 -1.323 -40.663 1.00 90.62 741 LYS A C 1
ATOM 6032 O O . LYS A 1 741 ? -7.120 -0.234 -40.112 1.00 90.62 741 LYS A O 1
ATOM 6037 N N . VAL A 1 742 ? -5.741 -1.897 -40.731 1.00 93.00 742 VAL A N 1
ATOM 6038 C CA . VAL A 1 742 ? -4.539 -1.278 -40.164 1.00 93.00 742 VAL A CA 1
ATOM 6039 C C . VAL A 1 742 ? -3.833 -0.409 -41.202 1.00 93.00 742 VAL A C 1
ATOM 6041 O O . VAL A 1 742 ? -3.608 -0.800 -42.344 1.00 93.00 742 VAL A O 1
ATOM 6044 N N . LYS A 1 743 ? -3.447 0.799 -40.788 1.00 93.44 743 LYS A N 1
ATOM 6045 C CA . LYS A 1 743 ? -2.481 1.639 -41.498 1.00 93.44 743 LYS A CA 1
ATOM 6046 C C . LYS A 1 743 ? -1.161 1.622 -40.743 1.00 93.44 743 LYS A C 1
ATOM 6048 O O . LYS A 1 743 ? -1.146 1.929 -39.551 1.00 93.44 743 LYS A O 1
ATOM 6053 N N . SER A 1 744 ? -0.080 1.304 -41.450 1.00 93.75 744 SER A N 1
ATOM 6054 C CA . SER A 1 744 ? 1.292 1.321 -40.938 1.00 93.75 744 SER A CA 1
ATOM 6055 C C . SER A 1 744 ? 2.161 2.347 -41.671 1.00 93.75 744 SER A C 1
ATOM 6057 O O . SER A 1 744 ? 2.117 2.413 -42.901 1.00 93.75 744 SER A O 1
ATOM 6059 N N . SER A 1 745 ? 2.997 3.099 -40.954 1.00 95.62 745 SER A N 1
ATOM 6060 C CA . SER A 1 745 ? 3.978 4.031 -41.539 1.00 95.62 745 SER A CA 1
ATOM 6061 C C . SER A 1 745 ? 5.225 4.172 -40.665 1.00 95.62 745 SER A C 1
ATOM 6063 O O . SER A 1 745 ? 5.142 4.004 -39.452 1.00 95.62 745 SER A O 1
ATOM 6065 N N . ILE A 1 746 ? 6.373 4.528 -41.245 1.00 96.62 746 ILE A N 1
ATOM 6066 C CA . ILE A 1 746 ? 7.568 4.891 -40.463 1.00 96.62 746 ILE A CA 1
ATOM 6067 C C . ILE A 1 746 ? 7.415 6.325 -39.926 1.00 96.62 746 ILE A C 1
ATOM 6069 O O . ILE A 1 746 ? 6.842 7.184 -40.595 1.00 96.62 746 ILE A O 1
ATOM 6073 N N . VAL A 1 747 ? 7.912 6.574 -38.712 1.00 95.62 747 VAL A N 1
ATOM 6074 C CA . VAL A 1 747 ? 7.983 7.895 -38.071 1.00 95.62 747 VAL A CA 1
ATOM 6075 C C . VAL A 1 747 ? 9.456 8.254 -37.888 1.00 95.62 747 VAL A C 1
ATOM 6077 O O . VAL A 1 747 ? 10.061 7.895 -36.879 1.00 95.62 747 VAL A O 1
ATOM 6080 N N . GLU A 1 748 ? 10.039 8.934 -38.879 1.00 93.62 748 GLU A N 1
ATOM 6081 C CA . GLU A 1 748 ? 11.490 9.187 -38.932 1.00 93.62 748 GLU A CA 1
ATOM 6082 C C . GLU A 1 748 ? 12.014 9.958 -37.712 1.00 93.62 748 GLU A C 1
ATOM 6084 O O . GLU A 1 748 ? 13.023 9.562 -37.125 1.00 93.62 748 GLU A O 1
ATOM 6089 N N . ASP A 1 749 ? 11.270 10.968 -37.247 1.00 91.56 749 ASP A N 1
ATOM 6090 C CA . ASP A 1 749 ? 11.574 11.743 -36.033 1.00 91.56 749 ASP A CA 1
ATOM 6091 C C . ASP A 1 749 ? 11.763 10.867 -34.781 1.00 91.56 749 ASP A C 1
ATOM 6093 O O . ASP A 1 749 ? 12.462 11.260 -33.848 1.00 91.56 749 ASP A O 1
ATOM 6097 N N . LEU A 1 750 ? 11.146 9.678 -34.752 1.00 94.19 750 LEU A N 1
ATOM 6098 C CA . LEU A 1 750 ? 11.200 8.737 -33.635 1.00 94.19 750 LEU A CA 1
ATOM 6099 C C . LEU A 1 750 ? 12.165 7.558 -33.857 1.00 94.19 750 LEU A C 1
ATOM 6101 O O . LEU A 1 750 ? 12.208 6.663 -33.020 1.00 94.19 750 LEU A O 1
ATOM 6105 N N . CYS A 1 751 ? 12.926 7.504 -34.956 1.00 91.56 751 CYS A N 1
ATOM 6106 C CA . CYS A 1 751 ? 13.728 6.320 -35.300 1.00 91.56 751 CYS A CA 1
ATOM 6107 C C . CYS A 1 751 ? 14.953 6.063 -34.392 1.00 91.56 751 CYS A C 1
ATOM 6109 O O . CYS A 1 751 ? 15.334 4.902 -34.275 1.00 91.56 751 CYS A O 1
ATOM 6111 N N . CYS A 1 752 ? 15.552 7.098 -33.778 1.00 91.31 752 CYS A N 1
ATOM 6112 C CA . CYS A 1 752 ? 16.655 7.043 -32.787 1.00 91.31 752 CYS A CA 1
ATOM 6113 C C . CYS A 1 752 ? 17.707 5.928 -32.986 1.00 91.31 752 CYS A C 1
ATOM 6115 O O . CYS A 1 752 ? 18.015 5.140 -32.087 1.00 91.31 752 CYS A O 1
ATOM 6117 N N . LYS A 1 753 ? 18.269 5.862 -34.198 1.00 90.88 753 LYS A N 1
ATOM 6118 C CA . LYS A 1 753 ? 19.098 4.737 -34.668 1.00 90.88 753 LYS A CA 1
ATOM 6119 C C . LYS A 1 753 ? 20.378 4.535 -33.852 1.00 90.88 753 LYS A C 1
ATOM 6121 O O . LYS A 1 753 ? 20.760 3.388 -33.636 1.00 90.88 753 LYS A O 1
ATOM 6126 N N . SER A 1 754 ? 20.972 5.606 -33.327 1.00 91.88 754 SER A N 1
ATOM 6127 C CA . SER A 1 754 ? 22.210 5.569 -32.531 1.00 91.88 754 SER A CA 1
ATOM 6128 C C . SER A 1 754 ? 22.024 5.115 -31.072 1.00 91.88 754 SER A C 1
ATOM 6130 O O . SER A 1 754 ? 22.988 5.095 -30.311 1.00 91.88 754 SER A O 1
ATOM 6132 N N . HIS A 1 755 ? 20.812 4.736 -30.648 1.00 93.94 755 HIS A N 1
ATOM 6133 C CA . HIS A 1 755 ? 20.560 4.222 -29.298 1.00 93.94 755 HIS A CA 1
ATOM 6134 C C . HIS A 1 755 ? 20.604 2.691 -29.250 1.00 93.94 755 HIS A C 1
ATOM 6136 O O . HIS A 1 755 ? 19.769 2.021 -29.865 1.00 93.94 755 HIS A O 1
ATOM 6142 N N . GLU A 1 756 ? 21.522 2.124 -28.463 1.00 92.75 756 GLU A N 1
ATOM 6143 C CA . GLU A 1 756 ? 21.581 0.669 -28.271 1.00 92.75 756 GLU A CA 1
ATOM 6144 C C . GLU A 1 756 ? 20.468 0.172 -27.340 1.00 92.75 756 GLU A C 1
ATOM 6146 O O . GLU A 1 756 ? 19.824 -0.837 -27.613 1.00 92.75 756 GLU A O 1
ATOM 6151 N N . GLU A 1 757 ? 20.207 0.889 -26.247 1.00 92.31 757 GLU A N 1
ATOM 6152 C CA . GLU A 1 757 ? 19.367 0.392 -25.153 1.00 92.31 757 GLU A CA 1
ATOM 6153 C C . GLU A 1 757 ? 17.959 0.980 -25.166 1.00 92.31 757 GLU A C 1
ATOM 6155 O O . GLU A 1 757 ? 17.791 2.203 -25.272 1.00 92.31 757 GLU A O 1
ATOM 6160 N N . ALA A 1 758 ? 16.956 0.121 -24.951 1.00 94.69 758 ALA A N 1
ATOM 6161 C CA . ALA A 1 758 ? 15.563 0.521 -24.764 1.00 94.69 758 ALA A CA 1
ATOM 6162 C C . ALA A 1 758 ? 15.419 1.602 -23.681 1.00 94.69 758 ALA A C 1
ATOM 6164 O O . ALA A 1 758 ? 14.659 2.547 -23.867 1.00 94.69 758 ALA A O 1
ATOM 6165 N N . ASP A 1 759 ? 16.201 1.511 -22.605 1.00 95.00 759 ASP A N 1
ATOM 6166 C CA . ASP A 1 759 ? 16.208 2.458 -21.489 1.00 95.00 759 ASP A CA 1
ATOM 6167 C C . ASP A 1 759 ? 16.457 3.899 -21.953 1.00 95.00 759 ASP A C 1
ATOM 6169 O O . ASP A 1 759 ? 15.687 4.797 -21.618 1.00 95.00 759 ASP A O 1
ATOM 6173 N N . SER A 1 760 ? 17.468 4.117 -22.800 1.00 95.12 760 SER A N 1
ATOM 6174 C CA . SER A 1 760 ? 17.758 5.438 -23.376 1.00 95.12 760 SER A CA 1
ATOM 6175 C C . SER A 1 760 ? 16.691 5.882 -24.388 1.00 95.12 760 SER A C 1
ATOM 6177 O O . SER A 1 760 ? 16.286 7.044 -24.402 1.00 95.12 760 SER A O 1
ATOM 6179 N N . LYS A 1 761 ? 16.174 4.951 -25.200 1.00 96.31 761 LYS A N 1
ATOM 6180 C CA . LYS A 1 761 ? 15.129 5.219 -26.200 1.00 96.31 761 LYS A CA 1
ATOM 6181 C C . LYS A 1 761 ? 13.792 5.611 -25.574 1.00 96.31 761 LYS A C 1
ATOM 6183 O O . LYS A 1 761 ? 13.078 6.436 -26.135 1.00 96.31 761 LYS A O 1
ATOM 6188 N N . ILE A 1 762 ? 13.450 5.042 -24.418 1.00 97.31 762 ILE A N 1
ATOM 6189 C CA . ILE A 1 762 ? 12.267 5.414 -23.631 1.00 97.31 762 ILE A CA 1
ATOM 6190 C C . ILE A 1 762 ? 12.332 6.901 -23.264 1.00 97.31 762 ILE A C 1
ATOM 6192 O O . ILE A 1 762 ? 11.325 7.598 -23.388 1.00 97.31 762 ILE A O 1
ATOM 6196 N N . ILE A 1 763 ? 13.514 7.404 -22.892 1.00 97.62 763 ILE A N 1
ATOM 6197 C CA . ILE A 1 763 ? 13.714 8.826 -22.585 1.00 97.62 763 ILE A CA 1
ATOM 6198 C C . ILE A 1 763 ? 13.600 9.671 -23.856 1.00 97.62 763 ILE A C 1
ATOM 6200 O O . ILE A 1 763 ? 12.864 10.655 -23.855 1.00 97.62 763 ILE A O 1
ATOM 6204 N N . PHE A 1 764 ? 14.221 9.251 -24.964 1.00 97.56 764 PHE A N 1
ATOM 6205 C CA . PHE A 1 764 ? 14.097 9.936 -26.255 1.00 97.56 764 PHE A CA 1
ATOM 6206 C C . PHE A 1 764 ? 12.634 10.079 -26.703 1.00 97.56 764 PHE A C 1
ATOM 6208 O O . PHE A 1 764 ? 12.193 11.166 -27.087 1.00 97.56 764 PHE A O 1
ATOM 6215 N N . HIS A 1 765 ? 11.854 8.998 -26.610 1.00 96.75 765 HIS A N 1
ATOM 6216 C CA . HIS A 1 765 ? 10.429 8.993 -26.938 1.00 96.75 765 HIS A CA 1
ATOM 6217 C C . HIS A 1 765 ? 9.609 9.881 -25.988 1.00 96.75 765 HIS A C 1
ATOM 6219 O O . HIS A 1 765 ? 8.733 10.604 -26.464 1.00 96.75 765 HIS A O 1
ATOM 6225 N N . ALA A 1 766 ? 9.895 9.869 -24.679 1.00 96.19 766 ALA A N 1
ATOM 6226 C CA . ALA A 1 766 ? 9.208 10.701 -23.688 1.00 96.19 766 ALA A CA 1
ATOM 6227 C C . ALA A 1 766 ? 9.507 12.200 -23.877 1.00 96.19 766 ALA A C 1
ATOM 6229 O O . ALA A 1 766 ? 8.582 13.004 -23.978 1.00 96.19 766 ALA A O 1
ATOM 6230 N N . CYS A 1 767 ? 10.784 12.574 -24.009 1.00 96.69 767 CYS A N 1
ATOM 6231 C CA . CYS A 1 767 ? 11.212 13.945 -24.295 1.00 96.69 767 CYS A CA 1
ATOM 6232 C C . CYS A 1 767 ? 10.706 14.450 -25.652 1.00 96.69 767 CYS A C 1
ATOM 6234 O O . CYS A 1 767 ? 10.473 15.647 -25.815 1.00 96.69 767 CYS A O 1
ATOM 6236 N N . SER A 1 768 ? 10.477 13.553 -26.616 1.00 95.00 768 SER A N 1
ATOM 6237 C CA . SER A 1 768 ? 9.991 13.916 -27.948 1.00 95.00 768 SER A CA 1
ATOM 6238 C C . SER A 1 768 ? 8.519 14.334 -28.025 1.00 95.00 768 SER A C 1
ATOM 6240 O O . SER A 1 768 ? 8.131 14.869 -29.067 1.00 95.00 768 SER A O 1
ATOM 6242 N N . ILE A 1 769 ? 7.717 14.129 -26.972 1.00 93.62 769 ILE A N 1
ATOM 6243 C CA . ILE A 1 769 ? 6.287 14.478 -26.923 1.00 93.62 769 ILE A CA 1
ATOM 6244 C C . ILE A 1 769 ? 6.095 15.996 -26.748 1.00 93.62 769 ILE A C 1
ATOM 6246 O O . ILE A 1 769 ? 6.657 16.605 -25.842 1.00 93.62 769 ILE A O 1
ATOM 6250 N N . ILE A 1 770 ? 5.294 16.597 -27.636 1.00 92.06 770 ILE A N 1
ATOM 6251 C CA . ILE A 1 770 ? 5.059 18.053 -27.725 1.00 92.06 770 ILE A CA 1
ATOM 6252 C C . ILE A 1 770 ? 3.765 18.465 -26.998 1.00 92.06 770 ILE A C 1
ATOM 6254 O O . ILE A 1 770 ? 3.687 19.547 -26.417 1.00 92.06 770 ILE A O 1
ATOM 6258 N N . ASP A 1 771 ? 2.750 17.602 -27.002 1.00 89.31 771 ASP A N 1
ATOM 6259 C CA . ASP A 1 771 ? 1.466 17.850 -26.342 1.00 89.31 771 ASP A CA 1
ATOM 6260 C C . ASP A 1 771 ? 1.553 17.599 -24.832 1.00 89.31 771 ASP A C 1
ATOM 6262 O O . ASP A 1 771 ? 2.226 16.664 -24.388 1.00 89.31 771 ASP A O 1
ATOM 6266 N N . GLN A 1 772 ? 0.835 18.390 -24.029 1.00 90.38 772 GLN A N 1
ATOM 6267 C CA . GLN A 1 772 ? 0.800 18.204 -22.577 1.00 90.38 772 GLN A CA 1
ATOM 6268 C C . GLN A 1 772 ? 0.219 16.823 -22.240 1.00 90.38 772 GLN A C 1
ATOM 6270 O O . GLN A 1 772 ? -0.946 16.549 -22.526 1.00 90.38 772 GLN A O 1
ATOM 6275 N N . SER A 1 773 ? 1.032 15.952 -21.638 1.00 89.44 773 SER A N 1
ATOM 6276 C CA . SER A 1 773 ? 0.726 14.521 -21.538 1.00 89.44 773 SER A CA 1
ATOM 6277 C C . SER A 1 773 ? 0.985 13.939 -20.148 1.00 89.44 773 SER A C 1
ATOM 6279 O O . SER A 1 773 ? 1.970 14.273 -19.494 1.00 89.44 773 SER A O 1
ATOM 6281 N N . ASN A 1 774 ? 0.145 12.987 -19.734 1.00 89.62 774 ASN A N 1
ATOM 6282 C CA . ASN A 1 774 ? 0.444 12.067 -18.634 1.00 89.62 774 ASN A CA 1
ATOM 6283 C C . ASN A 1 774 ? 1.171 10.842 -19.208 1.00 89.62 774 ASN A C 1
ATOM 6285 O O . ASN A 1 774 ? 0.558 9.990 -19.851 1.00 89.62 774 ASN A O 1
ATOM 6289 N N . ILE A 1 775 ? 2.488 10.770 -19.018 1.00 93.06 775 ILE A N 1
ATOM 6290 C CA . ILE A 1 775 ? 3.362 9.769 -19.640 1.00 93.06 775 ILE A CA 1
ATOM 6291 C C . ILE A 1 775 ? 3.652 8.659 -18.626 1.00 93.06 775 ILE A C 1
ATOM 6293 O O . ILE A 1 775 ? 4.214 8.911 -17.562 1.00 93.06 775 ILE A O 1
ATOM 6297 N N . VAL A 1 776 ? 3.296 7.415 -18.962 1.00 92.62 776 VAL A N 1
ATOM 6298 C CA . VAL A 1 776 ? 3.538 6.233 -18.117 1.00 92.62 776 VAL A CA 1
ATOM 6299 C C . VAL A 1 776 ? 4.641 5.366 -18.721 1.00 92.62 776 VAL A C 1
ATOM 6301 O O . VAL A 1 776 ? 4.403 4.562 -19.622 1.00 92.62 776 VAL A O 1
ATOM 6304 N N . ILE A 1 777 ? 5.849 5.482 -18.178 1.00 95.06 777 ILE A N 1
ATOM 6305 C CA . ILE A 1 777 ? 6.982 4.611 -18.494 1.00 95.06 777 ILE A CA 1
ATOM 6306 C C . ILE A 1 777 ? 6.778 3.267 -17.787 1.00 95.06 777 ILE A C 1
ATOM 6308 O O . ILE A 1 777 ? 6.717 3.216 -16.560 1.00 95.06 777 ILE A O 1
ATOM 6312 N N . ARG A 1 778 ? 6.693 2.153 -18.523 1.00 91.44 778 ARG A N 1
ATOM 6313 C CA . ARG A 1 778 ? 6.591 0.811 -17.921 1.00 91.44 778 ARG A CA 1
ATOM 6314 C C . ARG A 1 778 ? 7.927 0.078 -17.985 1.00 91.44 778 ARG A C 1
ATOM 6316 O O . ARG A 1 778 ? 8.306 -0.403 -19.046 1.00 91.44 778 ARG A O 1
ATOM 6323 N N . GLY A 1 779 ? 8.590 -0.076 -16.841 1.00 87.56 779 GLY A N 1
ATOM 6324 C CA . GLY A 1 779 ? 9.904 -0.714 -16.756 1.00 87.56 779 GLY A CA 1
ATOM 6325 C C . GLY A 1 779 ? 10.211 -1.277 -15.370 1.00 87.56 779 GLY A C 1
ATOM 6326 O O . GLY A 1 779 ? 9.702 -0.799 -14.354 1.00 87.56 779 GLY A O 1
ATOM 6327 N N . SER A 1 780 ? 11.038 -2.321 -15.322 1.00 83.94 780 SER A N 1
ATOM 6328 C CA . SER A 1 780 ? 11.545 -2.901 -14.070 1.00 83.94 780 SER A CA 1
ATOM 6329 C C . SER A 1 780 ? 12.968 -2.475 -13.723 1.00 83.94 780 SER A C 1
ATOM 6331 O O . SER A 1 780 ? 13.351 -2.645 -12.567 1.00 83.94 780 SER A O 1
ATOM 6333 N N . ASP A 1 781 ? 13.740 -1.962 -14.685 1.00 88.06 781 ASP A N 1
ATOM 6334 C CA . ASP A 1 781 ? 15.100 -1.502 -14.411 1.00 88.06 781 ASP A CA 1
ATOM 6335 C C . ASP A 1 781 ? 15.099 -0.127 -13.727 1.00 88.06 781 ASP A C 1
ATOM 6337 O O . ASP A 1 781 ? 14.208 0.695 -13.940 1.00 88.06 781 ASP A O 1
ATOM 6341 N N . THR A 1 782 ? 16.077 0.093 -12.851 1.00 87.62 782 THR A N 1
ATOM 6342 C CA . THR A 1 782 ? 16.236 1.338 -12.090 1.00 87.62 782 THR A CA 1
ATOM 6343 C C . THR A 1 782 ? 16.979 2.393 -12.902 1.00 87.62 782 THR A C 1
ATOM 6345 O O . THR A 1 782 ? 16.784 3.584 -12.659 1.00 87.62 782 THR A O 1
ATOM 6348 N N . ASP A 1 783 ? 17.772 1.982 -13.892 1.00 92.25 783 ASP A N 1
ATOM 6349 C CA . ASP A 1 783 ? 18.578 2.892 -14.704 1.00 92.25 783 ASP A CA 1
ATOM 6350 C C . ASP A 1 783 ? 17.665 3.867 -15.474 1.00 92.25 783 ASP A C 1
ATOM 6352 O O . ASP A 1 783 ? 17.866 5.077 -15.386 1.00 92.25 783 ASP A O 1
ATOM 6356 N N . ILE A 1 784 ? 16.546 3.389 -16.039 1.00 95.19 784 ILE A N 1
ATOM 6357 C CA . ILE A 1 784 ? 15.476 4.214 -16.646 1.00 95.19 784 ILE A CA 1
ATOM 6358 C C . ILE A 1 784 ? 15.041 5.386 -15.742 1.00 95.19 784 ILE A C 1
ATOM 6360 O O . ILE A 1 784 ? 14.873 6.508 -16.220 1.00 95.19 784 ILE A O 1
ATOM 6364 N N . LEU A 1 785 ? 14.867 5.157 -14.433 1.00 95.94 785 LEU A N 1
ATOM 6365 C CA . LEU A 1 785 ? 14.447 6.203 -13.490 1.00 95.94 785 LEU A CA 1
ATOM 6366 C C . LEU A 1 785 ? 15.530 7.277 -13.325 1.00 95.94 785 LEU A C 1
ATOM 6368 O O . LEU A 1 785 ? 15.218 8.465 -13.293 1.00 95.94 785 LEU A O 1
ATOM 6372 N N . ILE A 1 786 ? 16.797 6.869 -13.237 1.00 95.94 786 ILE A N 1
ATOM 6373 C CA . ILE A 1 786 ? 17.936 7.783 -13.097 1.00 95.94 786 ILE A CA 1
ATOM 6374 C C . ILE A 1 786 ? 18.138 8.609 -14.373 1.00 95.94 786 ILE A C 1
ATOM 6376 O O . ILE A 1 786 ? 18.303 9.829 -14.296 1.00 95.94 786 ILE A O 1
ATOM 6380 N N . ILE A 1 787 ? 18.073 7.963 -15.541 1.00 97.12 787 ILE A N 1
ATOM 6381 C CA . ILE A 1 787 ? 18.227 8.615 -16.845 1.00 97.12 787 ILE A CA 1
ATOM 6382 C C . ILE A 1 787 ? 17.068 9.603 -17.073 1.00 97.12 787 ILE A C 1
ATOM 6384 O O . ILE A 1 787 ? 17.317 10.742 -17.468 1.00 97.12 787 ILE A O 1
ATOM 6388 N N . MET A 1 788 ? 15.821 9.232 -16.742 1.00 97.88 788 MET A N 1
ATOM 6389 C CA . MET A 1 788 ? 14.669 10.143 -16.817 1.00 97.88 788 MET A CA 1
ATOM 6390 C C . MET A 1 788 ? 14.837 11.351 -15.889 1.00 97.88 788 MET A C 1
ATOM 6392 O O . MET A 1 788 ? 14.684 12.479 -16.347 1.00 97.88 788 MET A O 1
ATOM 6396 N N . LEU A 1 789 ? 15.199 11.150 -14.614 1.00 97.75 789 LEU A N 1
ATOM 6397 C CA . LEU A 1 789 ? 15.365 12.246 -13.646 1.00 97.75 789 LEU A CA 1
ATOM 6398 C C . LEU A 1 789 ? 16.392 13.291 -14.110 1.00 97.75 789 LEU A C 1
ATOM 6400 O O . LEU A 1 789 ? 16.141 14.488 -13.969 1.00 97.75 789 LEU A O 1
ATOM 6404 N N . GLY A 1 790 ? 17.506 12.864 -14.711 1.00 96.50 790 GLY A N 1
ATOM 6405 C CA . GLY A 1 790 ? 18.493 13.779 -15.294 1.00 96.50 790 GLY A CA 1
ATOM 6406 C C . GLY A 1 790 ? 18.054 14.452 -16.605 1.00 96.50 790 GLY A C 1
ATOM 6407 O O . GLY A 1 790 ? 18.613 15.486 -16.960 1.00 96.50 790 GLY A O 1
ATOM 6408 N N . ASN A 1 791 ? 17.037 13.915 -17.293 1.00 97.31 791 ASN A N 1
ATOM 6409 C CA . ASN A 1 791 ? 16.491 14.433 -18.556 1.00 97.31 791 ASN A CA 1
ATOM 6410 C C . ASN A 1 791 ? 15.133 15.152 -18.422 1.00 97.31 791 ASN A C 1
ATOM 6412 O O . ASN A 1 791 ? 14.608 15.625 -19.425 1.00 97.31 791 ASN A O 1
ATOM 6416 N N . MET A 1 792 ? 14.566 15.300 -17.217 1.00 97.00 792 MET A N 1
ATOM 6417 C CA . MET A 1 792 ? 13.293 16.017 -16.995 1.00 97.00 792 MET A CA 1
ATOM 6418 C C . MET A 1 792 ? 13.293 17.453 -17.551 1.00 97.00 792 MET A C 1
ATOM 6420 O O . MET A 1 792 ? 12.258 17.943 -17.992 1.00 97.00 792 MET A O 1
ATOM 6424 N N . VAL A 1 793 ? 14.458 18.113 -17.581 1.00 94.94 793 VAL A N 1
ATOM 6425 C CA . VAL A 1 793 ? 14.646 19.449 -18.186 1.00 94.94 793 VAL A CA 1
ATOM 6426 C C . VAL A 1 793 ? 14.501 19.467 -19.714 1.00 94.94 793 VAL A C 1
ATOM 6428 O O . VAL A 1 793 ? 14.292 20.531 -20.286 1.00 94.94 793 VAL A O 1
ATOM 6431 N N . ASN A 1 794 ? 14.591 18.306 -20.368 1.00 96.00 794 ASN A N 1
ATOM 6432 C CA . ASN A 1 794 ? 14.595 18.146 -21.825 1.00 96.00 794 ASN A CA 1
ATOM 6433 C C . ASN A 1 794 ? 13.227 17.694 -22.377 1.00 96.00 794 ASN A C 1
ATOM 6435 O O . ASN A 1 794 ? 13.116 17.330 -23.548 1.00 96.00 794 ASN A O 1
ATOM 6439 N N . LEU A 1 795 ? 12.174 17.682 -21.550 1.00 96.31 795 LEU A N 1
ATOM 6440 C CA . LEU A 1 795 ? 10.799 17.487 -22.014 1.00 96.31 795 LEU A CA 1
ATOM 6441 C C . LEU A 1 795 ? 10.382 18.684 -22.886 1.00 96.31 795 LEU A C 1
ATOM 6443 O O . LEU A 1 795 ? 10.302 19.804 -22.382 1.00 96.31 795 LEU A O 1
ATOM 6447 N N . LYS A 1 796 ? 10.047 18.459 -24.168 1.00 94.38 796 LYS A N 1
ATOM 6448 C CA . LYS A 1 796 ? 9.551 19.529 -25.067 1.00 94.38 796 LYS A CA 1
ATOM 6449 C C . LYS A 1 796 ? 8.309 20.247 -24.519 1.00 94.38 796 LYS A C 1
ATOM 6451 O O . LYS A 1 796 ? 8.075 21.400 -24.870 1.00 94.38 796 LYS A O 1
ATOM 6456 N N . ASN A 1 797 ? 7.536 19.585 -23.657 1.00 91.19 797 ASN A N 1
ATOM 6457 C CA . ASN A 1 797 ? 6.425 20.176 -22.919 1.00 91.19 797 ASN A CA 1
ATOM 6458 C C . ASN A 1 797 ? 6.635 20.040 -21.395 1.00 91.19 797 ASN A C 1
ATOM 6460 O O . ASN A 1 797 ? 6.321 18.982 -20.837 1.00 91.19 797 ASN A O 1
ATOM 6464 N N . PRO A 1 798 ? 7.123 21.095 -20.708 1.00 89.19 798 PRO A N 1
ATOM 6465 C CA . PRO A 1 798 ? 7.382 21.082 -19.263 1.00 89.19 798 PRO A CA 1
ATOM 6466 C C . PRO A 1 798 ? 6.146 20.903 -18.368 1.00 89.19 798 PRO A C 1
ATOM 6468 O O . PRO A 1 798 ? 6.297 20.715 -17.164 1.00 89.19 798 PRO A O 1
ATOM 6471 N N . SER A 1 799 ? 4.929 20.972 -18.920 1.00 89.75 799 SER A N 1
ATOM 6472 C CA . SER A 1 799 ? 3.675 20.736 -18.187 1.00 89.75 799 SER A CA 1
ATOM 6473 C C . SER A 1 799 ? 3.196 19.277 -18.256 1.00 89.75 799 SER A C 1
ATOM 6475 O O . SER A 1 799 ? 2.110 18.969 -17.759 1.00 89.75 799 SER A O 1
ATOM 6477 N N . SER A 1 800 ? 3.977 18.385 -18.875 1.00 92.25 800 SER A N 1
ATOM 6478 C CA . SER A 1 800 ? 3.734 16.937 -18.895 1.00 92.25 800 SER A CA 1
ATOM 6479 C C . SER A 1 800 ? 4.154 16.267 -17.583 1.00 92.25 800 SER A C 1
ATOM 6481 O O . SER A 1 800 ? 5.180 16.610 -16.995 1.00 92.25 800 SER A O 1
ATOM 6483 N N . HIS A 1 801 ? 3.391 15.265 -17.143 1.00 92.94 801 HIS A N 1
ATOM 6484 C CA . HIS A 1 801 ? 3.650 14.531 -15.901 1.00 92.94 801 HIS A CA 1
ATOM 6485 C C . HIS A 1 801 ? 4.218 13.141 -16.191 1.00 92.94 801 HIS A C 1
ATOM 6487 O O . HIS A 1 801 ? 3.654 12.399 -16.997 1.00 92.94 801 HIS A O 1
ATOM 6493 N N . ILE A 1 802 ? 5.320 12.774 -15.531 1.00 95.44 802 ILE A N 1
ATOM 6494 C CA . ILE A 1 802 ? 6.022 11.508 -15.766 1.00 95.44 802 ILE A CA 1
ATOM 6495 C C . ILE A 1 802 ? 5.780 10.534 -14.610 1.00 95.44 802 ILE A C 1
ATOM 6497 O O . ILE A 1 802 ? 6.129 10.793 -13.457 1.00 95.44 802 ILE A O 1
ATOM 6501 N N . TRP A 1 803 ? 5.239 9.367 -14.949 1.00 93.25 803 TRP A N 1
ATOM 6502 C CA . TRP A 1 803 ? 5.023 8.233 -14.058 1.00 93.25 803 TRP A CA 1
ATOM 6503 C C . TRP A 1 803 ? 5.880 7.044 -14.486 1.00 93.25 803 TRP A C 1
ATOM 6505 O O . TRP A 1 803 ? 6.040 6.780 -15.677 1.00 93.25 803 TRP A O 1
ATOM 6515 N N . MET A 1 804 ? 6.349 6.252 -13.523 1.00 92.44 804 MET A N 1
ATOM 6516 C CA . MET A 1 804 ? 7.001 4.967 -13.781 1.00 92.44 804 MET A CA 1
ATOM 6517 C C . MET A 1 804 ? 6.192 3.818 -13.166 1.00 92.44 804 MET A C 1
ATOM 6519 O O . MET A 1 804 ? 6.053 3.721 -11.947 1.00 92.44 804 MET A O 1
ATOM 6523 N N . LEU A 1 805 ? 5.669 2.923 -14.003 1.00 87.44 805 LEU A N 1
ATOM 6524 C CA . LEU A 1 805 ? 4.990 1.691 -13.604 1.00 87.44 805 LEU A CA 1
ATOM 6525 C C . LEU A 1 805 ? 6.009 0.548 -13.508 1.00 87.44 805 LEU A C 1
ATOM 6527 O O . LEU A 1 805 ? 6.518 0.077 -14.526 1.00 87.44 805 LEU A O 1
ATOM 6531 N N . THR A 1 806 ? 6.281 0.091 -12.285 1.00 86.50 806 THR A N 1
ATOM 6532 C CA . THR A 1 806 ? 7.342 -0.881 -11.989 1.00 86.50 806 THR A CA 1
ATOM 6533 C C . THR A 1 806 ? 6.890 -2.011 -11.061 1.00 86.50 806 THR A C 1
ATOM 6535 O O . THR A 1 806 ? 5.890 -1.899 -10.349 1.00 86.50 806 THR A O 1
ATOM 6538 N N . GLY A 1 807 ? 7.651 -3.107 -11.036 1.00 76.94 807 GLY A N 1
ATOM 6539 C CA . GLY A 1 807 ? 7.324 -4.337 -10.311 1.00 76.94 807 GLY A CA 1
ATOM 6540 C C . GLY A 1 807 ? 6.340 -5.248 -11.057 1.00 76.94 807 GLY A C 1
ATOM 6541 O O . GLY A 1 807 ? 5.863 -4.935 -12.142 1.00 76.94 807 GLY A O 1
ATOM 6542 N N . THR A 1 808 ? 6.044 -6.412 -10.474 1.00 69.31 808 THR A N 1
ATOM 6543 C CA . THR A 1 808 ? 5.202 -7.447 -11.102 1.00 69.31 808 THR A CA 1
ATOM 6544 C C . THR A 1 808 ? 4.183 -8.035 -10.129 1.00 69.31 808 THR A C 1
ATOM 6546 O O . THR A 1 808 ? 4.469 -8.215 -8.941 1.00 69.31 808 THR A O 1
ATOM 6549 N N . GLY A 1 809 ? 3.007 -8.414 -10.634 1.00 63.78 809 GLY A N 1
ATOM 6550 C CA . GLY A 1 809 ? 1.969 -9.081 -9.843 1.00 63.78 809 GLY A CA 1
ATOM 6551 C C . GLY A 1 809 ? 1.454 -8.191 -8.710 1.00 63.78 809 GLY A C 1
ATOM 6552 O O . GLY A 1 809 ? 0.999 -7.079 -8.947 1.00 63.78 809 GLY A O 1
ATOM 6553 N N . ASN A 1 810 ? 1.530 -8.661 -7.463 1.00 50.84 810 ASN A N 1
ATOM 6554 C CA . ASN A 1 810 ? 1.099 -7.868 -6.303 1.00 50.84 810 ASN A CA 1
ATOM 6555 C C . ASN A 1 810 ? 2.070 -6.731 -5.923 1.00 50.84 810 ASN A C 1
ATOM 6557 O O . ASN A 1 810 ? 1.672 -5.857 -5.155 1.00 50.84 810 ASN A O 1
ATOM 6561 N N . ASN A 1 811 ? 3.291 -6.720 -6.475 1.00 65.19 811 ASN A N 1
ATOM 6562 C CA . ASN A 1 811 ? 4.308 -5.686 -6.242 1.00 65.19 811 ASN A CA 1
ATOM 6563 C C . ASN A 1 811 ? 4.292 -4.564 -7.302 1.00 65.19 811 ASN A C 1
ATOM 6565 O O . ASN A 1 811 ? 5.133 -3.666 -7.235 1.00 65.19 811 ASN A O 1
ATOM 6569 N N . GLU A 1 812 ? 3.385 -4.637 -8.284 1.00 71.19 812 GLU A N 1
ATOM 6570 C CA . GLU A 1 812 ? 3.234 -3.636 -9.345 1.00 71.19 812 GLU A CA 1
ATOM 6571 C C . GLU A 1 812 ? 2.713 -2.305 -8.770 1.00 71.19 812 GLU A C 1
ATOM 6573 O O . GLU A 1 812 ? 1.654 -2.250 -8.136 1.00 71.19 812 GLU A O 1
ATOM 6578 N N . ARG A 1 813 ? 3.474 -1.225 -8.967 1.00 74.56 813 ARG A N 1
ATOM 6579 C CA . ARG A 1 813 ? 3.230 0.106 -8.392 1.00 74.56 813 ARG A CA 1
ATOM 6580 C C . ARG A 1 813 ? 3.615 1.216 -9.366 1.00 74.56 813 ARG A C 1
ATOM 6582 O O . ARG A 1 813 ? 4.517 1.035 -10.178 1.00 74.56 813 ARG A O 1
ATOM 6589 N N . PHE A 1 814 ? 2.965 2.367 -9.229 1.00 80.62 814 PHE A N 1
ATOM 6590 C CA . PHE A 1 814 ? 3.425 3.603 -9.857 1.00 80.62 814 PHE A CA 1
ATOM 6591 C C . PHE A 1 814 ? 4.430 4.307 -8.939 1.00 80.62 814 PHE A C 1
ATOM 6593 O O . PHE A 1 814 ? 4.351 4.192 -7.713 1.00 80.62 814 PHE A O 1
ATOM 6600 N N . ILE A 1 815 ? 5.363 5.025 -9.550 1.00 84.75 815 ILE A N 1
ATOM 6601 C CA . ILE A 1 815 ? 6.280 5.980 -8.935 1.00 84.75 815 ILE A CA 1
ATOM 6602 C C . ILE A 1 815 ? 6.058 7.308 -9.661 1.00 84.75 815 ILE A C 1
ATOM 6604 O O . ILE A 1 815 ? 6.050 7.339 -10.891 1.00 84.75 815 ILE A O 1
ATOM 6608 N N . ASP A 1 816 ? 5.861 8.381 -8.902 1.00 90.19 816 ASP A N 1
ATOM 6609 C CA . ASP A 1 816 ? 5.733 9.740 -9.426 1.00 90.19 816 ASP A CA 1
ATOM 6610 C C . ASP A 1 816 ? 7.135 10.310 -9.692 1.00 90.19 816 ASP A C 1
ATOM 6612 O O . ASP A 1 816 ? 7.866 10.642 -8.756 1.00 90.19 816 ASP A O 1
ATOM 6616 N N . VAL A 1 817 ? 7.552 10.350 -10.959 1.00 95.56 817 VAL A N 1
ATOM 6617 C CA . VAL A 1 817 ? 8.906 10.784 -11.340 1.00 95.56 817 VAL A CA 1
ATOM 6618 C C . VAL A 1 817 ? 8.989 12.308 -11.359 1.00 95.56 817 VAL A C 1
ATOM 6620 O O . VAL A 1 817 ? 9.985 12.860 -10.890 1.00 95.56 817 VAL A O 1
ATOM 6623 N N . SER A 1 818 ? 7.928 12.989 -11.807 1.00 94.75 818 SER A N 1
ATOM 6624 C CA . SER A 1 818 ? 7.833 14.452 -11.747 1.00 94.75 818 SER A CA 1
ATOM 6625 C C . SER A 1 818 ? 7.955 14.967 -10.311 1.00 94.75 818 SER A C 1
ATOM 6627 O O . SER A 1 8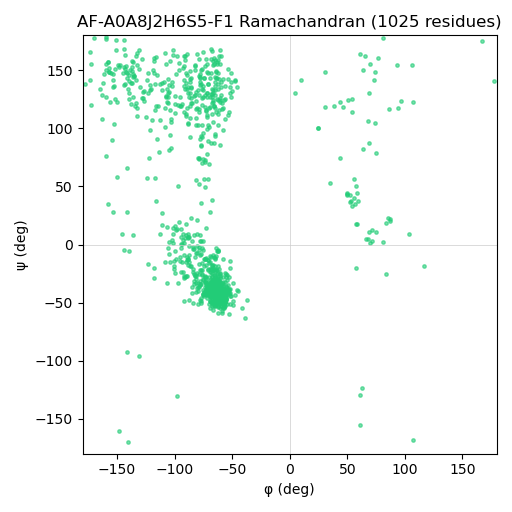18 ? 8.763 15.858 -10.058 1.00 94.75 818 SER A O 1
ATOM 6629 N N . LYS A 1 819 ? 7.248 14.368 -9.343 1.00 91.75 819 LYS A N 1
ATOM 6630 C CA . LYS A 1 819 ? 7.364 14.759 -7.930 1.00 91.75 819 LYS A CA 1
ATOM 6631 C C . LYS A 1 819 ? 8.760 14.510 -7.358 1.00 91.75 819 LYS A C 1
ATOM 6633 O O . LYS A 1 819 ? 9.293 15.387 -6.683 1.00 91.75 819 LYS A O 1
ATOM 6638 N N . ILE A 1 820 ? 9.380 13.361 -7.648 1.00 95.44 820 ILE A N 1
ATOM 6639 C CA . ILE A 1 820 ? 10.760 13.082 -7.208 1.00 95.44 820 ILE A CA 1
ATOM 6640 C C . ILE A 1 820 ? 11.732 14.116 -7.795 1.00 95.44 820 ILE A C 1
ATOM 6642 O O . ILE A 1 820 ? 12.621 14.589 -7.090 1.00 95.44 820 ILE A O 1
ATOM 6646 N N . TYR A 1 821 ? 11.551 14.515 -9.055 1.00 96.56 821 TYR A N 1
ATOM 6647 C CA . TYR A 1 821 ? 12.346 15.576 -9.667 1.00 96.56 821 TYR A CA 1
ATOM 6648 C C . TYR A 1 821 ? 12.165 16.928 -8.955 1.00 96.56 821 TYR A C 1
ATOM 6650 O O . TYR A 1 821 ? 13.159 17.587 -8.646 1.00 96.56 821 TYR A O 1
ATOM 6658 N N . THR A 1 822 ? 10.930 17.313 -8.612 1.00 94.62 822 THR A N 1
ATOM 6659 C CA . THR A 1 822 ? 10.645 18.523 -7.819 1.00 94.62 822 THR A CA 1
ATOM 6660 C C . THR A 1 822 ? 11.283 18.474 -6.424 1.00 94.62 822 THR A C 1
ATOM 6662 O O . THR A 1 822 ? 11.832 19.478 -5.978 1.00 94.62 822 THR A O 1
ATOM 6665 N N . GLU A 1 823 ? 11.265 17.322 -5.744 1.00 95.06 823 GLU A N 1
ATOM 6666 C CA . GLU A 1 823 ? 11.863 17.142 -4.408 1.00 95.06 823 GLU A CA 1
ATOM 6667 C C . GLU A 1 823 ? 13.405 17.101 -4.411 1.00 95.06 823 GLU A C 1
ATOM 6669 O O . GLU A 1 823 ? 14.034 17.450 -3.409 1.00 95.06 823 GLU A O 1
ATOM 6674 N N . LEU A 1 824 ? 14.031 16.668 -5.511 1.00 95.62 824 LEU A N 1
ATOM 6675 C CA . LEU A 1 824 ? 15.492 16.656 -5.672 1.00 95.62 824 LEU A CA 1
ATOM 6676 C C . LEU A 1 824 ? 16.047 18.001 -6.160 1.00 95.62 824 LEU A C 1
ATOM 6678 O O . LEU A 1 824 ? 17.144 18.393 -5.759 1.00 95.62 824 LEU A O 1
ATOM 6682 N N . GLY A 1 825 ? 15.311 18.688 -7.033 1.00 95.94 825 GLY A N 1
ATOM 6683 C CA . GLY A 1 825 ? 15.759 19.883 -7.741 1.00 95.94 825 GLY A CA 1
ATOM 6684 C C . GLY A 1 825 ? 16.723 19.592 -8.910 1.00 95.94 825 GLY A C 1
ATOM 6685 O O . GLY A 1 825 ? 17.358 18.531 -8.959 1.00 95.94 825 GLY A O 1
ATOM 6686 N N . PRO A 1 826 ? 16.881 20.533 -9.866 1.00 95.81 826 PRO A N 1
ATOM 6687 C CA . PRO A 1 826 ? 17.516 20.247 -11.157 1.00 95.81 826 PRO A CA 1
ATOM 6688 C C . PRO A 1 826 ? 18.982 19.803 -11.070 1.00 95.81 826 PRO A C 1
ATOM 6690 O O . PRO A 1 826 ? 19.393 18.898 -11.793 1.00 95.81 826 PRO A O 1
ATOM 6693 N N . LEU A 1 827 ? 19.776 20.421 -10.186 1.00 97.12 827 LEU A N 1
ATOM 6694 C CA . LEU A 1 827 ? 21.212 20.141 -10.067 1.00 97.12 827 LEU A CA 1
ATOM 6695 C C . LEU A 1 827 ? 21.477 18.737 -9.505 1.00 97.12 827 LEU A C 1
ATOM 6697 O O . LEU A 1 827 ? 22.244 17.974 -10.095 1.00 97.12 827 LEU A O 1
ATOM 6701 N N . LEU A 1 828 ? 20.815 18.377 -8.401 1.00 97.50 828 LEU A N 1
ATOM 6702 C CA . LEU A 1 828 ? 20.954 17.052 -7.802 1.00 97.50 828 LEU A CA 1
ATOM 6703 C C . LEU A 1 828 ? 20.428 15.975 -8.761 1.00 97.50 828 LEU A C 1
ATOM 6705 O O . LEU A 1 828 ? 21.112 14.973 -8.959 1.00 97.50 828 LEU A O 1
ATOM 6709 N N . ALA A 1 829 ? 19.290 16.211 -9.426 1.00 97.25 829 ALA A N 1
ATOM 6710 C CA . ALA A 1 829 ? 18.748 15.302 -10.435 1.00 97.25 829 ALA A CA 1
ATOM 6711 C C . ALA A 1 829 ? 19.703 15.094 -11.633 1.00 97.25 829 ALA A C 1
ATOM 6713 O O . ALA A 1 829 ? 19.984 13.946 -11.972 1.00 97.25 829 ALA A O 1
ATOM 6714 N N . LYS A 1 830 ? 20.291 16.160 -12.211 1.00 96.56 830 LYS A N 1
ATOM 6715 C CA . LYS A 1 830 ? 21.324 16.043 -13.269 1.00 96.56 830 LYS A CA 1
ATOM 6716 C C . LYS A 1 830 ? 22.553 15.268 -12.768 1.00 96.56 830 LYS A C 1
ATOM 6718 O O . LYS A 1 830 ? 23.100 14.449 -13.502 1.00 96.56 830 LYS A O 1
ATOM 6723 N N . SER A 1 831 ? 22.959 15.473 -11.511 1.00 97.75 831 SER A N 1
ATOM 6724 C CA . SER A 1 831 ? 24.115 14.781 -10.920 1.00 97.75 831 SER A CA 1
ATOM 6725 C C . SER A 1 831 ? 23.910 13.274 -10.699 1.00 97.75 831 SER A C 1
ATOM 6727 O O . SER A 1 831 ? 24.893 12.534 -10.632 1.00 97.75 831 SER A O 1
ATOM 6729 N N . LEU A 1 832 ? 22.661 12.785 -10.632 1.00 97.25 832 LEU A N 1
ATOM 6730 C CA . LEU A 1 832 ? 22.383 11.360 -10.415 1.00 97.25 832 LEU A CA 1
ATOM 6731 C C . LEU A 1 832 ? 22.900 10.465 -11.548 1.00 97.25 832 LEU A C 1
ATOM 6733 O O . LEU A 1 832 ? 23.278 9.332 -11.262 1.00 97.25 832 LEU A O 1
ATOM 6737 N N . ILE A 1 833 ? 22.963 10.956 -12.791 1.00 96.50 833 ILE A N 1
ATOM 6738 C CA . ILE A 1 833 ? 23.476 10.192 -13.941 1.00 96.50 833 ILE A CA 1
ATOM 6739 C C . ILE A 1 833 ? 24.952 9.823 -13.719 1.00 96.50 833 ILE A C 1
ATOM 6741 O O . ILE A 1 833 ? 25.286 8.639 -13.627 1.00 96.50 833 ILE A O 1
ATOM 6745 N N . GLY A 1 834 ? 25.818 10.827 -13.535 1.00 96.44 834 GLY A N 1
ATOM 6746 C CA . GLY A 1 834 ? 27.243 10.612 -13.276 1.00 96.44 834 GLY A CA 1
ATOM 6747 C C . GLY A 1 834 ? 27.497 9.861 -11.971 1.00 96.44 834 GLY A C 1
ATOM 6748 O O . GLY A 1 834 ? 28.319 8.948 -11.924 1.00 96.44 834 GLY A O 1
ATOM 6749 N N . PHE A 1 835 ? 26.746 10.177 -10.913 1.00 97.25 835 PHE A N 1
ATOM 6750 C CA . PHE A 1 835 ? 26.827 9.467 -9.636 1.00 97.25 835 PHE A CA 1
ATOM 6751 C C . PHE A 1 835 ? 26.489 7.975 -9.767 1.00 97.25 835 PHE A C 1
ATOM 6753 O O . PHE A 1 835 ? 27.168 7.130 -9.175 1.00 97.25 835 PHE A O 1
ATOM 6760 N N . HIS A 1 836 ? 25.448 7.628 -10.528 1.00 95.75 836 HIS A N 1
ATOM 6761 C CA . HIS A 1 836 ? 25.010 6.244 -10.698 1.00 95.75 836 HIS A CA 1
ATOM 6762 C C . HIS A 1 836 ? 26.011 5.436 -11.526 1.00 95.75 836 HIS A C 1
ATOM 6764 O O . HIS A 1 836 ? 26.380 4.344 -11.094 1.00 95.75 836 HIS A O 1
ATOM 6770 N N . ALA A 1 837 ? 26.521 6.007 -12.623 1.00 95.00 837 ALA A N 1
ATOM 6771 C CA . ALA A 1 837 ? 27.584 5.412 -13.435 1.00 95.00 837 ALA A CA 1
ATOM 6772 C C . ALA A 1 837 ? 28.907 5.250 -12.659 1.00 95.00 837 ALA A C 1
ATOM 6774 O O . ALA A 1 837 ? 29.590 4.237 -12.797 1.00 95.00 837 ALA A O 1
ATOM 6775 N N . PHE A 1 838 ? 29.265 6.208 -11.800 1.00 95.94 838 PHE A N 1
ATOM 6776 C CA . PHE A 1 838 ? 30.495 6.158 -11.002 1.00 95.94 838 PHE A CA 1
ATOM 6777 C C . PHE A 1 838 ? 30.440 5.127 -9.872 1.00 95.94 838 PHE A C 1
ATOM 6779 O O . PHE A 1 838 ? 31.371 4.350 -9.685 1.00 95.94 838 PHE A O 1
ATOM 6786 N N . THR A 1 839 ? 29.340 5.098 -9.111 1.00 93.00 839 THR A N 1
ATOM 6787 C CA . THR A 1 839 ? 29.186 4.230 -7.924 1.00 93.00 839 THR A CA 1
ATOM 6788 C C . THR A 1 839 ? 28.869 2.764 -8.246 1.00 93.00 839 THR A C 1
ATOM 6790 O O . THR A 1 839 ? 28.574 1.986 -7.337 1.00 93.00 839 THR A O 1
ATOM 6793 N N . GLY A 1 840 ? 28.927 2.385 -9.523 1.00 82.69 840 GLY A N 1
ATOM 6794 C CA . GLY A 1 840 ? 28.718 1.031 -10.022 1.00 82.69 840 GLY A CA 1
ATOM 6795 C C . GLY A 1 840 ? 27.387 0.860 -10.751 1.00 82.69 840 GLY A C 1
ATOM 6796 O O . GLY A 1 840 ? 26.321 1.077 -10.171 1.00 82.69 840 GLY A O 1
ATOM 6797 N N . CYS A 1 841 ? 27.458 0.423 -12.003 1.00 84.19 841 CYS A N 1
ATOM 6798 C CA . CYS A 1 841 ? 26.336 0.028 -12.860 1.00 84.19 841 CYS A CA 1
ATOM 6799 C C . CYS A 1 841 ? 26.751 -1.213 -13.677 1.00 84.19 841 CYS A C 1
ATOM 6801 O O . CYS A 1 841 ? 27.808 -1.790 -13.420 1.00 84.19 841 CYS A O 1
ATOM 6803 N N . TYR A 1 842 ? 25.969 -1.642 -14.670 1.00 77.25 842 TYR A N 1
ATOM 6804 C CA . TYR A 1 842 ? 26.371 -2.768 -15.530 1.00 77.25 842 TYR A CA 1
ATOM 6805 C C . TYR A 1 842 ? 27.640 -2.481 -16.365 1.00 77.25 842 TYR A C 1
ATOM 6807 O O . TYR A 1 842 ? 28.343 -3.412 -16.755 1.00 77.25 842 TYR A O 1
ATOM 6815 N N . PHE A 1 843 ? 27.968 -1.202 -16.586 1.00 84.06 843 PHE A N 1
ATOM 6816 C CA . PHE A 1 843 ? 29.053 -0.746 -17.466 1.00 84.06 843 PHE A CA 1
ATOM 6817 C C . PHE A 1 843 ? 30.306 -0.232 -16.735 1.00 84.06 843 PHE A C 1
ATOM 6819 O O . PHE A 1 843 ? 31.281 0.127 -17.388 1.00 84.06 843 PHE A O 1
ATOM 6826 N N . ASN A 1 844 ? 30.305 -0.174 -15.399 1.00 88.25 844 ASN A N 1
ATOM 6827 C CA . ASN A 1 844 ? 31.415 0.359 -14.598 1.00 88.25 844 ASN A CA 1
ATOM 6828 C C . ASN A 1 844 ? 31.407 -0.303 -13.203 1.00 88.25 844 ASN A C 1
ATOM 6830 O O . ASN A 1 844 ? 30.327 -0.421 -12.616 1.00 88.25 844 ASN A O 1
ATOM 6834 N N . PRO A 1 845 ? 32.550 -0.750 -12.647 1.00 87.19 845 PRO A N 1
ATOM 6835 C CA . PRO A 1 845 ? 32.578 -1.516 -11.400 1.00 87.19 845 PRO A CA 1
ATOM 6836 C C . PRO A 1 845 ? 32.068 -0.732 -10.182 1.00 87.19 845 PRO A C 1
ATOM 6838 O O . PRO A 1 845 ? 32.230 0.481 -10.072 1.00 87.19 845 PRO A O 1
ATOM 6841 N N . ALA A 1 846 ? 31.479 -1.456 -9.228 1.00 90.19 846 ALA A N 1
ATOM 6842 C CA . ALA A 1 846 ? 31.084 -0.914 -7.932 1.00 90.19 846 ALA A CA 1
ATOM 6843 C C . ALA A 1 846 ? 32.245 -0.966 -6.925 1.00 90.19 846 ALA A C 1
ATOM 6845 O O . ALA A 1 846 ? 32.976 -1.955 -6.853 1.00 90.19 846 ALA A O 1
ATOM 6846 N N . PHE A 1 847 ? 32.361 0.062 -6.083 1.00 90.94 847 PHE A N 1
ATOM 6847 C CA . PHE A 1 847 ? 33.334 0.102 -4.989 1.00 90.94 847 PHE A CA 1
ATOM 6848 C C . PHE A 1 847 ? 33.035 -0.977 -3.933 1.00 90.94 847 PHE A C 1
ATOM 6850 O O . PHE A 1 847 ? 31.912 -1.078 -3.421 1.00 90.94 847 PHE A O 1
ATOM 6857 N N . TYR A 1 848 ? 34.044 -1.779 -3.579 1.00 87.25 848 TYR A N 1
ATOM 6858 C CA . TYR A 1 848 ? 33.864 -2.926 -2.689 1.00 87.25 848 TYR A CA 1
ATOM 6859 C C . TYR A 1 848 ? 33.336 -2.514 -1.308 1.00 87.25 848 TYR A C 1
ATOM 6861 O O . TYR A 1 848 ? 33.887 -1.652 -0.625 1.00 87.25 848 TYR A O 1
ATOM 6869 N N . ASN A 1 849 ? 32.230 -3.141 -0.896 1.00 86.31 849 ASN A N 1
ATOM 6870 C CA . ASN A 1 849 ? 31.542 -2.866 0.367 1.00 86.31 849 ASN A CA 1
ATOM 6871 C C . ASN A 1 849 ? 31.160 -1.371 0.576 1.00 86.31 849 ASN A C 1
ATOM 6873 O O . ASN A 1 849 ? 31.144 -0.866 1.705 1.00 86.31 849 ASN A O 1
ATOM 6877 N N . ARG A 1 850 ? 30.842 -0.642 -0.511 1.00 86.75 850 ARG A N 1
ATOM 6878 C CA . ARG A 1 850 ? 30.341 0.751 -0.499 1.00 86.75 850 ARG A CA 1
ATOM 6879 C C . ARG A 1 850 ? 28.971 0.869 -1.191 1.00 86.75 850 ARG A C 1
ATOM 6881 O O . ARG A 1 850 ? 28.846 1.382 -2.297 1.00 86.75 850 ARG A O 1
ATOM 6888 N N . GLY A 1 851 ? 27.909 0.412 -0.525 1.00 87.19 851 GLY A N 1
ATOM 6889 C CA . GLY A 1 851 ? 26.535 0.564 -1.033 1.00 87.19 851 GLY A CA 1
ATOM 6890 C C . GLY A 1 851 ? 26.086 2.034 -1.138 1.00 87.19 851 GLY A C 1
ATOM 6891 O O . GLY A 1 851 ? 26.400 2.842 -0.261 1.00 87.19 851 GLY A O 1
ATOM 6892 N N . LYS A 1 852 ? 25.298 2.374 -2.172 1.00 91.81 852 LYS A N 1
ATOM 6893 C CA . LYS A 1 852 ? 25.024 3.760 -2.626 1.00 91.81 852 LYS A CA 1
ATOM 6894 C C . LYS A 1 852 ? 24.398 4.730 -1.603 1.00 91.81 852 LYS A C 1
ATOM 6896 O O . LYS A 1 852 ? 24.430 5.933 -1.843 1.00 91.81 852 LYS A O 1
ATOM 6901 N N . LYS A 1 853 ? 23.895 4.271 -0.444 1.00 92.81 853 LYS A N 1
ATOM 6902 C CA . LYS A 1 853 ? 23.266 5.131 0.587 1.00 92.81 853 LYS A CA 1
ATOM 6903 C C . LYS A 1 853 ? 24.206 6.228 1.116 1.00 92.81 853 LYS A C 1
ATOM 6905 O O . LYS A 1 853 ? 23.869 7.401 1.013 1.00 92.81 853 LYS A O 1
ATOM 6910 N N . LYS A 1 854 ? 25.377 5.868 1.663 1.00 90.88 854 LYS A N 1
ATOM 6911 C CA . LYS A 1 854 ? 26.357 6.849 2.183 1.00 90.88 854 LYS A CA 1
ATOM 6912 C C . LYS A 1 854 ? 26.925 7.749 1.064 1.00 90.88 854 LYS A C 1
ATOM 6914 O O . LYS A 1 854 ? 26.931 8.963 1.263 1.00 90.88 854 LYS A O 1
ATOM 6919 N N . PRO A 1 855 ? 27.339 7.214 -0.105 1.00 95.19 855 PRO A N 1
ATOM 6920 C CA . PRO A 1 855 ? 27.735 8.024 -1.260 1.00 95.19 855 PRO A CA 1
ATOM 6921 C C . PRO A 1 855 ? 26.676 9.060 -1.677 1.00 95.19 855 PRO A C 1
ATOM 6923 O O . PRO A 1 855 ? 27.015 10.221 -1.910 1.00 95.19 855 PRO A O 1
ATOM 6926 N N . PHE A 1 856 ? 25.390 8.687 -1.699 1.00 96.19 856 PHE A N 1
ATOM 6927 C CA . PHE A 1 856 ? 24.303 9.617 -2.016 1.00 96.19 856 PHE A CA 1
ATOM 6928 C C . PHE A 1 856 ? 24.115 10.699 -0.942 1.00 96.19 856 PHE A C 1
ATOM 6930 O O . PHE A 1 856 ? 23.892 11.855 -1.286 1.00 96.19 856 PHE A O 1
ATOM 6937 N N . THR A 1 857 ? 24.257 10.379 0.350 1.00 96.25 857 THR A N 1
ATOM 6938 C CA . THR A 1 857 ? 24.227 11.399 1.417 1.00 96.25 857 THR A CA 1
ATOM 6939 C C . THR A 1 857 ? 25.370 12.411 1.277 1.00 96.25 857 THR A C 1
ATOM 6941 O O . THR A 1 857 ? 25.139 13.605 1.443 1.00 96.25 857 THR A O 1
ATOM 6944 N N . LEU A 1 858 ? 26.580 11.964 0.914 1.00 95.75 858 LEU A N 1
ATOM 6945 C CA . LEU A 1 858 ? 27.709 12.864 0.636 1.00 95.75 858 LEU A CA 1
ATOM 6946 C C . LEU A 1 858 ? 27.435 13.773 -0.573 1.00 95.75 858 LEU A C 1
ATOM 6948 O O . LEU A 1 858 ? 27.734 14.962 -0.519 1.00 95.75 858 LEU A O 1
ATOM 6952 N N . LEU A 1 859 ? 26.827 13.234 -1.636 1.00 97.38 859 LEU A N 1
ATOM 6953 C CA . LEU A 1 859 ? 26.422 14.003 -2.816 1.00 97.38 859 LEU A CA 1
ATOM 6954 C C . LEU A 1 859 ? 25.338 15.038 -2.481 1.00 97.38 859 LEU A C 1
ATOM 6956 O O . LEU A 1 859 ? 25.497 16.221 -2.770 1.00 97.38 859 LEU A O 1
ATOM 6960 N N . LYS A 1 860 ? 24.243 14.616 -1.834 1.00 96.69 860 LYS A N 1
ATOM 6961 C CA . LYS A 1 860 ? 23.111 15.490 -1.489 1.00 96.69 860 LYS A CA 1
ATOM 6962 C C . LYS A 1 860 ? 23.535 16.684 -0.625 1.00 96.69 860 LYS A C 1
ATOM 6964 O O . LYS A 1 860 ? 22.961 17.759 -0.770 1.00 96.69 860 LYS A O 1
ATOM 6969 N N . ASN A 1 861 ? 24.552 16.511 0.217 1.00 95.69 861 ASN A N 1
ATOM 6970 C CA . ASN A 1 861 ? 24.988 17.528 1.170 1.00 95.69 861 ASN A CA 1
ATOM 6971 C C . ASN A 1 861 ? 26.144 18.424 0.668 1.00 95.69 861 ASN A C 1
ATOM 6973 O O . ASN A 1 861 ? 26.518 19.343 1.390 1.00 95.69 861 ASN A O 1
ATOM 6977 N N . ASN A 1 862 ? 26.711 18.203 -0.530 1.00 96.44 862 ASN A N 1
ATOM 6978 C CA . ASN A 1 862 ? 27.777 19.057 -1.079 1.00 96.44 862 ASN A CA 1
ATOM 6979 C C . ASN A 1 862 ? 27.519 19.470 -2.543 1.00 96.44 862 ASN A C 1
ATOM 6981 O O . ASN A 1 862 ? 27.522 18.647 -3.460 1.00 96.44 862 ASN A O 1
ATOM 6985 N N . VAL A 1 863 ? 27.373 20.779 -2.765 1.00 97.06 863 VAL A N 1
ATOM 6986 C CA . VAL A 1 863 ? 27.132 21.398 -4.081 1.00 97.06 863 VAL A CA 1
ATOM 6987 C C . VAL A 1 863 ? 28.338 21.271 -5.024 1.00 97.06 863 VAL A C 1
ATOM 6989 O O . VAL A 1 863 ? 28.153 21.158 -6.233 1.00 97.06 863 VAL A O 1
ATOM 6992 N N . GLU A 1 864 ? 29.567 21.243 -4.500 1.00 96.88 864 GLU A N 1
ATOM 6993 C CA . GLU A 1 864 ? 30.794 20.989 -5.276 1.00 96.88 864 GLU A CA 1
ATOM 6994 C C . GLU A 1 864 ? 30.735 19.601 -5.935 1.00 96.88 864 GLU A C 1
ATOM 6996 O O . GLU A 1 864 ? 30.890 19.473 -7.150 1.00 96.88 864 GLU A O 1
ATOM 7001 N N . PHE A 1 865 ? 30.401 18.572 -5.148 1.00 97.44 865 PHE A N 1
ATOM 7002 C CA . PHE A 1 865 ? 30.227 17.208 -5.646 1.00 97.44 865 PHE A CA 1
ATOM 7003 C C . PHE A 1 865 ? 29.054 17.110 -6.634 1.00 97.44 865 PHE A C 1
ATOM 7005 O O . PHE A 1 865 ? 29.183 16.445 -7.658 1.00 97.44 865 PHE A O 1
ATOM 7012 N N . GLN A 1 866 ? 27.934 17.803 -6.394 1.00 98.00 866 GLN A N 1
ATOM 7013 C CA . GLN A 1 866 ? 26.814 17.820 -7.347 1.00 98.00 866 GLN A CA 1
ATOM 7014 C C . GLN A 1 866 ? 27.195 18.446 -8.690 1.00 98.00 866 GLN A C 1
ATOM 7016 O O . GLN A 1 866 ? 26.853 17.883 -9.726 1.00 98.00 866 GLN A O 1
ATOM 7021 N N . LYS A 1 867 ? 27.931 19.566 -8.693 1.00 97.31 867 LYS A N 1
ATOM 7022 C CA . LYS A 1 867 ? 28.447 20.187 -9.923 1.00 97.31 867 LYS A CA 1
ATOM 7023 C C . LYS A 1 867 ? 29.362 19.229 -10.687 1.00 97.31 867 LYS A C 1
ATOM 7025 O O . LYS A 1 867 ? 29.145 19.025 -11.876 1.00 97.31 867 LYS A O 1
ATOM 7030 N N . ALA A 1 868 ? 30.311 18.592 -9.997 1.00 96.62 868 ALA A N 1
ATOM 7031 C CA . ALA A 1 868 ? 31.204 17.595 -10.585 1.00 96.62 868 ALA A CA 1
ATOM 7032 C C . ALA A 1 868 ? 30.428 16.425 -11.217 1.00 96.62 868 ALA A C 1
ATOM 7034 O O . ALA A 1 868 ? 30.556 16.153 -12.410 1.00 96.62 868 ALA A O 1
ATOM 7035 N N . PHE A 1 869 ? 29.540 15.774 -10.459 1.00 97.62 869 PHE A N 1
ATOM 7036 C CA . PHE A 1 869 ? 28.764 14.647 -10.979 1.00 97.62 869 PHE A CA 1
ATOM 7037 C C . PHE A 1 869 ? 27.743 15.039 -12.061 1.00 97.62 869 PHE A C 1
ATOM 7039 O O . PHE A 1 869 ? 27.410 14.208 -12.903 1.00 97.62 869 PHE A O 1
ATOM 7046 N N . ALA A 1 870 ? 27.278 16.293 -12.086 1.00 96.44 870 ALA A N 1
ATOM 7047 C CA . ALA A 1 870 ? 26.422 16.827 -13.145 1.00 96.44 870 ALA A CA 1
ATOM 7048 C C . ALA A 1 870 ? 27.184 17.214 -14.428 1.00 96.44 870 ALA A C 1
ATOM 7050 O O . ALA A 1 870 ? 26.537 17.362 -15.468 1.00 96.44 870 ALA A O 1
ATOM 7051 N N . ALA A 1 871 ? 28.516 17.364 -14.378 1.00 95.38 871 ALA A N 1
ATOM 7052 C CA . ALA A 1 871 ? 29.369 17.687 -15.528 1.00 95.38 871 ALA A CA 1
ATOM 7053 C C . ALA A 1 871 ? 29.712 16.458 -16.394 1.00 95.38 871 ALA A C 1
ATOM 7055 O O . ALA A 1 871 ? 29.845 16.573 -17.612 1.00 95.38 871 ALA A O 1
ATOM 7056 N N . PHE A 1 872 ? 29.772 15.253 -15.809 1.00 95.19 872 PHE A N 1
ATOM 7057 C CA . PHE A 1 872 ? 29.981 14.012 -16.569 1.00 95.19 872 PHE A CA 1
ATOM 7058 C C . PHE A 1 872 ? 29.022 13.897 -17.761 1.00 95.19 872 PHE A C 1
ATOM 7060 O O . PHE A 1 872 ? 27.822 14.117 -17.609 1.00 95.19 872 PHE A O 1
ATOM 7067 N N . GLY A 1 873 ? 29.541 13.570 -18.947 1.00 91.06 873 GLY A N 1
ATOM 7068 C CA . GLY A 1 873 ? 28.749 13.431 -20.170 1.00 91.06 873 GLY A CA 1
ATOM 7069 C C . GLY A 1 873 ? 28.265 14.731 -20.830 1.00 91.06 873 GLY A C 1
ATOM 7070 O O . GLY A 1 873 ? 27.413 14.649 -21.713 1.00 91.06 873 GLY A O 1
ATOM 7071 N N . ASP A 1 874 ? 28.738 15.920 -20.421 1.00 90.19 874 ASP A N 1
ATOM 7072 C CA . ASP A 1 874 ? 28.644 17.093 -21.311 1.00 90.19 874 ASP A CA 1
ATOM 7073 C C . ASP A 1 874 ? 29.586 16.854 -22.510 1.00 90.19 874 ASP A C 1
ATOM 7075 O O . ASP A 1 874 ? 30.714 16.387 -22.336 1.00 90.19 874 ASP A O 1
ATOM 7079 N N . ILE A 1 875 ? 29.108 17.114 -23.728 1.00 78.75 875 ILE A N 1
ATOM 7080 C CA . ILE A 1 875 ? 29.862 16.865 -24.966 1.00 78.75 875 ILE A CA 1
ATOM 7081 C C . ILE A 1 875 ? 30.922 17.961 -25.139 1.00 78.75 875 ILE A C 1
ATOM 7083 O O . ILE A 1 875 ? 30.616 19.144 -24.997 1.00 78.75 875 ILE A O 1
ATOM 7087 N N . GLY A 1 876 ? 32.156 17.573 -25.472 1.00 79.12 876 GLY A N 1
ATOM 7088 C CA . GLY A 1 876 ? 33.249 18.514 -25.745 1.00 79.12 876 GLY A CA 1
ATOM 7089 C C . GLY A 1 876 ? 34.053 18.977 -24.524 1.00 79.12 876 GLY A C 1
ATOM 7090 O O . GLY A 1 876 ? 34.725 20.002 -24.616 1.00 79.12 876 GLY A O 1
ATOM 7091 N N . LEU A 1 877 ? 34.022 18.251 -23.396 1.00 85.81 877 LEU A N 1
ATOM 7092 C CA . LEU A 1 877 ? 35.018 18.464 -22.335 1.00 85.81 877 LEU A CA 1
ATOM 7093 C C . LEU A 1 877 ? 36.426 18.153 -22.864 1.00 85.81 877 LEU A C 1
ATOM 7095 O O . LEU A 1 877 ? 36.636 17.107 -23.481 1.00 85.81 877 LEU A O 1
ATOM 7099 N N . THR A 1 878 ? 37.392 19.031 -22.590 1.00 86.19 878 THR A N 1
ATOM 7100 C CA . THR A 1 878 ? 38.809 18.763 -22.871 1.00 86.19 878 THR A CA 1
ATOM 7101 C C . THR A 1 878 ? 39.394 17.794 -21.843 1.00 86.19 878 THR A C 1
ATOM 7103 O O . THR A 1 878 ? 38.822 17.575 -20.770 1.00 86.19 878 THR A O 1
ATOM 7106 N N . GLU A 1 879 ? 40.567 17.234 -22.144 1.00 85.38 879 GLU A N 1
ATOM 7107 C CA . GLU A 1 879 ? 41.303 16.405 -21.187 1.00 85.38 879 GLU A CA 1
ATOM 7108 C C . GLU A 1 879 ? 41.613 17.176 -19.890 1.00 85.38 879 GLU A C 1
ATOM 7110 O O . GLU A 1 879 ? 41.454 16.631 -18.798 1.00 85.38 879 GLU A O 1
ATOM 7115 N N . ASP A 1 880 ? 41.948 18.466 -19.990 1.00 87.19 880 ASP A N 1
ATOM 7116 C CA . ASP A 1 880 ? 42.189 19.339 -18.836 1.00 87.19 880 ASP A CA 1
ATOM 7117 C C . ASP A 1 880 ? 40.944 19.477 -17.949 1.00 87.19 880 ASP A C 1
ATOM 7119 O O . ASP A 1 880 ? 41.028 19.271 -16.740 1.00 87.19 880 ASP A O 1
ATOM 7123 N N . THR A 1 881 ? 39.759 19.716 -18.524 1.00 89.12 881 THR A N 1
ATOM 7124 C CA . THR A 1 881 ? 38.509 19.779 -17.744 1.00 89.12 881 THR A CA 1
ATOM 7125 C C . THR A 1 881 ? 38.145 18.422 -17.126 1.00 89.12 881 THR A C 1
ATOM 7127 O O . THR A 1 881 ? 37.568 18.364 -16.038 1.00 89.12 881 THR A O 1
ATOM 7130 N N . ILE A 1 882 ? 38.515 17.303 -17.762 1.00 90.56 882 ILE A N 1
ATOM 7131 C CA . ILE A 1 882 ? 38.379 15.960 -17.172 1.00 90.56 882 ILE A CA 1
ATOM 7132 C C . ILE A 1 882 ? 39.365 15.770 -16.002 1.00 90.56 882 ILE A C 1
ATOM 7134 O O . ILE A 1 882 ? 38.999 15.157 -14.997 1.00 90.56 882 ILE A O 1
ATOM 7138 N N . ARG A 1 883 ? 40.574 16.342 -16.071 1.00 91.50 883 ARG A N 1
ATOM 7139 C CA . ARG A 1 883 ? 41.568 16.350 -14.979 1.00 91.50 883 ARG A CA 1
ATOM 7140 C C . ARG A 1 883 ? 41.142 17.253 -13.811 1.00 91.50 883 ARG A C 1
ATOM 7142 O O . ARG A 1 883 ? 41.250 16.836 -12.659 1.00 91.50 883 ARG A O 1
ATOM 7149 N N . GLU A 1 884 ? 40.567 18.426 -14.075 1.00 91.94 884 GLU A N 1
ATOM 7150 C CA . GLU A 1 884 ? 39.936 19.282 -13.054 1.00 91.94 884 GLU A CA 1
ATOM 7151 C C . GLU A 1 884 ? 38.784 18.555 -12.342 1.00 91.94 884 GLU A C 1
ATOM 7153 O O . GLU A 1 884 ? 38.731 18.501 -11.110 1.00 91.94 884 GLU A O 1
ATOM 7158 N N . LEU A 1 885 ? 37.890 17.928 -13.115 1.00 93.62 885 LEU A N 1
ATOM 7159 C CA . LEU A 1 885 ? 36.799 17.104 -12.597 1.00 93.62 885 LEU A CA 1
ATOM 7160 C C . LEU A 1 885 ? 37.332 15.950 -11.732 1.00 93.62 885 LEU A C 1
ATOM 7162 O O . LEU A 1 885 ? 36.815 15.696 -10.642 1.00 93.62 885 LEU A O 1
ATOM 7166 N N . PHE A 1 886 ? 38.398 15.284 -12.176 1.00 96.12 886 PHE A N 1
ATOM 7167 C CA . PHE A 1 886 ? 39.041 14.196 -11.444 1.00 96.12 886 PHE A CA 1
ATOM 7168 C C . PHE A 1 886 ? 39.567 14.625 -10.063 1.00 96.12 886 PHE A C 1
ATOM 7170 O O . PHE A 1 886 ? 39.459 13.852 -9.110 1.00 96.12 886 PHE A O 1
ATOM 7177 N N . ASN A 1 887 ? 40.051 15.858 -9.895 1.00 95.31 887 ASN A N 1
ATOM 7178 C CA . ASN A 1 887 ? 40.472 16.384 -8.586 1.00 95.31 887 ASN A CA 1
ATOM 7179 C C . ASN A 1 887 ? 39.308 16.448 -7.578 1.00 95.31 887 ASN A C 1
ATOM 7181 O O . ASN A 1 887 ? 39.454 16.035 -6.426 1.00 95.31 887 ASN A O 1
ATOM 7185 N N . VAL A 1 888 ? 38.111 16.853 -8.016 1.00 96.56 888 VAL A N 1
ATOM 7186 C CA . VAL A 1 888 ? 36.909 16.838 -7.159 1.00 96.56 888 VAL A CA 1
ATOM 7187 C C . VAL A 1 888 ? 36.453 15.403 -6.849 1.00 96.56 888 VAL A C 1
ATOM 7189 O O . VAL A 1 888 ? 36.008 15.111 -5.735 1.00 96.56 888 VAL A O 1
ATOM 7192 N N . ILE A 1 889 ? 36.591 14.481 -7.806 1.00 97.12 889 ILE A N 1
ATOM 7193 C CA . ILE A 1 889 ? 36.202 13.073 -7.634 1.00 97.12 889 ILE A CA 1
ATOM 7194 C C . ILE A 1 889 ? 37.166 12.303 -6.710 1.00 97.12 889 ILE A C 1
ATOM 7196 O O . ILE A 1 889 ? 36.718 11.425 -5.967 1.00 97.12 889 ILE A O 1
ATOM 7200 N N . GLN A 1 890 ? 38.452 12.660 -6.663 1.00 96.88 890 GLN A N 1
ATOM 7201 C CA . GLN A 1 890 ? 39.401 12.131 -5.672 1.00 96.88 890 GLN A CA 1
ATOM 7202 C C . GLN A 1 890 ? 38.973 12.517 -4.244 1.00 96.88 890 GLN A C 1
ATOM 7204 O O . GLN A 1 890 ? 38.687 11.636 -3.430 1.00 96.88 890 GLN A O 1
ATOM 7209 N N . LYS A 1 891 ? 38.758 13.814 -3.982 1.00 95.69 891 LYS A N 1
ATOM 7210 C CA . LYS A 1 891 ? 38.219 14.362 -2.718 1.00 95.69 891 LYS A CA 1
ATOM 7211 C C . LYS A 1 891 ? 36.888 13.712 -2.295 1.00 95.69 891 LYS A C 1
ATOM 7213 O O . LYS A 1 891 ? 36.681 13.389 -1.118 1.00 95.69 891 LYS A O 1
ATOM 7218 N N . TYR A 1 892 ? 35.987 13.464 -3.250 1.00 96.56 892 TYR A N 1
ATOM 7219 C CA . TYR A 1 892 ? 34.747 12.709 -3.021 1.00 96.56 892 TYR A CA 1
ATOM 7220 C C . TYR A 1 892 ? 35.013 11.254 -2.600 1.00 96.56 892 TYR A C 1
ATOM 7222 O O . TYR A 1 892 ? 34.395 10.744 -1.662 1.00 96.56 892 TYR A O 1
ATOM 7230 N N . THR A 1 893 ? 35.955 10.587 -3.265 1.00 95.81 893 THR A N 1
ATOM 7231 C CA . THR A 1 893 ? 36.319 9.188 -3.006 1.00 95.81 893 THR A CA 1
ATOM 7232 C C . THR A 1 893 ? 36.969 9.030 -1.630 1.00 95.81 893 THR A C 1
ATOM 7234 O O . THR A 1 893 ? 36.546 8.173 -0.853 1.00 95.81 893 THR A O 1
ATOM 7237 N N . CYS A 1 894 ? 37.891 9.916 -1.250 1.00 94.31 894 CYS A N 1
ATOM 7238 C CA . CYS A 1 894 ? 38.463 9.965 0.098 1.00 94.31 894 CYS A CA 1
ATOM 7239 C C . CYS A 1 894 ? 37.376 10.152 1.171 1.00 94.31 894 CYS A C 1
ATOM 7241 O O . CYS A 1 894 ? 37.300 9.381 2.133 1.00 94.31 894 CYS A O 1
ATOM 7243 N N . SER A 1 895 ? 36.436 11.076 0.943 1.00 92.44 895 SER A N 1
ATOM 7244 C CA . SER A 1 895 ? 35.264 11.284 1.811 1.00 92.44 895 SER A CA 1
ATOM 7245 C C . SER A 1 895 ? 34.378 10.030 1.932 1.00 92.44 895 SER A C 1
ATOM 7247 O O . SER A 1 895 ? 33.926 9.674 3.026 1.00 92.44 895 SER A O 1
ATOM 7249 N N . MET A 1 896 ? 34.162 9.299 0.832 1.00 93.25 896 MET A N 1
ATOM 7250 C CA . MET A 1 896 ? 33.427 8.028 0.818 1.00 93.25 896 MET A CA 1
ATOM 7251 C C . MET A 1 896 ? 34.119 6.943 1.661 1.00 93.25 896 MET A C 1
ATOM 7253 O O . MET A 1 896 ? 33.428 6.176 2.341 1.00 93.25 896 MET A O 1
ATOM 7257 N N . TYR A 1 897 ? 35.452 6.921 1.691 1.00 90.81 897 TYR A N 1
ATOM 7258 C CA . TYR A 1 897 ? 36.273 5.980 2.463 1.00 90.81 897 TYR A CA 1
ATOM 7259 C C . TYR A 1 897 ? 36.653 6.458 3.884 1.00 90.81 897 TYR A C 1
ATOM 7261 O O . TYR A 1 897 ? 37.348 5.735 4.587 1.00 90.81 897 TYR A O 1
ATOM 7269 N N . ASN A 1 898 ? 36.127 7.602 4.350 1.00 87.31 898 ASN A N 1
ATOM 7270 C CA . ASN A 1 898 ? 36.443 8.278 5.630 1.00 87.31 898 ASN A CA 1
ATOM 7271 C C . ASN A 1 898 ? 37.824 8.960 5.730 1.00 87.31 898 ASN A C 1
ATOM 7273 O O . ASN A 1 898 ? 38.093 9.567 6.766 1.00 87.31 898 ASN A O 1
ATOM 7277 N N . ALA A 1 899 ? 38.646 8.973 4.679 1.00 86.00 899 ALA A N 1
ATOM 7278 C CA . ALA A 1 899 ? 39.887 9.754 4.617 1.00 86.00 899 ALA A CA 1
ATOM 7279 C C . ALA A 1 899 ? 39.588 11.257 4.404 1.00 86.00 899 ALA A C 1
ATOM 7281 O O . ALA A 1 899 ? 40.006 11.863 3.426 1.00 86.00 899 ALA A O 1
ATOM 7282 N N . LYS A 1 900 ? 38.785 11.870 5.289 1.00 78.06 900 LYS A N 1
ATOM 7283 C CA . LYS A 1 900 ? 38.199 13.216 5.100 1.00 78.06 900 LYS A CA 1
ATOM 7284 C C . LYS A 1 900 ? 39.226 14.350 4.960 1.00 78.06 900 LYS A C 1
ATOM 7286 O O . LYS A 1 900 ? 38.853 15.414 4.476 1.00 78.06 900 LYS A O 1
ATOM 7291 N N . LYS A 1 901 ? 40.463 14.153 5.431 1.00 80.75 901 LYS A N 1
ATOM 7292 C CA . LYS A 1 901 ? 41.554 15.139 5.323 1.00 80.75 901 LYS A CA 1
ATOM 7293 C C . LYS A 1 901 ? 42.289 15.066 3.975 1.00 80.75 901 LYS A C 1
ATOM 7295 O O . LYS A 1 901 ? 42.905 16.046 3.580 1.00 80.75 901 LYS A O 1
ATOM 7300 N N . SER A 1 902 ? 42.196 13.936 3.275 1.00 86.44 902 SER A N 1
ATOM 7301 C CA . SER A 1 902 ? 42.900 13.671 2.020 1.00 86.44 902 SER A CA 1
ATOM 7302 C C . SER A 1 902 ? 42.102 14.171 0.816 1.00 86.44 902 SER A C 1
ATOM 7304 O O . SER A 1 902 ? 40.936 13.809 0.640 1.00 86.44 902 SER A O 1
ATOM 7306 N N . ILE A 1 903 ? 42.735 14.978 -0.037 1.00 90.06 903 ILE A N 1
ATOM 7307 C CA . ILE A 1 903 ? 42.171 15.409 -1.332 1.00 90.06 903 ILE A CA 1
ATOM 7308 C C . ILE A 1 903 ? 42.618 14.515 -2.497 1.00 90.06 903 ILE A C 1
ATOM 7310 O O . ILE A 1 903 ? 41.901 14.412 -3.490 1.00 90.06 903 ILE A O 1
ATOM 7314 N N . ASP A 1 904 ? 43.754 13.833 -2.341 1.00 92.25 904 ASP A N 1
ATOM 7315 C CA . ASP A 1 904 ? 44.289 12.815 -3.247 1.00 92.25 904 ASP A CA 1
ATOM 7316 C C . ASP A 1 904 ? 43.955 11.406 -2.720 1.00 92.25 904 ASP A C 1
ATOM 7318 O O . ASP A 1 904 ? 43.877 11.189 -1.506 1.00 92.25 904 ASP A O 1
ATOM 7322 N N . VAL A 1 905 ? 43.725 10.443 -3.618 1.00 91.81 905 VAL A N 1
ATOM 7323 C CA . VAL A 1 905 ? 43.328 9.077 -3.236 1.00 91.81 905 VAL A CA 1
ATOM 7324 C C . VAL A 1 905 ? 44.485 8.168 -2.858 1.00 91.81 905 VAL A C 1
ATOM 7326 O O . VAL A 1 905 ? 44.254 7.257 -2.066 1.00 91.81 905 VAL A O 1
ATOM 7329 N N . ASP A 1 906 ? 45.704 8.401 -3.345 1.00 89.88 906 ASP A N 1
ATOM 7330 C CA . ASP A 1 906 ? 46.872 7.617 -2.936 1.00 89.88 906 ASP A CA 1
ATOM 7331 C C . ASP A 1 906 ? 47.414 8.087 -1.572 1.00 89.88 906 ASP A C 1
ATOM 7333 O O . ASP A 1 906 ? 47.742 7.239 -0.740 1.00 89.88 906 ASP A O 1
ATOM 7337 N N . ASP A 1 907 ? 47.324 9.386 -1.249 1.00 86.75 907 ASP A N 1
ATOM 7338 C CA . ASP A 1 907 ? 47.431 9.873 0.144 1.00 86.75 907 ASP A CA 1
ATOM 7339 C C . ASP A 1 907 ? 46.335 9.254 1.032 1.00 86.75 907 ASP A C 1
ATOM 7341 O O . ASP A 1 907 ? 46.619 8.655 2.072 1.00 86.75 907 ASP A O 1
ATOM 7345 N N . GLY A 1 908 ? 45.073 9.288 0.587 1.00 87.31 908 GLY A N 1
ATOM 7346 C CA . GLY A 1 908 ? 43.965 8.660 1.314 1.00 87.31 908 GLY A CA 1
ATOM 7347 C C . GLY A 1 908 ? 44.161 7.154 1.546 1.00 87.31 908 GLY A C 1
ATOM 7348 O O . GLY A 1 908 ? 43.797 6.636 2.606 1.00 87.31 908 GLY A O 1
ATOM 7349 N N . ARG A 1 909 ? 44.772 6.437 0.594 1.00 88.06 909 ARG A N 1
ATOM 7350 C CA . ARG A 1 909 ? 45.166 5.023 0.727 1.00 88.06 909 ARG A CA 1
ATOM 7351 C C . ARG A 1 909 ? 46.294 4.849 1.736 1.00 88.06 909 ARG A C 1
ATOM 7353 O O . ARG A 1 909 ? 46.176 3.966 2.587 1.00 88.06 909 ARG A O 1
ATOM 7360 N N . PHE A 1 910 ? 47.331 5.685 1.689 1.00 82.62 910 PHE A N 1
ATOM 7361 C CA . PHE A 1 910 ? 48.433 5.666 2.652 1.00 82.62 910 PHE A CA 1
ATOM 7362 C C . PHE A 1 910 ? 47.936 5.938 4.079 1.00 82.62 910 PHE A C 1
ATOM 7364 O O . PHE A 1 910 ? 48.166 5.120 4.967 1.00 82.62 910 PHE A O 1
ATOM 7371 N N . GLN A 1 911 ? 47.140 6.989 4.291 1.00 80.62 911 GLN A N 1
ATOM 7372 C CA . GLN A 1 911 ? 46.521 7.308 5.582 1.00 80.62 911 GLN A CA 1
ATOM 7373 C C . GLN A 1 911 ? 45.679 6.139 6.126 1.00 80.62 911 GLN A C 1
ATOM 7375 O O . GLN A 1 911 ? 45.807 5.764 7.293 1.00 80.62 911 GLN A O 1
ATOM 7380 N N . LEU A 1 912 ? 44.826 5.527 5.297 1.00 83.00 912 LEU A N 1
ATOM 7381 C CA . LEU A 1 912 ? 44.004 4.384 5.713 1.00 83.00 912 LEU A CA 1
ATOM 7382 C C . LEU A 1 912 ? 44.840 3.126 5.993 1.00 83.00 912 LEU A C 1
ATOM 7384 O O . LEU A 1 912 ? 44.505 2.368 6.909 1.00 83.00 912 LEU A O 1
ATOM 7388 N N . PHE A 1 913 ? 45.932 2.912 5.256 1.00 78.56 913 PHE A N 1
ATOM 7389 C CA . PHE A 1 913 ? 46.891 1.842 5.517 1.00 78.56 913 PHE A CA 1
ATOM 7390 C C . PHE A 1 913 ? 47.627 2.058 6.847 1.00 78.56 913 PHE A C 1
ATOM 7392 O O . PHE A 1 913 ? 47.587 1.171 7.695 1.00 78.56 913 PHE A O 1
ATOM 7399 N N . VAL A 1 914 ? 48.204 3.242 7.085 1.00 73.00 914 VAL A N 1
ATOM 7400 C CA . VAL A 1 914 ? 48.906 3.609 8.331 1.00 73.00 914 VAL A CA 1
ATOM 7401 C C . VAL A 1 914 ? 47.988 3.463 9.550 1.00 73.00 914 VAL A C 1
ATOM 7403 O O . VAL A 1 914 ? 48.355 2.797 10.522 1.00 73.00 914 VAL A O 1
ATOM 7406 N N . ASN A 1 915 ? 46.755 3.975 9.467 1.00 71.69 915 ASN A N 1
ATOM 7407 C CA . ASN A 1 915 ? 45.741 3.834 10.518 1.00 71.69 915 ASN A CA 1
ATOM 7408 C C . ASN A 1 915 ? 45.368 2.364 10.796 1.00 71.69 915 ASN A C 1
ATOM 7410 O O . ASN A 1 915 ? 45.111 1.992 11.942 1.00 71.69 915 ASN A O 1
ATOM 7414 N N . SER A 1 916 ? 45.356 1.513 9.764 1.00 70.25 916 SER A N 1
ATOM 7415 C CA . SER A 1 916 ? 45.079 0.074 9.901 1.00 70.25 916 SER A CA 1
ATOM 7416 C C . SER A 1 916 ? 46.283 -0.715 10.430 1.00 70.25 916 SER A C 1
ATOM 7418 O O . SER A 1 916 ? 46.113 -1.677 11.178 1.00 70.25 916 SER A O 1
ATOM 7420 N N . TYR A 1 917 ? 47.497 -0.304 10.057 1.00 67.44 917 TYR A N 1
ATOM 7421 C CA . TYR A 1 917 ? 48.772 -0.883 10.483 1.00 67.44 917 TYR A CA 1
ATOM 7422 C C . TYR A 1 917 ? 49.123 -0.524 11.936 1.00 67.44 917 TYR A C 1
ATOM 7424 O O . TYR A 1 917 ? 49.795 -1.298 12.621 1.00 67.44 917 TYR A O 1
ATOM 7432 N N . LYS A 1 918 ? 48.626 0.625 12.420 1.00 64.25 918 LYS A N 1
ATOM 7433 C CA . LYS A 1 918 ? 48.974 1.236 13.710 1.00 64.25 918 LYS A CA 1
ATOM 7434 C C . LYS A 1 918 ? 50.481 1.469 13.832 1.00 64.25 918 LYS A C 1
ATOM 7436 O O . LYS A 1 918 ? 51.116 0.960 14.759 1.00 64.25 918 LYS A O 1
ATOM 7441 N N . ALA A 1 919 ? 51.052 2.205 12.879 1.00 57.00 919 ALA A N 1
ATOM 7442 C CA . ALA A 1 919 ? 52.392 2.770 13.041 1.00 57.00 919 ALA A CA 1
ATOM 7443 C C . ALA A 1 919 ? 52.421 3.676 14.285 1.00 57.00 919 ALA A C 1
ATOM 7445 O O . ALA A 1 919 ? 51.436 4.361 14.562 1.00 57.00 919 ALA A O 1
ATOM 7446 N N . VAL A 1 920 ? 53.523 3.660 15.036 1.00 54.34 920 VAL A N 1
ATOM 7447 C CA . VAL A 1 920 ? 53.771 4.629 16.127 1.00 54.34 920 VAL A CA 1
ATOM 7448 C C . VAL A 1 920 ? 54.707 5.753 15.661 1.00 54.34 920 VAL A C 1
ATOM 7450 O O . VAL A 1 920 ? 54.645 6.862 16.176 1.00 54.34 920 VAL A O 1
ATOM 7453 N N . ASP A 1 921 ? 55.521 5.471 14.645 1.00 56.12 921 ASP A N 1
ATOM 7454 C CA . ASP A 1 921 ? 56.430 6.382 13.949 1.00 56.12 921 ASP A CA 1
ATOM 7455 C C . ASP A 1 921 ? 56.344 6.050 12.447 1.00 56.12 921 ASP A C 1
ATOM 7457 O O . ASP A 1 921 ? 56.161 4.883 12.085 1.00 56.12 921 ASP A O 1
ATOM 7461 N N . MET A 1 922 ? 56.476 7.043 11.565 1.00 53.94 922 MET A N 1
ATOM 7462 C CA . MET A 1 922 ? 56.554 6.813 10.115 1.00 53.94 922 MET A CA 1
ATOM 7463 C C . MET A 1 922 ? 57.816 6.023 9.724 1.00 53.94 922 MET A C 1
ATOM 7465 O O . MET A 1 922 ? 57.820 5.334 8.708 1.00 53.94 922 MET A O 1
ATOM 7469 N N . ASN A 1 923 ? 58.851 6.059 10.568 1.00 55.91 923 ASN A N 1
ATOM 7470 C CA . ASN A 1 923 ? 60.112 5.331 10.416 1.00 55.91 923 ASN A CA 1
ATOM 7471 C C . ASN A 1 923 ? 60.096 3.932 11.075 1.00 55.91 923 ASN A C 1
ATOM 7473 O O . ASN A 1 923 ? 61.132 3.268 11.177 1.00 55.91 923 ASN A O 1
ATOM 7477 N N . GLU A 1 924 ? 58.942 3.453 11.556 1.00 55.44 924 GLU A N 1
ATOM 7478 C CA . GLU A 1 924 ? 58.838 2.148 12.212 1.00 55.44 924 GLU A CA 1
ATOM 7479 C C . GLU A 1 924 ? 58.979 0.985 11.206 1.00 55.44 924 GLU A C 1
ATOM 7481 O O . GLU A 1 924 ? 58.084 0.717 10.405 1.00 55.44 924 GLU A O 1
ATOM 7486 N N . ASN A 1 925 ? 60.083 0.232 11.298 1.00 53.22 925 ASN A N 1
ATOM 7487 C CA . ASN A 1 925 ? 60.334 -0.962 10.476 1.00 53.22 925 ASN A CA 1
ATOM 7488 C C . ASN A 1 925 ? 59.131 -1.933 10.426 1.00 53.22 925 ASN A C 1
ATOM 7490 O O . ASN A 1 925 ? 58.509 -2.223 11.452 1.00 53.22 925 ASN A O 1
ATOM 7494 N N . PHE A 1 926 ? 58.871 -2.521 9.247 1.00 53.66 926 PHE A N 1
ATOM 7495 C CA . PHE A 1 926 ? 57.712 -3.384 8.937 1.00 53.66 926 PHE A CA 1
ATOM 7496 C C . PHE A 1 926 ? 57.722 -4.781 9.608 1.00 53.66 926 PHE A C 1
ATOM 7498 O O . PHE A 1 926 ? 57.617 -5.826 8.967 1.00 53.66 926 PHE A O 1
ATOM 7505 N N . ASN A 1 927 ? 57.818 -4.807 10.938 1.00 55.91 927 ASN A N 1
ATOM 7506 C CA . ASN A 1 927 ? 57.946 -6.009 11.764 1.00 55.91 927 ASN A CA 1
ATOM 7507 C C . ASN A 1 927 ? 56.616 -6.483 12.386 1.00 55.91 927 ASN A C 1
ATOM 7509 O O . ASN A 1 927 ? 56.533 -7.605 12.900 1.00 55.91 927 ASN A O 1
ATOM 7513 N N . LYS A 1 928 ? 55.551 -5.668 12.351 1.00 58.56 928 LYS A N 1
ATOM 7514 C CA . LYS A 1 928 ? 54.227 -6.044 12.876 1.00 58.56 928 LYS A CA 1
ATOM 7515 C C . LYS A 1 928 ? 53.556 -7.051 11.936 1.00 58.56 928 LYS A C 1
ATOM 7517 O O . LYS A 1 928 ? 53.235 -6.741 10.793 1.00 58.56 928 LYS A O 1
ATOM 7522 N N . LYS A 1 929 ? 53.277 -8.267 12.424 1.00 52.72 929 LYS A N 1
ATOM 7523 C CA . LYS A 1 929 ? 52.510 -9.281 11.672 1.00 52.72 929 LYS A CA 1
ATOM 7524 C C . LYS A 1 929 ? 51.036 -8.886 11.561 1.00 52.72 929 LYS A C 1
ATOM 7526 O O . LYS A 1 929 ? 50.219 -9.288 12.392 1.00 52.72 929 LYS A O 1
ATOM 7531 N N . VAL A 1 930 ? 50.707 -8.142 10.506 1.00 58.78 930 VAL A N 1
ATOM 7532 C CA . VAL A 1 930 ? 49.352 -7.672 10.183 1.00 58.78 930 VAL A CA 1
ATOM 7533 C C . VAL A 1 930 ? 48.431 -8.847 9.837 1.00 58.78 930 VAL A C 1
ATOM 7535 O O . VAL A 1 930 ? 48.271 -9.246 8.684 1.00 58.78 930 VAL A O 1
ATOM 7538 N N . ARG A 1 931 ? 47.808 -9.445 10.855 1.00 51.19 931 ARG A N 1
ATOM 7539 C CA . ARG A 1 931 ? 46.704 -10.385 10.644 1.00 51.19 931 ARG A CA 1
ATOM 7540 C C . ARG A 1 931 ? 45.475 -9.589 10.189 1.00 51.19 931 ARG A C 1
ATOM 7542 O O . ARG A 1 931 ? 45.085 -8.638 10.856 1.00 51.19 931 ARG A O 1
ATOM 7549 N N . SER A 1 932 ? 44.886 -10.008 9.066 1.00 58.22 932 SER A N 1
ATOM 7550 C CA . SER A 1 932 ? 43.648 -9.467 8.475 1.00 58.22 932 SER A CA 1
ATOM 7551 C C . SER A 1 932 ? 43.630 -7.963 8.144 1.00 58.22 932 SER A C 1
ATOM 7553 O O . SER A 1 932 ? 42.660 -7.283 8.469 1.00 58.22 932 SER A O 1
ATOM 7555 N N . PHE A 1 933 ? 44.642 -7.457 7.430 1.00 69.56 933 PHE A N 1
ATOM 7556 C CA . PHE A 1 933 ? 44.419 -6.306 6.542 1.00 69.56 933 PHE A CA 1
ATOM 7557 C C . PHE A 1 933 ? 43.840 -6.803 5.211 1.00 69.56 933 PHE A C 1
ATOM 7559 O O . PHE A 1 933 ? 44.384 -7.726 4.606 1.00 69.56 933 PHE A O 1
ATOM 7566 N N . ASP A 1 934 ? 42.731 -6.207 4.778 1.00 74.75 934 ASP A N 1
ATOM 7567 C CA . ASP A 1 934 ? 42.066 -6.499 3.507 1.00 74.75 934 ASP A CA 1
ATOM 7568 C C . ASP A 1 934 ? 42.188 -5.268 2.601 1.00 74.75 934 ASP A C 1
ATOM 7570 O O . ASP A 1 934 ? 41.541 -4.242 2.824 1.00 74.75 934 ASP A O 1
ATOM 7574 N N . ALA A 1 935 ? 43.036 -5.374 1.576 1.00 75.31 935 ALA A N 1
ATOM 7575 C CA . ALA A 1 935 ? 43.334 -4.284 0.650 1.00 75.31 935 ALA A CA 1
ATOM 7576 C C . ALA A 1 935 ? 42.130 -3.856 -0.214 1.00 75.31 935 ALA A C 1
ATOM 7578 O O . ALA A 1 935 ? 42.182 -2.803 -0.839 1.00 75.31 935 ALA A O 1
ATOM 7579 N N . SER A 1 936 ? 41.023 -4.607 -0.221 1.00 81.19 936 SER A N 1
ATOM 7580 C CA . SER A 1 936 ? 39.779 -4.170 -0.870 1.00 81.19 936 SER A CA 1
ATOM 7581 C C . SER A 1 936 ? 38.990 -3.125 -0.057 1.00 81.19 936 SER A C 1
ATOM 7583 O O . SER A 1 936 ? 38.017 -2.554 -0.552 1.00 81.19 936 SER A O 1
ATOM 7585 N N . LEU A 1 937 ? 39.398 -2.841 1.189 1.00 82.44 937 LEU A N 1
ATOM 7586 C CA . LEU A 1 937 ? 38.744 -1.866 2.072 1.00 82.44 937 LEU A CA 1
ATOM 7587 C C . LEU A 1 937 ? 39.268 -0.425 1.927 1.00 82.44 937 LEU A C 1
ATOM 7589 O O . LEU A 1 937 ? 38.607 0.494 2.424 1.00 82.44 937 LEU A O 1
ATOM 7593 N N . ILE A 1 938 ? 40.398 -0.217 1.244 1.00 86.81 938 ILE A N 1
ATOM 7594 C CA . ILE A 1 938 ? 40.931 1.103 0.853 1.00 86.81 938 ILE A CA 1
ATOM 7595 C C . ILE A 1 938 ? 40.413 1.507 -0.548 1.00 86.81 938 ILE A C 1
ATOM 7597 O O . ILE A 1 938 ? 39.889 0.646 -1.262 1.00 86.81 938 ILE A O 1
ATOM 7601 N N . PRO A 1 939 ? 40.464 2.795 -0.947 1.00 90.00 939 PRO A N 1
ATOM 7602 C CA . PRO A 1 939 ? 40.059 3.184 -2.298 1.00 90.00 939 PRO A CA 1
ATOM 7603 C C . PRO A 1 939 ? 40.992 2.602 -3.379 1.00 90.00 939 PRO A C 1
ATOM 7605 O O . PRO A 1 939 ? 42.125 2.229 -3.059 1.00 90.00 939 PRO A O 1
ATOM 7608 N N . PRO A 1 940 ? 40.544 2.522 -4.650 1.00 90.25 940 PRO A N 1
ATOM 7609 C CA . PRO A 1 940 ? 41.429 2.234 -5.785 1.00 90.25 940 PRO A CA 1
ATOM 7610 C C . PRO A 1 940 ? 42.518 3.308 -5.913 1.00 90.25 940 PRO A C 1
ATOM 7612 O O . PRO A 1 940 ? 42.326 4.434 -5.442 1.00 90.25 940 PRO A O 1
ATOM 7615 N N . CYS A 1 941 ? 43.656 2.973 -6.525 1.00 88.50 941 CYS A N 1
ATOM 7616 C CA . CYS A 1 941 ? 44.728 3.951 -6.742 1.00 88.50 941 CYS A CA 1
ATOM 7617 C C . CYS A 1 941 ? 44.323 5.030 -7.756 1.00 88.50 941 CYS A C 1
ATOM 7619 O O . CYS A 1 941 ? 43.314 4.910 -8.460 1.00 88.50 941 CYS A O 1
ATOM 7621 N N . LYS A 1 942 ? 45.115 6.101 -7.849 1.00 91.56 942 LYS A N 1
ATOM 7622 C CA . LYS A 1 942 ? 44.803 7.259 -8.692 1.00 91.56 942 LYS A CA 1
ATOM 7623 C C . LYS A 1 942 ? 44.616 6.892 -10.168 1.00 91.56 942 LYS A C 1
ATOM 7625 O O . LYS A 1 942 ? 43.662 7.364 -10.784 1.00 91.56 942 LYS A O 1
ATOM 7630 N N . SER A 1 943 ? 45.437 6.003 -10.730 1.00 90.06 943 SER A N 1
ATOM 7631 C CA . SER A 1 943 ? 45.291 5.561 -12.126 1.00 90.06 943 SER A CA 1
ATOM 7632 C C . SER A 1 943 ? 44.102 4.614 -12.347 1.00 90.06 943 SER A C 1
ATOM 7634 O O . SER A 1 943 ? 43.373 4.802 -13.320 1.00 90.06 943 SER A O 1
ATOM 7636 N N . GLU A 1 944 ? 43.823 3.671 -11.437 1.00 91.31 944 GLU A N 1
ATOM 7637 C CA . GLU A 1 944 ? 42.597 2.843 -11.471 1.00 91.31 944 GLU A CA 1
ATOM 7638 C C . GLU A 1 944 ? 41.328 3.714 -11.446 1.00 91.31 944 GLU A C 1
ATOM 7640 O O . GLU A 1 944 ? 40.400 3.530 -12.244 1.00 91.31 944 GLU A O 1
ATOM 7645 N N . LEU A 1 945 ? 41.300 4.701 -10.543 1.00 93.94 945 LEU A N 1
ATOM 7646 C CA . LEU A 1 945 ? 40.179 5.621 -10.395 1.00 93.94 945 LEU A CA 1
ATOM 7647 C C . LEU A 1 945 ? 40.027 6.536 -11.614 1.00 93.94 945 LEU A C 1
ATOM 7649 O O . LEU A 1 945 ? 38.897 6.806 -12.021 1.00 93.94 945 LEU A O 1
ATOM 7653 N N . TYR A 1 946 ? 41.128 6.980 -12.229 1.00 94.94 946 TYR A N 1
ATOM 7654 C CA . TYR A 1 946 ? 41.080 7.783 -13.452 1.00 94.94 946 TYR A CA 1
ATOM 7655 C C . TYR A 1 946 ? 40.405 7.015 -14.596 1.00 94.94 946 TYR A C 1
ATOM 7657 O O . TYR A 1 946 ? 39.477 7.533 -15.214 1.00 94.94 946 TYR A O 1
ATOM 7665 N N . GLN A 1 947 ? 40.748 5.737 -14.802 1.00 94.50 947 GLN A N 1
ATOM 7666 C CA . GLN A 1 947 ? 40.059 4.896 -15.792 1.00 94.50 947 GLN A CA 1
ATOM 7667 C C . GLN A 1 947 ? 38.564 4.709 -15.464 1.00 94.50 947 GLN A C 1
ATOM 7669 O O . GLN A 1 947 ? 37.723 4.699 -16.363 1.00 94.50 947 GLN A O 1
ATOM 7674 N N . GLN A 1 948 ? 38.196 4.596 -14.181 1.00 94.88 948 GLN A N 1
ATOM 7675 C CA . GLN A 1 948 ? 36.790 4.540 -13.754 1.00 94.88 948 GLN A CA 1
ATOM 7676 C C . GLN A 1 948 ? 36.047 5.868 -13.994 1.00 94.88 948 GLN A C 1
ATOM 7678 O O . GLN A 1 948 ? 34.848 5.855 -14.286 1.00 94.88 948 GLN A O 1
ATOM 7683 N N . VAL A 1 949 ? 36.739 7.007 -13.909 1.00 95.44 949 VAL A N 1
ATOM 7684 C CA . VAL A 1 949 ? 36.220 8.355 -14.197 1.00 95.44 949 VAL A CA 1
ATOM 7685 C C . VAL A 1 949 ? 36.055 8.591 -15.699 1.00 95.44 949 VAL A C 1
ATOM 7687 O O . VAL A 1 949 ? 35.006 9.092 -16.107 1.00 95.44 949 VAL A O 1
ATOM 7690 N N . LEU A 1 950 ? 36.996 8.135 -16.531 1.00 95.38 950 LEU A N 1
ATOM 7691 C CA . LEU A 1 950 ? 36.846 8.120 -17.990 1.00 95.38 950 LEU A CA 1
ATOM 7692 C C . LEU A 1 950 ? 35.615 7.300 -18.414 1.00 95.38 950 LEU A C 1
ATOM 7694 O O . LEU A 1 950 ? 34.739 7.821 -19.110 1.00 95.38 950 LEU A O 1
ATOM 7698 N N . ARG A 1 951 ? 35.465 6.073 -17.892 1.00 95.12 951 ARG A N 1
ATOM 7699 C CA . ARG A 1 951 ? 34.276 5.241 -18.153 1.00 95.12 951 ARG A CA 1
ATOM 7700 C C . ARG A 1 951 ? 32.987 5.911 -17.687 1.00 95.12 951 ARG A C 1
ATOM 7702 O O . ARG A 1 951 ? 31.991 5.905 -18.411 1.00 95.12 951 ARG A O 1
ATOM 7709 N N . THR A 1 952 ? 33.011 6.535 -16.506 1.00 95.94 952 THR A N 1
ATOM 7710 C CA . THR A 1 952 ? 31.878 7.316 -15.977 1.00 95.94 952 THR A CA 1
ATOM 7711 C C . THR A 1 952 ? 31.467 8.414 -16.953 1.00 95.94 952 THR A C 1
ATOM 7713 O O . THR A 1 952 ? 30.276 8.547 -17.230 1.00 95.94 952 THR A O 1
ATOM 7716 N N . HIS A 1 953 ? 32.421 9.176 -17.499 1.00 96.06 953 HIS A N 1
ATOM 7717 C CA . HIS A 1 953 ? 32.146 10.233 -18.472 1.00 96.06 953 HIS A CA 1
ATOM 7718 C C . HIS A 1 953 ? 31.456 9.684 -19.729 1.00 96.06 953 HIS A C 1
ATOM 7720 O O . HIS A 1 953 ? 30.403 10.198 -20.113 1.00 96.06 953 HIS A O 1
ATOM 7726 N N . TYR A 1 954 ? 31.984 8.603 -20.311 1.00 95.19 954 TYR A N 1
ATOM 7727 C CA . TYR A 1 954 ? 31.416 7.968 -21.501 1.00 95.19 954 TYR A CA 1
ATOM 7728 C C . TYR A 1 954 ? 29.981 7.470 -21.283 1.00 95.19 954 TYR A C 1
ATOM 7730 O O . TYR A 1 954 ? 29.078 7.876 -22.013 1.00 95.19 954 TYR A O 1
ATOM 7738 N N . ILE A 1 955 ? 29.736 6.663 -20.243 1.00 95.00 955 ILE A N 1
ATOM 7739 C CA . ILE A 1 955 ? 28.389 6.145 -19.920 1.00 95.00 955 ILE A CA 1
ATOM 7740 C C . ILE A 1 955 ? 27.421 7.305 -19.666 1.00 95.00 955 ILE A C 1
ATOM 7742 O O . ILE A 1 955 ? 26.292 7.315 -20.157 1.00 95.00 955 ILE A O 1
ATOM 7746 N N . SER A 1 956 ? 27.887 8.324 -18.939 1.00 96.12 956 SER A N 1
ATOM 7747 C CA . SER A 1 956 ? 27.082 9.509 -18.658 1.00 96.12 956 SER A CA 1
ATOM 7748 C C . SER A 1 956 ? 26.739 10.286 -19.919 1.00 96.12 956 SER A C 1
ATOM 7750 O O . SER A 1 956 ? 25.661 10.862 -19.946 1.00 96.12 956 SER A O 1
ATOM 7752 N N . SER A 1 957 ? 27.584 10.301 -20.960 1.00 95.50 957 SER A N 1
ATOM 7753 C CA . SER A 1 957 ? 27.254 10.976 -22.224 1.00 95.50 957 SER A CA 1
ATOM 7754 C C . SER A 1 957 ? 25.995 10.375 -22.859 1.00 95.50 957 SER A C 1
ATOM 7756 O O . SER A 1 957 ? 25.035 11.108 -23.094 1.00 95.50 957 SER A O 1
ATOM 7758 N N . ILE A 1 958 ? 25.936 9.043 -22.980 1.00 95.31 958 ILE A N 1
ATOM 7759 C CA . ILE A 1 958 ? 24.791 8.307 -23.539 1.00 95.31 958 ILE A CA 1
ATOM 7760 C C . ILE A 1 958 ? 23.516 8.601 -22.739 1.00 95.31 958 ILE A C 1
ATOM 7762 O O . ILE A 1 958 ? 22.464 8.905 -23.297 1.00 95.31 958 ILE A O 1
ATOM 7766 N N . TRP A 1 959 ? 23.599 8.522 -21.411 1.00 96.44 959 TRP A N 1
ATOM 7767 C CA . TRP A 1 959 ? 22.447 8.699 -20.526 1.00 96.44 959 TRP A CA 1
ATOM 7768 C C . TRP A 1 959 ? 21.968 10.161 -20.444 1.00 96.44 959 TRP A C 1
ATOM 7770 O O . TRP A 1 959 ? 20.771 10.442 -20.454 1.00 96.44 959 TRP A O 1
ATOM 7780 N N . LYS A 1 960 ? 22.884 11.125 -20.394 1.00 95.56 960 LYS A N 1
ATOM 7781 C CA . LYS A 1 960 ? 22.580 12.558 -20.262 1.00 95.56 960 LYS A CA 1
ATOM 7782 C C . LYS A 1 960 ? 22.029 13.174 -21.541 1.00 95.56 960 LYS A C 1
ATOM 7784 O O . LYS A 1 960 ? 21.177 14.055 -21.469 1.00 95.56 960 LYS A O 1
ATOM 7789 N N . ASN A 1 961 ? 22.463 12.670 -22.692 1.00 96.00 961 ASN A N 1
ATOM 7790 C CA . ASN A 1 961 ? 21.976 13.101 -23.999 1.00 96.00 961 ASN A CA 1
ATOM 7791 C C . ASN A 1 961 ? 20.923 12.135 -24.575 1.00 96.00 961 ASN A C 1
ATOM 7793 O O . ASN A 1 961 ? 20.576 12.233 -25.746 1.00 96.00 961 ASN A O 1
ATOM 7797 N N . ALA A 1 962 ? 20.336 11.257 -23.748 1.00 97.06 962 ALA A N 1
ATOM 7798 C CA . ALA A 1 962 ? 19.276 10.318 -24.139 1.00 97.06 962 ALA A CA 1
ATOM 7799 C C . ALA A 1 962 ? 17.970 10.983 -24.633 1.00 97.06 962 ALA A C 1
ATOM 7801 O O . ALA A 1 962 ? 17.057 10.289 -25.066 1.00 97.06 962 ALA A O 1
ATOM 7802 N N . HIS A 1 963 ? 17.863 12.311 -24.561 1.00 95.94 963 HIS A N 1
ATOM 7803 C CA . HIS A 1 963 ? 16.789 13.115 -25.150 1.00 95.94 963 HIS A CA 1
ATOM 7804 C C . HIS A 1 963 ? 17.058 13.529 -26.615 1.00 95.94 963 HIS A C 1
ATOM 7806 O O . HIS A 1 963 ? 16.135 13.975 -27.297 1.00 95.94 963 HIS A O 1
ATOM 7812 N N . ALA A 1 964 ? 18.301 13.412 -27.095 1.00 95.12 964 ALA A N 1
ATOM 7813 C CA . ALA A 1 964 ? 18.702 13.646 -2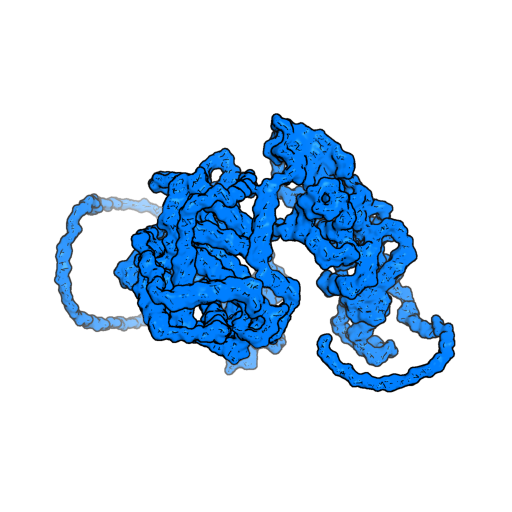8.482 1.00 95.12 964 ALA A CA 1
ATOM 7814 C C . ALA A 1 964 ? 18.596 12.349 -29.308 1.00 95.12 964 ALA A C 1
ATOM 7816 O O . ALA A 1 964 ? 18.505 11.271 -28.739 1.00 95.12 964 ALA A O 1
ATOM 7817 N N . ASN A 1 965 ? 18.597 12.444 -30.645 1.00 92.50 965 ASN A N 1
ATOM 7818 C CA . ASN A 1 965 ? 18.512 11.271 -31.543 1.00 92.50 965 ASN A CA 1
ATOM 7819 C C . ASN A 1 965 ? 19.851 10.498 -31.629 1.00 92.50 965 ASN A C 1
ATOM 7821 O O . ASN A 1 965 ? 19.876 9.299 -31.909 1.00 92.50 965 ASN A O 1
ATOM 7825 N N . GLU A 1 966 ? 20.954 11.205 -31.366 1.00 92.88 966 GLU A N 1
ATOM 7826 C CA . GLU A 1 966 ? 22.312 10.679 -31.252 1.00 92.88 966 GLU A CA 1
ATOM 7827 C C . GLU A 1 966 ? 22.834 10.982 -29.834 1.00 92.88 966 GLU A C 1
ATOM 7829 O O . GLU A 1 966 ? 23.078 12.147 -29.514 1.00 92.88 966 GLU A O 1
ATOM 7834 N N . PRO A 1 967 ? 22.946 9.973 -28.946 1.00 92.31 967 PRO A N 1
ATOM 7835 C CA . PRO A 1 967 ? 23.184 10.205 -27.521 1.00 92.31 967 PRO A CA 1
ATOM 7836 C C . PRO A 1 967 ? 24.675 10.293 -27.151 1.00 92.31 967 PRO A C 1
ATOM 7838 O O . PRO A 1 967 ? 25.012 10.700 -26.043 1.00 92.31 967 PRO A O 1
ATOM 7841 N N . THR A 1 968 ? 25.594 9.917 -28.043 1.00 92.88 968 THR A N 1
ATOM 7842 C CA . THR A 1 968 ? 27.027 10.192 -27.875 1.00 92.88 968 THR A CA 1
ATOM 7843 C C . THR A 1 968 ? 27.753 10.176 -29.214 1.00 92.88 968 THR A C 1
ATOM 7845 O O . THR A 1 968 ? 27.394 9.409 -30.103 1.00 92.88 968 THR A O 1
ATOM 7848 N N . SER A 1 969 ? 28.801 10.991 -29.318 1.00 91.38 969 SER A N 1
ATOM 7849 C CA . SER A 1 969 ? 29.784 10.980 -30.407 1.00 91.38 969 SER A CA 1
ATOM 7850 C C . SER A 1 969 ? 31.175 10.532 -29.929 1.00 91.38 969 SER A C 1
ATOM 7852 O O . SER A 1 969 ? 32.155 10.698 -30.651 1.00 91.38 969 SER A O 1
ATOM 7854 N N . LEU A 1 970 ? 31.291 10.042 -28.688 1.00 92.44 970 LEU A N 1
ATOM 7855 C CA . LEU A 1 970 ? 32.561 9.629 -28.087 1.00 92.44 970 LEU A CA 1
ATOM 7856 C C . LEU A 1 970 ? 32.952 8.207 -28.520 1.00 92.44 970 LEU A C 1
ATOM 7858 O O . LEU A 1 970 ? 32.097 7.344 -28.723 1.00 92.44 970 LEU A O 1
ATOM 7862 N N . ASN A 1 971 ? 34.255 7.936 -28.576 1.00 91.56 971 ASN A N 1
ATOM 7863 C CA . ASN A 1 971 ? 34.815 6.616 -28.863 1.00 91.56 971 ASN A CA 1
ATOM 7864 C C . ASN A 1 971 ? 35.187 5.892 -27.548 1.00 91.56 971 ASN A C 1
ATOM 7866 O O . ASN A 1 971 ? 36.044 6.389 -26.819 1.00 91.56 971 ASN A O 1
ATOM 7870 N N . PRO A 1 972 ? 34.622 4.713 -27.214 1.00 92.12 972 PRO A N 1
ATOM 7871 C CA . PRO A 1 972 ? 34.900 4.048 -25.935 1.00 92.12 972 PRO A CA 1
ATOM 7872 C C . PRO A 1 972 ? 36.383 3.688 -25.729 1.00 92.12 972 PRO A C 1
ATOM 7874 O O . PRO A 1 972 ? 36.835 3.607 -24.587 1.00 92.12 972 PRO A O 1
ATOM 7877 N N . LEU A 1 973 ? 37.170 3.529 -26.799 1.00 93.19 973 LEU A N 1
ATOM 7878 C CA . LEU A 1 973 ? 38.610 3.247 -26.707 1.00 93.19 973 LEU A CA 1
ATOM 7879 C C . LEU A 1 973 ? 39.429 4.406 -26.110 1.00 93.19 973 LEU A C 1
ATOM 7881 O O . LEU A 1 973 ? 40.504 4.177 -25.560 1.00 93.19 973 LEU A O 1
ATOM 7885 N N . GLU A 1 974 ? 38.912 5.634 -26.165 1.00 91.81 974 GLU A N 1
ATOM 7886 C CA . GLU A 1 974 ? 39.531 6.818 -25.551 1.00 91.81 974 GLU A CA 1
ATOM 7887 C C . GLU A 1 974 ? 39.138 6.975 -24.070 1.00 91.81 974 GLU A C 1
ATOM 7889 O O . GLU A 1 974 ? 39.833 7.642 -23.307 1.00 91.81 974 GLU A O 1
ATOM 7894 N N . TYR A 1 975 ? 38.060 6.314 -23.625 1.00 93.56 975 TYR A N 1
ATOM 7895 C CA . TYR A 1 975 ? 37.434 6.538 -22.316 1.00 93.56 975 TYR A CA 1
ATOM 7896 C C . TYR A 1 975 ? 37.493 5.328 -21.365 1.00 93.56 975 TYR A C 1
ATOM 7898 O O . TYR A 1 975 ? 36.574 5.082 -20.585 1.00 93.56 975 TYR A O 1
ATOM 7906 N N . GLY A 1 976 ? 38.597 4.580 -21.375 1.00 91.62 976 GLY A N 1
ATOM 7907 C CA . GLY A 1 976 ? 38.853 3.531 -20.377 1.00 91.62 976 GLY A CA 1
ATOM 7908 C C . GLY A 1 976 ? 38.278 2.149 -20.713 1.00 91.62 976 GLY A C 1
ATOM 7909 O O . GLY A 1 976 ? 38.124 1.307 -19.818 1.00 91.62 976 GLY A O 1
ATOM 7910 N N . TRP A 1 977 ? 38.008 1.881 -21.992 1.00 93.56 977 TRP A N 1
ATOM 7911 C CA . TRP A 1 977 ? 37.936 0.526 -22.547 1.00 93.56 977 TRP A CA 1
ATOM 7912 C C . TRP A 1 977 ? 39.142 0.248 -23.450 1.00 93.56 977 TRP A C 1
ATOM 7914 O O . TRP A 1 977 ? 39.856 1.152 -23.872 1.00 93.56 977 TRP A O 1
ATOM 7924 N N . MET A 1 978 ? 39.358 -1.026 -23.748 1.00 92.06 978 MET A N 1
ATOM 7925 C CA . MET A 1 978 ? 40.270 -1.506 -24.782 1.00 92.06 978 MET A CA 1
ATOM 7926 C C . MET A 1 978 ? 39.594 -2.645 -25.549 1.00 92.06 978 MET A C 1
ATOM 7928 O O . MET A 1 978 ? 38.733 -3.335 -24.997 1.00 92.06 978 MET A O 1
ATOM 7932 N N . GLU A 1 979 ? 39.961 -2.847 -26.812 1.00 90.19 979 GLU A N 1
ATOM 7933 C CA . GLU A 1 979 ? 39.419 -3.950 -27.607 1.00 90.19 979 GLU A CA 1
ATOM 7934 C C . GLU A 1 979 ? 40.257 -5.222 -27.436 1.00 90.19 979 GLU A C 1
ATOM 7936 O O . GLU A 1 979 ? 41.480 -5.207 -27.577 1.00 90.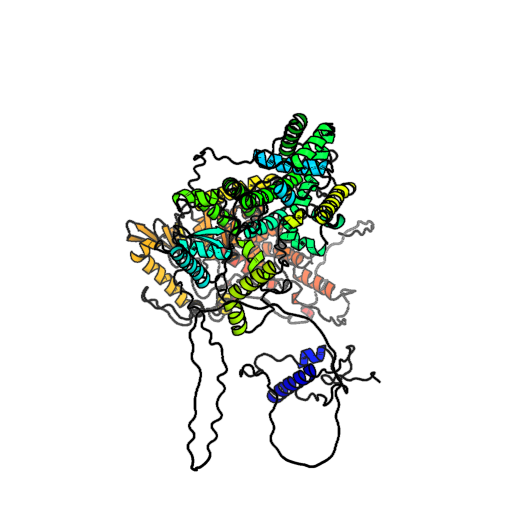19 979 GLU A O 1
ATOM 7941 N N . MET A 1 980 ? 39.589 -6.338 -27.145 1.00 86.38 980 MET A N 1
ATOM 7942 C CA . MET A 1 980 ? 40.167 -7.680 -27.132 1.00 86.38 980 MET A CA 1
ATOM 7943 C C . MET A 1 980 ? 39.160 -8.655 -27.745 1.00 86.38 980 MET A C 1
ATOM 7945 O O . MET A 1 980 ? 37.993 -8.652 -27.366 1.00 86.38 980 MET A O 1
ATOM 7949 N N . GLU A 1 981 ? 39.598 -9.490 -28.692 1.00 84.00 981 GLU A N 1
ATOM 7950 C CA . GLU A 1 981 ? 38.762 -10.527 -29.329 1.00 84.00 981 GLU A CA 1
ATOM 7951 C C . GLU A 1 981 ? 37.419 -9.999 -29.901 1.00 84.00 981 GLU A C 1
ATOM 7953 O O . GLU A 1 981 ? 36.372 -10.630 -29.743 1.00 84.00 981 GLU A O 1
ATOM 7958 N N . ASN A 1 982 ? 37.445 -8.834 -30.572 1.00 82.31 982 ASN A N 1
ATOM 7959 C CA . ASN A 1 982 ? 36.267 -8.145 -31.136 1.00 82.31 982 ASN A CA 1
ATOM 7960 C C . ASN A 1 982 ? 35.210 -7.778 -30.064 1.00 82.31 982 ASN A C 1
ATOM 7962 O O . ASN A 1 982 ? 33.999 -7.898 -30.277 1.00 82.31 982 ASN A O 1
ATOM 7966 N N . ARG A 1 983 ? 35.662 -7.385 -28.866 1.00 83.81 983 ARG A N 1
ATOM 7967 C CA . ARG A 1 983 ? 34.836 -6.993 -27.710 1.00 83.81 983 ARG A CA 1
ATOM 7968 C C . ARG A 1 983 ? 35.522 -5.877 -26.930 1.00 83.81 983 ARG A C 1
ATOM 7970 O O . ARG A 1 983 ? 36.745 -5.875 -26.812 1.00 83.81 983 ARG A O 1
ATOM 7977 N N . TYR A 1 984 ? 34.749 -4.982 -26.320 1.00 89.69 984 TYR A N 1
ATOM 7978 C CA . TYR A 1 984 ? 35.305 -4.005 -25.381 1.00 89.69 984 TYR A CA 1
ATOM 7979 C C . TYR A 1 984 ? 35.410 -4.589 -23.969 1.00 89.69 984 TYR A C 1
ATOM 7981 O O . TYR A 1 984 ? 34.428 -5.060 -23.392 1.00 89.69 984 TYR A O 1
ATOM 7989 N N . VAL A 1 985 ? 36.609 -4.515 -23.392 1.00 87.50 985 VAL A N 1
ATOM 7990 C CA . VAL A 1 985 ? 36.902 -4.866 -21.995 1.00 87.50 985 VAL A CA 1
ATOM 7991 C C . VAL A 1 985 ? 37.418 -3.636 -21.247 1.00 87.50 985 VAL A C 1
ATOM 7993 O O . VAL A 1 985 ? 37.885 -2.677 -21.860 1.00 87.50 985 VAL A O 1
ATOM 7996 N N . PHE A 1 986 ? 37.312 -3.622 -19.917 1.00 89.75 986 PHE A N 1
ATOM 7997 C CA . PHE A 1 986 ? 37.763 -2.473 -19.129 1.00 89.75 986 PHE A CA 1
ATOM 7998 C C . PHE A 1 986 ? 39.290 -2.341 -19.155 1.00 89.75 986 PHE A C 1
ATOM 8000 O O . PHE A 1 986 ? 40.012 -3.265 -18.781 1.00 89.75 986 PHE A O 1
ATOM 8007 N N . LYS A 1 987 ? 39.768 -1.147 -19.514 1.00 90.31 987 LYS A N 1
ATOM 8008 C CA . LYS A 1 987 ? 41.149 -0.715 -19.303 1.00 90.31 987 LYS A CA 1
ATOM 8009 C C . LYS A 1 987 ? 41.288 -0.392 -17.814 1.00 90.31 987 LYS A C 1
ATOM 8011 O O . LYS A 1 987 ? 40.819 0.645 -17.352 1.00 90.31 987 LYS A O 1
ATOM 8016 N N . TRP A 1 988 ? 41.776 -1.337 -17.016 1.00 85.94 988 TRP A N 1
ATOM 8017 C CA . TRP A 1 988 ? 41.729 -1.212 -15.550 1.00 85.94 988 TRP A CA 1
ATOM 8018 C C . TRP A 1 988 ? 42.720 -0.190 -14.988 1.00 85.94 988 TRP A C 1
ATOM 8020 O O . TRP A 1 988 ? 42.405 0.467 -14.003 1.00 85.94 988 TRP A O 1
ATOM 8030 N N . PHE A 1 989 ? 43.891 -0.065 -15.610 1.00 84.19 989 PHE A N 1
ATOM 8031 C CA . PHE A 1 989 ? 45.061 0.635 -15.084 1.00 84.19 989 PHE A CA 1
ATOM 8032 C C . PHE A 1 989 ? 45.990 1.035 -16.244 1.00 84.19 989 PHE A C 1
ATOM 8034 O O . PHE A 1 989 ? 45.943 0.414 -17.307 1.00 84.19 989 PHE A O 1
ATOM 8041 N N . GLU A 1 990 ? 46.835 2.045 -16.032 1.00 81.38 990 GLU A N 1
ATOM 8042 C CA . GLU A 1 990 ? 47.954 2.416 -16.911 1.00 81.38 990 GLU A CA 1
ATOM 8043 C C . GLU A 1 990 ? 49.195 2.712 -16.059 1.00 81.38 990 GLU A C 1
ATOM 8045 O O . GLU A 1 990 ? 49.065 3.262 -14.963 1.00 81.38 990 GLU A O 1
ATOM 8050 N N . GLY A 1 991 ? 50.375 2.351 -16.575 1.00 74.88 991 GLY A N 1
ATOM 8051 C CA . GLY A 1 991 ? 51.650 2.334 -15.848 1.00 74.88 991 GLY A CA 1
ATOM 8052 C C . GLY A 1 991 ? 52.124 0.909 -15.538 1.00 74.88 991 GLY A C 1
ATOM 8053 O O . GLY A 1 991 ? 51.555 -0.063 -16.042 1.00 74.88 991 GLY A O 1
ATOM 8054 N N . ASP A 1 992 ? 53.141 0.782 -14.684 1.00 62.03 992 ASP A N 1
ATOM 8055 C CA . ASP A 1 992 ? 53.632 -0.510 -14.191 1.00 62.03 992 ASP A CA 1
ATOM 8056 C C . ASP A 1 992 ? 52.850 -0.968 -12.951 1.00 62.03 992 ASP A C 1
ATOM 8058 O O . ASP A 1 992 ? 52.667 -0.219 -11.993 1.00 62.03 992 ASP A O 1
ATOM 8062 N N . GLN A 1 993 ? 52.375 -2.219 -12.952 1.00 55.91 993 GLN A N 1
ATOM 8063 C CA . GLN A 1 993 ? 51.539 -2.759 -11.864 1.00 55.91 993 GLN A CA 1
ATOM 8064 C C . GLN A 1 993 ? 52.333 -3.050 -10.570 1.00 55.91 993 GLN A C 1
ATOM 8066 O O . GLN A 1 993 ? 51.750 -3.294 -9.513 1.00 55.91 993 GLN A O 1
ATOM 8071 N N . LEU A 1 994 ? 53.663 -3.032 -10.655 1.00 52.09 994 LEU A N 1
ATOM 8072 C CA . LEU A 1 994 ? 54.613 -3.127 -9.552 1.00 52.09 994 LEU A CA 1
ATOM 8073 C C . LEU A 1 994 ? 55.752 -2.131 -9.838 1.00 52.09 994 LEU A C 1
ATOM 8075 O O . LEU A 1 994 ? 56.163 -2.047 -10.995 1.00 52.09 994 LEU A O 1
ATOM 8079 N N . PRO A 1 995 ? 56.292 -1.416 -8.834 1.00 51.78 995 PRO A N 1
ATOM 8080 C CA . PRO A 1 995 ? 57.491 -0.602 -9.028 1.00 51.78 995 PRO A CA 1
ATOM 8081 C C . PRO A 1 995 ? 58.660 -1.488 -9.476 1.00 51.78 995 PRO A C 1
ATOM 8083 O O . PRO A 1 995 ? 58.823 -2.607 -8.976 1.00 51.78 995 PRO A O 1
ATOM 8086 N N . CYS A 1 996 ? 59.473 -0.998 -10.413 1.00 45.50 996 CYS A N 1
ATOM 8087 C CA . CYS A 1 996 ? 60.599 -1.764 -10.947 1.00 45.50 996 CYS A CA 1
ATOM 8088 C C . CYS A 1 996 ? 61.714 -1.950 -9.906 1.00 45.50 996 CYS A C 1
ATOM 8090 O O . CYS A 1 996 ? 62.372 -2.993 -9.890 1.00 45.50 996 CYS A O 1
ATOM 8092 N N . PHE A 1 997 ? 61.902 -0.973 -9.015 1.00 47.44 997 PHE A N 1
ATOM 8093 C CA . PHE A 1 997 ? 62.914 -0.993 -7.966 1.00 47.44 997 PHE A CA 1
ATOM 8094 C C . PHE A 1 997 ? 62.352 -0.518 -6.618 1.00 47.44 997 PHE A C 1
ATOM 8096 O O . PHE A 1 997 ? 61.362 0.203 -6.529 1.00 47.44 997 PHE A O 1
ATOM 8103 N N . VAL A 1 998 ? 63.008 -0.921 -5.525 1.00 38.59 998 VAL A N 1
ATOM 8104 C CA . VAL A 1 998 ? 62.596 -0.546 -4.154 1.00 38.59 998 VAL A CA 1
ATOM 8105 C C . VAL A 1 998 ? 62.860 0.940 -3.859 1.00 38.59 998 VAL A C 1
ATOM 8107 O O . VAL A 1 998 ? 62.208 1.510 -2.990 1.00 38.59 998 VAL A O 1
ATOM 8110 N N . SER A 1 999 ? 63.760 1.580 -4.613 1.00 44.78 999 SER A N 1
ATOM 8111 C CA . SER A 1 999 ? 63.945 3.039 -4.635 1.00 44.78 999 SER A CA 1
ATOM 8112 C C . SER A 1 999 ? 62.655 3.788 -4.955 1.00 44.78 999 SER A C 1
ATOM 8114 O O . SER A 1 999 ? 62.384 4.825 -4.364 1.00 44.78 999 SER A O 1
ATOM 8116 N N . ASP A 1 1000 ? 61.832 3.228 -5.839 1.00 49.53 1000 ASP A N 1
ATOM 8117 C CA . ASP A 1 1000 ? 60.676 3.899 -6.440 1.00 49.53 1000 ASP A CA 1
ATOM 8118 C C . ASP A 1 1000 ? 59.484 3.979 -5.458 1.00 49.53 1000 ASP A C 1
ATOM 8120 O O . ASP A 1 1000 ? 58.439 4.550 -5.765 1.00 49.53 1000 ASP A O 1
ATOM 8124 N N . LEU A 1 1001 ? 59.644 3.390 -4.266 1.00 46.97 1001 LEU A N 1
ATOM 8125 C CA . LEU A 1 1001 ? 58.722 3.444 -3.129 1.00 46.97 1001 LEU A CA 1
ATOM 8126 C C . LEU A 1 1001 ? 59.146 4.464 -2.056 1.00 46.97 1001 LEU A C 1
ATOM 8128 O O . LEU A 1 1001 ? 58.413 4.654 -1.086 1.00 46.97 1001 LEU A O 1
ATOM 8132 N N . ILE A 1 1002 ? 60.320 5.089 -2.194 1.00 47.56 1002 ILE A N 1
ATOM 8133 C CA . ILE A 1 1002 ? 60.855 6.060 -1.237 1.00 47.56 1002 ILE A CA 1
ATOM 8134 C C . ILE A 1 1002 ? 60.670 7.461 -1.819 1.00 47.56 1002 ILE A C 1
ATOM 8136 O O . ILE A 1 1002 ? 61.392 7.881 -2.719 1.00 47.56 1002 ILE A O 1
ATOM 8140 N N . LEU A 1 1003 ? 59.699 8.201 -1.280 1.00 47.81 1003 LEU A N 1
ATOM 8141 C CA . LEU A 1 1003 ? 59.593 9.640 -1.512 1.00 47.81 1003 LEU A CA 1
ATOM 8142 C C . LEU A 1 1003 ? 60.743 10.334 -0.768 1.00 47.81 1003 LEU A C 1
ATOM 8144 O O . LEU A 1 1003 ? 60.686 10.480 0.452 1.00 47.81 1003 LEU A O 1
ATOM 8148 N N . ASN A 1 1004 ? 61.786 10.737 -1.497 1.00 39.22 1004 ASN A N 1
ATOM 8149 C CA . ASN A 1 1004 ? 62.862 11.563 -0.949 1.00 39.22 1004 ASN A CA 1
ATOM 8150 C C . ASN A 1 1004 ? 62.296 12.933 -0.517 1.00 39.22 1004 ASN A C 1
ATOM 8152 O O . ASN A 1 1004 ? 61.726 13.623 -1.362 1.00 39.22 1004 ASN A O 1
ATOM 8156 N N . PRO A 1 1005 ? 62.485 13.377 0.741 1.00 42.44 1005 PRO A N 1
ATOM 8157 C CA . PRO A 1 1005 ? 62.016 14.693 1.194 1.00 42.44 1005 PRO A CA 1
ATOM 8158 C C . PRO A 1 1005 ? 62.846 15.895 0.698 1.00 42.44 1005 PRO A C 1
ATOM 8160 O O . PRO A 1 1005 ? 62.590 17.013 1.125 1.00 42.44 1005 PRO A O 1
ATOM 8163 N N . GLU A 1 1006 ? 63.866 15.677 -0.139 1.00 40.94 1006 GLU A N 1
ATOM 8164 C CA . GLU A 1 1006 ? 64.956 16.639 -0.393 1.00 40.94 1006 GLU A CA 1
ATOM 8165 C C . GLU A 1 1006 ? 64.797 17.488 -1.677 1.00 40.94 1006 GLU A C 1
ATOM 8167 O O . GLU A 1 1006 ? 65.740 18.160 -2.077 1.00 40.94 1006 GLU A O 1
ATOM 8172 N N . GLU A 1 1007 ? 63.621 17.503 -2.322 1.00 39.28 1007 GLU A N 1
ATOM 8173 C CA . GLU A 1 1007 ? 63.323 18.404 -3.459 1.00 39.28 1007 GLU A CA 1
ATOM 8174 C C . GLU A 1 1007 ? 62.065 19.266 -3.225 1.00 39.28 1007 GLU A C 1
ATOM 8176 O O . GLU A 1 1007 ? 61.121 19.276 -4.016 1.00 39.28 1007 GLU A O 1
ATOM 8181 N N . SER A 1 1008 ? 62.066 20.041 -2.135 1.00 30.67 1008 SER A N 1
ATOM 8182 C CA . SER A 1 1008 ? 61.234 21.250 -2.023 1.00 30.67 1008 SER A CA 1
ATOM 8183 C C . SER A 1 1008 ? 61.876 22.323 -1.132 1.00 30.67 1008 SER A C 1
ATOM 8185 O O . SER A 1 1008 ? 61.284 22.757 -0.143 1.00 30.67 1008 SER A O 1
ATOM 8187 N N . ASP A 1 1009 ? 63.085 22.766 -1.489 1.00 32.84 1009 ASP A N 1
ATOM 8188 C CA . ASP A 1 1009 ? 63.598 24.055 -1.011 1.00 32.84 1009 ASP A CA 1
ATOM 8189 C C . ASP A 1 1009 ? 62.644 25.178 -1.459 1.00 32.84 1009 ASP A C 1
ATOM 8191 O O . ASP A 1 1009 ? 62.435 25.361 -2.662 1.00 32.84 1009 ASP A O 1
ATOM 8195 N N . LEU A 1 1010 ? 62.090 25.943 -0.512 1.00 33.97 1010 LEU A N 1
ATOM 8196 C CA . LEU A 1 1010 ? 62.438 27.362 -0.323 1.00 33.97 1010 LEU A CA 1
ATOM 8197 C C . LEU A 1 1010 ? 61.608 28.035 0.790 1.00 33.97 1010 LE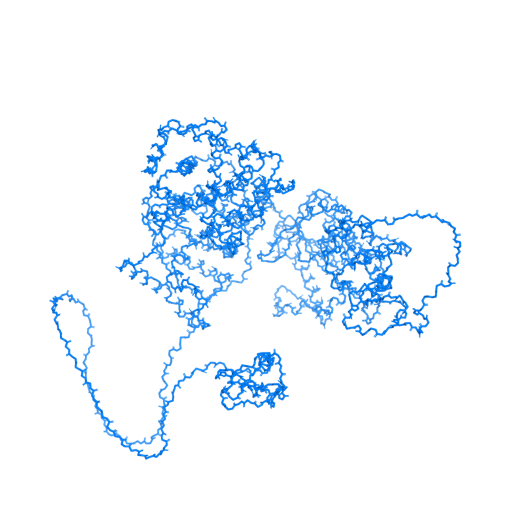U A C 1
ATOM 8199 O O . LEU A 1 1010 ? 60.394 27.871 0.862 1.00 33.97 1010 LEU A O 1
ATOM 8203 N N . GLU A 1 1011 ? 62.308 28.883 1.551 1.00 30.78 1011 GLU A N 1
ATOM 8204 C CA . GLU A 1 1011 ? 61.807 30.043 2.315 1.00 30.78 1011 GLU A CA 1
ATOM 8205 C C . GLU A 1 1011 ? 60.910 29.773 3.547 1.00 30.78 1011 GLU A C 1
ATOM 8207 O O . GLU A 1 1011 ? 59.682 29.845 3.507 1.00 30.78 1011 GLU A O 1
ATOM 8212 N N . ASP A 1 1012 ? 61.579 29.579 4.695 1.00 35.28 1012 ASP A N 1
ATOM 8213 C CA . ASP A 1 1012 ? 61.067 29.965 6.018 1.00 35.28 1012 ASP A CA 1
ATOM 8214 C C . ASP A 1 1012 ? 60.831 31.490 6.099 1.00 35.28 1012 ASP A C 1
ATOM 8216 O O . ASP A 1 1012 ? 61.692 32.251 5.658 1.00 35.28 1012 ASP A O 1
ATOM 8220 N N . GLU A 1 1013 ? 59.771 31.944 6.784 1.00 31.52 1013 GLU A N 1
ATOM 8221 C CA . GLU A 1 1013 ? 59.875 33.094 7.706 1.00 31.52 1013 GLU A CA 1
ATOM 8222 C C . GLU A 1 1013 ? 58.723 33.137 8.743 1.00 31.52 1013 GLU A C 1
ATOM 8224 O O . GLU A 1 1013 ? 57.544 33.095 8.401 1.00 31.52 1013 GLU A O 1
ATOM 8229 N N . ASP A 1 1014 ? 59.131 33.218 10.014 1.00 30.97 1014 ASP A N 1
ATOM 8230 C CA . ASP A 1 1014 ? 58.499 33.774 11.222 1.00 30.97 1014 ASP A CA 1
ATOM 8231 C C . ASP A 1 1014 ? 57.055 33.449 11.699 1.00 30.97 1014 ASP A C 1
ATOM 8233 O O . ASP A 1 1014 ? 56.034 33.725 11.076 1.00 30.97 1014 ASP A O 1
ATOM 8237 N N . ASP A 1 1015 ? 57.032 32.986 12.959 1.00 30.34 1015 ASP A N 1
ATOM 8238 C CA . ASP A 1 1015 ? 56.120 33.319 14.069 1.00 30.34 1015 ASP A CA 1
ATOM 8239 C C . ASP A 1 1015 ? 54.612 33.556 13.813 1.00 30.34 1015 ASP A C 1
ATOM 8241 O O . ASP A 1 1015 ? 54.172 34.603 13.338 1.00 30.34 1015 ASP A O 1
ATOM 8245 N N . LEU A 1 1016 ? 53.788 32.710 14.450 1.00 29.84 1016 LEU A N 1
ATOM 8246 C CA . LEU A 1 1016 ? 53.121 33.150 15.687 1.00 29.84 1016 LEU A CA 1
ATOM 8247 C C . LEU A 1 1016 ? 52.584 31.977 16.524 1.00 29.84 1016 LEU A C 1
ATOM 8249 O O . LEU A 1 1016 ? 51.990 31.026 16.019 1.00 29.84 1016 LEU A O 1
ATOM 8253 N N . SER A 1 1017 ? 52.761 32.078 17.840 1.00 28.22 1017 SER A N 1
ATOM 8254 C CA . SER A 1 1017 ? 52.220 31.131 18.821 1.00 28.22 1017 SER A CA 1
ATOM 8255 C C . SER A 1 1017 ? 50.754 31.421 19.169 1.00 28.22 1017 SER A C 1
ATOM 8257 O O . SER A 1 1017 ? 50.335 32.577 19.136 1.00 28.22 1017 SER A O 1
ATOM 8259 N N . LEU A 1 1018 ? 50.001 30.389 19.589 1.00 28.62 1018 LEU A N 1
ATOM 8260 C CA . LEU A 1 1018 ? 49.379 30.344 20.929 1.00 28.62 1018 LEU A CA 1
ATOM 8261 C C . LEU A 1 1018 ? 48.605 29.038 21.226 1.00 28.62 1018 LEU A C 1
ATOM 8263 O O . LEU A 1 1018 ? 47.873 28.531 20.385 1.00 28.62 1018 LEU A O 1
ATOM 8267 N N . SER A 1 1019 ? 48.795 28.562 22.462 1.00 27.62 1019 SER A N 1
ATOM 8268 C CA . SER A 1 1019 ? 47.905 27.762 23.333 1.00 27.62 1019 SER A CA 1
ATOM 8269 C C . SER A 1 1019 ? 46.887 26.766 22.742 1.00 27.62 1019 SER A C 1
ATOM 8271 O O . SER A 1 1019 ? 45.885 27.142 22.139 1.00 27.62 1019 SER A O 1
ATOM 8273 N N . GLU A 1 1020 ? 47.090 25.500 23.116 1.00 29.94 1020 GLU A N 1
ATOM 8274 C CA . GLU A 1 1020 ? 46.139 24.675 23.890 1.00 29.94 1020 GLU A CA 1
ATOM 8275 C C . GLU A 1 1020 ? 44.762 25.303 24.212 1.00 29.94 1020 GLU A C 1
ATOM 8277 O O . GLU A 1 1020 ? 44.695 26.357 24.844 1.00 29.94 1020 GLU A O 1
ATOM 8282 N N . ASP A 1 1021 ? 43.680 24.568 23.933 1.00 27.70 1021 ASP A N 1
ATOM 8283 C CA . ASP A 1 1021 ? 42.795 24.105 25.016 1.00 27.70 1021 ASP A CA 1
ATOM 8284 C C . ASP A 1 1021 ? 42.097 22.788 24.612 1.00 27.70 1021 ASP A C 1
ATOM 8286 O O . ASP A 1 1021 ? 41.874 22.531 23.424 1.00 27.70 1021 ASP A O 1
ATOM 8290 N N . ASP A 1 1022 ? 41.773 21.948 25.594 1.00 28.14 1022 ASP A N 1
ATOM 8291 C CA . ASP A 1 1022 ? 41.072 20.671 25.408 1.00 28.14 1022 ASP A CA 1
ATOM 8292 C C . ASP A 1 1022 ? 39.553 20.856 25.531 1.00 28.14 1022 ASP A C 1
ATOM 8294 O O . ASP A 1 1022 ? 39.061 21.527 26.438 1.00 28.14 1022 ASP A O 1
ATOM 8298 N N . SER A 1 1023 ? 38.772 20.158 24.701 1.00 28.33 1023 SER A N 1
ATOM 8299 C CA . SER A 1 1023 ? 37.426 19.702 25.090 1.00 28.33 1023 SER A CA 1
ATOM 8300 C C . SER A 1 1023 ? 36.991 18.494 24.265 1.00 28.33 1023 SER A C 1
ATOM 8302 O O . SER A 1 1023 ? 36.881 18.557 23.039 1.00 28.33 1023 SER A O 1
ATOM 8304 N N . GLU A 1 1024 ? 36.678 17.405 24.957 1.00 31.83 1024 GLU A N 1
ATOM 8305 C CA . GLU A 1 1024 ? 35.815 16.342 24.446 1.00 31.83 1024 GLU A CA 1
ATOM 8306 C C . GLU A 1 1024 ? 34.376 16.874 24.313 1.00 31.83 1024 GLU A C 1
ATOM 8308 O O . GLU A 1 1024 ? 33.942 17.656 25.155 1.00 31.83 1024 GLU A O 1
ATOM 8313 N N . ASP A 1 1025 ? 33.609 16.393 23.330 1.00 28.80 1025 ASP A N 1
ATOM 8314 C CA . ASP A 1 1025 ? 32.240 15.938 23.620 1.00 28.80 1025 ASP A CA 1
ATOM 8315 C C . ASP A 1 1025 ? 31.709 14.992 22.526 1.00 28.80 1025 ASP A C 1
ATOM 8317 O O . ASP A 1 1025 ? 32.100 15.070 21.355 1.00 28.80 1025 ASP A O 1
ATOM 8321 N N . GLU A 1 1026 ? 30.833 14.062 22.905 1.00 30.05 1026 GLU A N 1
ATOM 8322 C CA . GLU A 1 1026 ? 30.278 13.039 22.003 1.00 30.05 1026 GLU A CA 1
ATOM 8323 C C . GLU A 1 1026 ? 29.039 13.546 21.239 1.00 30.05 1026 GLU A C 1
ATOM 8325 O O . GLU A 1 1026 ? 28.139 14.099 21.868 1.00 30.05 1026 GLU A O 1
ATOM 8330 N N . ASN A 1 1027 ? 28.937 13.283 19.920 1.00 30.36 1027 ASN A N 1
ATOM 8331 C CA . ASN A 1 1027 ? 27.696 12.944 19.167 1.00 30.36 1027 ASN A CA 1
ATOM 8332 C C . ASN A 1 1027 ? 27.974 12.615 17.677 1.00 30.36 1027 ASN A C 1
ATOM 8334 O O . ASN A 1 1027 ? 28.314 13.538 16.902 1.00 30.36 1027 ASN A O 1
#

Radius of gyration: 39.39 Å; Cα contacts (8 Å, |Δi|>4): 1233; chains: 1; bounding box: 107×120×84 Å

Mean predicted aligned error: 17.92 Å

Foldseek 3Di:
DQPDAAAQLPRDDDPADFDWDDPVLLVLLVVLLVLCCVVVHPSVPRDDDPDRRRHGHGPVSSVVSNDDDPVSDDPDDDDDDDDDDDDDDDDDDDDDDDDDDDDDDDDDDDDDDDDDDDDDDDDDDDDDDDDDDDDDDDDDDDDPDDPDPPPDDPAPPQDDDPFDFDQPDQLDPPPPPPPPDPDDDVVVVVLLQVLLLLVCLLVPPPQRFFPLLLCLQAEDDQADFDDDFDDQDRPDDLLDLSNLVVVLVVQLVVCVVVVHQAGEDEDELSSLSSNNSVCNRDPDNSNLRYQYHHFLLNLLLVLQLLLLVLCVLLAVLVLCCQLVVDPNVCSVVRNNSVDVVSVVQVLSLLLSLLLSLLLVLVCVVVVDDQDPVNSVQSVVLSNHYPPPNDRPDPVNVVSSVSSVVSLVCLCVLVLFLQSNLSSVSSVSVVLSVLCLQCLLRLPLSSVLVSLLLSLLSCLLVVVVSSNVVSVVSSVCSVCCCVSPNPVVVVSNSSVQFGDNDPGGSWTDGPVVVCVLALQVQLADPVPTCVPVDPDPVVVSVCSRCSRVSRVVSQVVCVVVVNDPRVTSVVSSDSVNRVVSSSSSVSSSCSCVVWPSSSDSPDDRHFHASRNPRDTDDPVSSVCSSCSSVSSSVSSVVVSVVSNDDAQEAEAFFFEDDFFDLCVVVLVVVVADLPDADADPAPPDDADPPNVVLVSHVNSVVRVLVRCLVCLQALVCLVVCDQHWYWYEDQFIKIWGHDPSHIDIDTDRQLHLNQDRGRLLSLLQVQLPDQDAEAAEAEDADCLSLLLNLLCLVSRNDVNHWYWYFYDDDSPTDIDGSVVVSVVLDNLSSLLSLLLVLLCDDSSFHHQPPQPCPLLSVLCSPDSLSSNLSNPQQDPPDDPVNLVVSLLSVQCSLLVSLVVNVDSHQVVSLVVVVCVLQVDPDPPDPPPDPRDDDDSSSGDDHSFQSSLSSLSSSVSSQQSNQSNDSNSDPDDVCVRAWDDDPRYTDGNRGDDDPDDPDPVVVDDDPPPDDDDDDDDDDDDDDDDDDDD

Secondary structure (DSSP, 8-state):
--TT--BTTT-S--SS--EEPPHHHHHHHHHHHHHHHHTT-TTTTPPPPSSTTS-EE-HHHHHHHH---GGGS------------------------------------------------------------------------------------PPP--S-----S-------TT--------HHHHHHHHHHHHHHHHTT-TT---HHHHHHHH----PPPPP---PPPP-S-TTSHHHHHHHHHHHHHHHHHTT-S-EEEEE-HHHHHHHHHHHTT-SSGGGTTEEEEE-HHHHHHHHHHHHHHHSTTTSHHHHHHHTTSS-GGGHHHHHT---HHHHHHHHHHHHHHHHHHHHHHHHHHHTPPPPHHHHHHHHHHTT--TT------HHHHHHHHHHHHHHHHHHHTTT-HHHHHHHHHHHHHHHHHHHHHHHHHT-HHHHHHHHHHHHHHHHHTT-HHHHHHHHHHHHHHHTHHHHSTTHHHHHHTTTTEE--SSSTT--EEHHHHHHTTHHHHHSBTTTBTTTT-S-HHHHHHHHTTHHHHHHHHHHHHHHTT------GGGTT-HHHHHHHHHHHHHHHHGGGTS--TT-TTS-TTS-B-TTT-PBPPHHHHHHHHSHHHHHHHHHHHHHHHHHS---EEEEE-----SS-TTHHHHHHTT-B--S------TTSPPPTTHHHHTTBHHHHHHHHHHHHHHTTSGGGHHHHTT-EEEEESSSEEEEEEETTEEEEEE-GGG--TT---HHHHHHHHHHT--S--EEEEE-S-SHHHHHHHHHGGG-SSTT-EEEEEES-GGG-EEEEHHHHHHHH-HHHHHHHHHHHHHT-BTTBPPPTT--THHHHHHHHT-HHHHHHHHHTT-TT--HHHHHHHHHHHHHHHHHHTT-TT-SSHHHHHHHHHHHHHT-SSTT--S-S--TT--GGGSPPPHHHHHHHHHHHHHHHHHHHTTTSSS-----GGGTTEEEETTEEEE----S-SS-SSGGGG---TTS--------------------

pLDDT: mean 80.28, std 21.06, range [21.67, 98.62]

Sequence (1027 aa):
MADNLKCVICASEKDEKVLLFSEETLKRCQRILDLRKHHNLKYKDVILPSDLYDCGYHRSCYRVFTALKTKFYEKKDTKIKDVAPSTSQSNTLSTESLSAQQPSTSTDNSMIAETVTQNVDLSIDSSVLDEVVIEDDLRVIHSKRRRRRSFEAIDPELPFFPKKSKMRSGFQPEVSEREEENIVIHEDLYNRIDTVWMLSHAVHLPDIPMWAGFNSAVTKDDSPQQLISYLTPINASPTAHPVVLETMEQCMKILEEINQPYMQVTYDLAIAKIAFQIKATETSPKFSKLFIHLGSFHIMLSYFKIIGKFIDGCGLSTIMVESELLASGSVASFLDGKHFNRCKRLHPMMALGLQILHFRSFLEQEKIEITDDTFQELQRLKSCQTPIFFIHDEKLKELCANYAKFEEQTLHGDFGKTAQFYMVYVKLVHYYLTLSRSIRLGDFELFKNILPKITNLFFLFNHQNYARWTVTYHYNLMKVASTHPGLEEDFKKGFFGIKRTGKPFSRQPIDLTLEQTINADAARRLTGITHLTDSIAARQRWARSHDIRSTIITHVLEEIGINKKQDISAELQPSNIKKNCEQLEKFVKSFDQYINPFSAQLPPNQLFNISSGKAASTQVEDFLLNVEKIGDDLRKAFISECSSDINRIDVIFDQYWYPSIKDNERNLRHEAPLIDYSIYGPDQIRPSDFTKEMRNTKFKEALIEFFTIHWATDDVAPFIGNKLIHLNFKNCYSYRSNDGKVKSSIVEDLCCKSHEEADSKIIFHACSIIDQSNIVIRGSDTDILIIMLGNMVNLKNPSSHIWMLTGTGNNERFIDVSKIYTELGPLLAKSLIGFHAFTGCYFNPAFYNRGKKKPFTLLKNNVEFQKAFAAFGDIGLTEDTIRELFNVIQKYTCSMYNAKKSIDVDDGRFQLFVNSYKAVDMNENFNKKVRSFDASLIPPCKSELYQQVLRTHYISSIWKNAHANEPTSLNPLEYGWMEMENRYVFKWFEGDQLPCFVSDLILNPEESDLEDEDDLSLSEDDSEDEN

Solvent-accessible surface area (backbone atoms only — not comparable to full-atom values): 60642 Å² total; per-residue (Å²): 142,80,92,77,61,51,23,51,81,73,74,57,88,67,105,56,76,60,40,66,46,46,78,68,58,44,55,52,47,51,60,43,33,52,48,20,45,76,68,72,37,89,68,36,83,54,67,76,75,96,55,55,80,81,39,23,32,31,71,68,52,50,54,60,67,69,61,72,66,75,88,74,54,79,97,69,84,86,91,80,84,89,76,86,89,86,86,82,88,80,87,81,83,89,80,91,79,91,82,91,90,86,84,91,93,83,91,81,90,82,88,90,86,83,88,87,84,83,85,84,88,84,87,88,81,85,86,78,90,86,87,88,78,87,82,90,83,86,89,77,89,79,78,80,75,76,79,72,85,72,82,74,86,81,70,79,86,65,53,84,72,88,69,84,67,36,80,66,70,81,53,72,80,79,75,66,96,74,75,83,61,92,76,84,64,64,55,68,61,53,50,52,52,52,50,53,52,49,50,37,58,64,72,65,50,82,92,61,39,56,71,70,27,41,48,32,63,26,39,66,57,91,71,79,62,61,87,85,87,67,71,80,63,76,97,63,62,68,75,37,69,34,49,44,50,46,55,54,51,50,51,51,52,52,31,60,75,71,70,51,87,62,37,82,44,71,28,52,68,75,40,35,57,50,50,52,12,47,59,42,54,53,94,57,73,85,54,62,50,52,47,76,39,70,19,54,45,58,49,50,34,52,47,40,28,48,55,24,57,72,48,56,89,41,27,61,72,58,52,33,34,80,28,70,75,39,63,72,97,46,47,70,48,44,34,60,18,73,42,50,78,54,46,72,50,49,49,57,47,50,32,51,33,51,50,39,49,45,50,50,39,48,32,65,74,73,66,57,79,89,50,70,69,49,55,52,49,50,59,50,53,68,75,32,38,51,90,72,71,66,87,79,58,63,67,52,51,51,51,51,52,55,48,54,50,50,53,52,40,27,59,76,32,79,71,9,41,31,28,14,44,54,46,47,51,31,52,58,44,45,53,53,49,46,52,51,45,14,41,18,73,17,38,45,64,49,44,59,64,43,49,58,68,58,33,14,47,23,44,63,73,67,38,54,72,58,20,59,50,46,53,54,47,50,53,52,60,75,45,25,54,83,73,42,67,65,54,47,59,42,30,62,73,16,70,76,28,46,25,81,54,98,55,27,58,49,23,37,39,59,59,45,47,49,59,74,37,60,52,53,69,68,29,54,93,88,56,50,66,81,76,71,59,92,46,63,74,56,49,52,58,49,32,77,43,39,44,60,50,30,54,52,51,55,51,54,29,51,79,72,70,67,59,80,69,93,52,62,70,58,42,62,31,67,70,50,22,52,53,51,51,56,43,39,50,36,46,47,56,44,42,79,81,36,57,52,57,57,45,90,86,55,67,45,92,47,38,53,21,38,69,74,74,46,66,59,54,68,76,56,43,60,51,66,70,39,44,67,58,56,2,42,52,49,46,52,49,54,55,51,56,53,53,55,77,76,58,66,47,81,46,69,42,57,50,90,75,79,62,33,72,60,49,57,50,33,52,76,70,62,36,44,80,78,56,89,52,82,70,93,54,92,85,58,82,73,67,93,56,53,75,63,47,70,27,25,52,35,40,51,51,32,54,52,53,45,48,66,57,53,58,45,35,45,90,39,14,84,79,46,38,91,22,40,37,36,42,32,48,82,46,16,39,36,33,38,32,56,98,62,35,37,48,63,47,78,40,73,97,62,20,44,68,68,48,50,46,30,58,42,45,52,37,23,58,58,21,66,40,66,66,77,41,82,44,74,46,77,48,77,64,66,64,45,57,39,36,39,46,37,37,60,86,54,32,66,26,82,80,37,46,43,32,36,40,26,64,60,82,94,60,49,42,78,42,63,47,50,59,51,38,67,75,54,34,72,59,51,26,32,11,40,37,19,46,43,37,48,57,31,49,92,81,33,73,57,57,67,96,53,69,66,66,64,56,48,52,57,38,77,75,30,70,70,54,23,53,49,25,40,50,37,28,57,87,84,69,49,72,66,57,51,52,57,44,45,50,56,50,26,31,50,49,13,47,71,70,65,29,70,88,28,52,47,31,53,59,21,33,50,53,54,47,44,67,71,69,61,65,93,46,97,85,58,73,94,74,75,83,75,78,85,77,61,80,65,76,48,70,65,47,60,50,37,45,47,24,50,50,34,35,16,28,54,56,12,16,37,43,63,30,16,58,46,59,63,22,66,91,78,61,59,70,82,26,31,29,40,81,54,94,80,31,44,43,77,38,59,67,75,82,75,98,59,75,94,48,79,67,78,76,59,83,73,87,84,85,72,91,79,81,90,82,82,89,82,88,82,80,89,84,90,79,89,84,92,136

Organism: Cotesia congregata (NCBI:txid51543)